Protein AF-0000000071607690 (afdb_homodimer)

Radius of gyration: 32.67 Å; Cα contacts (8 Å, |Δi|>4): 1654; chains: 2; bounding box: 65×98×70 Å

Structure (mmCIF, N/CA/C/O backbone):
data_AF-0000000071607690-model_v1
#
loop_
_entity.id
_entity.type
_entity.pdbx_description
1 polymer 'Carboxylic ester hydrolase'
#
loop_
_atom_site.group_PDB
_atom_site.id
_atom_site.type_symbol
_atom_site.label_atom_id
_atom_site.label_alt_id
_atom_site.label_comp_id
_atom_site.label_asym_id
_atom_site.label_entity_id
_atom_site.label_seq_id
_atom_site.pdbx_PDB_ins_code
_atom_site.Cartn_x
_atom_site.Cartn_y
_atom_site.Cartn_z
_atom_site.occupancy
_atom_site.B_iso_or_equiv
_atom_site.auth_seq_id
_atom_site.auth_comp_id
_atom_site.auth_asym_id
_atom_site.auth_atom_id
_atom_site.pdbx_PDB_model_num
ATOM 1 N N . MET A 1 1 ? -10.297 -33.656 -19.469 1 98.19 1 MET A N 1
ATOM 2 C CA . MET A 1 1 ? -9.531 -32.875 -18.484 1 98.19 1 MET A CA 1
ATOM 3 C C . MET A 1 1 ? -8.234 -33.594 -18.125 1 98.19 1 MET A C 1
ATOM 5 O O . MET A 1 1 ? -8.25 -34.75 -17.719 1 98.19 1 MET A O 1
ATOM 9 N N . ILE A 1 2 ? -7.141 -32.906 -18.391 1 98.44 2 ILE A N 1
ATOM 10 C CA . ILE A 1 2 ? -5.824 -33.469 -18.094 1 98.44 2 ILE A CA 1
ATOM 11 C C . ILE A 1 2 ? -5.258 -32.812 -16.844 1 98.44 2 ILE A C 1
ATOM 13 O O . ILE A 1 2 ? -5.051 -31.578 -16.828 1 98.44 2 ILE A O 1
ATOM 17 N N . TRP A 1 3 ? -4.945 -33.594 -15.836 1 97.94 3 TRP A N 1
ATOM 18 C CA . TRP A 1 3 ? -4.48 -33.094 -14.555 1 97.94 3 TRP A CA 1
ATOM 19 C C . TRP A 1 3 ? -2.957 -33.156 -14.469 1 97.94 3 TRP A C 1
ATOM 21 O O . TRP A 1 3 ? -2.348 -34.188 -14.758 1 97.94 3 TRP A O 1
ATOM 31 N N . ILE A 1 4 ? -2.377 -32 -14.117 1 98.12 4 ILE A N 1
ATOM 32 C CA . ILE A 1 4 ? -0.964 -31.922 -13.773 1 98.12 4 ILE A CA 1
ATOM 33 C C . ILE A 1 4 ? -0.817 -31.578 -12.289 1 98.12 4 ILE A C 1
ATOM 35 O O . ILE A 1 4 ? -1.188 -30.484 -11.859 1 98.12 4 ILE A O 1
ATOM 39 N N . TYR A 1 5 ? -0.266 -32.5 -11.5 1 96.56 5 TYR A N 1
ATOM 40 C CA . TYR A 1 5 ? -0.225 -32.344 -10.055 1 96.56 5 TYR A CA 1
ATOM 41 C C . TYR A 1 5 ? 0.841 -31.344 -9.633 1 96.56 5 TYR A C 1
ATOM 43 O O . TYR A 1 5 ? 1.717 -31 -10.422 1 96.56 5 TYR A O 1
ATOM 51 N N . GLY A 1 6 ? 0.69 -30.906 -8.406 1 95.5 6 GLY A N 1
ATOM 52 C CA . GLY A 1 6 ? 1.682 -30.031 -7.797 1 95.5 6 GLY A CA 1
ATOM 53 C C . GLY A 1 6 ? 2.82 -30.797 -7.141 1 95.5 6 GLY A C 1
ATOM 54 O O . GLY A 1 6 ? 3.025 -31.984 -7.418 1 95.5 6 GLY A O 1
ATOM 55 N N . GLY A 1 7 ? 3.619 -30.016 -6.367 1 93.81 7 GLY A N 1
ATOM 56 C CA . GLY A 1 7 ? 4.734 -30.625 -5.672 1 93.81 7 GLY A CA 1
ATOM 57 C C . GLY A 1 7 ? 6.051 -29.906 -5.887 1 93.81 7 GLY A C 1
ATOM 58 O O . GLY A 1 7 ? 7.121 -30.516 -5.809 1 93.81 7 GLY A O 1
ATOM 59 N N . ALA A 1 8 ? 5.992 -28.641 -6.25 1 93.19 8 ALA A N 1
ATOM 60 C CA . ALA A 1 8 ? 7.137 -27.75 -6.355 1 93.19 8 ALA A CA 1
ATOM 61 C C . ALA A 1 8 ? 8.164 -28.281 -7.348 1 93.19 8 ALA A C 1
ATOM 63 O O . ALA A 1 8 ? 9.367 -28.047 -7.195 1 93.19 8 ALA A O 1
ATOM 64 N N . PHE A 1 9 ? 7.75 -29.156 -8.227 1 95.38 9 PHE A N 1
ATOM 65 C CA . PHE A 1 9 ? 8.594 -29.812 -9.227 1 95.38 9 PHE A CA 1
ATOM 66 C C . PHE A 1 9 ? 9.57 -30.766 -8.57 1 95.38 9 PHE A C 1
ATOM 68 O O . PHE A 1 9 ? 10.57 -31.156 -9.18 1 95.38 9 PHE A O 1
ATOM 75 N N . LEU A 1 10 ? 9.312 -31.141 -7.32 1 92.19 10 LEU A N 1
ATOM 76 C CA . LEU A 1 10 ? 10.227 -31.984 -6.566 1 92.19 10 LEU A CA 1
ATOM 77 C C . LEU A 1 10 ? 9.594 -33.344 -6.281 1 92.19 10 LEU A C 1
ATOM 79 O O . LEU A 1 10 ? 10.297 -34.344 -6.141 1 92.19 10 LEU A O 1
ATOM 83 N N . ARG A 1 11 ? 8.328 -33.281 -6.094 1 88.25 11 ARG A N 1
ATOM 84 C CA . ARG A 1 11 ? 7.629 -34.5 -5.723 1 88.25 11 ARG A CA 1
ATOM 85 C C . ARG A 1 11 ? 6.203 -34.5 -6.266 1 88.25 11 ARG A C 1
ATOM 87 O O . ARG A 1 11 ? 5.695 -33.469 -6.707 1 88.25 11 ARG A O 1
ATOM 94 N N . GLY A 1 12 ? 5.605 -35.75 -6.242 1 88.44 12 GLY A N 1
ATOM 95 C CA . GLY A 1 12 ? 4.211 -35.906 -6.621 1 88.44 12 GLY A CA 1
ATOM 96 C C . GLY A 1 12 ? 3.961 -37.125 -7.473 1 88.44 12 GLY A C 1
ATOM 97 O O . GLY A 1 12 ? 4.898 -37.844 -7.848 1 88.44 12 GLY A O 1
ATOM 98 N N . SER A 1 13 ? 2.74 -37.375 -7.523 1 88.5 13 SER A N 1
ATOM 99 C CA . SER A 1 13 ? 2.271 -38.5 -8.359 1 88.5 13 SER A CA 1
ATOM 100 C C . SER A 1 13 ? 0.794 -38.344 -8.703 1 88.5 13 SER A C 1
ATOM 102 O O . SER A 1 13 ? 0.059 -37.625 -7.996 1 88.5 13 SER A O 1
ATOM 104 N N . SER A 1 14 ? 0.482 -38.906 -9.836 1 85.06 14 SER A N 1
ATOM 105 C CA . SER A 1 14 ? -0.921 -38.906 -10.234 1 85.06 14 SER A CA 1
ATOM 106 C C . SER A 1 14 ? -1.609 -40.219 -9.781 1 85.06 14 SER A C 1
ATOM 108 O O . SER A 1 14 ? -2.154 -40.938 -10.609 1 85.06 14 SER A O 1
ATOM 110 N N . SER A 1 15 ? -1.695 -40.406 -8.539 1 83.94 15 SER A N 1
ATOM 111 C CA . SER A 1 15 ? -2.324 -41.656 -8.055 1 83.94 15 SER A CA 1
ATOM 112 C C . SER A 1 15 ? -3.773 -41.406 -7.648 1 83.94 15 SER A C 1
ATOM 114 O O . SER A 1 15 ? -4.172 -40.25 -7.422 1 83.94 15 SER A O 1
ATOM 116 N N . ARG A 1 16 ? -4.504 -42.5 -7.594 1 80.94 16 ARG A N 1
ATOM 117 C CA . ARG A 1 16 ? -5.891 -42.406 -7.141 1 80.94 16 ARG A CA 1
ATOM 118 C C . ARG A 1 16 ? -5.973 -41.875 -5.715 1 80.94 16 ARG A C 1
ATOM 120 O O . ARG A 1 16 ? -6.949 -41.219 -5.348 1 80.94 16 ARG A O 1
ATOM 127 N N . ALA A 1 17 ? -5 -42.094 -5.035 1 82.31 17 ALA A N 1
ATOM 128 C CA . ALA A 1 17 ? -4.977 -41.656 -3.643 1 82.31 17 ALA A CA 1
ATOM 129 C C . ALA A 1 17 ? -4.922 -40.125 -3.553 1 82.31 17 ALA A C 1
ATOM 131 O O . ALA A 1 17 ? -5.5 -39.531 -2.641 1 82.31 17 ALA A O 1
ATOM 132 N N . SER A 1 18 ? -4.324 -39.5 -4.465 1 86.19 18 SER A N 1
ATOM 133 C CA . SER A 1 18 ? -4.141 -38.062 -4.406 1 86.19 18 SER A CA 1
ATOM 134 C C . SER A 1 18 ? -5.145 -37.344 -5.301 1 86.19 18 SER A C 1
ATOM 136 O O . SER A 1 18 ? -5.531 -36.219 -5.016 1 86.19 18 SER A O 1
ATOM 138 N N . ALA A 1 19 ? -5.496 -38.031 -6.336 1 86.75 19 ALA A N 1
ATOM 139 C CA . ALA A 1 19 ? -6.395 -37.406 -7.309 1 86.75 19 ALA A CA 1
ATOM 140 C C . ALA A 1 19 ? -7.504 -38.375 -7.719 1 86.75 19 ALA A C 1
ATOM 142 O O . ALA A 1 19 ? -7.691 -38.625 -8.906 1 86.75 19 ALA A O 1
ATOM 143 N N . GLY A 1 20 ? -8.289 -38.75 -6.68 1 89.81 20 GLY A N 1
ATOM 144 C CA . GLY A 1 20 ? -9.406 -39.625 -6.977 1 89.81 20 GLY A CA 1
ATOM 145 C C . GLY A 1 20 ? -10.445 -39 -7.879 1 89.81 20 GLY A C 1
ATOM 146 O O . GLY A 1 20 ? -10.859 -37.844 -7.648 1 89.81 20 GLY A O 1
ATOM 147 N N . PRO A 1 21 ? -10.867 -39.688 -8.891 1 91.94 21 PRO A N 1
ATOM 148 C CA . PRO A 1 21 ? -11.703 -39.094 -9.945 1 91.94 21 PRO A CA 1
ATOM 149 C C . PRO A 1 21 ? -13.172 -38.969 -9.539 1 91.94 21 PRO A C 1
ATOM 151 O O . PRO A 1 21 ? -13.961 -38.375 -10.25 1 91.94 21 PRO A O 1
ATOM 154 N N . ASP A 1 22 ? -13.602 -39.469 -8.445 1 91.81 22 ASP A N 1
ATOM 155 C CA . ASP A 1 22 ? -14.984 -39.781 -8.094 1 91.81 22 ASP A CA 1
ATOM 156 C C . ASP A 1 22 ? -15.875 -38.562 -8.242 1 91.81 22 ASP A C 1
ATOM 158 O O . ASP A 1 22 ? -17.016 -38.656 -8.688 1 91.81 22 ASP A O 1
ATOM 162 N N . TYR A 1 23 ? -15.391 -37.469 -7.902 1 94.44 23 TYR A N 1
ATOM 163 C CA . TYR A 1 23 ? -16.234 -36.281 -7.852 1 94.44 23 TYR A CA 1
ATOM 164 C C . TYR A 1 23 ? -16.328 -35.625 -9.227 1 94.44 23 TYR A C 1
ATOM 166 O O . TYR A 1 23 ? -17.359 -35 -9.555 1 94.44 23 TYR A O 1
ATOM 174 N N . LEU A 1 24 ? -15.312 -35.719 -10.062 1 96.69 24 LEU A N 1
ATOM 175 C CA . LEU A 1 24 ? -15.266 -35.031 -11.359 1 96.69 24 LEU A CA 1
ATOM 176 C C . LEU A 1 24 ? -15.984 -35.875 -12.422 1 96.69 24 LEU A C 1
ATOM 178 O O . LEU A 1 24 ? -16.734 -35.312 -13.234 1 96.69 24 LEU A O 1
ATOM 182 N N . VAL A 1 25 ? -15.867 -37.156 -12.414 1 94.81 25 VAL A N 1
ATOM 183 C CA . VAL A 1 25 ? -16.328 -38 -13.523 1 94.81 25 VAL A CA 1
ATOM 184 C C . VAL A 1 25 ? -17.844 -38.125 -13.484 1 94.81 25 VAL A C 1
ATOM 186 O O . VAL A 1 25 ? -18.469 -38.469 -14.484 1 94.81 25 VAL A O 1
ATOM 189 N N . ARG A 1 26 ? -18.438 -37.781 -12.367 1 95 26 ARG A N 1
ATOM 190 C CA . ARG A 1 26 ? -19.891 -37.781 -12.289 1 95 26 ARG A CA 1
ATOM 191 C C . ARG A 1 26 ? -20.5 -36.719 -13.18 1 95 26 ARG A C 1
ATOM 193 O O . ARG A 1 26 ? -21.688 -36.75 -13.469 1 95 26 ARG A O 1
ATOM 200 N N . HIS A 1 27 ? -19.703 -35.844 -13.703 1 96.81 27 HIS A N 1
ATOM 201 C CA . HIS A 1 27 ? -20.188 -34.688 -14.492 1 96.81 27 HIS A CA 1
ATOM 202 C C . HIS A 1 27 ? -19.984 -34.938 -15.984 1 96.81 27 HIS A C 1
ATOM 204 O O . HIS A 1 27 ? -19.922 -34 -16.766 1 96.81 27 HIS A O 1
ATOM 210 N N . ASP A 1 28 ? -19.781 -36.156 -16.422 1 95.75 28 ASP A N 1
ATOM 211 C CA . ASP A 1 28 ? -19.672 -36.562 -17.828 1 95.75 28 ASP A CA 1
ATOM 212 C C . ASP A 1 28 ? -18.438 -35.969 -18.469 1 95.75 28 ASP A C 1
ATOM 214 O O . ASP A 1 28 ? -18.516 -35.312 -19.516 1 95.75 28 ASP A O 1
ATOM 218 N N . VAL A 1 29 ? -17.281 -36.031 -17.75 1 97.62 29 VAL A N 1
ATOM 219 C CA . VAL A 1 29 ? -15.977 -35.688 -18.281 1 97.62 29 VAL A CA 1
ATOM 220 C C . VAL A 1 29 ? -15.039 -36.906 -18.188 1 97.62 29 VAL A C 1
ATOM 222 O O . VAL A 1 29 ? -15.289 -37.812 -17.422 1 97.62 29 VAL A O 1
ATOM 225 N N . ILE A 1 30 ? -14.047 -36.906 -19.078 1 97.69 30 ILE A N 1
ATOM 226 C CA . ILE A 1 30 ? -12.953 -37.844 -18.984 1 97.69 30 ILE A CA 1
ATOM 227 C C . ILE A 1 30 ? -11.766 -37.219 -18.266 1 97.69 30 ILE A C 1
ATOM 229 O O . ILE A 1 30 ? -11.32 -36.125 -18.641 1 97.69 30 ILE A O 1
ATOM 233 N N . LEU A 1 31 ? -11.383 -37.844 -17.172 1 97.25 31 LEU A N 1
ATOM 234 C CA . LEU A 1 31 ? -10.219 -37.344 -16.438 1 97.25 31 LEU A CA 1
ATOM 235 C C . LEU A 1 31 ? -8.969 -38.156 -16.797 1 97.25 31 LEU A C 1
ATOM 237 O O . LEU A 1 31 ? -8.992 -39.375 -16.766 1 97.25 31 LEU A O 1
ATOM 241 N N . VAL A 1 32 ? -7.941 -37.5 -17.234 1 97.19 32 VAL A N 1
ATOM 242 C CA . VAL A 1 32 ? -6.629 -38.094 -17.469 1 97.19 32 VAL A CA 1
ATOM 243 C C . VAL A 1 32 ? -5.613 -37.5 -16.484 1 97.19 32 VAL A C 1
ATOM 245 O O . VAL A 1 32 ? -5.449 -36.281 -16.406 1 97.19 32 VAL A O 1
ATOM 248 N N . THR A 1 33 ? -5.008 -38.312 -15.727 1 96.31 33 THR A N 1
ATOM 249 C CA . THR A 1 33 ? -3.918 -37.875 -14.852 1 96.31 33 THR A CA 1
ATOM 250 C C . THR A 1 33 ? -2.574 -38.375 -15.383 1 96.31 33 THR A C 1
ATOM 252 O O . THR A 1 33 ? -2.482 -39.469 -15.93 1 96.31 33 THR A O 1
ATOM 255 N N . ILE A 1 34 ? -1.556 -37.531 -15.312 1 96.56 34 ILE A N 1
ATOM 256 C CA . ILE A 1 34 ? -0.284 -37.906 -15.922 1 96.56 34 ILE A CA 1
ATOM 257 C C . ILE A 1 34 ? 0.84 -37.781 -14.898 1 96.56 34 ILE A C 1
ATOM 259 O O . ILE A 1 34 ? 0.729 -37.031 -13.93 1 96.56 34 ILE A O 1
ATOM 263 N N . ASN A 1 35 ? 1.812 -38.594 -15.062 1 96.38 35 ASN A N 1
ATOM 264 C CA . ASN A 1 35 ? 3.07 -38.438 -14.336 1 96.38 35 ASN A CA 1
ATOM 265 C C . ASN A 1 35 ? 4.152 -37.812 -15.203 1 96.38 35 ASN A C 1
ATOM 267 O O . ASN A 1 35 ? 4.027 -37.781 -16.422 1 96.38 35 ASN A O 1
ATOM 271 N N . TYR A 1 36 ? 5.066 -37.25 -14.609 1 97.19 36 TYR A N 1
ATOM 272 C CA . TYR A 1 36 ? 6.254 -36.688 -15.234 1 97.19 36 TYR A CA 1
ATOM 273 C C . TYR A 1 36 ? 7.449 -36.75 -14.289 1 97.19 36 TYR A C 1
ATOM 275 O O . TYR A 1 36 ? 7.285 -36.969 -13.086 1 97.19 36 TYR A O 1
ATOM 283 N N . ARG A 1 37 ? 8.703 -36.719 -14.828 1 96.12 37 ARG A N 1
ATOM 284 C CA . ARG A 1 37 ? 9.906 -36.75 -14 1 96.12 37 ARG A CA 1
ATOM 285 C C . ARG A 1 37 ? 10.031 -35.469 -13.188 1 96.12 37 ARG A C 1
ATOM 287 O O . ARG A 1 37 ? 9.758 -34.375 -13.695 1 96.12 37 ARG A O 1
ATOM 294 N N . VAL A 1 38 ? 10.383 -35.562 -11.922 1 95.25 38 VAL A N 1
ATOM 295 C CA . VAL A 1 38 ? 10.5 -34.438 -11.008 1 95.25 38 VAL A CA 1
ATOM 296 C C . VAL A 1 38 ? 11.922 -34.344 -10.461 1 95.25 38 VAL A C 1
ATOM 298 O O . VAL A 1 38 ? 12.773 -35.188 -10.82 1 95.25 38 VAL A O 1
ATOM 301 N N . GLY A 1 39 ? 12.219 -33.312 -9.695 1 94.56 39 GLY A N 1
ATOM 302 C CA . GLY A 1 39 ? 13.523 -33.156 -9.062 1 94.56 39 GLY A CA 1
ATOM 303 C C . GLY A 1 39 ? 14.664 -33.094 -10.062 1 94.56 39 GLY A C 1
ATOM 304 O O . GLY A 1 39 ? 14.531 -32.469 -11.117 1 94.56 39 GLY A O 1
ATOM 305 N N . PRO A 1 40 ? 15.734 -33.719 -9.688 1 95.06 40 PRO A N 1
ATOM 306 C CA . PRO A 1 40 ? 16.906 -33.656 -10.57 1 95.06 40 PRO A CA 1
ATOM 307 C C . PRO A 1 40 ? 16.672 -34.344 -11.906 1 95.06 40 PRO A C 1
ATOM 309 O O . PRO A 1 40 ? 17.297 -34 -12.906 1 95.06 40 PRO A O 1
ATOM 312 N N . TYR A 1 41 ? 15.719 -35.25 -11.977 1 95.31 41 TYR A N 1
ATOM 313 C CA . TYR A 1 41 ? 15.477 -36 -13.203 1 95.31 41 TYR A CA 1
ATOM 314 C C . TYR A 1 41 ? 14.609 -35.188 -14.164 1 95.31 41 TYR A C 1
ATOM 316 O O . TYR A 1 41 ? 14.641 -35.438 -15.375 1 95.31 41 TYR A O 1
ATOM 324 N N . GLY A 1 42 ? 13.914 -34.312 -13.625 1 95.75 42 GLY A N 1
ATOM 325 C CA . GLY A 1 42 ? 12.984 -33.562 -14.461 1 95.75 42 GLY A CA 1
ATOM 326 C C . GLY A 1 42 ? 13.438 -32.125 -14.75 1 95.75 42 GLY A C 1
ATOM 327 O O . GLY A 1 42 ? 13.055 -31.547 -15.766 1 95.75 42 GLY A O 1
ATOM 328 N N . PHE A 1 43 ? 14.336 -31.594 -13.836 1 96.19 43 PHE A N 1
ATOM 329 C CA . PHE A 1 43 ? 14.469 -30.156 -13.945 1 96.19 43 PHE A CA 1
ATOM 330 C C . PHE A 1 43 ? 15.906 -29.719 -13.695 1 96.19 43 PHE A C 1
ATOM 332 O O . PHE A 1 43 ? 16.172 -28.547 -13.422 1 96.19 43 PHE A O 1
ATOM 339 N N . MET A 1 44 ? 16.875 -30.641 -13.742 1 95.06 44 MET A N 1
ATOM 340 C CA . MET A 1 44 ? 18.281 -30.234 -13.812 1 95.06 44 MET A CA 1
ATOM 341 C C . MET A 1 44 ? 18.578 -29.547 -15.148 1 95.06 44 MET A C 1
ATOM 343 O O . MET A 1 44 ? 18.172 -30.031 -16.203 1 95.06 44 MET A O 1
ATOM 347 N N . CYS A 1 45 ? 19.234 -28.406 -15.078 1 93.5 45 CYS A N 1
ATOM 348 C CA . CYS A 1 45 ? 19.516 -27.594 -16.266 1 93.5 45 CYS A CA 1
ATOM 349 C C . CYS A 1 45 ? 21 -27.312 -16.391 1 93.5 45 CYS A C 1
ATOM 351 O O . CYS A 1 45 ? 21.547 -26.484 -15.648 1 93.5 45 CYS A O 1
ATOM 353 N N . LEU A 1 46 ? 21.812 -27.859 -17.312 1 92.12 46 LEU A N 1
ATOM 354 C CA . LEU A 1 46 ? 23.266 -27.719 -17.422 1 92.12 46 LEU A CA 1
ATOM 355 C C . LEU A 1 46 ? 23.656 -27.125 -18.766 1 92.12 46 LEU A C 1
ATOM 357 O O . LEU A 1 46 ? 24.828 -26.859 -19.031 1 92.12 46 LEU A O 1
ATOM 361 N N . ASP A 1 47 ? 22.844 -26.766 -19.688 1 87.06 47 ASP A N 1
ATOM 362 C CA . ASP A 1 47 ? 23.141 -26.172 -20.984 1 87.06 47 ASP A CA 1
ATOM 363 C C . ASP A 1 47 ? 24.016 -27.094 -21.828 1 87.06 47 ASP A C 1
ATOM 365 O O . ASP A 1 47 ? 24.922 -26.625 -22.531 1 87.06 47 ASP A O 1
ATOM 369 N N . ILE A 1 48 ? 24 -28.328 -21.656 1 92.25 48 ILE A N 1
ATOM 370 C CA . ILE A 1 48 ? 24.688 -29.312 -22.484 1 92.25 48 ILE A CA 1
ATOM 371 C C . ILE A 1 48 ? 23.656 -30.25 -23.125 1 92.25 48 ILE A C 1
ATOM 373 O O . ILE A 1 48 ? 22.547 -30.406 -22.609 1 92.25 48 ILE A O 1
ATOM 377 N N . PRO A 1 49 ? 24.031 -30.828 -24.203 1 92.69 49 PRO A N 1
ATOM 378 C CA . PRO A 1 49 ? 23.078 -31.641 -24.953 1 92.69 49 PRO A CA 1
ATOM 379 C C . PRO A 1 49 ? 22.516 -32.812 -24.141 1 92.69 49 PRO A C 1
ATOM 381 O O . PRO A 1 49 ? 21.359 -33.188 -24.328 1 92.69 49 PRO A O 1
ATOM 384 N N . GLU A 1 50 ? 23.312 -33.344 -23.234 1 90.5 50 GLU A N 1
ATOM 385 C CA . GLU A 1 50 ? 22.906 -34.5 -22.453 1 90.5 50 GLU A CA 1
ATOM 386 C C . GLU A 1 50 ? 21.844 -34.094 -21.422 1 90.5 50 GLU A C 1
ATOM 388 O O . GLU A 1 50 ? 21 -34.938 -21.047 1 90.5 50 GLU A O 1
ATOM 393 N N . VAL A 1 51 ? 21.938 -32.906 -20.922 1 94.06 51 VAL A N 1
ATOM 394 C CA . VAL A 1 51 ? 21 -32.406 -19.906 1 94.06 51 VAL A CA 1
ATOM 395 C C . VAL A 1 51 ? 20.609 -30.969 -20.234 1 94.06 51 VAL A C 1
ATOM 397 O O . VAL A 1 51 ? 20.953 -30.047 -19.5 1 94.06 51 VAL A O 1
ATOM 400 N N . PRO A 1 52 ? 19.812 -30.797 -21.266 1 91.88 52 PRO A N 1
ATOM 401 C CA . PRO A 1 52 ? 19.469 -29.453 -21.719 1 91.88 52 PRO A CA 1
ATOM 402 C C . PRO A 1 52 ? 18.516 -28.719 -20.766 1 91.88 52 PRO A C 1
ATOM 404 O O . PRO A 1 52 ? 18.469 -27.5 -20.75 1 91.88 52 PRO A O 1
ATOM 407 N N . GLY A 1 53 ? 17.703 -29.547 -20.062 1 93.5 53 GLY A N 1
ATOM 408 C CA . GLY A 1 53 ? 16.766 -28.938 -19.125 1 93.5 53 GLY A CA 1
ATOM 409 C C . GLY A 1 53 ? 15.32 -29.281 -19.422 1 93.5 53 GLY A C 1
ATOM 410 O O . GLY A 1 53 ? 15.008 -29.781 -20.516 1 93.5 53 GLY A O 1
ATOM 411 N N . ASN A 1 54 ? 14.484 -29.172 -18.422 1 96.38 54 ASN A N 1
ATOM 412 C CA . ASN A 1 54 ? 13.031 -29.188 -18.484 1 96.38 54 ASN A CA 1
ATOM 413 C C . ASN A 1 54 ? 12.508 -30.531 -18.984 1 96.38 54 ASN A C 1
ATOM 415 O O . ASN A 1 54 ? 11.555 -30.594 -19.766 1 96.38 54 ASN A O 1
ATOM 419 N N . GLN A 1 55 ? 13.148 -31.625 -18.578 1 96.38 55 GLN A N 1
ATOM 420 C CA . GLN A 1 55 ? 12.688 -32.938 -18.969 1 96.38 55 GLN A CA 1
ATOM 421 C C . GLN A 1 55 ? 11.273 -33.219 -18.453 1 96.38 55 GLN A C 1
ATOM 423 O O . GLN A 1 55 ? 10.477 -33.875 -19.125 1 96.38 55 GLN A O 1
ATOM 428 N N . GLY A 1 56 ? 10.992 -32.719 -17.266 1 97.44 56 GLY A N 1
ATOM 429 C CA . GLY A 1 56 ? 9.648 -32.844 -16.719 1 97.44 56 GLY A CA 1
ATOM 430 C C . GLY A 1 56 ? 8.586 -32.219 -17.578 1 97.44 56 GLY A C 1
ATOM 431 O O . GLY A 1 56 ? 7.52 -32.781 -17.812 1 97.44 56 GLY A O 1
ATOM 432 N N . LEU A 1 57 ? 8.836 -31.016 -18.094 1 98 57 LEU A N 1
ATOM 433 C CA . LEU A 1 57 ? 7.891 -30.328 -18.953 1 98 57 LEU A CA 1
ATOM 434 C C . LEU A 1 57 ? 7.77 -31.016 -20.297 1 98 57 LEU A C 1
ATOM 436 O O . LEU A 1 57 ? 6.691 -31.047 -20.891 1 98 57 LEU A O 1
ATOM 440 N N . LYS A 1 58 ? 8.883 -31.562 -20.781 1 97.5 58 LYS A N 1
ATOM 441 C CA . LYS A 1 58 ? 8.859 -32.344 -22.016 1 97.5 58 LYS A CA 1
ATOM 442 C C . LYS A 1 58 ? 8.023 -33.594 -21.875 1 97.5 58 LYS A C 1
ATOM 444 O O . LYS A 1 58 ? 7.312 -34 -22.797 1 97.5 58 LYS A O 1
ATOM 449 N N . ASP A 1 59 ? 8.156 -34.25 -20.688 1 98.12 59 ASP A N 1
ATOM 450 C CA . ASP A 1 59 ? 7.297 -35.406 -20.391 1 98.12 59 ASP A CA 1
ATOM 451 C C . ASP A 1 59 ? 5.824 -35 -20.453 1 98.12 59 ASP A C 1
ATOM 453 O O . ASP A 1 59 ? 5.008 -35.719 -21.031 1 98.12 59 ASP A O 1
ATOM 457 N N . GLN A 1 60 ? 5.473 -33.906 -19.828 1 98.44 60 GLN A N 1
ATOM 458 C CA . GLN A 1 60 ? 4.102 -33.406 -19.844 1 98.44 60 GLN A CA 1
ATOM 459 C C . GLN A 1 60 ? 3.613 -33.188 -21.266 1 98.44 60 GLN A C 1
ATOM 461 O O . GLN A 1 60 ? 2.506 -33.594 -21.625 1 98.44 60 GLN A O 1
ATOM 466 N N . TYR A 1 61 ? 4.469 -32.531 -22.062 1 98.44 61 TYR A N 1
ATOM 467 C CA . TYR A 1 61 ? 4.113 -32.25 -23.453 1 98.44 61 TYR A CA 1
ATOM 468 C C . TYR A 1 61 ? 3.805 -33.531 -24.203 1 98.44 61 TYR A C 1
ATOM 470 O O . TYR A 1 61 ? 2.818 -33.594 -24.938 1 98.44 61 TYR A O 1
ATOM 478 N N . LEU A 1 62 ? 4.652 -34.5 -24.031 1 98.19 62 LEU A N 1
ATOM 479 C CA . LEU A 1 62 ? 4.453 -35.781 -24.703 1 98.19 62 LEU A CA 1
ATOM 480 C C . LEU A 1 62 ? 3.146 -36.438 -24.266 1 98.19 62 LEU A C 1
ATOM 482 O O . LEU A 1 62 ? 2.434 -37.031 -25.078 1 98.19 62 LEU A O 1
ATOM 486 N N . ALA A 1 63 ? 2.877 -36.375 -22.984 1 98.44 63 ALA A N 1
ATOM 487 C CA . ALA A 1 63 ? 1.634 -36.906 -22.469 1 98.44 63 ALA A CA 1
ATOM 488 C C . ALA A 1 63 ? 0.419 -36.188 -23.047 1 98.44 63 ALA A C 1
ATOM 490 O O . ALA A 1 63 ? -0.56 -36.844 -23.438 1 98.44 63 ALA A O 1
ATOM 491 N N . ILE A 1 64 ? 0.413 -34.906 -23.094 1 98.56 64 ILE A N 1
ATOM 492 C CA . ILE A 1 64 ? -0.684 -34.094 -23.625 1 98.56 64 ILE A CA 1
ATOM 493 C C . ILE A 1 64 ? -0.873 -34.406 -25.109 1 98.56 64 ILE A C 1
ATOM 495 O O . ILE A 1 64 ? -2.004 -34.562 -25.578 1 98.56 64 ILE A O 1
ATOM 499 N N . LYS A 1 65 ? 0.262 -34.562 -25.797 1 98.44 65 LYS A N 1
ATOM 500 C CA . LYS A 1 65 ? 0.207 -34.906 -27.219 1 98.44 65 LYS A CA 1
ATOM 501 C C . LYS A 1 65 ? -0.445 -36.281 -27.422 1 98.44 65 LYS A C 1
ATOM 503 O O . LYS A 1 65 ? -1.27 -36.438 -28.312 1 98.44 65 LYS A O 1
ATOM 508 N N . TRP A 1 66 ? -0.042 -37.188 -26.578 1 98.56 66 TRP A N 1
ATOM 509 C CA . TRP A 1 66 ? -0.65 -38.531 -26.656 1 98.56 66 TRP A CA 1
ATOM 510 C C . TRP A 1 66 ? -2.16 -38.438 -26.453 1 98.56 66 TRP A C 1
ATOM 512 O O . TRP A 1 66 ? -2.922 -39.094 -27.172 1 98.56 66 TRP A O 1
ATOM 522 N N . VAL A 1 67 ? -2.611 -37.719 -25.484 1 98.44 67 VAL A N 1
ATOM 523 C CA . VAL A 1 67 ? -4.039 -37.562 -25.219 1 98.44 67 VAL A CA 1
ATOM 524 C C . VAL A 1 67 ? -4.727 -36.938 -26.438 1 98.44 67 VAL A C 1
ATOM 526 O O . VAL A 1 67 ? -5.781 -37.406 -26.875 1 98.44 67 VAL A O 1
ATOM 529 N N . LYS A 1 68 ? -4.188 -35.906 -27.016 1 98.12 68 LYS A N 1
ATOM 530 C CA . LYS A 1 68 ? -4.738 -35.25 -28.203 1 98.12 68 LYS A CA 1
ATOM 531 C C . LYS A 1 68 ? -4.914 -36.25 -29.344 1 98.12 68 LYS A C 1
ATOM 533 O O . LYS A 1 68 ? -5.93 -36.25 -30.047 1 98.12 68 LYS A O 1
ATOM 538 N N . GLU A 1 69 ? -4.008 -37.156 -29.484 1 98.06 69 GLU A N 1
ATOM 539 C CA . GLU A 1 69 ? -3.979 -38.094 -30.609 1 98.06 69 GLU A CA 1
ATOM 540 C C . GLU A 1 69 ? -4.895 -39.281 -30.359 1 98.06 69 GLU A C 1
ATOM 542 O O . GLU A 1 69 ? -5.332 -39.938 -31.297 1 98.06 69 GLU A O 1
ATOM 547 N N . ASN A 1 70 ? -5.207 -39.531 -29.078 1 98.38 70 ASN A N 1
ATOM 548 C CA . ASN A 1 70 ? -5.797 -40.844 -28.812 1 98.38 70 ASN A CA 1
ATOM 549 C C . ASN A 1 70 ? -7.133 -40.719 -28.094 1 98.38 70 ASN A C 1
ATOM 551 O O . ASN A 1 70 ? -7.902 -41.656 -28.016 1 98.38 70 ASN A O 1
ATOM 555 N N . ILE A 1 71 ? -7.473 -39.625 -27.594 1 98 71 ILE A N 1
ATOM 556 C CA . ILE A 1 71 ? -8.555 -39.531 -26.625 1 98 71 ILE A CA 1
ATOM 557 C C . ILE A 1 71 ? -9.883 -39.844 -27.297 1 98 71 ILE A C 1
ATOM 559 O O . ILE A 1 71 ? -10.844 -40.25 -26.641 1 98 71 ILE A O 1
ATOM 563 N N . ALA A 1 72 ? -9.969 -39.625 -28.547 1 97.88 72 ALA A N 1
ATOM 564 C CA . ALA A 1 72 ? -11.188 -39.938 -29.297 1 97.88 72 ALA A CA 1
ATOM 565 C C . ALA A 1 72 ? -11.547 -41.406 -29.156 1 97.88 72 ALA A C 1
ATOM 567 O O . ALA A 1 72 ? -12.727 -41.781 -29.094 1 97.88 72 ALA A O 1
ATOM 568 N N . ALA A 1 73 ? -10.602 -42.219 -29.109 1 97.88 73 ALA A N 1
ATOM 569 C CA . ALA A 1 73 ? -10.812 -43.656 -28.969 1 97.88 73 ALA A CA 1
ATOM 570 C C . ALA A 1 73 ? -11.406 -44 -27.609 1 97.88 73 ALA A C 1
ATOM 572 O O . ALA A 1 73 ? -11.953 -45.094 -27.422 1 97.88 73 ALA A O 1
ATOM 573 N N . PHE A 1 74 ? -11.32 -43.125 -26.734 1 96.56 74 PHE A N 1
ATOM 574 C CA . PHE A 1 74 ? -11.844 -43.312 -25.391 1 96.56 74 PHE A CA 1
ATOM 575 C C . PHE A 1 74 ? -13.141 -42.562 -25.188 1 96.56 74 PHE A C 1
ATOM 577 O O . PHE A 1 74 ? -13.625 -42.438 -24.062 1 96.56 74 PHE A O 1
ATOM 584 N N . GLY A 1 75 ? -13.602 -41.969 -26.312 1 97 75 GLY A N 1
ATOM 585 C CA . GLY A 1 75 ? -14.867 -41.25 -26.266 1 97 75 GLY A CA 1
ATOM 586 C C . GLY A 1 75 ? -14.703 -39.781 -25.938 1 97 75 GLY A C 1
ATOM 587 O O . GLY A 1 75 ? -15.695 -39.062 -25.719 1 97 75 GLY A O 1
ATOM 588 N N . GLY A 1 76 ? -13.484 -39.375 -25.922 1 96.88 76 GLY A N 1
ATOM 589 C CA . GLY A 1 76 ? -13.227 -38 -25.625 1 96.88 76 GLY A CA 1
ATOM 590 C C . GLY A 1 76 ? -13.312 -37.094 -26.844 1 96.88 76 GLY A C 1
ATOM 591 O O . GLY A 1 76 ? -13.258 -37.562 -27.984 1 96.88 76 GLY A O 1
ATOM 592 N N . ASP A 1 77 ? -13.539 -35.812 -26.625 1 97 77 ASP A N 1
ATOM 593 C CA . ASP A 1 77 ? -13.578 -34.812 -27.672 1 97 77 ASP A CA 1
ATOM 594 C C . ASP A 1 77 ? -12.227 -34.125 -27.812 1 97 77 ASP A C 1
ATOM 596 O O . ASP A 1 77 ? -11.797 -33.375 -26.922 1 97 77 ASP A O 1
ATOM 600 N N . VAL A 1 78 ? -11.586 -34.219 -28.922 1 96.5 78 VAL A N 1
ATOM 601 C CA . VAL A 1 78 ? -10.234 -33.719 -29.156 1 96.5 78 VAL A CA 1
ATOM 602 C C . VAL A 1 78 ? -10.242 -32.188 -29.203 1 96.5 78 VAL A C 1
ATOM 604 O O . VAL A 1 78 ? -9.203 -31.547 -29.031 1 96.5 78 VAL A O 1
ATOM 607 N N . ASN A 1 79 ? -11.43 -31.578 -29.328 1 96.12 79 ASN A N 1
ATOM 608 C CA . ASN A 1 79 ? -11.539 -30.125 -29.422 1 96.12 79 ASN A CA 1
ATOM 609 C C . ASN A 1 79 ? -11.969 -29.516 -28.094 1 96.12 79 ASN A C 1
ATOM 611 O O . ASN A 1 79 ? -12.273 -28.312 -28.031 1 96.12 79 ASN A O 1
ATOM 615 N N . LYS A 1 80 ? -11.984 -30.281 -27.047 1 97.38 80 LYS A N 1
ATOM 616 C CA . LYS A 1 80 ? -12.367 -29.797 -25.719 1 97.38 80 LYS A CA 1
ATOM 617 C C . LYS A 1 80 ? -11.406 -30.312 -24.656 1 97.38 80 LYS A C 1
ATOM 619 O O . LYS A 1 80 ? -11.844 -30.828 -23.609 1 97.38 80 LYS A O 1
ATOM 624 N N . ILE A 1 81 ? -10.18 -30.219 -24.922 1 98.56 81 ILE A N 1
ATOM 625 C CA . ILE A 1 81 ? -9.156 -30.641 -23.969 1 98.56 81 ILE A CA 1
ATOM 626 C C . ILE A 1 81 ? -8.844 -29.469 -23.031 1 98.56 81 ILE A C 1
ATOM 628 O O . ILE A 1 81 ? -8.484 -28.375 -23.469 1 98.56 81 ILE A O 1
ATOM 632 N N . THR A 1 82 ? -9.094 -29.656 -21.781 1 98.81 82 THR A N 1
ATOM 633 C CA . THR A 1 82 ? -8.766 -28.688 -20.734 1 98.81 82 THR A CA 1
ATOM 634 C C . THR A 1 82 ? -7.586 -29.172 -19.906 1 98.81 82 THR A C 1
ATOM 636 O O . THR A 1 82 ? -7.641 -30.234 -19.297 1 98.81 82 THR A O 1
ATOM 639 N N . LEU A 1 83 ? -6.531 -28.406 -19.922 1 98.75 83 LEU A N 1
ATOM 640 C CA . LEU A 1 83 ? -5.426 -28.641 -19 1 98.75 83 LEU A CA 1
ATOM 641 C C . LEU A 1 83 ? -5.676 -27.953 -17.672 1 98.75 83 LEU A C 1
ATOM 643 O O . LEU A 1 83 ? -6.031 -26.766 -17.641 1 98.75 83 LEU A O 1
ATOM 647 N N . PHE A 1 84 ? -5.637 -28.672 -16.547 1 98.5 84 PHE A N 1
ATOM 648 C CA . PHE A 1 84 ? -5.77 -28.031 -15.25 1 98.5 84 PHE A CA 1
ATOM 649 C C . PHE A 1 84 ? -4.746 -28.578 -14.266 1 98.5 84 PHE A C 1
ATOM 651 O O . PHE A 1 84 ? -4.32 -29.734 -14.391 1 98.5 84 PHE A O 1
ATOM 658 N N . GLY A 1 85 ? -4.215 -27.734 -13.391 1 98.19 85 GLY A N 1
ATOM 659 C CA . GLY A 1 85 ? -3.162 -28.109 -12.461 1 98.19 85 GLY A CA 1
ATOM 660 C C . GLY A 1 85 ? -3.031 -27.156 -11.289 1 98.19 85 GLY A C 1
ATOM 661 O O . GLY A 1 85 ? -3.562 -26.047 -11.328 1 98.19 85 GLY A O 1
ATOM 662 N N . GLU A 1 86 ? -2.416 -27.625 -10.234 1 97.25 86 GLU A N 1
ATOM 663 C CA . GLU A 1 86 ? -2.217 -26.875 -8.992 1 97.25 86 GLU A CA 1
ATOM 664 C C . GLU A 1 86 ? -0.732 -26.703 -8.695 1 97.25 86 GLU A C 1
ATOM 666 O O . GLU A 1 86 ? 0.067 -27.609 -8.906 1 97.25 86 GLU A O 1
ATOM 671 N N . SER A 1 87 ? -0.342 -25.453 -8.219 1 97.06 87 SER A N 1
ATOM 672 C CA . SER A 1 87 ? 1.042 -25.172 -7.855 1 97.06 87 SER A CA 1
ATOM 673 C C . SER A 1 87 ? 1.989 -25.453 -9.016 1 97.06 87 SER A C 1
ATOM 675 O O . SER A 1 87 ? 1.789 -24.938 -10.125 1 97.06 87 SER A O 1
ATOM 677 N N . ALA A 1 88 ? 2.912 -26.469 -8.883 1 97.12 88 ALA A N 1
ATOM 678 C CA . ALA A 1 88 ? 3.82 -26.797 -9.977 1 97.12 88 ALA A CA 1
ATOM 679 C C . ALA A 1 88 ? 3.047 -27.172 -11.242 1 97.12 88 ALA A C 1
ATOM 681 O O . ALA A 1 88 ? 3.494 -26.891 -12.352 1 97.12 88 ALA A O 1
ATOM 682 N N . GLY A 1 89 ? 1.895 -27.812 -11.039 1 97.75 89 GLY A N 1
ATOM 683 C CA . GLY A 1 89 ? 1.05 -28.109 -12.188 1 97.75 89 GLY A CA 1
ATOM 684 C C . GLY A 1 89 ? 0.496 -26.859 -12.852 1 97.75 89 GLY A C 1
ATOM 685 O O . GLY A 1 89 ? 0.47 -26.766 -14.086 1 97.75 89 GLY A O 1
ATOM 686 N N . GLY A 1 90 ? -0.03 -25.906 -12.023 1 98.19 90 GLY A N 1
ATOM 687 C CA . GLY A 1 90 ? -0.476 -24.641 -12.562 1 98.19 90 GLY A CA 1
ATOM 688 C C . GLY A 1 90 ? 0.64 -23.844 -13.211 1 98.19 90 GLY A C 1
ATOM 689 O O . GLY A 1 90 ? 0.443 -23.234 -14.266 1 98.19 90 GLY A O 1
ATOM 690 N N . HIS A 1 91 ? 1.816 -23.828 -12.594 1 97.88 91 HIS A N 1
ATOM 691 C CA . HIS A 1 91 ? 2.984 -23.203 -13.188 1 97.88 91 HIS A CA 1
ATOM 692 C C . HIS A 1 91 ? 3.307 -23.812 -14.555 1 97.88 91 HIS A C 1
ATOM 694 O O . HIS A 1 91 ? 3.637 -23.094 -15.5 1 97.88 91 HIS A O 1
ATOM 700 N N . SER A 1 92 ? 3.205 -25.109 -14.609 1 97.94 92 SER A N 1
ATOM 701 C CA . SER A 1 92 ? 3.506 -25.859 -15.836 1 97.94 92 SER A CA 1
ATOM 702 C C . SER A 1 92 ? 2.582 -25.438 -16.969 1 97.94 92 SER A C 1
ATOM 704 O O . SER A 1 92 ? 3.025 -25.266 -18.109 1 97.94 92 SER A O 1
ATOM 706 N N . ILE A 1 93 ? 1.374 -25.281 -16.656 1 98.56 93 ILE A N 1
ATOM 707 C CA . ILE A 1 93 ? 0.408 -24.906 -17.688 1 98.56 93 ILE A CA 1
ATOM 708 C C . ILE A 1 93 ? 0.787 -23.547 -18.266 1 98.56 93 ILE A C 1
ATOM 710 O O . ILE A 1 93 ? 0.776 -23.375 -19.484 1 98.56 93 ILE A O 1
ATOM 714 N N . ASP A 1 94 ? 1.13 -22.609 -17.406 1 98.06 94 ASP A N 1
ATOM 715 C CA . ASP A 1 94 ? 1.584 -21.312 -17.891 1 98.06 94 ASP A CA 1
ATOM 716 C C . ASP A 1 94 ? 2.844 -21.438 -18.75 1 98.06 94 ASP A C 1
ATOM 718 O O . ASP A 1 94 ? 2.975 -20.797 -19.781 1 98.06 94 ASP A O 1
ATOM 722 N N . LEU A 1 95 ? 3.711 -22.328 -18.375 1 97.06 95 LEU A N 1
ATOM 723 C CA . LEU A 1 95 ? 4.938 -22.547 -19.125 1 97.06 95 LEU A CA 1
ATOM 724 C C . LEU A 1 95 ? 4.641 -23.172 -20.484 1 97.06 95 LEU A C 1
ATOM 726 O O . LEU A 1 95 ? 5.262 -22.828 -21.484 1 97.06 95 LEU A O 1
ATOM 730 N N . HIS A 1 96 ? 3.723 -24.109 -20.5 1 97.94 96 HIS A N 1
ATOM 731 C CA . HIS A 1 96 ? 3.305 -24.688 -21.766 1 97.94 96 HIS A CA 1
ATOM 732 C C . HIS A 1 96 ? 2.75 -23.609 -22.703 1 97.94 96 HIS A C 1
ATOM 734 O O . HIS A 1 96 ? 2.992 -23.656 -23.922 1 97.94 96 HIS A O 1
ATOM 740 N N . LEU A 1 97 ? 2.031 -22.656 -22.172 1 97.69 97 LEU A N 1
ATOM 741 C CA . LEU A 1 97 ? 1.456 -21.578 -22.969 1 97.69 97 LEU A CA 1
ATOM 742 C C . LEU A 1 97 ? 2.545 -20.641 -23.469 1 97.69 97 LEU A C 1
ATOM 744 O O . LEU A 1 97 ? 2.363 -19.953 -24.484 1 97.69 97 LEU A O 1
ATOM 748 N N . ARG A 1 98 ? 3.633 -20.641 -22.812 1 95.5 98 ARG A N 1
ATOM 749 C CA . ARG A 1 98 ? 4.723 -19.734 -23.156 1 95.5 98 ARG A CA 1
ATOM 750 C C . ARG A 1 98 ? 5.746 -20.422 -24.062 1 95.5 98 ARG A C 1
ATOM 752 O O . ARG A 1 98 ? 6.578 -19.766 -24.672 1 95.5 98 ARG A O 1
ATOM 759 N N . SER A 1 99 ? 5.695 -21.734 -24.125 1 94.44 99 SER A N 1
ATOM 760 C CA . SER A 1 99 ? 6.66 -22.5 -24.922 1 94.44 99 SER A CA 1
ATOM 761 C C . SER A 1 99 ? 6.422 -22.312 -26.406 1 94.44 99 SER A C 1
ATOM 763 O O . SER A 1 99 ? 5.375 -21.812 -26.828 1 94.44 99 SER A O 1
ATOM 765 N N . SER A 1 100 ? 7.41 -22.703 -27.188 1 89.38 100 SER A N 1
ATOM 766 C CA . SER A 1 100 ? 7.281 -22.609 -28.641 1 89.38 100 SER A CA 1
ATOM 767 C C . SER A 1 100 ? 6.668 -23.891 -29.234 1 89.38 100 SER A C 1
ATOM 769 O O . SER A 1 100 ? 6.504 -24 -30.438 1 89.38 100 SER A O 1
ATOM 771 N N . ASN A 1 101 ? 6.297 -24.781 -28.359 1 93.44 101 ASN A N 1
ATOM 772 C CA . ASN A 1 101 ? 5.695 -26.031 -28.812 1 93.44 101 ASN A CA 1
ATOM 773 C C . ASN A 1 101 ? 4.281 -25.812 -29.344 1 93.44 101 ASN A C 1
ATOM 775 O O . ASN A 1 101 ? 3.709 -24.734 -29.172 1 93.44 101 ASN A O 1
ATOM 779 N N . GLU A 1 102 ? 3.779 -26.797 -30 1 94.62 102 GLU A N 1
ATOM 780 C CA . GLU A 1 102 ? 2.43 -26.734 -30.547 1 94.62 102 GLU A CA 1
ATOM 781 C C . GLU A 1 102 ? 1.389 -26.594 -29.438 1 94.62 102 GLU A C 1
ATOM 783 O O . GLU A 1 102 ? 1.533 -27.172 -28.359 1 94.62 102 GLU A O 1
ATOM 788 N N . LYS A 1 103 ? 0.321 -25.781 -29.703 1 95.62 103 LYS A N 1
ATOM 789 C CA . LYS A 1 103 ? -0.823 -25.672 -28.812 1 95.62 103 LYS A CA 1
ATOM 790 C C . LYS A 1 103 ? -1.708 -26.922 -28.891 1 95.62 103 LYS A C 1
ATOM 792 O O . LYS A 1 103 ? -2.256 -27.219 -29.953 1 95.62 103 LYS A O 1
ATOM 797 N N . LEU A 1 104 ? -1.87 -27.625 -27.734 1 97.5 104 LEU A N 1
ATOM 798 C CA . LEU A 1 104 ? -2.469 -28.953 -27.781 1 97.5 104 LEU A CA 1
ATOM 799 C C . LEU A 1 104 ? -3.764 -29 -26.984 1 97.5 104 LEU A C 1
ATOM 801 O O . LEU A 1 104 ? -4.426 -30.031 -26.906 1 97.5 104 LEU A O 1
ATOM 805 N N . PHE A 1 105 ? -4.18 -27.922 -26.406 1 98.25 105 PHE A N 1
ATOM 806 C CA . PHE A 1 105 ? -5.367 -27.891 -25.562 1 98.25 105 PHE A CA 1
ATOM 807 C C . PHE A 1 105 ? -6.168 -26.609 -25.828 1 98.25 105 PHE A C 1
ATOM 809 O O . PHE A 1 105 ? -5.68 -25.688 -26.469 1 98.25 105 PHE A O 1
ATOM 816 N N . ASN A 1 106 ? -7.398 -26.594 -25.344 1 98.06 106 ASN A N 1
ATOM 817 C CA . ASN A 1 106 ? -8.367 -25.578 -25.734 1 98.06 106 ASN A CA 1
ATOM 818 C C . ASN A 1 106 ? -8.688 -24.641 -24.562 1 98.06 106 ASN A C 1
ATOM 820 O O . ASN A 1 106 ? -9.07 -23.484 -24.766 1 98.06 106 ASN A O 1
ATOM 824 N N . ASN A 1 107 ? -8.641 -25.188 -23.344 1 98.56 107 ASN A N 1
ATOM 825 C CA . ASN A 1 107 ? -8.875 -24.453 -22.094 1 98.56 107 ASN A CA 1
ATOM 826 C C . ASN A 1 107 ? -7.773 -24.719 -21.078 1 98.56 107 ASN A C 1
ATOM 828 O O . ASN A 1 107 ? -7.066 -25.719 -21.156 1 98.56 107 ASN A O 1
ATOM 832 N N . ALA A 1 108 ? -7.633 -23.766 -20.156 1 98.88 108 ALA A N 1
ATOM 833 C CA . ALA A 1 108 ? -6.625 -23.953 -19.109 1 98.88 108 ALA A CA 1
ATOM 834 C C . ALA A 1 108 ? -7.152 -23.5 -17.75 1 98.88 108 ALA A C 1
ATOM 836 O O . ALA A 1 108 ? -7.855 -22.5 -17.656 1 98.88 108 ALA A O 1
ATOM 837 N N . ILE A 1 109 ? -6.91 -24.281 -16.734 1 98.94 109 ILE A N 1
ATOM 838 C CA . ILE A 1 109 ? -7.184 -23.922 -15.344 1 98.94 109 ILE A CA 1
ATOM 839 C C . ILE A 1 109 ? -5.879 -23.906 -14.547 1 98.94 109 ILE A C 1
ATOM 841 O O . ILE A 1 109 ? -5.23 -24.953 -14.391 1 98.94 109 ILE A O 1
ATOM 845 N N . LEU A 1 110 ? -5.465 -22.734 -14.094 1 98.88 110 LEU A N 1
ATOM 846 C CA . LEU A 1 110 ? -4.266 -22.594 -13.281 1 98.88 110 LEU A CA 1
ATOM 847 C C . LEU A 1 110 ? -4.629 -22.344 -11.812 1 98.88 110 LEU A C 1
ATOM 849 O O . LEU A 1 110 ? -5.07 -21.25 -11.453 1 98.88 110 LEU A O 1
ATOM 853 N N . GLN A 1 111 ? -4.402 -23.359 -10.984 1 98.75 111 GLN A N 1
ATOM 854 C CA . GLN A 1 111 ? -4.656 -23.234 -9.555 1 98.75 111 GLN A CA 1
ATOM 855 C C . GLN A 1 111 ? -3.369 -22.922 -8.789 1 98.75 111 GLN A C 1
ATOM 857 O O . GLN A 1 111 ? -2.496 -23.781 -8.664 1 98.75 111 GLN A O 1
ATOM 862 N N . SER A 1 112 ? -3.277 -21.672 -8.273 1 98.12 112 SER A N 1
ATOM 863 C CA . SER A 1 112 ? -2.068 -21.188 -7.613 1 98.12 112 SER A CA 1
ATOM 864 C C . SER A 1 112 ? -0.85 -21.328 -8.516 1 98.12 112 SER A C 1
ATOM 866 O O . SER A 1 112 ? 0.205 -21.781 -8.078 1 98.12 112 SER A O 1
ATOM 868 N N . GLY A 1 113 ? -1.043 -20.953 -9.852 1 97.56 113 GLY A N 1
ATOM 869 C CA . GLY A 1 113 ? 0.007 -21.172 -10.836 1 97.56 113 GLY A CA 1
ATOM 870 C C . GLY A 1 113 ? 0.373 -19.938 -11.617 1 97.56 113 GLY A C 1
ATOM 871 O O . GLY A 1 113 ? -0.497 -19.125 -11.953 1 97.56 113 GLY A O 1
ATOM 872 N N . SER A 1 114 ? 1.596 -19.734 -11.828 1 97 114 SER A N 1
ATOM 873 C CA . SER A 1 114 ? 2.174 -18.672 -12.641 1 97 114 SER A CA 1
ATOM 874 C C . SER A 1 114 ? 3.625 -18.969 -13 1 97 114 SER A C 1
ATOM 876 O O . SER A 1 114 ? 4.43 -19.312 -12.133 1 97 114 SER A O 1
ATOM 878 N N . ALA A 1 115 ? 3.965 -18.797 -14.266 1 95.44 115 ALA A N 1
ATOM 879 C CA . ALA A 1 115 ? 5.34 -19.031 -14.695 1 95.44 115 ALA A CA 1
ATOM 880 C C . ALA A 1 115 ? 6.289 -18 -14.117 1 95.44 115 ALA A C 1
ATOM 882 O O . ALA A 1 115 ? 7.504 -18.219 -14.078 1 95.44 115 ALA A O 1
ATOM 883 N N . VAL A 1 116 ? 5.742 -16.891 -13.633 1 92.94 116 VAL A N 1
ATOM 884 C CA . VAL A 1 116 ? 6.609 -15.812 -13.188 1 92.94 116 VAL A CA 1
ATOM 885 C C . VAL A 1 116 ? 6.664 -15.789 -11.656 1 92.94 116 VAL A C 1
ATOM 887 O O . VAL A 1 116 ? 7.203 -14.852 -11.062 1 92.94 116 VAL A O 1
ATOM 890 N N . ALA A 1 117 ? 6.09 -16.797 -11.047 1 92.38 117 ALA A N 1
ATOM 891 C CA . ALA A 1 117 ? 6.203 -16.922 -9.594 1 92.38 117 ALA A CA 1
ATOM 892 C C . ALA A 1 117 ? 7.664 -17.062 -9.172 1 92.38 117 ALA A C 1
ATOM 894 O O . ALA A 1 117 ? 8.453 -17.734 -9.844 1 92.38 117 ALA A O 1
ATOM 895 N N . ALA A 1 118 ? 8.016 -16.422 -8.047 1 81.88 118 ALA A N 1
ATOM 896 C CA . ALA A 1 118 ? 9.391 -16.422 -7.551 1 81.88 118 ALA A CA 1
ATOM 897 C C . ALA A 1 118 ? 9.867 -17.844 -7.242 1 81.88 118 ALA A C 1
ATOM 899 O O . ALA A 1 118 ? 11.062 -18.125 -7.336 1 81.88 118 ALA A O 1
ATOM 900 N N . THR A 1 119 ? 8.984 -18.703 -6.973 1 81.38 119 THR A N 1
ATOM 901 C CA . THR A 1 119 ? 9.312 -20.078 -6.629 1 81.38 119 THR A CA 1
ATOM 902 C C . THR A 1 119 ? 9.617 -20.891 -7.883 1 81.38 119 THR A C 1
ATOM 904 O O . THR A 1 119 ? 10.102 -22.031 -7.793 1 81.38 119 THR A O 1
ATOM 907 N N . VAL A 1 120 ? 9.344 -20.359 -8.992 1 86.38 120 VAL A N 1
ATOM 908 C CA . VAL A 1 120 ? 9.508 -21.094 -10.258 1 86.38 120 VAL A CA 1
ATOM 909 C C . VAL A 1 120 ? 10.742 -20.562 -10.992 1 86.38 120 VAL A C 1
ATOM 911 O O . VAL A 1 120 ? 11.617 -21.344 -11.375 1 86.38 120 VAL A O 1
ATOM 914 N N . PHE A 1 121 ? 10.766 -19.359 -11.047 1 79.62 121 PHE A N 1
ATOM 915 C CA . PHE A 1 121 ? 11.797 -18.719 -11.844 1 79.62 121 PHE A CA 1
ATOM 916 C C . PHE A 1 121 ? 13.039 -18.453 -11.008 1 79.62 121 PHE A C 1
ATOM 918 O O . PHE A 1 121 ? 13.117 -17.438 -10.305 1 79.62 121 PHE A O 1
ATOM 925 N N . GLN A 1 122 ? 14.016 -19.406 -11.141 1 82.75 122 GLN A N 1
ATOM 926 C CA . GLN A 1 122 ? 15.258 -19.297 -10.383 1 82.75 122 GLN A CA 1
ATOM 927 C C . GLN A 1 122 ? 16.469 -19.641 -11.25 1 82.75 122 GLN A C 1
ATOM 929 O O . GLN A 1 122 ? 16.328 -20.359 -12.25 1 82.75 122 GLN A O 1
ATOM 934 N N . GLU A 1 123 ? 17.594 -19.172 -10.812 1 84.44 123 GLU A N 1
ATOM 935 C CA . GLU A 1 123 ? 18.828 -19.516 -11.5 1 84.44 123 GLU A CA 1
ATOM 936 C C . GLU A 1 123 ? 19.203 -20.984 -11.281 1 84.44 123 GLU A C 1
ATOM 938 O O . GLU A 1 123 ? 19.25 -21.453 -10.141 1 84.44 123 GLU A O 1
ATOM 943 N N . PRO A 1 124 ? 19.438 -21.641 -12.391 1 90.5 124 PRO A N 1
ATOM 944 C CA . PRO A 1 124 ? 19.812 -23.047 -12.211 1 90.5 124 PRO A CA 1
ATOM 945 C C . PRO A 1 124 ? 21.203 -23.203 -11.586 1 90.5 124 PRO A C 1
ATOM 947 O O . PRO A 1 124 ? 22.109 -22.422 -11.875 1 90.5 124 PRO A O 1
ATOM 950 N N . ASP A 1 125 ? 21.328 -24.188 -10.797 1 92.31 125 ASP A N 1
ATOM 951 C CA . ASP A 1 125 ? 22.625 -24.562 -10.242 1 92.31 125 ASP A CA 1
ATOM 952 C C . ASP A 1 125 ? 23.406 -25.438 -11.219 1 92.31 125 ASP A C 1
ATOM 954 O O . ASP A 1 125 ? 23.234 -26.656 -11.234 1 92.31 125 ASP A O 1
ATOM 958 N N . LYS A 1 126 ? 24.391 -24.875 -11.828 1 92.25 126 LYS A N 1
ATOM 959 C CA . LYS A 1 126 ? 25.141 -25.578 -12.867 1 92.25 126 LYS A CA 1
ATOM 960 C C . LYS A 1 126 ? 26.109 -26.594 -12.25 1 92.25 126 LYS A C 1
ATOM 962 O O . LYS A 1 126 ? 26.609 -27.484 -12.938 1 92.25 126 LYS A O 1
ATOM 967 N N . GLU A 1 127 ? 26.312 -26.484 -10.984 1 95.44 127 GLU A N 1
ATOM 968 C CA . GLU A 1 127 ? 27.234 -27.391 -10.305 1 95.44 127 GLU A CA 1
ATOM 969 C C . GLU A 1 127 ? 26.469 -28.516 -9.586 1 95.44 127 GLU A C 1
ATOM 971 O O . GLU A 1 127 ? 27.078 -29.312 -8.859 1 95.44 127 GLU A O 1
ATOM 976 N N . ALA A 1 128 ? 25.219 -28.594 -9.844 1 96.5 128 ALA A N 1
ATOM 977 C CA . ALA A 1 128 ? 24.359 -29.531 -9.133 1 96.5 128 ALA A CA 1
ATOM 978 C C . ALA A 1 128 ? 24.891 -30.953 -9.25 1 96.5 128 ALA A C 1
ATOM 980 O O . ALA A 1 128 ? 24.984 -31.688 -8.258 1 96.5 128 ALA A O 1
ATOM 981 N N . PRO A 1 129 ? 25.359 -31.438 -10.453 1 97.12 129 PRO A N 1
ATOM 982 C CA . PRO A 1 129 ? 25.875 -32.812 -10.547 1 97.12 129 PRO A CA 1
ATOM 983 C C . PRO A 1 129 ? 27.109 -33.062 -9.688 1 97.12 129 PRO A C 1
ATOM 985 O O . PRO A 1 129 ? 27.25 -34.125 -9.086 1 97.12 129 PRO A O 1
ATOM 988 N N . ILE A 1 130 ? 27.922 -32.031 -9.648 1 97.81 130 ILE A N 1
ATOM 989 C CA . ILE A 1 130 ? 29.156 -32.125 -8.891 1 97.81 130 ILE A CA 1
ATOM 990 C C . ILE A 1 130 ? 28.844 -32.219 -7.395 1 97.81 130 ILE A C 1
ATOM 992 O O . ILE A 1 130 ? 29.406 -33.062 -6.68 1 97.81 130 ILE A O 1
ATOM 996 N N . LYS A 1 131 ? 27.938 -31.406 -6.977 1 98 131 LYS A N 1
ATOM 997 C CA . LYS A 1 131 ? 27.531 -31.406 -5.574 1 98 131 LYS A CA 1
ATOM 998 C C . LYS A 1 131 ? 26.891 -32.719 -5.172 1 98 131 LYS A C 1
ATOM 1000 O O . LYS A 1 131 ? 27.172 -33.25 -4.102 1 98 131 LYS A O 1
ATOM 1005 N N . LEU A 1 132 ? 26.031 -33.219 -6.016 1 97.94 132 LEU A N 1
ATOM 1006 C CA . LEU A 1 132 ? 25.359 -34.5 -5.742 1 97.94 132 LEU A CA 1
ATOM 1007 C C . LEU A 1 132 ? 26.375 -35.656 -5.723 1 97.94 132 LEU A C 1
ATOM 1009 O O . LEU A 1 132 ? 26.328 -36.5 -4.832 1 97.94 132 LEU A O 1
ATOM 1013 N N . ALA A 1 133 ? 27.25 -35.688 -6.668 1 98.06 133 ALA A N 1
ATOM 1014 C CA . ALA A 1 133 ? 28.281 -36.719 -6.742 1 98.06 133 ALA A CA 1
ATOM 1015 C C . ALA A 1 133 ? 29.156 -36.719 -5.496 1 98.06 133 ALA A C 1
ATOM 1017 O O . ALA A 1 133 ? 29.453 -37.781 -4.93 1 98.06 133 ALA A O 1
ATOM 1018 N N . GLU A 1 134 ? 29.531 -35.531 -5.168 1 98.25 134 GLU A N 1
ATOM 1019 C CA . GLU A 1 134 ? 30.375 -35.375 -3.988 1 98.25 134 GLU A CA 1
ATOM 1020 C C . GLU A 1 134 ? 29.672 -35.906 -2.742 1 98.25 134 GLU A C 1
ATOM 1022 O O . GLU A 1 134 ? 30.266 -36.656 -1.955 1 98.25 134 GLU A O 1
ATOM 1027 N N . HIS A 1 135 ? 28.453 -35.562 -2.59 1 98.19 135 HIS A N 1
ATOM 1028 C CA . HIS A 1 135 ? 27.672 -36.031 -1.45 1 98.19 135 HIS A CA 1
ATOM 1029 C C . HIS A 1 135 ? 27.562 -37.531 -1.437 1 98.19 135 HIS A C 1
ATOM 1031 O O . HIS A 1 135 ? 27.516 -38.156 -0.367 1 98.19 135 HIS A O 1
ATOM 1037 N N . LEU A 1 136 ? 27.609 -38.188 -2.625 1 97.81 136 LEU A N 1
ATOM 1038 C CA . LEU A 1 136 ? 27.406 -39.625 -2.748 1 97.81 136 LEU A CA 1
ATOM 1039 C C . LEU A 1 136 ? 28.75 -40.344 -2.83 1 97.81 136 LEU A C 1
ATOM 1041 O O . LEU A 1 136 ? 28.781 -41.562 -3.002 1 97.81 136 LEU A O 1
ATOM 1045 N N . GLY A 1 137 ? 29.875 -39.594 -2.793 1 97.12 137 GLY A N 1
ATOM 1046 C CA . GLY A 1 137 ? 31.156 -40.25 -2.564 1 97.12 137 GLY A CA 1
ATOM 1047 C C . GLY A 1 137 ? 32.125 -40.094 -3.727 1 97.12 137 GLY A C 1
ATOM 1048 O O . GLY A 1 137 ? 33.219 -40.656 -3.703 1 97.12 137 GLY A O 1
ATOM 1049 N N . LEU A 1 138 ? 31.734 -39.344 -4.719 1 97.88 138 LEU A N 1
ATOM 1050 C CA . LEU A 1 138 ? 32.656 -39.094 -5.816 1 97.88 138 LEU A CA 1
ATOM 1051 C C . LEU A 1 138 ? 33.125 -37.656 -5.824 1 97.88 138 LEU A C 1
ATOM 1053 O O . LEU A 1 138 ? 32.312 -36.75 -6.02 1 97.88 138 LEU A O 1
ATOM 1057 N N . ASN A 1 139 ? 34.406 -37.469 -5.617 1 97.44 139 ASN A N 1
ATOM 1058 C CA . ASN A 1 139 ? 35 -36.125 -5.754 1 97.44 139 ASN A CA 1
ATOM 1059 C C . ASN A 1 139 ? 35.5 -35.875 -7.172 1 97.44 139 ASN A C 1
ATOM 1061 O O . ASN A 1 139 ? 36.406 -36.594 -7.637 1 97.44 139 ASN A O 1
ATOM 1065 N N . THR A 1 140 ? 34.875 -34.969 -7.863 1 97.81 140 THR A N 1
ATOM 1066 C CA . THR A 1 140 ? 35.281 -34.625 -9.219 1 97.81 140 THR A CA 1
ATOM 1067 C C . THR A 1 140 ? 34.906 -33.156 -9.523 1 97.81 140 THR A C 1
ATOM 1069 O O . THR A 1 140 ? 34.062 -32.594 -8.859 1 97.81 140 THR A O 1
ATOM 1072 N N . THR A 1 141 ? 35.656 -32.562 -10.414 1 96.75 141 THR A N 1
ATOM 1073 C CA . THR A 1 141 ? 35.344 -31.234 -10.898 1 96.75 141 THR A CA 1
ATOM 1074 C C . THR A 1 141 ? 34.812 -31.297 -12.328 1 96.75 141 THR A C 1
ATOM 1076 O O . THR A 1 141 ? 34.469 -30.266 -12.914 1 96.75 141 THR A O 1
ATOM 1079 N N . CYS A 1 142 ? 34.781 -32.5 -12.812 1 96.56 142 CYS A N 1
ATOM 1080 C CA . CYS A 1 142 ? 34.312 -32.688 -14.172 1 96.56 142 CYS A CA 1
ATOM 1081 C C . CYS A 1 142 ? 32.812 -33.031 -14.195 1 96.56 142 CYS A C 1
ATOM 1083 O O . CYS A 1 142 ? 32.406 -34.062 -13.672 1 96.56 142 CYS A O 1
ATOM 1085 N N . ILE A 1 143 ? 32.062 -32.25 -14.852 1 96.38 143 ILE A N 1
ATOM 1086 C CA . ILE A 1 143 ? 30.609 -32.406 -14.891 1 96.38 143 ILE A CA 1
ATOM 1087 C C . ILE A 1 143 ? 30.234 -33.719 -15.539 1 96.38 143 ILE A C 1
ATOM 1089 O O . ILE A 1 143 ? 29.297 -34.406 -15.117 1 96.38 143 ILE A O 1
ATOM 1093 N N . HIS A 1 144 ? 30.953 -34.156 -16.578 1 96.12 144 HIS A N 1
ATOM 1094 C CA . HIS A 1 144 ? 30.641 -35.375 -17.312 1 96.12 144 HIS A CA 1
ATOM 1095 C C . HIS A 1 144 ? 30.891 -36.625 -16.438 1 96.12 144 HIS A C 1
ATOM 1097 O O . HIS A 1 144 ? 30.125 -37.594 -16.484 1 96.12 144 HIS A O 1
ATOM 1103 N N . GLU A 1 145 ? 31.922 -36.469 -15.688 1 97.31 145 GLU A N 1
ATOM 1104 C CA . GLU A 1 145 ? 32.219 -37.562 -14.758 1 97.31 145 GLU A CA 1
ATOM 1105 C C . GLU A 1 145 ? 31.125 -37.656 -13.68 1 97.31 145 GLU A C 1
ATOM 1107 O O . GLU A 1 145 ? 30.719 -38.75 -13.32 1 97.31 145 GLU A O 1
ATOM 1112 N N . ALA A 1 146 ? 30.766 -36.531 -13.219 1 97.94 146 ALA A N 1
ATOM 1113 C CA . ALA A 1 146 ? 29.719 -36.5 -12.211 1 97.94 146 ALA A CA 1
ATOM 1114 C C . ALA A 1 146 ? 28.422 -37.094 -12.75 1 97.94 146 ALA A C 1
ATOM 1116 O O . ALA A 1 146 ? 27.781 -37.906 -12.078 1 97.94 146 ALA A O 1
ATOM 1117 N N . LEU A 1 147 ? 28.094 -36.75 -13.93 1 97.25 147 LEU A N 1
ATOM 1118 C CA . LEU A 1 147 ? 26.859 -37.219 -14.539 1 97.25 147 LEU A CA 1
ATOM 1119 C C . LEU A 1 147 ? 26.906 -38.719 -14.773 1 97.25 147 LEU A C 1
ATOM 1121 O O . LEU A 1 147 ? 25.906 -39.406 -14.562 1 97.25 147 LEU A O 1
ATOM 1125 N N . GLU A 1 148 ? 27.984 -39.219 -15.227 1 97 148 GLU A N 1
ATOM 1126 C CA . GLU A 1 148 ? 28.141 -40.656 -15.438 1 97 148 GLU A CA 1
ATOM 1127 C C . GLU A 1 148 ? 27.984 -41.406 -14.125 1 97 148 GLU A C 1
ATOM 1129 O O . GLU A 1 148 ? 27.344 -42.469 -14.086 1 97 148 GLU A O 1
ATOM 1134 N N . PHE A 1 149 ? 28.609 -40.875 -13.188 1 97.81 149 PHE A N 1
ATOM 1135 C CA . PHE A 1 149 ? 28.516 -41.5 -11.859 1 97.81 149 PHE A CA 1
ATOM 1136 C C . PHE A 1 149 ? 27.062 -41.5 -11.383 1 97.81 149 PHE A C 1
ATOM 1138 O O . PHE A 1 149 ? 26.578 -42.531 -10.922 1 97.81 149 PHE A O 1
ATOM 1145 N N . LEU A 1 150 ? 26.406 -40.406 -11.484 1 97.38 150 LEU A N 1
ATOM 1146 C CA . LEU A 1 150 ? 25.031 -40.312 -11.031 1 97.38 150 LEU A CA 1
ATOM 1147 C C . LEU A 1 150 ? 24.109 -41.219 -11.844 1 97.38 150 LEU A C 1
ATOM 1149 O O . LEU A 1 150 ? 23.156 -41.781 -11.305 1 97.38 150 LEU A O 1
ATOM 1153 N N . ALA A 1 151 ? 24.406 -41.375 -13.125 1 95.75 151 ALA A N 1
ATOM 1154 C CA . ALA A 1 151 ? 23.609 -42.219 -13.984 1 95.75 151 ALA A CA 1
ATOM 1155 C C . ALA A 1 151 ? 23.656 -43.688 -13.516 1 95.75 151 ALA A C 1
ATOM 1157 O O . ALA A 1 151 ? 22.719 -44.438 -13.734 1 95.75 151 ALA A O 1
ATOM 1158 N N . GLY A 1 152 ? 24.719 -43.969 -12.898 1 96.31 152 GLY A N 1
ATOM 1159 C CA . GLY A 1 152 ? 24.875 -45.312 -12.406 1 96.31 152 GLY A CA 1
ATOM 1160 C C . GLY A 1 152 ? 24.422 -45.5 -10.977 1 96.31 152 GLY A C 1
ATOM 1161 O O . GLY A 1 152 ? 24.438 -46.594 -10.445 1 96.31 152 GLY A O 1
ATOM 1162 N N . THR A 1 153 ? 24.016 -44.438 -10.391 1 97 153 THR A N 1
ATOM 1163 C CA . THR A 1 153 ? 23.594 -44.469 -8.992 1 97 153 THR A CA 1
ATOM 1164 C C . THR A 1 153 ? 22.094 -44.719 -8.883 1 97 153 THR A C 1
ATOM 1166 O O . THR A 1 153 ? 21.312 -44.281 -9.734 1 97 153 THR A O 1
ATOM 1169 N N . GLU A 1 154 ? 21.688 -45.438 -7.848 1 96.44 154 GLU A N 1
ATOM 1170 C CA . GLU A 1 154 ? 20.266 -45.688 -7.633 1 96.44 154 GLU A CA 1
ATOM 1171 C C . GLU A 1 154 ? 19.484 -44.406 -7.484 1 96.44 154 GLU A C 1
ATOM 1173 O O . GLU A 1 154 ? 19.891 -43.5 -6.734 1 96.44 154 GLU A O 1
ATOM 1178 N N . PRO A 1 155 ? 18.391 -44.312 -8.102 1 94 155 PRO A N 1
ATOM 1179 C CA . PRO A 1 155 ? 17.594 -43.094 -8.086 1 94 155 PRO A CA 1
ATOM 1180 C C . PRO A 1 155 ? 17.219 -42.656 -6.676 1 94 155 PRO A C 1
ATOM 1182 O O . PRO A 1 155 ? 17.234 -41.438 -6.375 1 94 155 PRO A O 1
ATOM 1185 N N . GLU A 1 156 ? 16.859 -43.531 -5.812 1 94.44 156 GLU A N 1
ATOM 1186 C CA . GLU A 1 156 ? 16.453 -43.188 -4.449 1 94.44 156 GLU A CA 1
ATOM 1187 C C . GLU A 1 156 ? 17.578 -42.469 -3.707 1 94.44 156 GLU A C 1
ATOM 1189 O O . GLU A 1 156 ? 17.312 -41.562 -2.904 1 94.44 156 GLU A O 1
ATOM 1194 N N . GLN A 1 157 ? 18.734 -42.844 -4.02 1 95.69 157 GLN A N 1
ATOM 1195 C CA . GLN A 1 157 ? 19.891 -42.188 -3.391 1 95.69 157 GLN A CA 1
ATOM 1196 C C . GLN A 1 157 ? 20.062 -40.75 -3.875 1 95.69 157 GLN A C 1
ATOM 1198 O O . GLN A 1 157 ? 20.422 -39.875 -3.094 1 95.69 157 GLN A O 1
ATOM 1203 N N . ILE A 1 158 ? 19.812 -40.594 -5.094 1 95.62 158 ILE A N 1
ATOM 1204 C CA . ILE A 1 158 ? 19.938 -39.281 -5.668 1 95.62 158 ILE A CA 1
ATOM 1205 C C . ILE A 1 158 ? 18.859 -38.344 -5.082 1 95.62 158 ILE A C 1
ATOM 1207 O O . ILE A 1 158 ? 19.141 -37.219 -4.715 1 95.62 158 ILE A O 1
ATOM 1211 N N . ILE A 1 159 ? 17.688 -38.844 -4.965 1 93.12 159 ILE A N 1
ATOM 1212 C CA . ILE A 1 159 ? 16.578 -38.094 -4.418 1 93.12 159 ILE A CA 1
ATOM 1213 C C . ILE A 1 159 ? 16.859 -37.719 -2.963 1 93.12 159 ILE A C 1
ATOM 1215 O O . ILE A 1 159 ? 16.672 -36.562 -2.553 1 93.12 159 ILE A O 1
ATOM 1219 N N . GLU A 1 160 ? 17.328 -38.656 -2.25 1 94 160 GLU A N 1
ATOM 1220 C CA . GLU A 1 160 ? 17.672 -38.406 -0.854 1 94 160 GLU A CA 1
ATOM 1221 C C . GLU A 1 160 ? 18.766 -37.375 -0.735 1 94 160 GLU A C 1
ATOM 1223 O O . GLU A 1 160 ? 18.734 -36.531 0.167 1 94 160 GLU A O 1
ATOM 1228 N N . ALA A 1 161 ? 19.734 -37.469 -1.594 1 95.94 161 ALA A N 1
ATOM 1229 C CA . ALA A 1 161 ? 20.828 -36.5 -1.595 1 95.94 161 ALA A CA 1
ATOM 1230 C C . ALA A 1 161 ? 20.312 -35.094 -1.885 1 95.94 161 ALA A C 1
ATOM 1232 O O . ALA A 1 161 ? 20.781 -34.125 -1.293 1 95.94 161 ALA A O 1
ATOM 1233 N N . THR A 1 162 ? 19.438 -35 -2.834 1 95.62 162 THR A N 1
ATOM 1234 C CA . THR A 1 162 ? 18.859 -33.719 -3.188 1 95.62 162 THR A CA 1
ATOM 1235 C C . THR A 1 162 ? 18.172 -33.062 -1.979 1 95.62 162 THR A C 1
ATOM 1237 O O . THR A 1 162 ? 18.281 -31.875 -1.748 1 95.62 162 THR A O 1
ATOM 1240 N N . VAL A 1 163 ? 17.438 -33.844 -1.211 1 92.06 163 VAL A N 1
ATOM 1241 C CA . VAL A 1 163 ? 16.734 -33.375 -0.018 1 92.06 163 VAL A CA 1
ATOM 1242 C C . VAL A 1 163 ? 17.75 -32.969 1.053 1 92.06 163 VAL A C 1
ATOM 1244 O O . VAL A 1 163 ? 17.625 -31.906 1.663 1 92.06 163 VAL A O 1
ATOM 1247 N N . ALA A 1 164 ? 18.734 -33.812 1.229 1 94.44 164 ALA A N 1
ATOM 1248 C CA . ALA A 1 164 ? 19.75 -33.594 2.252 1 94.44 164 ALA A CA 1
ATOM 1249 C C . ALA A 1 164 ? 20.516 -32.281 1.975 1 94.44 164 ALA A C 1
ATOM 1251 O O . ALA A 1 164 ? 20.922 -31.594 2.906 1 94.44 164 ALA A O 1
ATOM 1252 N N . LEU A 1 165 ? 20.719 -32.031 0.743 1 95.75 165 LEU A N 1
ATOM 1253 C CA . LEU A 1 165 ? 21.5 -30.859 0.352 1 95.75 165 LEU A CA 1
ATOM 1254 C C . LEU A 1 165 ? 20.609 -29.641 0.156 1 95.75 165 LEU A C 1
ATOM 1256 O O . LEU A 1 165 ? 21.078 -28.578 -0.245 1 95.75 165 LEU A O 1
ATOM 1260 N N . ASP A 1 166 ? 19.281 -29.797 0.34 1 91.62 166 ASP A N 1
ATOM 1261 C CA . ASP A 1 166 ? 18.297 -28.719 0.183 1 91.62 166 ASP A CA 1
ATOM 1262 C C . ASP A 1 166 ? 18.375 -28.109 -1.212 1 91.62 166 ASP A C 1
ATOM 1264 O O . ASP A 1 166 ? 18.406 -26.891 -1.354 1 91.62 166 ASP A O 1
ATOM 1268 N N . MET A 1 167 ? 18.531 -28.984 -2.207 1 93.31 167 MET A N 1
ATOM 1269 C CA . MET A 1 167 ? 18.625 -28.516 -3.588 1 93.31 167 MET A CA 1
ATOM 1270 C C . MET A 1 167 ? 17.25 -28.406 -4.215 1 93.31 167 MET A C 1
ATOM 1272 O O . MET A 1 167 ? 16.359 -29.219 -3.943 1 93.31 167 MET A O 1
ATOM 1276 N N . SER A 1 168 ? 17.156 -27.375 -4.957 1 91.75 168 SER A N 1
ATOM 1277 C CA . SER A 1 168 ? 15.914 -27.172 -5.695 1 91.75 168 SER A CA 1
ATOM 1278 C C . SER A 1 168 ? 16.172 -27.172 -7.203 1 91.75 168 SER A C 1
ATOM 1280 O O . SER A 1 168 ? 17.172 -26.641 -7.668 1 91.75 168 SER A O 1
ATOM 1282 N N . PHE A 1 169 ? 15.336 -27.828 -7.902 1 94.44 169 PHE A N 1
ATOM 1283 C CA . PHE A 1 169 ? 15.359 -27.875 -9.359 1 94.44 169 PHE A CA 1
ATOM 1284 C C . PHE A 1 169 ? 14.07 -27.328 -9.945 1 94.44 169 PHE A C 1
ATOM 1286 O O . PHE A 1 169 ? 12.977 -27.781 -9.602 1 94.44 169 PHE A O 1
ATOM 1293 N N . LYS A 1 170 ? 14.203 -26.328 -10.75 1 94.88 170 LYS A N 1
ATOM 1294 C CA . LYS A 1 170 ? 13.062 -25.609 -11.32 1 94.88 170 LYS A CA 1
ATOM 1295 C C . LYS A 1 170 ? 13.195 -25.484 -12.836 1 94.88 170 LYS A C 1
ATOM 1297 O O . LYS A 1 170 ? 14.266 -25.734 -13.398 1 94.88 170 LYS A O 1
ATOM 1302 N N . PRO A 1 171 ? 12.07 -25.141 -13.516 1 94.75 171 PRO A N 1
ATOM 1303 C CA . PRO A 1 171 ? 12.172 -24.859 -14.945 1 94.75 171 PRO A CA 1
ATOM 1304 C C . PRO A 1 171 ? 13.219 -23.797 -15.273 1 94.75 171 PRO A C 1
ATOM 1306 O O . PRO A 1 171 ? 13.469 -22.906 -14.461 1 94.75 171 PRO A O 1
ATOM 1309 N N . CYS A 1 172 ? 13.836 -23.938 -16.453 1 92.94 172 CYS A N 1
ATOM 1310 C CA . CYS A 1 172 ? 14.922 -23.031 -16.812 1 92.94 172 CYS A CA 1
ATOM 1311 C C . CYS A 1 172 ? 14.828 -22.625 -18.281 1 92.94 172 CYS A C 1
ATOM 1313 O O . CYS A 1 172 ? 14.07 -23.219 -19.047 1 92.94 172 CYS A O 1
ATOM 1315 N N . VAL A 1 173 ? 15.523 -21.562 -18.609 1 91.88 173 VAL A N 1
ATOM 1316 C CA . VAL A 1 173 ? 15.75 -21.203 -20 1 91.88 173 VAL A CA 1
ATOM 1317 C C . VAL A 1 173 ? 16.844 -22.078 -20.594 1 91.88 173 VAL A C 1
ATOM 1319 O O . VAL A 1 173 ? 17.969 -22.109 -20.094 1 91.88 173 VAL A O 1
ATOM 1322 N N . GLU A 1 174 ? 16.453 -22.797 -21.641 1 91.81 174 GLU A N 1
ATOM 1323 C CA . GLU A 1 174 ? 17.406 -23.719 -22.266 1 91.81 174 GLU A CA 1
ATOM 1324 C C . GLU A 1 174 ? 18.25 -23.031 -23.312 1 91.81 174 GLU A C 1
ATOM 1326 O O . GLU A 1 174 ? 17.766 -22.141 -24.031 1 91.81 174 GLU A O 1
ATOM 1331 N N . LYS A 1 175 ? 19.484 -23.484 -23.359 1 91.12 175 LYS A N 1
ATOM 1332 C CA . LYS A 1 175 ? 20.297 -23.078 -24.5 1 91.12 175 LYS A CA 1
ATOM 1333 C C . LYS A 1 175 ? 19.859 -23.812 -25.766 1 91.12 175 LYS A C 1
ATOM 1335 O O . LYS A 1 175 ? 19.562 -25 -25.734 1 91.12 175 LYS A O 1
ATOM 1340 N N . ASP A 1 176 ? 19.844 -23.047 -26.797 1 91.06 176 ASP A N 1
ATOM 1341 C CA . ASP A 1 176 ? 19.531 -23.656 -28.078 1 91.06 176 ASP A CA 1
ATOM 1342 C C . ASP A 1 176 ? 20.719 -24.422 -28.641 1 91.06 176 ASP A C 1
ATOM 1344 O O . ASP A 1 176 ? 21.672 -23.828 -29.141 1 91.06 176 ASP A O 1
ATOM 1348 N N . ILE A 1 177 ? 20.641 -25.672 -28.516 1 92 177 ILE A N 1
ATOM 1349 C CA . ILE A 1 177 ? 21.703 -26.547 -28.984 1 92 177 ILE A CA 1
ATOM 1350 C C . ILE A 1 177 ? 21.234 -27.328 -30.203 1 92 177 ILE A C 1
ATOM 1352 O O . ILE A 1 177 ? 20.172 -27.938 -30.188 1 92 177 ILE A O 1
ATOM 1356 N N . ASP A 1 178 ? 22.062 -27.406 -31.219 1 91.69 178 ASP A N 1
ATOM 1357 C CA . ASP A 1 178 ? 21.719 -28.078 -32.469 1 91.69 178 ASP A CA 1
ATOM 1358 C C . ASP A 1 178 ? 21.422 -29.562 -32.219 1 91.69 178 ASP A C 1
ATOM 1360 O O . ASP A 1 178 ? 22.188 -30.25 -31.562 1 91.69 178 ASP A O 1
ATOM 1364 N N . GLY A 1 179 ? 20.328 -29.984 -32.75 1 92 179 GLY A N 1
ATOM 1365 C CA . GLY A 1 179 ? 19.969 -31.391 -32.688 1 92 179 GLY A CA 1
ATOM 1366 C C . GLY A 1 179 ? 19.312 -31.781 -31.359 1 92 179 GLY A C 1
ATOM 1367 O O . GLY A 1 179 ? 19.016 -32.969 -31.141 1 92 179 GLY A O 1
ATOM 1368 N N . VAL A 1 180 ? 19.125 -30.828 -30.5 1 91.62 180 VAL A N 1
ATOM 1369 C CA . VAL A 1 180 ? 18.531 -31.109 -29.203 1 91.62 180 VAL A CA 1
ATOM 1370 C C . VAL A 1 180 ? 17.188 -30.406 -29.094 1 91.62 180 VAL A C 1
ATOM 1372 O O . VAL A 1 180 ? 17.062 -29.219 -29.344 1 91.62 180 VAL A O 1
ATOM 1375 N N . ASP A 1 181 ? 16.156 -31.203 -28.703 1 89.62 181 ASP A N 1
ATOM 1376 C CA . ASP A 1 181 ? 14.836 -30.625 -28.5 1 89.62 181 ASP A CA 1
ATOM 1377 C C . ASP A 1 181 ? 14.812 -29.688 -27.297 1 89.62 181 ASP A C 1
ATOM 1379 O O . ASP A 1 181 ? 15.422 -29.984 -26.266 1 89.62 181 ASP A O 1
ATOM 1383 N N . ASN A 1 182 ? 14.18 -28.516 -27.484 1 92.06 182 ASN A N 1
ATOM 1384 C CA . ASN A 1 182 ? 14.039 -27.547 -26.391 1 92.06 182 ASN A CA 1
ATOM 1385 C C . ASN A 1 182 ? 12.578 -27.297 -26.047 1 92.06 182 ASN A C 1
ATOM 1387 O O . ASN A 1 182 ? 11.688 -27.578 -26.859 1 92.06 182 ASN A O 1
ATOM 1391 N N . PHE A 1 183 ? 12.383 -26.938 -24.859 1 94.25 183 PHE A N 1
ATOM 1392 C CA . PHE A 1 183 ? 11.039 -26.562 -24.406 1 94.25 183 PHE A CA 1
ATOM 1393 C C . PHE A 1 183 ? 10.859 -25.062 -24.453 1 94.25 183 PHE A C 1
ATOM 1395 O O . PHE A 1 183 ? 9.883 -24.562 -25.016 1 94.25 183 PHE A O 1
ATOM 1402 N N . ILE A 1 184 ? 11.742 -24.297 -23.828 1 92 184 ILE A N 1
ATOM 1403 C CA . ILE A 1 184 ? 11.734 -22.844 -23.812 1 92 184 ILE A CA 1
ATOM 1404 C C . ILE A 1 184 ? 13.172 -22.312 -23.875 1 92 184 ILE A C 1
ATOM 1406 O O . ILE A 1 184 ? 14.016 -22.703 -23.062 1 92 184 ILE A O 1
ATOM 1410 N N . THR A 1 185 ? 13.469 -21.375 -24.797 1 90.19 185 THR A N 1
ATOM 1411 C CA . THR A 1 185 ? 14.844 -20.938 -25.016 1 90.19 185 THR A CA 1
ATOM 1412 C C . THR A 1 185 ? 14.984 -19.438 -24.75 1 90.19 185 THR A C 1
ATOM 1414 O O . THR A 1 185 ? 16.078 -18.891 -24.891 1 90.19 185 THR A O 1
ATOM 1417 N N . THR A 1 186 ? 13.93 -18.812 -24.438 1 89.12 186 THR A N 1
ATOM 1418 C CA . THR A 1 186 ? 13.953 -17.406 -24.109 1 89.12 186 THR A CA 1
ATOM 1419 C C . THR A 1 186 ? 13.32 -17.141 -22.75 1 89.12 186 THR A C 1
ATOM 1421 O O . THR A 1 186 ? 12.422 -17.875 -22.328 1 89.12 186 THR A O 1
ATOM 1424 N N . THR A 1 187 ? 13.844 -16.094 -22.125 1 89.25 187 THR A N 1
ATOM 1425 C CA . THR A 1 187 ? 13.242 -15.734 -20.844 1 89.25 187 THR A CA 1
ATOM 1426 C C . THR A 1 187 ? 11.758 -15.43 -21 1 89.25 187 THR A C 1
ATOM 1428 O O . THR A 1 187 ? 11.344 -14.852 -22.016 1 89.25 187 THR A O 1
ATOM 1431 N N . TRP A 1 188 ? 11.062 -15.828 -20.047 1 87.62 188 TRP A N 1
ATOM 1432 C CA . TRP A 1 188 ? 9.625 -15.641 -20.156 1 87.62 188 TRP A CA 1
ATOM 1433 C C . TRP A 1 188 ? 9.133 -14.547 -19.203 1 87.62 188 TRP A C 1
ATOM 1435 O O . TRP A 1 188 ? 7.93 -14.336 -19.062 1 87.62 188 TRP A O 1
ATOM 1445 N N . VAL A 1 189 ? 10.078 -13.859 -18.578 1 82.06 189 VAL A N 1
ATOM 1446 C CA . VAL A 1 189 ? 9.695 -12.797 -17.656 1 82.06 189 VAL A CA 1
ATOM 1447 C C . VAL A 1 189 ? 9.172 -11.594 -18.422 1 82.06 189 VAL A C 1
ATOM 1449 O O . VAL A 1 189 ? 9.875 -11.031 -19.266 1 82.06 189 VAL A O 1
ATOM 1452 N N . ASP A 1 190 ? 7.914 -11.281 -18.25 1 79.25 190 ASP A N 1
ATOM 1453 C CA . ASP A 1 190 ? 7.258 -10.094 -18.797 1 79.25 190 ASP A CA 1
ATOM 1454 C C . ASP A 1 190 ? 7.141 -10.188 -20.312 1 79.25 190 ASP A C 1
ATOM 1456 O O . ASP A 1 190 ? 7.352 -9.195 -21.016 1 79.25 190 ASP A O 1
ATOM 1460 N N . THR A 1 191 ? 6.945 -11.383 -20.844 1 87.25 191 THR A N 1
ATOM 1461 C CA . THR A 1 191 ? 6.809 -11.57 -22.297 1 87.25 191 THR A CA 1
ATOM 1462 C C . THR A 1 191 ? 5.367 -11.898 -22.656 1 87.25 191 THR A C 1
ATOM 1464 O O . THR A 1 191 ? 4.582 -12.328 -21.812 1 87.25 191 THR A O 1
ATOM 1467 N N . ALA A 1 192 ? 5.137 -11.672 -23.969 1 91.5 192 ALA A N 1
ATOM 1468 C CA . ALA A 1 192 ? 3.82 -12.031 -24.484 1 91.5 192 ALA A CA 1
ATOM 1469 C C . ALA A 1 192 ? 3.619 -13.547 -24.469 1 91.5 192 ALA A C 1
ATOM 1471 O O . ALA A 1 192 ? 4.59 -14.305 -24.422 1 91.5 192 ALA A O 1
ATOM 1472 N N . VAL A 1 193 ? 2.334 -13.906 -24.422 1 95.88 193 VAL A N 1
ATOM 1473 C CA . VAL A 1 193 ? 1.959 -15.312 -24.406 1 95.88 193 VAL A CA 1
ATOM 1474 C C . VAL A 1 193 ? 1.02 -15.609 -25.562 1 95.88 193 VAL A C 1
ATOM 1476 O O . VAL A 1 193 ? -0.177 -15.828 -25.375 1 95.88 193 VAL A O 1
ATOM 1479 N N . PRO A 1 194 ? 1.555 -15.727 -26.703 1 93.31 194 PRO A N 1
ATOM 1480 C CA . PRO A 1 194 ? 0.716 -15.781 -27.906 1 93.31 194 PRO A CA 1
ATOM 1481 C C . PRO A 1 194 ? -0.229 -16.984 -27.906 1 93.31 194 PRO A C 1
ATOM 1483 O O . PRO A 1 194 ? -1.333 -16.906 -28.453 1 93.31 194 PRO A O 1
ATOM 1486 N N . LYS A 1 195 ? 0.066 -18.047 -27.266 1 96.56 195 LYS A N 1
ATOM 1487 C CA . LYS A 1 195 ? -0.74 -19.25 -27.328 1 96.56 195 LYS A CA 1
ATOM 1488 C C . LYS A 1 195 ? -2.031 -19.094 -26.531 1 96.56 195 LYS A C 1
ATOM 1490 O O . LYS A 1 195 ? -2.949 -19.906 -26.656 1 96.56 195 LYS A O 1
ATOM 1495 N N . VAL A 1 196 ? -2.094 -18.078 -25.766 1 97.81 196 VAL A N 1
ATOM 1496 C CA . VAL A 1 196 ? -3.289 -17.922 -24.938 1 97.81 196 VAL A CA 1
ATOM 1497 C C . VAL A 1 196 ? -4.367 -17.188 -25.734 1 97.81 196 VAL A C 1
ATOM 1499 O O . VAL A 1 196 ? -5.512 -17.078 -25.281 1 97.81 196 VAL A O 1
ATOM 1502 N N . ALA A 1 197 ? -4.027 -16.719 -26.953 1 97.69 197 ALA A N 1
ATOM 1503 C CA . ALA A 1 197 ? -4.965 -15.961 -27.781 1 97.69 197 ALA A CA 1
ATOM 1504 C C . ALA A 1 197 ? -6.27 -16.734 -27.969 1 97.69 197 ALA A C 1
ATOM 1506 O O . ALA A 1 197 ? -6.258 -17.891 -28.391 1 97.69 197 ALA A O 1
ATOM 1507 N N . ASN A 1 198 ? -7.363 -16.094 -27.625 1 97.62 198 ASN A N 1
ATOM 1508 C CA . ASN A 1 198 ? -8.727 -16.578 -27.781 1 97.62 198 ASN A CA 1
ATOM 1509 C C . ASN A 1 198 ? -8.984 -17.812 -26.922 1 97.62 198 ASN A C 1
ATOM 1511 O O . ASN A 1 198 ? -9.977 -18.516 -27.109 1 97.62 198 ASN A O 1
ATOM 1515 N N . MET A 1 199 ? -8.109 -18.188 -26.047 1 98.38 199 MET A N 1
ATOM 1516 C CA . MET A 1 199 ? -8.297 -19.328 -25.156 1 98.38 199 MET A CA 1
ATOM 1517 C C . MET A 1 199 ? -8.953 -18.906 -23.844 1 98.38 199 MET A C 1
ATOM 1519 O O . MET A 1 199 ? -8.477 -18 -23.172 1 98.38 199 MET A O 1
ATOM 1523 N N . PRO A 1 200 ? -10.102 -19.562 -23.453 1 98.75 200 PRO A N 1
ATOM 1524 C CA . PRO A 1 200 ? -10.617 -19.344 -22.094 1 98.75 200 PRO A CA 1
ATOM 1525 C C . PRO A 1 200 ? -9.68 -19.875 -21.016 1 98.75 200 PRO A C 1
ATOM 1527 O O . PRO A 1 200 ? -9.086 -20.953 -21.172 1 98.75 200 PRO A O 1
ATOM 1530 N N . VAL A 1 201 ? -9.484 -19.094 -19.969 1 98.88 201 VAL A N 1
ATOM 1531 C CA . VAL A 1 201 ? -8.609 -19.484 -18.875 1 98.88 201 VAL A CA 1
ATOM 1532 C C . VAL A 1 201 ? -9.32 -19.25 -17.547 1 98.88 201 VAL A C 1
ATOM 1534 O O . VAL A 1 201 ? -10.023 -18.266 -17.375 1 98.88 201 VAL A O 1
ATOM 1537 N N . LEU A 1 202 ? -9.234 -20.203 -16.688 1 98.88 202 LEU A N 1
ATOM 1538 C CA . LEU A 1 202 ? -9.641 -20.094 -15.297 1 98.88 202 LEU A CA 1
ATOM 1539 C C . LEU A 1 202 ? -8.43 -20.156 -14.375 1 98.88 202 LEU A C 1
ATOM 1541 O O . LEU A 1 202 ? -7.617 -21.078 -14.461 1 98.88 202 LEU A O 1
ATOM 1545 N N . LEU A 1 203 ? -8.188 -19.078 -13.609 1 98.69 203 LEU A N 1
ATOM 1546 C CA . LEU A 1 203 ? -7.031 -19.109 -12.727 1 98.69 203 LEU A CA 1
ATOM 1547 C C . LEU A 1 203 ? -7.359 -18.453 -11.383 1 98.69 203 LEU A C 1
ATOM 1549 O O . LEU A 1 203 ? -8.281 -17.656 -11.289 1 98.69 203 LEU A O 1
ATOM 1553 N N . GLY A 1 204 ? -6.648 -18.844 -10.359 1 98.69 204 GLY A N 1
ATOM 1554 C CA . GLY A 1 204 ? -6.93 -18.297 -9.047 1 98.69 204 GLY A CA 1
ATOM 1555 C C . GLY A 1 204 ? -5.941 -18.75 -7.988 1 98.69 204 GLY A C 1
ATOM 1556 O O . GLY A 1 204 ? -4.875 -19.281 -8.312 1 98.69 204 GLY A O 1
ATOM 1557 N N . PHE A 1 205 ? -6.25 -18.406 -6.742 1 98.62 205 PHE A N 1
ATOM 1558 C CA . PHE A 1 205 ? -5.395 -18.641 -5.59 1 98.62 205 PHE A CA 1
ATOM 1559 C C . PHE A 1 205 ? -6.227 -18.844 -4.324 1 98.62 205 PHE A C 1
ATOM 1561 O O . PHE A 1 205 ? -7.449 -18.703 -4.355 1 98.62 205 PHE A O 1
ATOM 1568 N N . ASN A 1 206 ? -5.574 -19.297 -3.295 1 98.75 206 ASN A N 1
ATOM 1569 C CA . ASN A 1 206 ? -6.168 -19.359 -1.964 1 98.75 206 ASN A CA 1
ATOM 1570 C C . ASN A 1 206 ? -5.805 -18.141 -1.127 1 98.75 206 ASN A C 1
ATOM 1572 O O . ASN A 1 206 ? -4.691 -17.625 -1.228 1 98.75 206 ASN A O 1
ATOM 1576 N N . ASN A 1 207 ? -6.703 -17.688 -0.271 1 98.06 207 ASN A N 1
ATOM 1577 C CA . ASN A 1 207 ? -6.559 -16.375 0.357 1 98.06 207 ASN A CA 1
ATOM 1578 C C . ASN A 1 207 ? -5.383 -16.359 1.331 1 98.06 207 ASN A C 1
ATOM 1580 O O . ASN A 1 207 ? -4.812 -15.289 1.586 1 98.06 207 ASN A O 1
ATOM 1584 N N . HIS A 1 208 ? -5.004 -17.516 1.914 1 97.81 208 HIS A N 1
ATOM 1585 C CA . HIS A 1 208 ? -3.832 -17.609 2.775 1 97.81 208 HIS A CA 1
ATOM 1586 C C . HIS A 1 208 ? -2.873 -18.688 2.283 1 97.81 208 HIS A C 1
ATOM 1588 O O . HIS A 1 208 ? -2.547 -19.625 3.021 1 97.81 208 HIS A O 1
ATOM 1594 N N . GLU A 1 209 ? -2.355 -18.453 1.071 1 97.81 209 GLU A N 1
ATOM 1595 C CA . GLU A 1 209 ? -1.498 -19.406 0.38 1 97.81 209 GLU A CA 1
ATOM 1596 C C . GLU A 1 209 ? -0.339 -19.859 1.269 1 97.81 209 GLU A C 1
ATOM 1598 O O . GLU A 1 209 ? 0.009 -21.031 1.298 1 97.81 209 GLU A O 1
ATOM 1603 N N . PHE A 1 210 ? 0.185 -19 2.086 1 96.62 210 PHE A N 1
ATOM 1604 C CA . PHE A 1 210 ? 1.462 -19.203 2.762 1 96.62 210 PHE A CA 1
ATOM 1605 C C . PHE A 1 210 ? 1.25 -19.703 4.184 1 96.62 210 PHE A C 1
ATOM 1607 O O . PHE A 1 210 ? 2.211 -19.859 4.941 1 96.62 210 PHE A O 1
ATOM 1614 N N . LEU A 1 211 ? 0.03 -19.984 4.594 1 96.56 211 LEU A N 1
ATOM 1615 C CA . LEU A 1 211 ? -0.326 -20.281 5.977 1 96.56 211 LEU A CA 1
ATOM 1616 C C . LEU A 1 211 ? 0.381 -21.547 6.465 1 96.56 211 LEU A C 1
ATOM 1618 O O . LEU A 1 211 ? 0.968 -21.547 7.551 1 96.56 211 LEU A O 1
ATOM 1622 N N . THR A 1 212 ? 0.375 -22.609 5.66 1 95.5 212 THR A N 1
ATOM 1623 C CA . THR A 1 212 ? 0.984 -23.859 6.094 1 95.5 212 THR A CA 1
ATOM 1624 C C . THR A 1 212 ? 2.504 -23.734 6.141 1 95.5 212 THR A C 1
ATOM 1626 O O . THR A 1 212 ? 3.152 -24.297 7.02 1 95.5 212 THR A O 1
ATOM 1629 N N . ILE A 1 213 ? 3.037 -23 5.223 1 91.81 213 ILE A N 1
ATOM 1630 C CA . ILE A 1 213 ? 4.48 -22.797 5.207 1 91.81 213 ILE A CA 1
ATOM 1631 C C . ILE A 1 213 ? 4.902 -22.016 6.453 1 91.81 213 ILE A C 1
ATOM 1633 O O . ILE A 1 213 ? 5.875 -22.375 7.117 1 91.81 213 ILE A O 1
ATOM 1637 N N . TYR A 1 214 ? 4.176 -20.953 6.77 1 91 214 TYR A N 1
ATOM 1638 C CA . TYR A 1 214 ? 4.441 -20.172 7.977 1 91 214 TYR A CA 1
ATOM 1639 C C . TYR A 1 214 ? 4.367 -21.062 9.219 1 91 214 TYR A C 1
ATOM 1641 O O . TYR A 1 214 ? 5.258 -21.016 10.07 1 91 214 TYR A O 1
ATOM 1649 N N . ALA A 1 215 ? 3.33 -21.859 9.281 1 89.88 215 ALA A N 1
ATOM 1650 C CA . ALA A 1 215 ? 3.109 -22.703 10.453 1 89.88 215 ALA A CA 1
ATOM 1651 C C . ALA A 1 215 ? 4.215 -23.75 10.586 1 89.88 215 ALA A C 1
ATOM 1653 O O . ALA A 1 215 ? 4.68 -24.031 11.695 1 89.88 215 ALA A O 1
ATOM 1654 N N . ASN A 1 216 ? 4.617 -24.312 9.508 1 88.44 216 ASN A N 1
ATOM 1655 C CA . ASN A 1 216 ? 5.637 -25.359 9.523 1 88.44 216 ASN A CA 1
ATOM 1656 C C . ASN A 1 216 ? 7 -24.812 9.93 1 88.44 216 ASN A C 1
ATOM 1658 O O . ASN A 1 216 ? 7.773 -25.484 10.602 1 88.44 216 ASN A O 1
ATOM 1662 N N . ASN A 1 217 ? 7.289 -23.609 9.492 1 88.19 217 ASN A N 1
ATOM 1663 C CA . ASN A 1 217 ? 8.586 -23 9.805 1 88.19 217 ASN A CA 1
ATOM 1664 C C . ASN A 1 217 ? 8.609 -22.438 11.227 1 88.19 217 ASN A C 1
ATOM 1666 O O . ASN A 1 217 ? 9.641 -22.5 11.898 1 88.19 217 ASN A O 1
ATOM 1670 N N . GLY A 1 218 ? 7.508 -21.922 11.641 1 87.06 218 GLY A N 1
ATOM 1671 C CA . GLY A 1 218 ? 7.41 -21.359 12.977 1 87.06 218 GLY A CA 1
ATOM 1672 C C . GLY A 1 218 ? 7.867 -19.922 13.055 1 87.06 218 GLY A C 1
ATOM 1673 O O . GLY A 1 218 ? 8.641 -19.469 12.211 1 87.06 218 GLY A O 1
ATOM 1674 N N . VAL A 1 219 ? 7.484 -19.312 14.102 1 85.06 219 VAL A N 1
ATOM 1675 C CA . VAL A 1 219 ? 7.691 -17.875 14.273 1 85.06 219 VAL A CA 1
ATOM 1676 C C . VAL A 1 219 ? 9.18 -17.594 14.422 1 85.06 219 VAL A C 1
ATOM 1678 O O . VAL A 1 219 ? 9.672 -16.562 13.961 1 85.06 219 VAL A O 1
ATOM 1681 N N . ASP A 1 220 ? 9.938 -18.422 15.016 1 88.19 220 ASP A N 1
ATOM 1682 C CA . ASP A 1 220 ? 11.359 -18.203 15.273 1 88.19 220 ASP A CA 1
ATOM 1683 C C . ASP A 1 220 ? 12.148 -18.141 13.977 1 88.19 220 ASP A C 1
ATOM 1685 O O . ASP A 1 220 ? 13.125 -17.406 13.867 1 88.19 220 ASP A O 1
ATOM 1689 N N . HIS A 1 221 ? 11.656 -18.922 13.055 1 89.25 221 HIS A N 1
ATOM 1690 C CA . HIS A 1 221 ? 12.297 -18.891 11.742 1 89.25 221 HIS A CA 1
ATOM 1691 C C . HIS A 1 221 ? 12.234 -17.5 11.133 1 89.25 221 HIS A C 1
ATOM 1693 O O . HIS A 1 221 ? 13.227 -17 10.586 1 89.25 221 HIS A O 1
ATOM 1699 N N . TYR A 1 222 ? 11.172 -16.859 11.328 1 88.62 222 TYR A N 1
ATOM 1700 C CA . TYR A 1 222 ? 10.953 -15.578 10.656 1 88.62 222 TYR A CA 1
ATOM 1701 C C . TYR A 1 222 ? 11.516 -14.43 11.484 1 88.62 222 TYR A C 1
ATOM 1703 O O . TYR A 1 222 ? 11.805 -13.352 10.945 1 88.62 222 TYR A O 1
ATOM 1711 N N . LYS A 1 223 ? 11.656 -14.672 12.75 1 84.25 223 LYS A N 1
ATOM 1712 C CA . LYS A 1 223 ? 12.367 -13.703 13.578 1 84.25 223 LYS A CA 1
ATOM 1713 C C . LYS A 1 223 ? 13.836 -13.586 13.156 1 84.25 223 LYS A C 1
ATOM 1715 O O . LYS A 1 223 ? 14.414 -12.5 13.195 1 84.25 223 LYS A O 1
ATOM 1720 N N . GLU A 1 224 ? 14.312 -14.727 12.758 1 81.94 224 GLU A N 1
ATOM 1721 C CA . GLU A 1 224 ? 15.734 -14.805 12.445 1 81.94 224 GLU A CA 1
ATOM 1722 C C . GLU A 1 224 ? 15.992 -14.5 10.969 1 81.94 224 GLU A C 1
ATOM 1724 O O . GLU A 1 224 ? 17.094 -14.094 10.594 1 81.94 224 GLU A O 1
ATOM 1729 N N . SER A 1 225 ? 14.898 -14.734 10.297 1 81.5 225 SER A N 1
ATOM 1730 C CA . SER A 1 225 ? 15.055 -14.57 8.859 1 81.5 225 SER A CA 1
ATOM 1731 C C . SER A 1 225 ? 14.57 -13.203 8.398 1 81.5 225 SER A C 1
ATOM 1733 O O . SER A 1 225 ? 13.625 -12.656 8.961 1 81.5 225 SER A O 1
ATOM 1735 N N . ASN A 1 226 ? 15.352 -12.445 7.645 1 87.88 226 ASN A N 1
ATOM 1736 C CA . ASN A 1 226 ? 14.852 -11.258 6.973 1 87.88 226 ASN A CA 1
ATOM 1737 C C . ASN A 1 226 ? 14.07 -11.609 5.711 1 87.88 226 ASN A C 1
ATOM 1739 O O . ASN A 1 226 ? 14.586 -11.484 4.598 1 87.88 226 ASN A O 1
ATOM 1743 N N . ILE A 1 227 ? 12.82 -12.07 5.941 1 92.75 227 ILE A N 1
ATOM 1744 C CA . ILE A 1 227 ? 12.023 -12.633 4.863 1 92.75 227 ILE A CA 1
ATOM 1745 C C . ILE A 1 227 ? 11.859 -11.609 3.746 1 92.75 227 ILE A C 1
ATOM 1747 O O . ILE A 1 227 ? 11.883 -11.953 2.562 1 92.75 227 ILE A O 1
ATOM 1751 N N . PHE A 1 228 ? 11.727 -10.344 4.125 1 95.5 228 PHE A N 1
ATOM 1752 C CA . PHE A 1 228 ? 11.523 -9.305 3.123 1 95.5 228 PHE A CA 1
ATOM 1753 C C . PHE A 1 228 ? 12.781 -9.125 2.275 1 95.5 228 PHE A C 1
ATOM 1755 O O . PHE A 1 228 ? 12.703 -9.109 1.044 1 95.5 228 PHE A O 1
ATOM 1762 N N . GLN A 1 229 ? 13.906 -9.047 2.893 1 95.81 229 GLN A N 1
ATOM 1763 C CA . GLN A 1 229 ? 15.172 -8.836 2.197 1 95.81 229 GLN A CA 1
ATOM 1764 C C . GLN A 1 229 ? 15.531 -10.039 1.332 1 95.81 229 GLN A C 1
ATOM 1766 O O . GLN A 1 229 ? 15.93 -9.883 0.176 1 95.81 229 GLN A O 1
ATOM 1771 N N . ASN A 1 230 ? 15.367 -11.219 1.891 1 93.94 230 ASN A N 1
ATOM 1772 C CA . ASN A 1 230 ? 15.711 -12.43 1.165 1 93.94 230 ASN A CA 1
ATOM 1773 C C . ASN A 1 230 ? 14.844 -12.609 -0.08 1 93.94 230 ASN A C 1
ATOM 1775 O O . ASN A 1 230 ? 15.344 -13 -1.138 1 93.94 230 ASN A O 1
ATOM 1779 N N . SER A 1 231 ? 13.594 -12.352 0.045 1 94.5 231 SER A N 1
ATOM 1780 C CA . SER A 1 231 ? 12.672 -12.484 -1.075 1 94.5 231 SER A CA 1
ATOM 1781 C C . SER A 1 231 ? 13.008 -11.508 -2.193 1 94.5 231 SER A C 1
ATOM 1783 O O . SER A 1 231 ? 13.07 -11.891 -3.363 1 94.5 231 SER A O 1
ATOM 1785 N N . LEU A 1 232 ? 13.25 -10.25 -1.817 1 96 232 LEU A N 1
ATOM 1786 C CA . LEU A 1 232 ? 13.539 -9.234 -2.824 1 96 232 LEU A CA 1
ATOM 1787 C C . LEU A 1 232 ? 14.891 -9.5 -3.488 1 96 232 LEU A C 1
ATOM 1789 O O . LEU A 1 232 ? 15.039 -9.32 -4.699 1 96 232 LEU A O 1
ATOM 1793 N N . GLN A 1 233 ? 15.812 -9.953 -2.701 1 93.75 233 GLN A N 1
ATOM 1794 C CA . GLN A 1 233 ? 17.141 -10.25 -3.225 1 93.75 233 GLN A CA 1
ATOM 1795 C C . GLN A 1 233 ? 17.094 -11.383 -4.242 1 93.75 233 GLN A C 1
ATOM 1797 O O . GLN A 1 233 ? 17.875 -11.398 -5.203 1 93.75 233 GLN A O 1
ATOM 1802 N N . SER A 1 234 ? 16.188 -12.25 -4.066 1 91.19 234 SER A N 1
ATOM 1803 C CA . SER A 1 234 ? 16.094 -13.406 -4.945 1 91.19 234 SER A CA 1
ATOM 1804 C C . SER A 1 234 ? 15.523 -13.016 -6.309 1 91.19 234 SER A C 1
ATOM 1806 O O . SER A 1 234 ? 15.773 -13.695 -7.305 1 91.19 234 SER A O 1
ATOM 1808 N N . GLN A 1 235 ? 14.844 -11.93 -6.414 1 91.75 235 GLN A N 1
ATOM 1809 C CA . GLN A 1 235 ? 14.109 -11.641 -7.637 1 91.75 235 GLN A CA 1
ATOM 1810 C C . GLN A 1 235 ? 14.648 -10.383 -8.312 1 91.75 235 GLN A C 1
ATOM 1812 O O . GLN A 1 235 ? 14.391 -10.148 -9.5 1 91.75 235 GLN A O 1
ATOM 1817 N N . PHE A 1 236 ? 15.383 -9.562 -7.523 1 94.25 236 PHE A N 1
ATOM 1818 C CA . PHE A 1 236 ? 15.797 -8.258 -8.047 1 94.25 236 PHE A CA 1
ATOM 1819 C C . PHE A 1 236 ? 17.297 -8.047 -7.859 1 94.25 236 PHE A C 1
ATOM 1821 O O . PHE A 1 236 ? 17.875 -8.508 -6.875 1 94.25 236 PHE A O 1
ATOM 1828 N N . LYS A 1 237 ? 17.906 -7.324 -8.805 1 94.81 237 LYS A N 1
ATOM 1829 C CA . LYS A 1 237 ? 19.312 -6.957 -8.75 1 94.81 237 LYS A CA 1
ATOM 1830 C C . LYS A 1 237 ? 19.5 -5.602 -8.078 1 94.81 237 LYS A C 1
ATOM 1832 O O . LYS A 1 237 ? 20.062 -4.68 -8.672 1 94.81 237 LYS A O 1
ATOM 1837 N N . PHE A 1 238 ? 19.172 -5.523 -6.836 1 97.19 238 PHE A N 1
ATOM 1838 C CA . PHE A 1 238 ? 19.344 -4.297 -6.066 1 97.19 238 PHE A CA 1
ATOM 1839 C C . PHE A 1 238 ? 20.781 -4.148 -5.574 1 97.19 238 PHE A C 1
ATOM 1841 O O . PHE A 1 238 ? 21.422 -5.141 -5.242 1 97.19 238 PHE A O 1
ATOM 1848 N N . SER A 1 239 ? 21.266 -2.85 -5.516 1 97.81 239 SER A N 1
ATOM 1849 C CA . SER A 1 239 ? 22.438 -2.586 -4.672 1 97.81 239 SER A CA 1
ATOM 1850 C C . SER A 1 239 ? 22.125 -2.861 -3.203 1 97.81 239 SER A C 1
ATOM 1852 O O . SER A 1 239 ? 20.953 -3.014 -2.83 1 97.81 239 SER A O 1
ATOM 1854 N N . GLU A 1 240 ? 23.109 -2.998 -2.402 1 96.94 240 GLU A N 1
ATOM 1855 C CA . GLU A 1 240 ? 22.906 -3.279 -0.983 1 96.94 240 GLU A CA 1
ATOM 1856 C C . GLU A 1 240 ? 22.031 -2.223 -0.333 1 96.94 240 GLU A C 1
ATOM 1858 O O . GLU A 1 240 ? 21.094 -2.555 0.396 1 96.94 240 GLU A O 1
ATOM 1863 N N . ASP A 1 241 ? 22.281 -0.977 -0.649 1 96.94 241 ASP A N 1
ATOM 1864 C CA . ASP A 1 241 ? 21.516 0.121 -0.06 1 96.94 241 ASP A CA 1
ATOM 1865 C C . ASP A 1 241 ? 20.062 0.1 -0.535 1 96.94 241 ASP A C 1
ATOM 1867 O O . ASP A 1 241 ? 19.141 0.326 0.254 1 96.94 241 ASP A O 1
ATOM 1871 N N . GLU A 1 242 ? 19.875 -0.16 -1.794 1 97.06 242 GLU A N 1
ATOM 1872 C CA . GLU A 1 242 ? 18.531 -0.24 -2.346 1 97.06 242 GLU A CA 1
ATOM 1873 C C . GLU A 1 242 ? 17.75 -1.406 -1.742 1 97.06 242 GLU A C 1
ATOM 1875 O O . GLU A 1 242 ? 16.547 -1.292 -1.48 1 97.06 242 GLU A O 1
ATOM 1880 N N . LEU A 1 243 ? 18.469 -2.527 -1.577 1 97.81 243 LEU A N 1
ATOM 1881 C CA . LEU A 1 243 ? 17.828 -3.717 -1.016 1 97.81 243 LEU A CA 1
ATOM 1882 C C . LEU A 1 243 ? 17.328 -3.453 0.401 1 97.81 243 LEU A C 1
ATOM 1884 O O . LEU A 1 243 ? 16.219 -3.852 0.757 1 97.81 243 LEU A O 1
ATOM 1888 N N . VAL A 1 244 ? 18.156 -2.803 1.199 1 96.5 244 VAL A N 1
ATOM 1889 C CA . VAL A 1 244 ? 17.781 -2.477 2.572 1 96.5 244 VAL A CA 1
ATOM 1890 C C . VAL A 1 244 ? 16.578 -1.535 2.57 1 96.5 244 VAL A C 1
ATOM 1892 O O . VAL A 1 244 ? 15.617 -1.741 3.316 1 96.5 244 VAL A O 1
ATOM 1895 N N . GLU A 1 245 ? 16.594 -0.543 1.721 1 96.5 245 GLU A N 1
ATOM 1896 C CA . GLU A 1 245 ? 15.516 0.44 1.646 1 96.5 245 GLU A CA 1
ATOM 1897 C C . GLU A 1 245 ? 14.203 -0.211 1.228 1 96.5 245 GLU A C 1
ATOM 1899 O O . GLU A 1 245 ? 13.164 0.019 1.851 1 96.5 245 GLU A O 1
ATOM 1904 N N . MET A 1 246 ? 14.273 -1.013 0.167 1 97.81 246 MET A N 1
ATOM 1905 C CA . MET A 1 246 ? 13.062 -1.65 -0.344 1 97.81 246 MET A CA 1
ATOM 1906 C C . MET A 1 246 ? 12.531 -2.68 0.647 1 97.81 246 MET A C 1
ATOM 1908 O O . MET A 1 246 ? 11.32 -2.818 0.813 1 97.81 246 MET A O 1
ATOM 1912 N N . SER A 1 247 ? 13.438 -3.393 1.298 1 97.31 247 SER A N 1
ATOM 1913 C CA . SER A 1 247 ? 13.023 -4.371 2.297 1 97.31 247 SER A CA 1
ATOM 1914 C C . SER A 1 247 ? 12.312 -3.695 3.465 1 97.31 247 SER A C 1
ATOM 1916 O O . SER A 1 247 ? 11.312 -4.215 3.977 1 97.31 247 SER A O 1
ATOM 1918 N N . ASN A 1 248 ? 12.797 -2.566 3.893 1 95.81 248 ASN A N 1
ATOM 1919 C CA . ASN A 1 248 ? 12.164 -1.814 4.969 1 95.81 248 ASN A CA 1
ATOM 1920 C C . ASN A 1 248 ? 10.781 -1.315 4.562 1 95.81 248 ASN A C 1
ATOM 1922 O O . ASN A 1 248 ? 9.852 -1.312 5.375 1 95.81 248 ASN A O 1
ATOM 1926 N N . LEU A 1 249 ? 10.664 -0.877 3.344 1 97.12 249 LEU A N 1
ATOM 1927 C CA . LEU A 1 249 ? 9.375 -0.401 2.854 1 97.12 249 LEU A CA 1
ATOM 1928 C C . LEU A 1 249 ? 8.336 -1.521 2.869 1 97.12 249 LEU A C 1
ATOM 1930 O O . LEU A 1 249 ? 7.18 -1.295 3.227 1 97.12 249 LEU A O 1
ATOM 1934 N N . PHE A 1 250 ? 8.727 -2.725 2.484 1 97.88 250 PHE A N 1
ATOM 1935 C CA . PHE A 1 250 ? 7.824 -3.873 2.541 1 97.88 250 PHE A CA 1
ATOM 1936 C C . PHE A 1 250 ? 7.465 -4.207 3.984 1 97.88 250 PHE A C 1
ATOM 1938 O O . PHE A 1 250 ? 6.309 -4.504 4.285 1 97.88 250 PHE A O 1
ATOM 1945 N N . ARG A 1 251 ? 8.469 -4.195 4.836 1 96.12 251 ARG A N 1
ATOM 1946 C CA . ARG A 1 251 ? 8.188 -4.434 6.25 1 96.12 251 ARG A CA 1
ATOM 1947 C C . ARG A 1 251 ? 7.188 -3.418 6.785 1 96.12 251 ARG A C 1
ATOM 1949 O O . ARG A 1 251 ? 6.223 -3.787 7.461 1 96.12 251 ARG A O 1
ATOM 1956 N N . HIS A 1 252 ? 7.418 -2.139 6.469 1 96.81 252 HIS A N 1
ATOM 1957 C CA . HIS A 1 252 ? 6.504 -1.089 6.91 1 96.81 252 HIS A CA 1
ATOM 1958 C C . HIS A 1 252 ? 5.102 -1.311 6.359 1 96.81 252 HIS A C 1
ATOM 1960 O O . HIS A 1 252 ? 4.113 -1.165 7.086 1 96.81 252 HIS A O 1
ATOM 1966 N N . PHE A 1 253 ? 5.016 -1.652 5.129 1 98.06 253 PHE A N 1
ATOM 1967 C CA . PHE A 1 253 ? 3.713 -1.847 4.5 1 98.06 253 PHE A CA 1
ATOM 1968 C C . PHE A 1 253 ? 2.939 -2.963 5.191 1 98.06 253 PHE A C 1
ATOM 1970 O O . PHE A 1 253 ? 1.759 -2.805 5.508 1 98.06 253 PHE A O 1
ATOM 1977 N N . TYR A 1 254 ? 3.619 -4.062 5.457 1 96.88 254 TYR A N 1
ATOM 1978 C CA . TYR A 1 254 ? 2.896 -5.246 5.914 1 96.88 254 TYR A CA 1
ATOM 1979 C C . TYR A 1 254 ? 2.764 -5.246 7.434 1 96.88 254 TYR A C 1
ATOM 1981 O O . TYR A 1 254 ? 1.811 -5.809 7.98 1 96.88 254 TYR A O 1
ATOM 1989 N N . MET A 1 255 ? 3.723 -4.598 8.18 1 93.5 255 MET A N 1
ATOM 1990 C CA . MET A 1 255 ? 3.645 -4.824 9.617 1 93.5 255 MET A CA 1
ATOM 1991 C C . MET A 1 255 ? 4.027 -3.562 10.391 1 93.5 255 MET A C 1
ATOM 1993 O O . MET A 1 255 ? 4.02 -3.557 11.625 1 93.5 255 MET A O 1
ATOM 1997 N N . GLY A 1 256 ? 4.348 -2.479 9.727 1 94.62 256 GLY A N 1
ATOM 1998 C CA . GLY A 1 256 ? 4.801 -1.295 10.438 1 94.62 256 GLY A CA 1
ATOM 1999 C C . GLY A 1 256 ? 6.102 -1.511 11.188 1 94.62 256 GLY A C 1
ATOM 2000 O O . GLY A 1 256 ? 7.07 -2.021 10.625 1 94.62 256 GLY A O 1
ATOM 2001 N N . ASP A 1 257 ? 6.125 -1.039 12.391 1 93.88 257 ASP A N 1
ATOM 2002 C CA . ASP A 1 257 ? 7.328 -1.191 13.203 1 93.88 257 ASP A CA 1
ATOM 2003 C C . ASP A 1 257 ? 7.152 -2.297 14.242 1 93.88 257 ASP A C 1
ATOM 2005 O O . ASP A 1 257 ? 7.945 -2.406 15.18 1 93.88 257 ASP A O 1
ATOM 2009 N N . ARG A 1 258 ? 6.113 -3.025 14.117 1 91.31 258 ARG A N 1
ATOM 2010 C CA . ARG A 1 258 ? 5.844 -4.09 15.086 1 91.31 258 ARG A CA 1
ATOM 2011 C C . ARG A 1 258 ? 6.895 -5.191 14.992 1 91.31 258 ARG A C 1
ATOM 2013 O O . ARG A 1 258 ? 7.328 -5.551 13.891 1 91.31 258 ARG A O 1
ATOM 2020 N N . PRO A 1 259 ? 7.281 -5.641 16.141 1 86.19 259 PRO A N 1
ATOM 2021 C CA . PRO A 1 259 ? 8.188 -6.785 16.094 1 86.19 259 PRO A CA 1
ATOM 2022 C C . PRO A 1 259 ? 7.496 -8.07 15.656 1 86.19 259 PRO A C 1
ATOM 2024 O O . PRO A 1 259 ? 6.281 -8.211 15.828 1 86.19 259 PRO A O 1
ATOM 2027 N N . ILE A 1 260 ? 8.242 -8.938 15.023 1 85.75 260 ILE A N 1
ATOM 2028 C CA . ILE A 1 260 ? 7.703 -10.25 14.672 1 85.75 260 ILE A CA 1
ATOM 2029 C C . ILE A 1 260 ? 7.488 -11.07 15.945 1 85.75 260 ILE A C 1
ATOM 2031 O O . ILE A 1 260 ? 8.438 -11.32 16.688 1 85.75 260 ILE A O 1
ATOM 2035 N N . THR A 1 261 ? 6.219 -11.273 16.234 1 83.88 261 THR A N 1
ATOM 2036 C CA . THR A 1 261 ? 5.812 -12.109 17.344 1 83.88 261 THR A CA 1
ATOM 2037 C C . THR A 1 261 ? 4.816 -13.172 16.891 1 83.88 261 THR A C 1
ATOM 2039 O O . THR A 1 261 ? 4.441 -13.219 15.727 1 83.88 261 THR A O 1
ATOM 2042 N N . GLU A 1 262 ? 4.457 -14.031 17.766 1 76.19 262 GLU A N 1
ATOM 2043 C CA . GLU A 1 262 ? 3.469 -15.062 17.469 1 76.19 262 GLU A CA 1
ATOM 2044 C C . GLU A 1 262 ? 2.148 -14.438 17.016 1 76.19 262 GLU A C 1
ATOM 2046 O O . GLU A 1 262 ? 1.428 -15.016 16.203 1 76.19 262 GLU A O 1
ATOM 2051 N N . GLU A 1 263 ? 2.018 -13.219 17.469 1 75.19 263 GLU A N 1
ATOM 2052 C CA . GLU A 1 263 ? 0.757 -12.539 17.172 1 75.19 263 GLU A CA 1
ATOM 2053 C C . GLU A 1 263 ? 0.773 -11.906 15.789 1 75.19 263 GLU A C 1
ATOM 2055 O O . GLU A 1 263 ? -0.281 -11.594 15.234 1 75.19 263 GLU A O 1
ATOM 2060 N N . LEU A 1 264 ? 1.971 -11.859 15.305 1 77.25 264 LEU A N 1
ATOM 2061 C CA . LEU A 1 264 ? 2.084 -11.203 14.008 1 77.25 264 LEU A CA 1
ATOM 2062 C C . LEU A 1 264 ? 2.186 -12.227 12.883 1 77.25 264 LEU A C 1
ATOM 2064 O O . LEU A 1 264 ? 3.018 -12.086 11.984 1 77.25 264 LEU A O 1
ATOM 2068 N N . GLU A 1 265 ? 1.343 -13.164 12.867 1 86.31 265 GLU A N 1
ATOM 2069 C CA . GLU A 1 265 ? 1.294 -14.273 11.914 1 86.31 265 GLU A CA 1
ATOM 2070 C C . GLU A 1 265 ? 0.783 -13.805 10.547 1 86.31 265 GLU A C 1
ATOM 2072 O O . GLU A 1 265 ? 1.404 -14.07 9.523 1 86.31 265 GLU A O 1
ATOM 2077 N N . TRP A 1 266 ? -0.203 -12.992 10.586 1 91.19 266 TRP A N 1
ATOM 2078 C CA . TRP A 1 266 ? -0.965 -12.734 9.367 1 91.19 266 TRP A CA 1
ATOM 2079 C C . TRP A 1 266 ? -0.189 -11.828 8.43 1 91.19 266 TRP A C 1
ATOM 2081 O O . TRP A 1 266 ? -0.159 -12.055 7.215 1 91.19 266 TRP A O 1
ATOM 2091 N N . PRO A 1 267 ? 0.553 -10.852 8.969 1 93.69 267 PRO A N 1
ATOM 2092 C CA . PRO A 1 267 ? 1.338 -10.039 8.039 1 93.69 267 PRO A CA 1
ATOM 2093 C C . PRO A 1 267 ? 2.383 -10.852 7.281 1 93.69 267 PRO A C 1
ATOM 2095 O O . PRO A 1 267 ? 2.613 -10.617 6.094 1 93.69 267 PRO A O 1
ATOM 2098 N N . ILE A 1 268 ? 2.973 -11.82 7.953 1 94.31 268 ILE A N 1
ATOM 2099 C CA . ILE A 1 268 ? 3.979 -12.664 7.316 1 94.31 268 ILE A CA 1
ATOM 2100 C C . ILE A 1 268 ? 3.309 -13.602 6.312 1 94.31 268 ILE A C 1
ATOM 2102 O O . ILE A 1 268 ? 3.805 -13.789 5.199 1 94.31 268 ILE A O 1
ATOM 2106 N N . VAL A 1 269 ? 2.152 -14.148 6.68 1 96.25 269 VAL A N 1
ATOM 2107 C CA . VAL A 1 269 ? 1.393 -15.031 5.797 1 96.25 269 VAL A CA 1
ATOM 2108 C C . VAL A 1 269 ? 0.932 -14.258 4.566 1 96.25 269 VAL A C 1
ATOM 2110 O O . VAL A 1 269 ? 1.03 -14.75 3.439 1 96.25 269 VAL A O 1
ATOM 2113 N N . ASP A 1 270 ? 0.487 -13.031 4.805 1 97.19 270 ASP A N 1
ATOM 2114 C CA . ASP A 1 270 ? 0.03 -12.195 3.699 1 97.19 270 ASP A CA 1
ATOM 2115 C C . ASP A 1 270 ? 1.175 -11.875 2.74 1 97.19 270 ASP A C 1
ATOM 2117 O O . ASP A 1 270 ? 1.026 -12.008 1.522 1 97.19 270 ASP A O 1
ATOM 2121 N N . PHE A 1 271 ? 2.295 -11.5 3.309 1 97 271 PHE A N 1
ATOM 2122 C CA . PHE A 1 271 ? 3.439 -11.195 2.457 1 97 271 PHE A CA 1
ATOM 2123 C C . PHE A 1 271 ? 3.867 -12.422 1.665 1 97 271 PHE A C 1
ATOM 2125 O O . PHE A 1 271 ? 4.07 -12.352 0.452 1 97 271 PHE A O 1
ATOM 2132 N N . GLY A 1 272 ? 4.047 -13.531 2.369 1 96.25 272 GLY A N 1
ATOM 2133 C CA . GLY A 1 272 ? 4.453 -14.758 1.701 1 96.25 272 GLY A CA 1
ATOM 2134 C C . GLY A 1 272 ? 3.498 -15.18 0.601 1 96.25 272 GLY A C 1
ATOM 2135 O O . GLY A 1 272 ? 3.93 -15.625 -0.465 1 96.25 272 GLY A O 1
ATOM 2136 N N . SER A 1 273 ? 2.191 -15.047 0.84 1 98 273 SER A N 1
ATOM 2137 C CA . SER A 1 273 ? 1.175 -15.398 -0.147 1 98 273 SER A CA 1
ATOM 2138 C C . SER A 1 273 ? 1.276 -14.508 -1.381 1 98 273 SER A C 1
ATOM 2140 O O . SER A 1 273 ? 1.207 -14.992 -2.512 1 98 273 SER A O 1
ATOM 2142 N N . ASP A 1 274 ? 1.447 -13.18 -1.105 1 98.31 274 ASP A N 1
ATOM 2143 C CA . ASP A 1 274 ? 1.519 -12.211 -2.195 1 98.31 274 ASP A CA 1
ATOM 2144 C C . ASP A 1 274 ? 2.773 -12.422 -3.039 1 98.31 274 ASP A C 1
ATOM 2146 O O . ASP A 1 274 ? 2.703 -12.445 -4.27 1 98.31 274 ASP A O 1
ATOM 2150 N N . TYR A 1 275 ? 3.869 -12.625 -2.367 1 96.88 275 TYR A N 1
ATOM 2151 C CA . TYR A 1 275 ? 5.164 -12.773 -3.02 1 96.88 275 TYR A CA 1
ATOM 2152 C C . TYR A 1 275 ? 5.203 -14.039 -3.869 1 96.88 275 TYR A C 1
ATOM 2154 O O . TYR A 1 275 ? 5.676 -14.016 -5.008 1 96.88 275 TYR A O 1
ATOM 2162 N N . THR A 1 276 ? 4.68 -15.07 -3.377 1 96 276 THR A N 1
ATOM 2163 C CA . THR A 1 276 ? 4.902 -16.375 -3.975 1 96 276 THR A CA 1
ATOM 2164 C C . THR A 1 276 ? 3.863 -16.672 -5.055 1 96 276 THR A C 1
ATOM 2166 O O . THR A 1 276 ? 4.18 -17.266 -6.086 1 96 276 THR A O 1
ATOM 2169 N N . TYR A 1 277 ? 2.588 -16.234 -4.785 1 97.12 277 TYR A N 1
ATOM 2170 C CA . TYR A 1 277 ? 1.554 -16.719 -5.688 1 97.12 277 TYR A CA 1
ATOM 2171 C C . TYR A 1 277 ? 0.682 -15.586 -6.199 1 97.12 277 TYR A C 1
ATOM 2173 O O . TYR A 1 277 ? 0.507 -15.422 -7.41 1 97.12 277 TYR A O 1
ATOM 2181 N N . ILE A 1 278 ? 0.202 -14.742 -5.324 1 98.31 278 ILE A N 1
ATOM 2182 C CA . ILE A 1 278 ? -0.921 -13.875 -5.648 1 98.31 278 ILE A CA 1
ATOM 2183 C C . ILE A 1 278 ? -0.469 -12.797 -6.629 1 98.31 278 ILE A C 1
ATOM 2185 O O . ILE A 1 278 ? -1.105 -12.578 -7.664 1 98.31 278 ILE A O 1
ATOM 2189 N N . HIS A 1 279 ? 0.635 -12.117 -6.32 1 97.69 279 HIS A N 1
ATOM 2190 C CA . HIS A 1 279 ? 1.115 -11.07 -7.219 1 97.69 279 HIS A CA 1
ATOM 2191 C C . HIS A 1 279 ? 1.54 -11.648 -8.562 1 97.69 279 HIS A C 1
ATOM 2193 O O . HIS A 1 279 ? 1.217 -11.094 -9.617 1 97.69 279 HIS A O 1
ATOM 2199 N N . PRO A 1 280 ? 2.232 -12.805 -8.602 1 96.62 280 PRO A N 1
ATOM 2200 C CA . PRO A 1 280 ? 2.564 -13.422 -9.891 1 96.62 280 PRO A CA 1
ATOM 2201 C C . PRO A 1 280 ? 1.327 -13.781 -10.703 1 96.62 280 PRO A C 1
ATOM 2203 O O . PRO A 1 280 ? 1.324 -13.633 -11.93 1 96.62 280 PRO A O 1
ATOM 2206 N N . ILE A 1 281 ? 0.301 -14.234 -10.039 1 97.81 281 ILE A N 1
ATOM 2207 C CA . ILE A 1 281 ? -0.935 -14.578 -10.734 1 97.81 281 ILE A CA 1
ATOM 2208 C C . ILE A 1 281 ? -1.564 -13.32 -11.32 1 97.81 281 ILE A C 1
ATOM 2210 O O . ILE A 1 281 ? -2.053 -13.336 -12.453 1 97.81 281 ILE A O 1
ATOM 2214 N N . ARG A 1 282 ? -1.471 -12.25 -10.547 1 96.94 282 ARG A N 1
ATOM 2215 C CA . ARG A 1 282 ? -1.959 -10.977 -11.062 1 96.94 282 ARG A CA 1
ATOM 2216 C C . ARG A 1 282 ? -1.184 -10.555 -12.305 1 96.94 282 ARG A C 1
ATOM 2218 O O . ARG A 1 282 ? -1.775 -10.102 -13.281 1 96.94 282 ARG A O 1
ATOM 2225 N N . ARG A 1 283 ? 0.065 -10.695 -12.297 1 96 283 ARG A N 1
ATOM 2226 C CA . ARG A 1 283 ? 0.903 -10.398 -13.453 1 96 283 ARG A CA 1
ATOM 2227 C C . ARG A 1 283 ? 0.525 -11.273 -14.648 1 96 283 ARG A C 1
ATOM 2229 O O . ARG A 1 283 ? 0.492 -10.797 -15.781 1 96 283 ARG A O 1
ATOM 2236 N N . THR A 1 284 ? 0.25 -12.484 -14.352 1 97.25 284 THR A N 1
ATOM 2237 C CA . THR A 1 284 ? -0.121 -13.43 -15.398 1 97.25 284 THR A CA 1
ATOM 2238 C C . THR A 1 284 ? -1.457 -13.039 -16.031 1 97.25 284 THR A C 1
ATOM 2240 O O . THR A 1 284 ? -1.605 -13.07 -17.25 1 97.25 284 THR A O 1
ATOM 2243 N N . ILE A 1 285 ? -2.404 -12.656 -15.211 1 97.69 285 ILE A N 1
ATOM 2244 C CA . ILE A 1 285 ? -3.699 -12.211 -15.711 1 97.69 285 ILE A CA 1
ATOM 2245 C C . ILE A 1 285 ? -3.502 -11.039 -16.672 1 97.69 285 ILE A C 1
ATOM 2247 O O . ILE A 1 285 ? -4.047 -11.031 -17.781 1 97.69 285 ILE A O 1
ATOM 2251 N N . ASN A 1 286 ? -2.699 -10.078 -16.266 1 95.69 286 ASN A N 1
ATOM 2252 C CA . ASN A 1 286 ? -2.441 -8.906 -17.094 1 95.69 286 ASN A CA 1
ATOM 2253 C C . ASN A 1 286 ? -1.802 -9.297 -18.438 1 95.69 286 ASN A C 1
ATOM 2255 O O . ASN A 1 286 ? -2.201 -8.797 -19.484 1 95.69 286 ASN A O 1
ATOM 2259 N N . LYS A 1 287 ? -0.873 -10.18 -18.391 1 96.5 287 LYS A N 1
ATOM 2260 C CA . LYS A 1 287 ? -0.17 -10.594 -19.609 1 96.5 287 LYS A CA 1
ATOM 2261 C C . LYS A 1 287 ? -1.087 -11.391 -20.531 1 96.5 287 LYS A C 1
ATOM 2263 O O . LYS A 1 287 ? -0.995 -11.281 -21.75 1 96.5 287 LYS A O 1
ATOM 2268 N N . PHE A 1 288 ? -1.936 -12.227 -19.922 1 98.12 288 PHE A N 1
ATOM 2269 C CA . PHE A 1 288 ? -2.895 -12.977 -20.719 1 98.12 288 PHE A CA 1
ATOM 2270 C C . PHE A 1 288 ? -3.867 -12.039 -21.438 1 98.12 288 PHE A C 1
ATOM 2272 O O . PHE A 1 288 ? -4.145 -12.211 -22.625 1 98.12 288 PHE A O 1
ATOM 2279 N N . MET A 1 289 ? -4.324 -11.039 -20.703 1 97.12 289 MET A N 1
ATOM 2280 C CA . MET A 1 289 ? -5.223 -10.062 -21.297 1 97.12 289 MET A CA 1
ATOM 2281 C C . MET A 1 289 ? -4.535 -9.32 -22.453 1 97.12 289 MET A C 1
ATOM 2283 O O . MET A 1 289 ? -5.105 -9.18 -23.531 1 97.12 289 MET A O 1
ATOM 2287 N N . GLU A 1 290 ? -3.348 -8.93 -22.234 1 95.94 290 GLU A N 1
ATOM 2288 C CA . GLU A 1 290 ? -2.57 -8.211 -23.234 1 95.94 290 GLU A CA 1
ATOM 2289 C C . GLU A 1 290 ? -2.33 -9.086 -24.469 1 95.94 290 GLU A C 1
ATOM 2291 O O . GLU A 1 290 ? -2.182 -8.57 -25.578 1 95.94 290 GLU A O 1
ATOM 2296 N N . SER A 1 291 ? -2.305 -10.375 -24.219 1 97.56 291 SER A N 1
ATOM 2297 C CA . SER A 1 291 ? -1.957 -11.312 -25.281 1 97.56 291 SER A CA 1
ATOM 2298 C C . SER A 1 291 ? -3.203 -11.836 -26 1 97.56 291 SER A C 1
ATOM 2300 O O . SER A 1 291 ? -3.125 -12.773 -26.781 1 97.56 291 SER A O 1
ATOM 2302 N N . GLY A 1 292 ? -4.371 -11.305 -25.641 1 97.19 292 GLY A N 1
ATOM 2303 C CA . GLY A 1 292 ? -5.59 -11.602 -26.375 1 97.19 292 GLY A CA 1
ATOM 2304 C C . GLY A 1 292 ? -6.281 -12.867 -25.906 1 97.19 292 GLY A C 1
ATOM 2305 O O . GLY A 1 292 ? -6.961 -13.539 -26.672 1 97.19 292 GLY A O 1
ATOM 2306 N N . ALA A 1 293 ? -6.098 -13.195 -24.656 1 97.81 293 ALA A N 1
ATOM 2307 C CA . ALA A 1 293 ? -6.781 -14.359 -24.094 1 97.81 293 ALA A CA 1
ATOM 2308 C C . ALA A 1 293 ? -8.289 -14.266 -24.297 1 97.81 293 ALA A C 1
ATOM 2310 O O . ALA A 1 293 ? -8.828 -13.172 -24.5 1 97.81 293 ALA A O 1
ATOM 2311 N N . GLY A 1 294 ? -8.969 -15.453 -24.359 1 97.25 294 GLY A N 1
ATOM 2312 C CA . GLY A 1 294 ? -10.422 -15.453 -24.25 1 97.25 294 GLY A CA 1
ATOM 2313 C C . GLY A 1 294 ? -10.922 -15.008 -22.891 1 97.25 294 GLY A C 1
ATOM 2314 O O . GLY A 1 294 ? -10.25 -14.234 -22.203 1 97.25 294 GLY A O 1
ATOM 2315 N N . ASP A 1 295 ? -12.062 -15.484 -22.516 1 98.38 295 ASP A N 1
ATOM 2316 C CA . ASP A 1 295 ? -12.602 -15.125 -21.203 1 98.38 295 ASP A CA 1
ATOM 2317 C C . ASP A 1 295 ? -11.695 -15.633 -20.094 1 98.38 295 ASP A C 1
ATOM 2319 O O . ASP A 1 295 ? -11.336 -16.812 -20.062 1 98.38 295 ASP A O 1
ATOM 2323 N N . LEU A 1 296 ? -11.289 -14.711 -19.266 1 98.69 296 LEU A N 1
ATOM 2324 C CA . LEU A 1 296 ? -10.492 -15.047 -18.094 1 98.69 296 LEU A CA 1
ATOM 2325 C C . LEU A 1 296 ? -11.359 -15.047 -16.828 1 98.69 296 LEU A C 1
ATOM 2327 O O . LEU A 1 296 ? -11.938 -14.016 -16.469 1 98.69 296 LEU A O 1
ATOM 2331 N N . TYR A 1 297 ? -11.492 -16.188 -16.266 1 98.88 297 TYR A N 1
ATOM 2332 C CA . TYR A 1 297 ? -12.203 -16.328 -15 1 98.88 297 TYR A CA 1
ATOM 2333 C C . TYR A 1 297 ? -11.227 -16.406 -13.828 1 98.88 297 TYR A C 1
ATOM 2335 O O . TYR A 1 297 ? -10.367 -17.281 -13.789 1 98.88 297 TYR A O 1
ATOM 2343 N N . TYR A 1 298 ? -11.367 -15.445 -12.914 1 98.81 298 TYR A N 1
ATOM 2344 C CA . TYR A 1 298 ? -10.469 -15.266 -11.773 1 98.81 298 TYR A CA 1
ATOM 2345 C C . TYR A 1 298 ? -11.156 -15.633 -10.469 1 98.81 298 TYR A C 1
ATOM 2347 O O . TYR A 1 298 ? -12.32 -15.273 -10.25 1 98.81 298 TYR A O 1
ATOM 2355 N N . TYR A 1 299 ? -10.438 -16.438 -9.555 1 98.88 299 TYR A N 1
ATOM 2356 C CA . TYR A 1 299 ? -11.117 -16.812 -8.328 1 98.88 299 TYR A CA 1
ATOM 2357 C C . TYR A 1 299 ? -10.188 -16.688 -7.125 1 98.88 299 TYR A C 1
ATOM 2359 O O . TYR A 1 299 ? -8.961 -16.656 -7.281 1 98.88 299 TYR A O 1
ATOM 2367 N N . MET A 1 300 ? -10.734 -16.531 -6.016 1 98.88 300 MET A N 1
ATOM 2368 C CA . MET A 1 300 ? -10.117 -16.656 -4.699 1 98.88 300 MET A CA 1
ATOM 2369 C C . MET A 1 300 ? -10.859 -17.688 -3.848 1 98.88 300 MET A C 1
ATOM 2371 O O . MET A 1 300 ? -12.047 -17.516 -3.576 1 98.88 300 MET A O 1
ATOM 2375 N N . PHE A 1 301 ? -10.18 -18.781 -3.545 1 98.88 301 PHE A N 1
ATOM 2376 C CA . PHE A 1 301 ? -10.742 -19.766 -2.631 1 98.88 301 PHE A CA 1
ATOM 2377 C C . PHE A 1 301 ? -10.445 -19.391 -1.184 1 98.88 301 PHE A C 1
ATOM 2379 O O . PHE A 1 301 ? -9.289 -19.188 -0.815 1 98.88 301 PHE A O 1
ATOM 2386 N N . SER A 1 302 ? -11.5 -19.266 -0.347 1 98.62 302 SER A N 1
ATOM 2387 C CA . SER A 1 302 ? -11.297 -18.828 1.028 1 98.62 302 SER A CA 1
ATOM 2388 C C . SER A 1 302 ? -12.102 -19.672 2.008 1 98.62 302 SER A C 1
ATOM 2390 O O . SER A 1 302 ? -12.195 -19.344 3.191 1 98.62 302 SER A O 1
ATOM 2392 N N . TYR A 1 303 ? -12.688 -20.812 1.529 1 98.5 303 TYR A N 1
ATOM 2393 C CA . TYR A 1 303 ? -13.484 -21.672 2.389 1 98.5 303 TYR A CA 1
ATOM 2394 C C . TYR A 1 303 ? -12.594 -22.484 3.33 1 98.5 303 TYR A C 1
ATOM 2396 O O . TYR A 1 303 ? -11.57 -23.031 2.908 1 98.5 303 TYR A O 1
ATOM 2404 N N . SER A 1 304 ? -12.906 -22.406 4.535 1 97.62 304 SER A N 1
ATOM 2405 C CA . SER A 1 304 ? -12.25 -23.203 5.57 1 97.62 304 SER A CA 1
ATOM 2406 C C . SER A 1 304 ? -13.195 -24.25 6.148 1 97.62 304 SER A C 1
ATOM 2408 O O . SER A 1 304 ? -13.992 -23.953 7.039 1 97.62 304 SER A O 1
ATOM 2410 N N . GLY A 1 305 ? -13.078 -25.484 5.609 1 96.25 305 GLY A N 1
ATOM 2411 C CA . GLY A 1 305 ? -13.93 -26.562 6.051 1 96.25 305 GLY A CA 1
ATOM 2412 C C . GLY A 1 305 ? -13.156 -27.828 6.379 1 96.25 305 GLY A C 1
ATOM 2413 O O . GLY A 1 305 ? -11.984 -27.766 6.746 1 96.25 305 GLY A O 1
ATOM 2414 N N . GLY A 1 306 ? -13.852 -28.906 6.363 1 95 306 GLY A N 1
ATOM 2415 C CA . GLY A 1 306 ? -13.297 -30.172 6.816 1 95 306 GLY A CA 1
ATOM 2416 C C . GLY A 1 306 ? -12.5 -30.891 5.75 1 95 306 GLY A C 1
ATOM 2417 O O . GLY A 1 306 ? -12.031 -32 5.961 1 95 306 GLY A O 1
ATOM 2418 N N . ARG A 1 307 ? -12.258 -30.234 4.59 1 96 307 ARG A N 1
ATOM 2419 C CA . ARG A 1 307 ? -11.539 -30.906 3.518 1 96 307 ARG A CA 1
ATOM 2420 C C . ARG A 1 307 ? -10.391 -30.047 3.002 1 96 307 ARG A C 1
ATOM 2422 O O . ARG A 1 307 ? -9.93 -30.219 1.871 1 96 307 ARG A O 1
ATOM 2429 N N . ASN A 1 308 ? -10.055 -29.047 3.812 1 96.94 308 ASN A N 1
ATOM 2430 C CA . ASN A 1 308 ? -8.844 -28.297 3.516 1 96.94 308 ASN A CA 1
ATOM 2431 C C . ASN A 1 308 ? -7.594 -29.141 3.705 1 96.94 308 ASN A C 1
ATOM 2433 O O . ASN A 1 308 ? -6.992 -29.141 4.781 1 96.94 308 ASN A O 1
ATOM 2437 N N . TYR A 1 309 ? -7.191 -29.734 2.643 1 92.5 309 TYR A N 1
ATOM 2438 C CA . TYR A 1 309 ? -6.215 -30.812 2.621 1 92.5 309 TYR A CA 1
ATOM 2439 C C . TYR A 1 309 ? -4.918 -30.391 3.295 1 92.5 309 TYR A C 1
ATOM 2441 O O . TYR A 1 309 ? -4.426 -31.078 4.199 1 92.5 309 TYR A O 1
ATOM 2449 N N . ALA A 1 310 ? -4.336 -29.266 2.871 1 94.25 310 ALA A N 1
ATOM 2450 C CA . ALA A 1 310 ? -3.029 -28.828 3.355 1 94.25 310 ALA A CA 1
ATOM 2451 C C . ALA A 1 310 ? -3.098 -28.422 4.824 1 94.25 310 ALA A C 1
ATOM 2453 O O . ALA A 1 310 ? -2.203 -28.75 5.609 1 94.25 310 ALA A O 1
ATOM 2454 N N . LYS A 1 311 ? -4.156 -27.75 5.262 1 95.12 311 LYS A N 1
ATOM 2455 C CA . LYS A 1 311 ? -4.312 -27.328 6.652 1 95.12 311 LYS A CA 1
ATOM 2456 C C . LYS A 1 311 ? -4.484 -28.547 7.566 1 95.12 311 LYS A C 1
ATOM 2458 O O . LYS A 1 311 ? -3.912 -28.594 8.656 1 95.12 311 LYS A O 1
ATOM 2463 N N . ILE A 1 312 ? -5.238 -29.516 7.074 1 93.5 312 ILE A N 1
ATOM 2464 C CA . ILE A 1 312 ? -5.461 -30.734 7.855 1 93.5 312 ILE A CA 1
ATOM 2465 C C . ILE A 1 312 ? -4.141 -31.484 8.031 1 93.5 312 ILE A C 1
ATOM 2467 O O . ILE A 1 312 ? -3.803 -31.906 9.141 1 93.5 312 ILE A O 1
ATOM 2471 N N . ALA A 1 313 ? -3.42 -31.641 6.941 1 90.88 313 ALA A N 1
ATOM 2472 C CA . ALA A 1 313 ? -2.133 -32.312 6.992 1 90.88 313 ALA A CA 1
ATOM 2473 C C . ALA A 1 313 ? -1.174 -31.625 7.953 1 90.88 313 ALA A C 1
ATOM 2475 O O . ALA A 1 313 ? -0.346 -32.281 8.594 1 90.88 313 ALA A O 1
ATOM 2476 N N . ALA A 1 314 ? -1.304 -30.328 8.094 1 92.19 314 ALA A N 1
ATOM 2477 C CA . ALA A 1 314 ? -0.397 -29.531 8.922 1 92.19 314 ALA A CA 1
ATOM 2478 C C . ALA A 1 314 ? -1.005 -29.266 10.297 1 92.19 314 ALA A C 1
ATOM 2480 O O . ALA A 1 314 ? -0.408 -28.562 11.117 1 92.19 314 ALA A O 1
ATOM 2481 N N . ASN A 1 315 ? -2.143 -29.734 10.594 1 93.12 315 ASN A N 1
ATOM 2482 C CA . ASN A 1 315 ? -2.855 -29.547 11.852 1 93.12 315 ASN A CA 1
ATOM 2483 C C . ASN A 1 315 ? -3.107 -28.078 12.148 1 93.12 315 ASN A C 1
ATOM 2485 O O . ASN A 1 315 ? -2.814 -27.594 13.25 1 93.12 315 ASN A O 1
ATOM 2489 N N . ILE A 1 316 ? -3.572 -27.359 11.125 1 93.5 316 ILE A N 1
ATOM 2490 C CA . ILE A 1 316 ? -3.883 -25.938 11.227 1 93.5 316 ILE A CA 1
ATOM 2491 C C . ILE A 1 316 ? -5.398 -25.734 11.25 1 93.5 316 ILE A C 1
ATOM 2493 O O . ILE A 1 316 ? -6.113 -26.266 10.391 1 93.5 316 ILE A O 1
ATOM 2497 N N . THR A 1 317 ? -5.855 -24.891 12.18 1 92.44 317 THR A N 1
ATOM 2498 C CA . THR A 1 317 ? -7.293 -24.703 12.328 1 92.44 317 THR A CA 1
ATOM 2499 C C . THR A 1 317 ? -7.684 -23.266 12 1 92.44 317 THR A C 1
ATOM 2501 O O . THR A 1 317 ? -8.875 -22.938 11.945 1 92.44 317 THR A O 1
ATOM 2504 N N . GLU A 1 318 ? -6.734 -22.422 11.805 1 90.12 318 GLU A N 1
ATOM 2505 C CA . GLU A 1 318 ? -7.012 -21.031 11.492 1 90.12 318 GLU A CA 1
ATOM 2506 C C . GLU A 1 318 ? -7.949 -20.906 10.297 1 90.12 318 GLU A C 1
ATOM 2508 O O . GLU A 1 318 ? -7.945 -21.766 9.406 1 90.12 318 GLU A O 1
ATOM 2513 N N . GLY A 1 319 ? -8.719 -19.875 10.25 1 92.25 319 GLY A N 1
ATOM 2514 C CA . GLY A 1 319 ? -9.648 -19.641 9.148 1 92.25 319 GLY A CA 1
ATOM 2515 C C . GLY A 1 319 ? -8.945 -19.359 7.832 1 92.25 319 GLY A C 1
ATOM 2516 O O . GLY A 1 319 ? -7.738 -19.109 7.805 1 92.25 319 GLY A O 1
ATOM 2517 N N . GLY A 1 320 ? -9.758 -19.438 6.742 1 95.5 320 GLY A N 1
ATOM 2518 C CA . GLY A 1 320 ? -9.203 -19.234 5.414 1 95.5 320 GLY A CA 1
ATOM 2519 C C . GLY A 1 320 ? -8.648 -20.5 4.801 1 95.5 320 GLY A C 1
ATOM 2520 O O . GLY A 1 320 ? -8.875 -21.594 5.316 1 95.5 320 GLY A O 1
ATOM 2521 N N . ALA A 1 321 ? -8.055 -20.359 3.674 1 98.5 321 ALA A N 1
ATOM 2522 C CA . ALA A 1 321 ? -7.559 -21.516 2.932 1 98.5 321 ALA A CA 1
ATOM 2523 C C . ALA A 1 321 ? -6.066 -21.375 2.635 1 98.5 321 ALA A C 1
ATOM 2525 O O . ALA A 1 321 ? -5.609 -20.312 2.205 1 98.5 321 ALA A O 1
ATOM 2526 N N . ALA A 1 322 ? -5.355 -22.422 2.928 1 98.19 322 ALA A N 1
ATOM 2527 C CA . ALA A 1 322 ? -3.924 -22.484 2.637 1 98.19 322 ALA A CA 1
ATOM 2528 C C . ALA A 1 322 ? -3.672 -23.047 1.239 1 98.19 322 ALA A C 1
ATOM 2530 O O . ALA A 1 322 ? -4.613 -23.422 0.534 1 98.19 322 ALA A O 1
ATOM 2531 N N . HIS A 1 323 ? -2.404 -23 0.865 1 97.38 323 HIS A N 1
ATOM 2532 C CA . HIS A 1 323 ? -1.971 -23.547 -0.419 1 97.38 323 HIS A CA 1
ATOM 2533 C C . HIS A 1 323 ? -2.461 -24.969 -0.609 1 97.38 323 HIS A C 1
ATOM 2535 O O . HIS A 1 323 ? -2.295 -25.812 0.278 1 97.38 323 HIS A O 1
ATOM 2541 N N . ALA A 1 324 ? -3.227 -25.219 -1.723 1 96.94 324 ALA A N 1
ATOM 2542 C CA . ALA A 1 324 ? -3.66 -26.547 -2.164 1 96.94 324 ALA A CA 1
ATOM 2543 C C . ALA A 1 324 ? -4.898 -27 -1.4 1 96.94 324 ALA A C 1
ATOM 2545 O O . ALA A 1 324 ? -5.414 -28.094 -1.637 1 96.94 324 ALA A O 1
ATOM 2546 N N . ASP A 1 325 ? -5.418 -26.172 -0.563 1 97.69 325 ASP A N 1
ATOM 2547 C CA . ASP A 1 325 ? -6.566 -26.578 0.238 1 97.69 325 ASP A CA 1
ATOM 2548 C C . ASP A 1 325 ? -7.762 -26.922 -0.649 1 97.69 325 ASP A C 1
ATOM 2550 O O . ASP A 1 325 ? -8.547 -27.812 -0.333 1 97.69 325 ASP A O 1
ATOM 2554 N N . GLU A 1 326 ? -7.973 -26.219 -1.718 1 97.38 326 GLU A N 1
ATOM 2555 C CA . GLU A 1 326 ? -9.156 -26.391 -2.551 1 97.38 326 GLU A CA 1
ATOM 2556 C C . GLU A 1 326 ? -9.148 -27.75 -3.25 1 97.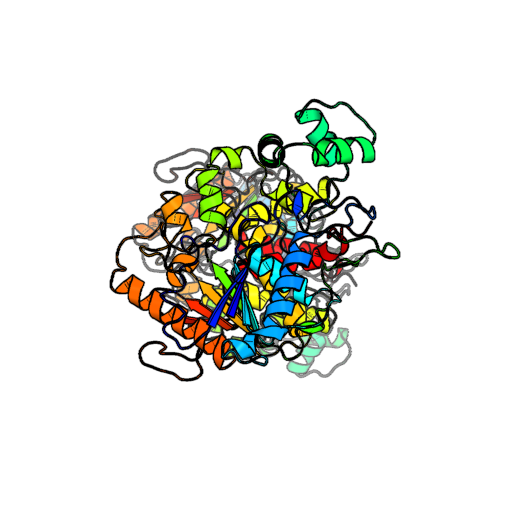38 326 GLU A C 1
ATOM 2558 O O . GLU A 1 326 ? -10.18 -28.203 -3.758 1 97.38 326 GLU A O 1
ATOM 2563 N N . MET A 1 327 ? -8 -28.453 -3.244 1 96.12 327 MET A N 1
ATOM 2564 C CA . MET A 1 327 ? -7.914 -29.766 -3.889 1 96.12 327 MET A CA 1
ATOM 2565 C C . MET A 1 327 ? -8.836 -30.766 -3.211 1 96.12 327 MET A C 1
ATOM 2567 O O . MET A 1 327 ? -9.367 -31.672 -3.865 1 96.12 327 MET A O 1
ATOM 2571 N N . GLY A 1 328 ? -9.055 -30.578 -1.927 1 96.31 328 GLY A N 1
ATOM 2572 C CA . GLY A 1 328 ? -9.945 -31.469 -1.196 1 96.31 328 GLY A CA 1
ATOM 2573 C C . GLY A 1 328 ? -11.391 -31.344 -1.625 1 96.31 328 GLY A C 1
ATOM 2574 O O . GLY A 1 328 ? -12.227 -32.188 -1.267 1 96.31 328 GLY A O 1
ATOM 2575 N N . TYR A 1 329 ? -11.664 -30.422 -2.475 1 97.31 329 TYR A N 1
ATOM 2576 C CA . TYR A 1 329 ? -13.031 -30.188 -2.943 1 97.31 329 TYR A CA 1
ATOM 2577 C C . TYR A 1 329 ? -13.148 -30.5 -4.43 1 97.31 329 TYR A C 1
ATOM 2579 O O . TYR A 1 329 ? -14.203 -30.266 -5.035 1 97.31 329 TYR A O 1
ATOM 2587 N N . LEU A 1 330 ? -12.125 -31 -5.004 1 96.88 330 LEU A N 1
ATOM 2588 C CA . LEU A 1 330 ? -12.133 -31.406 -6.402 1 96.88 330 LEU A CA 1
ATOM 2589 C C . LEU A 1 330 ? -11.898 -32.906 -6.535 1 96.88 330 LEU A C 1
ATOM 2591 O O . LEU A 1 330 ? -12.406 -33.531 -7.461 1 96.88 330 LEU A O 1
ATOM 2595 N N . PHE A 1 331 ? -11.117 -33.469 -5.586 1 95.94 331 PHE A N 1
ATOM 2596 C CA . PHE A 1 331 ? -10.688 -34.844 -5.711 1 95.94 331 PHE A CA 1
ATOM 2597 C C . PHE A 1 331 ? -11.062 -35.625 -4.461 1 95.94 331 PHE A C 1
ATOM 2599 O O . PHE A 1 331 ? -11.055 -35.094 -3.354 1 95.94 331 PHE A O 1
ATOM 2606 N N . SER A 1 332 ? -11.406 -36.906 -4.68 1 93 332 SER A N 1
ATOM 2607 C CA . SER A 1 332 ? -11.453 -37.875 -3.586 1 93 332 SER A CA 1
ATOM 2608 C C . SER A 1 332 ? -10.047 -38.312 -3.17 1 93 332 SER A C 1
ATOM 2610 O O . SER A 1 332 ? -9.32 -38.906 -3.959 1 93 332 SER A O 1
ATOM 2612 N N . MET A 1 333 ? -9.703 -37.938 -1.991 1 91.06 333 MET A N 1
ATOM 2613 C CA . MET A 1 333 ? -8.336 -38.156 -1.532 1 91.06 333 MET A CA 1
ATOM 2614 C C . MET A 1 333 ? -8.312 -39.188 -0.404 1 91.06 333 MET A C 1
ATOM 2616 O O . MET A 1 333 ? -9.172 -39.156 0.478 1 91.06 333 MET A O 1
ATOM 2620 N N . ALA A 1 334 ? -7.305 -40 -0.465 1 86.56 334 ALA A N 1
ATOM 2621 C CA . ALA A 1 334 ? -7.145 -41 0.571 1 86.56 334 ALA A CA 1
ATOM 2622 C C . ALA A 1 334 ? -6.926 -40.375 1.938 1 86.56 334 ALA A C 1
ATOM 2624 O O . ALA A 1 334 ? -7.336 -40.938 2.963 1 86.56 334 ALA A O 1
ATOM 2625 N N . ALA A 1 335 ? -6.355 -39.25 1.969 1 84.94 335 ALA A N 1
ATOM 2626 C CA . ALA A 1 335 ? -6.035 -38.531 3.205 1 84.94 335 ALA A CA 1
ATOM 2627 C C . ALA A 1 335 ? -7.289 -37.938 3.844 1 84.94 335 ALA A C 1
ATOM 2629 O O . ALA A 1 335 ? -7.277 -37.562 5.016 1 84.94 335 ALA A O 1
ATOM 2630 N N . LEU A 1 336 ? -8.344 -37.812 3.068 1 87.38 336 LEU A N 1
ATOM 2631 C CA . LEU A 1 336 ? -9.617 -37.25 3.527 1 87.38 336 LEU A CA 1
ATOM 2632 C C . LEU A 1 336 ? -10.719 -38.312 3.473 1 87.38 336 LEU A C 1
ATOM 2634 O O . LEU A 1 336 ? -11.602 -38.25 2.609 1 87.38 336 LEU A O 1
ATOM 2638 N N . GLN A 1 337 ? -10.758 -39.188 4.371 1 79.31 337 GLN A N 1
ATOM 2639 C CA . GLN A 1 337 ? -11.586 -40.375 4.273 1 79.31 337 GLN A CA 1
ATOM 2640 C C . GLN A 1 337 ? -12.984 -40.125 4.816 1 79.31 337 GLN A C 1
ATOM 2642 O O . GLN A 1 337 ? -13.938 -40.812 4.422 1 79.31 337 GLN A O 1
ATOM 2647 N N . ASP A 1 338 ? -13.141 -39.156 5.578 1 84.06 338 ASP A N 1
ATOM 2648 C CA . ASP A 1 338 ? -14.453 -38.906 6.164 1 84.06 338 ASP A CA 1
ATOM 2649 C C . ASP A 1 338 ? -15.414 -38.344 5.125 1 84.06 338 ASP A C 1
ATOM 2651 O O . ASP A 1 338 ? -15 -37.562 4.246 1 84.06 338 ASP A O 1
ATOM 2655 N N . ALA A 1 339 ? -16.656 -38.781 5.258 1 89.81 339 ALA A N 1
ATOM 2656 C CA . ALA A 1 339 ? -17.688 -38.188 4.418 1 89.81 339 ALA A CA 1
ATOM 2657 C C . ALA A 1 339 ? -17.812 -36.688 4.668 1 89.81 339 ALA A C 1
ATOM 2659 O O . ALA A 1 339 ? -17.734 -36.219 5.812 1 89.81 339 ALA A O 1
ATOM 2660 N N . PRO A 1 340 ? -17.984 -36.031 3.543 1 93.56 340 PRO A N 1
ATOM 2661 C CA . PRO A 1 340 ? -18.141 -34.562 3.742 1 93.56 340 PRO A CA 1
ATOM 2662 C C . PRO A 1 340 ? -19.406 -34.219 4.492 1 93.56 340 PRO A C 1
ATOM 2664 O O . PRO A 1 340 ? -20.453 -34.844 4.289 1 93.56 340 PRO A O 1
ATOM 2667 N N . ASN A 1 341 ? -19.312 -33.281 5.445 1 95.31 341 ASN A N 1
ATOM 2668 C CA . ASN A 1 341 ? -20.531 -32.719 6.012 1 95.31 341 ASN A CA 1
ATOM 2669 C C . ASN A 1 341 ? -21.281 -31.891 4.984 1 95.31 341 ASN A C 1
ATOM 2671 O O . ASN A 1 341 ? -20.828 -31.719 3.854 1 95.31 341 ASN A O 1
ATOM 2675 N N . ALA A 1 342 ? -22.422 -31.344 5.355 1 97 342 ALA A N 1
ATOM 2676 C CA . ALA A 1 342 ? -23.312 -30.672 4.414 1 97 342 ALA A CA 1
ATOM 2677 C C . ALA A 1 342 ? -22.656 -29.453 3.799 1 97 342 ALA A C 1
ATOM 2679 O O . ALA A 1 342 ? -22.766 -29.203 2.596 1 97 342 ALA A O 1
ATOM 2680 N N . ALA A 1 343 ? -22 -28.656 4.617 1 97.62 343 ALA A N 1
ATOM 2681 C CA . ALA A 1 343 ? -21.344 -27.453 4.133 1 97.62 343 ALA A CA 1
ATOM 2682 C C . ALA A 1 343 ? -20.203 -27.797 3.176 1 97.62 343 ALA A C 1
ATOM 2684 O O . ALA A 1 343 ? -20.047 -27.156 2.131 1 97.62 343 ALA A O 1
ATOM 2685 N N . ASP A 1 344 ? -19.453 -28.812 3.516 1 97.69 344 ASP A N 1
ATOM 2686 C CA . ASP A 1 344 ? -18.344 -29.25 2.664 1 97.69 344 ASP A CA 1
ATOM 2687 C C . ASP A 1 344 ? -18.875 -29.812 1.346 1 97.69 344 ASP A C 1
ATOM 2689 O O . ASP A 1 344 ? -18.281 -29.594 0.288 1 97.69 344 ASP A O 1
ATOM 2693 N N . GLN A 1 345 ? -19.953 -30.547 1.449 1 97.5 345 GLN A N 1
ATOM 2694 C CA . GLN A 1 345 ? -20.547 -31.141 0.253 1 97.5 345 GLN A CA 1
ATOM 2695 C C . GLN A 1 345 ? -21.016 -30.047 -0.71 1 97.5 345 GLN A C 1
ATOM 2697 O O . GLN A 1 345 ? -20.891 -30.188 -1.928 1 97.5 345 GLN A O 1
ATOM 2702 N N . LEU A 1 346 ? -21.578 -29.047 -0.148 1 98.31 346 LEU A N 1
ATOM 2703 C CA . LEU A 1 346 ? -22.047 -27.938 -0.979 1 98.31 346 LEU A CA 1
ATOM 2704 C C . LEU A 1 346 ? -20.891 -27.312 -1.748 1 98.31 346 LEU A C 1
ATOM 2706 O O . LEU A 1 346 ? -21 -27.078 -2.953 1 98.31 346 LEU A O 1
ATOM 2710 N N . VAL A 1 347 ? -19.812 -27.016 -1.07 1 98.44 347 VAL A N 1
ATOM 2711 C CA . VAL A 1 347 ? -18.641 -26.422 -1.706 1 98.44 347 VAL A CA 1
ATOM 2712 C C . VAL A 1 347 ? -18.062 -27.391 -2.729 1 98.44 347 VAL A C 1
ATOM 2714 O O . VAL A 1 347 ? -17.672 -26.984 -3.83 1 98.44 347 VAL A O 1
ATOM 2717 N N . LEU A 1 348 ? -18 -28.656 -2.369 1 97.88 348 LEU A N 1
ATOM 2718 C CA . LEU A 1 348 ? -17.531 -29.703 -3.264 1 97.88 348 LEU A CA 1
ATOM 2719 C C . LEU A 1 348 ? -18.359 -29.75 -4.539 1 97.88 348 LEU A C 1
ATOM 2721 O O . LEU A 1 348 ? -17.812 -29.766 -5.645 1 97.88 348 LEU A O 1
ATOM 2725 N N . ASP A 1 349 ? -19.656 -29.719 -4.391 1 98.38 349 ASP A N 1
ATOM 2726 C CA . ASP A 1 349 ? -20.562 -29.766 -5.535 1 98.38 349 ASP A CA 1
ATOM 2727 C C . ASP A 1 349 ? -20.406 -28.531 -6.41 1 98.38 349 ASP A C 1
ATOM 2729 O O . ASP A 1 349 ? -20.406 -28.625 -7.641 1 98.38 349 ASP A O 1
ATOM 2733 N N . ARG A 1 350 ? -20.297 -27.422 -5.797 1 98.69 350 ARG A N 1
ATOM 2734 C CA . ARG A 1 350 ? -20.156 -26.172 -6.535 1 98.69 350 ARG A CA 1
ATOM 2735 C C . ARG A 1 350 ? -18.844 -26.156 -7.324 1 98.69 350 ARG A C 1
ATOM 2737 O O . ARG A 1 350 ? -18.828 -25.828 -8.508 1 98.69 350 ARG A O 1
ATOM 2744 N N . MET A 1 351 ? -17.766 -26.516 -6.672 1 98.56 351 MET A N 1
ATOM 2745 C CA . MET A 1 351 ? -16.453 -26.469 -7.32 1 98.56 351 MET A CA 1
ATOM 2746 C C . MET A 1 351 ? -16.391 -27.453 -8.484 1 98.56 351 MET A C 1
ATOM 2748 O O . MET A 1 351 ? -15.969 -27.094 -9.586 1 98.56 351 MET A O 1
ATOM 2752 N N . THR A 1 352 ? -16.812 -28.703 -8.258 1 98.5 352 THR A N 1
ATOM 2753 C CA . THR A 1 352 ? -16.734 -29.688 -9.32 1 98.5 352 THR A CA 1
ATOM 2754 C C . THR A 1 352 ? -17.656 -29.328 -10.477 1 98.5 352 THR A C 1
ATOM 2756 O O . THR A 1 352 ? -17.312 -29.531 -11.641 1 98.5 352 THR A O 1
ATOM 2759 N N . THR A 1 353 ? -18.781 -28.734 -10.148 1 98.75 353 THR A N 1
ATOM 2760 C CA . THR A 1 353 ? -19.688 -28.297 -11.203 1 98.75 353 THR A CA 1
ATOM 2761 C C . THR A 1 353 ? -19.078 -27.141 -12 1 98.75 353 THR A C 1
ATOM 2763 O O . THR A 1 353 ? -19.078 -27.172 -13.234 1 98.75 353 THR A O 1
ATOM 2766 N N . MET A 1 354 ? -18.5 -26.156 -11.352 1 98.88 354 MET A N 1
ATOM 2767 C CA . MET A 1 354 ? -17.922 -25.016 -12.047 1 98.88 354 MET A CA 1
ATOM 2768 C C . MET A 1 354 ? -16.719 -25.453 -12.891 1 98.88 354 MET A C 1
ATOM 2770 O O . MET A 1 354 ? -16.562 -25.016 -14.031 1 98.88 354 MET A O 1
ATOM 2774 N N . TRP A 1 355 ? -15.859 -26.266 -12.359 1 98.81 355 TRP A N 1
ATOM 2775 C CA . TRP A 1 355 ? -14.672 -26.734 -13.07 1 98.81 355 TRP A CA 1
ATOM 2776 C C . TRP A 1 355 ? -15.062 -27.562 -14.297 1 98.81 355 TRP A C 1
ATOM 2778 O O . TRP A 1 355 ? -14.492 -27.391 -15.375 1 98.81 355 TRP A O 1
ATOM 2788 N N . THR A 1 356 ? -16.062 -28.453 -14.133 1 98.69 356 THR A N 1
ATOM 2789 C CA . THR A 1 356 ? -16.453 -29.297 -15.258 1 98.69 356 THR A CA 1
ATOM 2790 C C . THR A 1 356 ? -17.281 -28.5 -16.266 1 98.69 356 THR A C 1
ATOM 2792 O O . THR A 1 356 ? -17.203 -28.75 -17.469 1 98.69 356 THR A O 1
ATOM 2795 N N . ASN A 1 357 ? -18.109 -27.547 -15.805 1 98.75 357 ASN A N 1
ATOM 2796 C CA . ASN A 1 357 ? -18.766 -26.625 -16.719 1 98.75 357 ASN A CA 1
ATOM 2797 C C . ASN A 1 357 ? -17.75 -25.891 -17.594 1 98.75 357 ASN A C 1
ATOM 2799 O O . ASN A 1 357 ? -17.922 -25.766 -18.797 1 98.75 357 ASN A O 1
ATOM 2803 N N . PHE A 1 358 ? -16.719 -25.438 -16.938 1 98.81 358 PHE A N 1
ATOM 2804 C CA . PHE A 1 358 ? -15.68 -24.719 -17.688 1 98.81 358 PHE A CA 1
ATOM 2805 C C . PHE A 1 358 ? -15.07 -25.625 -18.75 1 98.81 358 PHE A C 1
ATOM 2807 O O . PHE A 1 358 ? -14.836 -25.188 -19.891 1 98.81 358 PHE A O 1
ATOM 2814 N N . ALA A 1 359 ? -14.773 -26.844 -18.406 1 98.5 359 ALA A N 1
ATOM 2815 C CA . ALA A 1 359 ? -14.211 -27.797 -19.359 1 98.5 359 ALA A CA 1
ATOM 2816 C C . ALA A 1 359 ? -15.164 -28.031 -20.531 1 98.5 359 ALA A C 1
ATOM 2818 O O . ALA A 1 359 ? -14.727 -28.125 -21.672 1 98.5 359 ALA A O 1
ATOM 2819 N N . LYS A 1 360 ? -16.453 -28.109 -20.25 1 98 360 LYS A N 1
ATOM 2820 C CA . LYS A 1 360 ? -17.438 -28.469 -21.25 1 98 360 LYS A CA 1
ATOM 2821 C C . LYS A 1 360 ? -17.859 -27.266 -22.078 1 98 360 LYS A C 1
ATOM 2823 O O . LYS A 1 360 ? -18.078 -27.375 -23.297 1 98 360 LYS A O 1
ATOM 2828 N N . TYR A 1 361 ? -17.969 -26.094 -21.406 1 98.06 361 TYR A N 1
ATOM 2829 C CA . TYR A 1 361 ? -18.656 -24.969 -22.047 1 98.06 361 TYR A CA 1
ATOM 2830 C C . TYR A 1 361 ? -17.75 -23.75 -22.109 1 98.06 361 TYR A C 1
ATOM 2832 O O . TYR A 1 361 ? -18.156 -22.703 -22.641 1 98.06 361 TYR A O 1
ATOM 2840 N N . SER A 1 362 ? -16.516 -23.844 -21.609 1 98.44 362 SER A N 1
ATOM 2841 C CA . SER A 1 362 ? -15.602 -22.703 -21.5 1 98.44 362 SER A CA 1
ATOM 2842 C C . SER A 1 362 ? -16.203 -21.578 -20.656 1 98.44 362 SER A C 1
ATOM 2844 O O . SER A 1 362 ? -15.883 -20.406 -20.875 1 98.44 362 SER A O 1
ATOM 2846 N N . ASP A 1 363 ? -17.156 -21.969 -19.812 1 98.62 363 ASP A N 1
ATOM 2847 C CA . ASP A 1 363 ? -17.891 -21.094 -18.875 1 98.62 363 ASP A CA 1
ATOM 2848 C C . ASP A 1 363 ? -18.234 -21.844 -17.594 1 98.62 363 ASP A C 1
ATOM 2850 O O . ASP A 1 363 ? -19.016 -22.797 -17.609 1 98.62 363 ASP A O 1
ATOM 2854 N N . PRO A 1 364 ? -17.703 -21.406 -16.453 1 98.81 364 PRO A N 1
ATOM 2855 C CA . PRO A 1 364 ? -17.984 -22.141 -15.211 1 98.81 364 PRO A CA 1
ATOM 2856 C C . PRO A 1 364 ? -19.438 -22.047 -14.789 1 98.81 364 PRO A C 1
ATOM 2858 O O . PRO A 1 364 ? -19.922 -22.891 -14.016 1 98.81 364 PRO A O 1
ATOM 2861 N N . THR A 1 365 ? -20.109 -21.016 -15.266 1 98.69 365 THR A N 1
ATOM 2862 C CA . THR A 1 365 ? -21.516 -20.828 -14.914 1 98.69 365 THR A CA 1
ATOM 2863 C C . THR A 1 365 ? -22.344 -20.516 -16.156 1 98.69 365 THR A C 1
ATOM 2865 O O . THR A 1 365 ? -22.953 -19.453 -16.25 1 98.69 365 THR A O 1
ATOM 2868 N N . PRO A 1 366 ? -22.453 -21.484 -17.031 1 98.06 366 PRO A N 1
ATOM 2869 C CA . PRO A 1 366 ? -23.219 -21.25 -18.25 1 98.06 366 PRO A CA 1
ATOM 2870 C C . PRO A 1 366 ? -24.688 -20.891 -17.969 1 98.06 366 PRO A C 1
ATOM 2872 O O . PRO A 1 366 ? -25.328 -20.219 -18.781 1 98.06 366 PRO A O 1
ATOM 2875 N N . GLU A 1 367 ? -25.203 -21.375 -16.844 1 96.94 367 GLU A N 1
ATOM 2876 C CA . GLU A 1 367 ? -26.547 -21.031 -16.375 1 96.94 367 GLU A CA 1
ATOM 2877 C C . GLU A 1 367 ? -26.562 -20.812 -14.859 1 96.94 367 GLU A C 1
ATOM 2879 O O . GLU A 1 367 ? -25.75 -21.391 -14.133 1 96.94 367 GLU A O 1
ATOM 2884 N N . VAL A 1 368 ? -27.438 -19.938 -14.477 1 97.06 368 VAL A N 1
ATOM 2885 C CA . VAL A 1 368 ? -27.656 -19.75 -13.047 1 97.06 368 VAL A CA 1
ATOM 2886 C C . VAL A 1 368 ? -28.594 -20.844 -12.523 1 97.06 368 VAL A C 1
ATOM 2888 O O . VAL A 1 368 ? -29.641 -21.094 -13.117 1 97.06 368 VAL A O 1
ATOM 2891 N N . THR A 1 369 ? -28.25 -21.516 -11.477 1 97.88 369 THR A N 1
ATOM 2892 C CA . THR A 1 369 ? -29.031 -22.562 -10.844 1 97.88 369 THR A CA 1
ATOM 2893 C C . THR A 1 369 ? -29.078 -22.359 -9.328 1 97.88 369 THR A C 1
ATOM 2895 O O . THR A 1 369 ? -28.469 -21.438 -8.805 1 97.88 369 THR A O 1
ATOM 2898 N N . ASP A 1 370 ? -29.766 -23.219 -8.641 1 97.62 370 ASP A N 1
ATOM 2899 C CA . ASP A 1 370 ? -29.797 -23.172 -7.188 1 97.62 370 ASP A CA 1
ATOM 2900 C C . ASP A 1 370 ? -28.422 -23.453 -6.594 1 97.62 370 ASP A C 1
ATOM 2902 O O . ASP A 1 370 ? -28.031 -22.844 -5.586 1 97.62 370 ASP A O 1
ATOM 2906 N N . LEU A 1 371 ? -27.672 -24.312 -7.23 1 97.94 371 LEU A N 1
ATOM 2907 C CA . LEU A 1 371 ? -26.328 -24.672 -6.773 1 97.94 371 LEU A CA 1
ATOM 2908 C C . LEU A 1 371 ? -25.344 -23.547 -7.051 1 97.94 371 LEU A C 1
ATOM 2910 O O . LEU A 1 371 ? -24.453 -23.266 -6.238 1 97.94 371 LEU A O 1
ATOM 2914 N N . LEU A 1 372 ? -25.438 -22.969 -8.234 1 98.5 372 LEU A N 1
ATOM 2915 C CA . LEU A 1 372 ? -24.641 -21.828 -8.664 1 98.5 372 LEU A CA 1
ATOM 2916 C C . LEU A 1 372 ? -25.516 -20.594 -8.875 1 98.5 372 LEU A C 1
ATOM 2918 O O . LEU A 1 372 ? -25.859 -20.25 -10.008 1 98.5 372 LEU A O 1
ATOM 2922 N N . PRO A 1 373 ? -25.766 -19.844 -7.801 1 97.44 373 PRO A N 1
ATOM 2923 C CA . PRO A 1 373 ? -26.812 -18.828 -7.828 1 97.44 373 PRO A CA 1
ATOM 2924 C C . PRO A 1 373 ? -26.359 -17.516 -8.445 1 97.44 373 PRO A C 1
ATOM 2926 O O . PRO A 1 373 ? -27.109 -16.531 -8.453 1 97.44 373 PRO A O 1
ATOM 2929 N N . LEU A 1 374 ? -25.156 -17.375 -8.961 1 96.56 374 LEU A N 1
ATOM 2930 C CA . LEU A 1 374 ? -24.719 -16.156 -9.617 1 96.56 374 LEU A CA 1
ATOM 2931 C C . LEU A 1 374 ? -23.875 -16.469 -10.844 1 96.56 374 LEU A C 1
ATOM 2933 O O . LEU A 1 374 ? -23.25 -17.531 -10.914 1 96.56 374 LEU A O 1
ATOM 2937 N N . LYS A 1 375 ? -23.828 -15.547 -11.758 1 98.06 375 LYS A N 1
ATOM 2938 C CA . LYS A 1 375 ? -23 -15.648 -12.953 1 98.06 375 LYS A CA 1
ATOM 2939 C C . LYS A 1 375 ? -21.562 -15.25 -12.664 1 98.06 375 LYS A C 1
ATOM 2941 O O . LYS A 1 375 ? -21.312 -14.219 -12.047 1 98.06 375 LYS A O 1
ATOM 2946 N N . TRP A 1 376 ? -20.625 -16.109 -13.016 1 98.56 376 TRP A N 1
ATOM 2947 C CA . TRP A 1 376 ? -19.203 -15.797 -12.953 1 98.56 376 TRP A CA 1
ATOM 2948 C C . TRP A 1 376 ? -18.797 -14.93 -14.133 1 98.56 376 TRP A C 1
ATOM 2950 O O . TRP A 1 376 ? -18.469 -15.445 -15.211 1 98.56 376 TRP A O 1
ATOM 2960 N N . THR A 1 377 ? -18.703 -13.586 -13.914 1 98 377 THR A N 1
ATOM 2961 C CA . THR A 1 377 ? -18.328 -12.633 -14.945 1 98 377 THR A CA 1
ATOM 2962 C C . THR A 1 377 ? -16.812 -12.656 -15.172 1 98 377 THR A C 1
ATOM 2964 O O . THR A 1 377 ? -16.047 -12.578 -14.219 1 98 377 THR A O 1
ATOM 2967 N N . PRO A 1 378 ? -16.344 -12.828 -16.422 1 98.5 378 PRO A N 1
ATOM 2968 C CA . PRO A 1 378 ? -14.898 -12.789 -16.688 1 98.5 378 PRO A CA 1
ATOM 2969 C C . PRO A 1 378 ? -14.281 -11.43 -16.406 1 98.5 378 PRO A C 1
ATOM 2971 O O . PRO A 1 378 ? -14.992 -10.414 -16.375 1 98.5 378 PRO A O 1
ATOM 2974 N N . VAL A 1 379 ? -13 -11.422 -16.219 1 97.94 379 VAL A N 1
ATOM 2975 C CA . VAL A 1 379 ? -12.227 -10.203 -16.016 1 97.94 379 VAL A CA 1
ATOM 2976 C C . VAL A 1 379 ? -12.375 -9.289 -17.234 1 97.94 379 VAL A C 1
ATOM 2978 O O . VAL A 1 379 ? -12.469 -9.758 -18.375 1 97.94 379 VAL A O 1
ATOM 2981 N N . THR A 1 380 ? -12.438 -7.934 -17 1 95.88 380 THR A N 1
ATOM 2982 C CA . THR A 1 380 ? -12.414 -6.934 -18.062 1 95.88 380 THR A CA 1
ATOM 2983 C C . THR A 1 380 ? -11.266 -5.957 -17.859 1 95.88 380 THR A C 1
ATOM 2985 O O . THR A 1 380 ? -10.57 -6.008 -16.844 1 95.88 380 THR A O 1
ATOM 2988 N N . VAL A 1 381 ? -11.055 -5.133 -18.828 1 90.38 381 VAL A N 1
ATOM 2989 C CA . VAL A 1 381 ? -9.984 -4.141 -18.75 1 90.38 381 VAL A CA 1
ATOM 2990 C C . VAL A 1 381 ? -10.266 -3.168 -17.594 1 90.38 381 VAL A C 1
ATOM 2992 O O . VAL A 1 381 ? -9.344 -2.699 -16.938 1 90.38 381 VAL A O 1
ATOM 2995 N N . ASP A 1 382 ? -11.531 -2.973 -17.266 1 90.56 382 ASP A N 1
ATOM 2996 C CA . ASP A 1 382 ? -11.922 -1.974 -16.281 1 90.56 382 ASP A CA 1
ATOM 2997 C C . ASP A 1 382 ? -12.102 -2.607 -14.898 1 90.56 382 ASP A C 1
ATOM 2999 O O . ASP A 1 382 ? -11.938 -1.939 -13.875 1 90.56 382 ASP A O 1
ATOM 3003 N N . THR A 1 383 ? -12.508 -3.9 -14.93 1 95.94 383 THR A N 1
ATOM 3004 C CA . THR A 1 383 ? -12.852 -4.543 -13.664 1 95.94 383 THR A CA 1
ATOM 3005 C C . THR A 1 383 ? -12.203 -5.918 -13.562 1 95.94 383 THR A C 1
ATOM 3007 O O . THR A 1 383 ? -12.391 -6.77 -14.438 1 95.94 383 THR A O 1
ATOM 3010 N N . LEU A 1 384 ? -11.438 -6.094 -12.531 1 97.75 384 LEU A N 1
ATOM 3011 C CA . LEU A 1 384 ? -10.859 -7.398 -12.234 1 97.75 384 LEU A CA 1
ATOM 3012 C C . LEU A 1 384 ? -11.828 -8.25 -11.422 1 97.75 384 LEU A C 1
ATOM 3014 O O . LEU A 1 384 ? -11.609 -8.492 -10.234 1 97.75 384 LEU A O 1
ATOM 3018 N N . TYR A 1 385 ? -12.875 -8.75 -12.078 1 98.19 385 TYR A N 1
ATOM 3019 C CA . TYR A 1 385 ? -13.867 -9.602 -11.43 1 98.19 385 TYR A CA 1
ATOM 3020 C C . TYR A 1 385 ? -13.211 -10.852 -10.852 1 98.19 385 TYR A C 1
ATOM 3022 O O . TYR A 1 385 ? -12.344 -11.453 -11.484 1 98.19 385 TYR A O 1
ATOM 3030 N N . CYS A 1 386 ? -13.578 -11.18 -9.664 1 98.5 386 CYS A N 1
ATOM 3031 C CA . CYS A 1 386 ? -13.047 -12.344 -8.969 1 98.5 386 CYS A CA 1
ATOM 3032 C C . CYS A 1 386 ? -14.141 -13.078 -8.211 1 98.5 386 CYS A C 1
ATOM 3034 O O . CYS A 1 386 ? -14.859 -12.477 -7.406 1 98.5 386 CYS A O 1
ATOM 3036 N N . MET A 1 387 ? -14.336 -14.32 -8.5 1 98.75 387 MET A N 1
ATOM 3037 C CA . MET A 1 387 ? -15.258 -15.156 -7.738 1 98.75 387 MET A CA 1
ATOM 3038 C C . MET A 1 387 ? -14.625 -15.625 -6.434 1 98.75 387 MET A C 1
ATOM 3040 O O . MET A 1 387 ? -13.648 -16.375 -6.449 1 98.75 387 MET A O 1
ATOM 3044 N N . GLU A 1 388 ? -15.125 -15.164 -5.344 1 98.62 388 GLU A N 1
ATOM 3045 C CA . GLU A 1 388 ? -14.719 -15.734 -4.062 1 98.62 388 GLU A CA 1
ATOM 3046 C C . GLU A 1 388 ? -15.539 -16.984 -3.732 1 98.62 388 GLU A C 1
ATOM 3048 O O . GLU A 1 388 ? -16.766 -16.922 -3.635 1 98.62 388 GLU A O 1
ATOM 3053 N N . ILE A 1 389 ? -14.852 -18.047 -3.623 1 98.75 389 ILE A N 1
ATOM 3054 C CA . ILE A 1 389 ? -15.484 -19.328 -3.303 1 98.75 389 ILE A CA 1
ATOM 3055 C C . ILE A 1 389 ? -15.344 -19.609 -1.81 1 98.75 389 ILE A C 1
ATOM 3057 O O . ILE A 1 389 ? -14.266 -19.984 -1.341 1 98.75 389 ILE A O 1
ATOM 3061 N N . ASN A 1 390 ? -16.328 -19.391 -1.083 1 98.31 390 ASN A N 1
ATOM 3062 C CA . ASN A 1 390 ? -16.516 -19.641 0.344 1 98.31 390 ASN A CA 1
ATOM 3063 C C . ASN A 1 390 ? -17.844 -20.328 0.631 1 98.31 390 ASN A C 1
ATOM 3065 O O . ASN A 1 390 ? -18.422 -20.969 -0.252 1 98.31 390 ASN A O 1
ATOM 3069 N N . SER A 1 391 ? -18.266 -20.312 1.874 1 97.12 391 SER A N 1
ATOM 3070 C CA . SER A 1 391 ? -19.578 -20.875 2.176 1 97.12 391 SER A CA 1
ATOM 3071 C C . SER A 1 391 ? -20.656 -20.281 1.268 1 97.12 391 SER A C 1
ATOM 3073 O O . SER A 1 391 ? -21.641 -20.953 0.953 1 97.12 391 SER A O 1
ATOM 3075 N N . THR A 1 392 ? -20.453 -19.094 0.881 1 97.38 392 THR A N 1
ATOM 3076 C CA . THR A 1 392 ? -21.25 -18.438 -0.151 1 97.38 392 THR A CA 1
ATOM 3077 C C . THR A 1 392 ? -20.359 -18.016 -1.325 1 97.38 392 THR A C 1
ATOM 3079 O O . THR A 1 392 ? -19.156 -17.828 -1.163 1 97.38 392 THR A O 1
ATOM 3082 N N . LEU A 1 393 ? -20.984 -18 -2.539 1 98.25 393 LEU A N 1
ATOM 3083 C CA . LEU A 1 393 ? -20.281 -17.469 -3.709 1 98.25 393 LEU A CA 1
ATOM 3084 C C . LEU A 1 393 ? -20.484 -15.961 -3.82 1 98.25 393 LEU A C 1
ATOM 3086 O O . LEU A 1 393 ? -21.625 -15.469 -3.725 1 98.25 393 LEU A O 1
ATOM 3090 N N . THR A 1 394 ? -19.406 -15.219 -3.896 1 97.75 394 THR A N 1
ATOM 3091 C CA . THR A 1 394 ? -19.484 -13.766 -4.059 1 97.75 394 THR A CA 1
ATOM 3092 C C . THR A 1 394 ? -18.594 -13.305 -5.211 1 97.75 394 THR A C 1
ATOM 3094 O O . THR A 1 394 ? -17.469 -13.781 -5.371 1 97.75 394 THR A O 1
ATOM 3097 N N . LEU A 1 395 ? -19.156 -12.484 -6.102 1 97.25 395 LEU A N 1
ATOM 3098 C CA . LEU A 1 395 ? -18.359 -11.859 -7.16 1 97.25 395 LEU A CA 1
ATOM 3099 C C . LEU A 1 395 ? -17.891 -10.477 -6.734 1 97.25 395 LEU A C 1
ATOM 3101 O O . LEU A 1 395 ? -18.703 -9.586 -6.461 1 97.25 395 LEU A O 1
ATOM 3105 N N . THR A 1 396 ? -16.578 -10.289 -6.602 1 94.06 396 THR A N 1
ATOM 3106 C CA . THR A 1 396 ? -16.016 -9.008 -6.18 1 94.06 396 THR A CA 1
ATOM 3107 C C . THR A 1 396 ? -15.141 -8.414 -7.281 1 94.06 396 THR A C 1
ATOM 3109 O O . THR A 1 396 ? -14.82 -9.094 -8.258 1 94.06 396 THR A O 1
ATOM 3112 N N . GLY A 1 397 ? -14.852 -7.109 -7.133 1 95.25 397 GLY A N 1
ATOM 3113 C CA . GLY A 1 397 ? -13.93 -6.445 -8.039 1 95.25 397 GLY A CA 1
ATOM 3114 C C . GLY A 1 397 ? -12.586 -6.133 -7.41 1 95.25 397 GLY A C 1
ATOM 3115 O O . GLY A 1 397 ? -12.5 -5.301 -6.504 1 95.25 397 GLY A O 1
ATOM 3116 N N . ARG A 1 398 ? -11.562 -6.773 -7.938 1 96.06 398 ARG A N 1
ATOM 3117 C CA . ARG A 1 398 ? -10.172 -6.508 -7.57 1 96.06 398 ARG A CA 1
ATOM 3118 C C . ARG A 1 398 ? -9.938 -6.77 -6.09 1 96.06 398 ARG A C 1
ATOM 3120 O O . ARG A 1 398 ? -9.57 -5.859 -5.344 1 96.06 398 ARG A O 1
ATOM 3127 N N . PRO A 1 399 ? -10.055 -8.008 -5.676 1 95.94 399 PRO A N 1
ATOM 3128 C CA . PRO A 1 399 ? -9.766 -8.328 -4.277 1 95.94 399 PRO A CA 1
ATOM 3129 C C . PRO A 1 399 ? -8.32 -8.016 -3.887 1 95.94 399 PRO A C 1
ATOM 3131 O O . PRO A 1 399 ? -7.438 -7.988 -4.75 1 95.94 399 PRO A O 1
ATOM 3134 N N . LEU A 1 400 ? -8.117 -7.781 -2.566 1 97.62 400 LEU A N 1
ATOM 3135 C CA . LEU A 1 400 ? -6.797 -7.488 -2.027 1 97.62 400 LEU A CA 1
ATOM 3136 C C . LEU A 1 400 ? -6.176 -6.289 -2.734 1 97.62 400 LEU A C 1
ATOM 3138 O O . LEU A 1 400 ? -4.969 -6.266 -2.984 1 97.62 400 LEU A O 1
ATOM 3142 N N . HIS A 1 401 ? -7.016 -5.301 -3.074 1 97.38 401 HIS A N 1
ATOM 3143 C CA . HIS A 1 401 ? -6.645 -4.195 -3.953 1 97.38 401 HIS A CA 1
ATOM 3144 C C . HIS A 1 401 ? -5.516 -3.365 -3.35 1 97.38 401 HIS A C 1
ATOM 3146 O O . HIS A 1 401 ? -4.629 -2.9 -4.066 1 97.38 401 HIS A O 1
ATOM 3152 N N . GLU A 1 402 ? -5.406 -3.182 -2.01 1 97.75 402 GLU A N 1
ATOM 3153 C CA . GLU A 1 402 ? -4.344 -2.4 -1.383 1 97.75 402 GLU A CA 1
ATOM 3154 C C . GLU A 1 402 ? -2.98 -3.051 -1.594 1 97.75 402 GLU A C 1
ATOM 3156 O O . GLU A 1 402 ? -2.051 -2.41 -2.088 1 97.75 402 GLU A O 1
ATOM 3161 N N . ARG A 1 403 ? -2.914 -4.375 -1.235 1 98.5 403 ARG A N 1
ATOM 3162 C CA . ARG A 1 403 ? -1.646 -5.09 -1.318 1 98.5 403 ARG A CA 1
ATOM 3163 C C . ARG A 1 403 ? -1.184 -5.219 -2.766 1 98.5 403 ARG A C 1
ATOM 3165 O O . ARG A 1 403 ? -0.008 -5.008 -3.068 1 98.5 403 ARG A O 1
ATOM 3172 N N . MET A 1 404 ? -2.104 -5.461 -3.678 1 98.38 404 MET A N 1
ATOM 3173 C CA . MET A 1 404 ? -1.728 -5.656 -5.074 1 98.38 404 MET A CA 1
ATOM 3174 C C . MET A 1 404 ? -1.339 -4.336 -5.727 1 98.38 404 MET A C 1
ATOM 3176 O O . MET A 1 404 ? -0.449 -4.297 -6.578 1 98.38 404 MET A O 1
ATOM 3180 N N . ALA A 1 405 ? -2.004 -3.209 -5.305 1 98.5 405 ALA A N 1
ATOM 3181 C CA . ALA A 1 405 ? -1.61 -1.902 -5.828 1 98.5 405 ALA A CA 1
ATOM 3182 C C . ALA A 1 405 ? -0.202 -1.53 -5.371 1 98.5 405 ALA A C 1
ATOM 3184 O O . ALA A 1 405 ? 0.567 -0.94 -6.133 1 98.5 405 ALA A O 1
ATOM 3185 N N . PHE A 1 406 ? 0.127 -1.836 -4.133 1 98.75 406 PHE A N 1
ATOM 3186 C CA . PHE A 1 406 ? 1.47 -1.598 -3.619 1 98.75 406 PHE A CA 1
ATOM 3187 C C . PHE A 1 406 ? 2.504 -2.387 -4.414 1 98.75 406 PHE A C 1
ATOM 3189 O O . PHE A 1 406 ? 3.527 -1.838 -4.828 1 98.75 406 PHE A O 1
ATOM 3196 N N . TRP A 1 407 ? 2.199 -3.693 -4.68 1 98.38 407 TRP A N 1
ATOM 3197 C CA . TRP A 1 407 ? 3.1 -4.547 -5.445 1 98.38 407 TRP A CA 1
ATOM 3198 C C . TRP A 1 407 ? 3.24 -4.047 -6.879 1 98.38 407 TRP A C 1
ATOM 3200 O O . TRP A 1 407 ? 4.328 -4.09 -7.457 1 98.38 407 TRP A O 1
ATOM 3210 N N . GLU A 1 408 ? 2.16 -3.615 -7.477 1 97.5 408 GLU A N 1
ATOM 3211 C CA . GLU A 1 408 ? 2.189 -3.104 -8.844 1 97.5 408 GLU A CA 1
ATOM 3212 C C . GLU A 1 408 ? 3.07 -1.861 -8.953 1 97.5 408 GLU A C 1
ATOM 3214 O O . GLU A 1 408 ? 3.861 -1.732 -9.891 1 97.5 408 GLU A O 1
ATOM 3219 N N . LEU A 1 409 ? 2.904 -0.958 -7.98 1 98.31 409 LEU A N 1
ATOM 3220 C CA . LEU A 1 409 ? 3.723 0.249 -7.953 1 98.31 409 LEU A CA 1
ATOM 3221 C C . LEU A 1 409 ? 5.195 -0.097 -7.77 1 98.31 409 LEU A C 1
ATOM 3223 O O . LEU A 1 409 ? 6.062 0.47 -8.438 1 98.31 409 LEU A O 1
ATOM 3227 N N . PHE A 1 410 ? 5.465 -1.031 -6.902 1 98.38 410 PHE A N 1
ATOM 3228 C CA . PHE A 1 410 ? 6.828 -1.469 -6.633 1 98.38 410 PHE A CA 1
ATOM 3229 C C . PHE A 1 410 ? 7.465 -2.055 -7.887 1 98.38 410 PHE A C 1
ATOM 3231 O O . PHE A 1 410 ? 8.602 -1.722 -8.227 1 98.38 410 PHE A O 1
ATOM 3238 N N . LEU A 1 411 ? 6.723 -2.926 -8.5 1 96.38 411 LEU A N 1
ATOM 3239 C CA . LEU A 1 411 ? 7.246 -3.561 -9.703 1 96.38 411 LEU A CA 1
ATOM 3240 C C . LEU A 1 411 ? 7.492 -2.527 -10.797 1 96.38 411 LEU A C 1
ATOM 3242 O O . LEU A 1 411 ? 8.516 -2.582 -11.492 1 96.38 411 LEU A O 1
ATOM 3246 N N . LYS A 1 412 ? 6.562 -1.607 -10.969 1 95.75 412 LYS A N 1
ATOM 3247 C CA . LYS A 1 412 ? 6.738 -0.569 -11.977 1 95.75 412 LYS A CA 1
ATOM 3248 C C . LYS A 1 412 ? 8.023 0.225 -11.734 1 95.75 412 LYS A C 1
ATOM 3250 O O . LYS A 1 412 ? 8.773 0.504 -12.664 1 95.75 412 LYS A O 1
ATOM 3255 N N . MET A 1 413 ? 8.25 0.551 -10.469 1 96.94 413 MET A N 1
ATOM 3256 C CA . MET A 1 413 ? 9.422 1.339 -10.109 1 96.94 413 MET A CA 1
ATOM 3257 C C . MET A 1 413 ? 10.703 0.56 -10.375 1 96.94 413 MET A C 1
ATOM 3259 O O . MET A 1 413 ? 11.719 1.142 -10.766 1 96.94 413 MET A O 1
ATOM 3263 N N . ASN A 1 414 ? 10.672 -0.777 -10.203 1 96.56 414 ASN A N 1
ATOM 3264 C CA . ASN A 1 414 ? 11.914 -1.544 -10.164 1 96.56 414 ASN A CA 1
ATOM 3265 C C . ASN A 1 414 ? 11.977 -2.568 -11.289 1 96.56 414 ASN A C 1
ATOM 3267 O O . ASN A 1 414 ? 12.781 -3.502 -11.242 1 96.56 414 ASN A O 1
ATOM 3271 N N . LYS A 1 415 ? 11.195 -2.461 -12.305 1 93.19 415 LYS A N 1
ATOM 3272 C CA . LYS A 1 415 ? 11.062 -3.436 -13.391 1 93.19 415 LYS A CA 1
ATOM 3273 C C . LYS A 1 415 ? 12.414 -3.723 -14.039 1 93.19 415 LYS A C 1
ATOM 3275 O O . LYS A 1 415 ? 12.711 -4.867 -14.391 1 93.19 415 LYS A O 1
ATOM 3280 N N . ALA A 1 416 ? 13.227 -2.699 -14.18 1 93.12 416 ALA A N 1
ATOM 3281 C CA . ALA A 1 416 ? 14.516 -2.828 -14.859 1 93.12 416 ALA A CA 1
ATOM 3282 C C . ALA A 1 416 ? 15.477 -3.697 -14.055 1 93.12 416 ALA A C 1
ATOM 3284 O O . ALA A 1 416 ? 16.438 -4.238 -14.594 1 93.12 416 ALA A O 1
ATOM 3285 N N . LEU A 1 417 ? 15.203 -3.877 -12.789 1 94.31 417 LEU A N 1
ATOM 3286 C CA . LEU A 1 417 ? 16.109 -4.605 -11.906 1 94.31 417 LEU A CA 1
ATOM 3287 C C . LEU A 1 417 ? 15.672 -6.059 -11.766 1 94.31 417 LEU A C 1
ATOM 3289 O O . LEU A 1 417 ? 16.359 -6.859 -11.133 1 94.31 417 LEU A O 1
ATOM 3293 N N . LEU A 1 418 ? 14.539 -6.488 -12.375 1 91 418 LEU A N 1
ATOM 3294 C CA . LEU A 1 418 ? 14.078 -7.875 -12.32 1 91 418 LEU A CA 1
ATOM 3295 C C . LEU A 1 418 ? 15.102 -8.812 -12.945 1 91 418 LEU A C 1
ATOM 3297 O O . LEU A 1 418 ? 15.594 -8.555 -14.047 1 91 418 LEU A O 1
ATOM 3301 N N . LYS A 1 419 ? 15.352 -9.828 -12.25 1 88.25 419 LYS A N 1
ATOM 3302 C CA . LYS A 1 419 ? 16.266 -10.836 -12.789 1 88.25 419 LYS A CA 1
ATOM 3303 C C . LYS A 1 419 ? 15.617 -11.594 -13.953 1 88.25 419 LYS A C 1
ATOM 3305 O O . LYS A 1 419 ? 14.438 -11.945 -13.898 1 88.25 419 LYS A O 1
ATOM 3310 N N . LYS A 1 420 ? 16.375 -11.758 -15.078 1 79.88 420 LYS A N 1
ATOM 3311 C CA . LYS A 1 420 ? 15.867 -12.445 -16.266 1 79.88 420 LYS A CA 1
ATOM 3312 C C . LYS A 1 420 ? 16.5 -13.828 -16.422 1 79.88 420 LYS A C 1
ATOM 3314 O O . LYS A 1 420 ? 16.016 -14.664 -17.188 1 79.88 420 LYS A O 1
ATOM 3319 N N . PHE A 1 421 ? 17.422 -14.18 -15.75 1 66.19 421 PHE A N 1
ATOM 3320 C CA . PHE A 1 421 ? 18.172 -15.43 -15.734 1 66.19 421 PHE A CA 1
ATOM 3321 C C . PHE A 1 421 ? 18.453 -15.906 -17.156 1 66.19 421 PHE A C 1
ATOM 3323 O O . PHE A 1 421 ? 18.297 -17.094 -17.453 1 66.19 421 PHE A O 1
ATOM 3330 N N . ASP A 1 422 ? 18.594 -14.977 -18.219 1 64.75 422 ASP A N 1
ATOM 3331 C CA . ASP A 1 422 ? 18.875 -15.375 -19.594 1 64.75 422 ASP A CA 1
ATOM 3332 C C . ASP A 1 422 ? 20.375 -15.398 -19.859 1 64.75 422 ASP A C 1
ATOM 3334 O O . ASP A 1 422 ? 20.828 -15.812 -20.922 1 64.75 422 ASP A O 1
ATOM 3338 N N . ASP A 1 423 ? 21.297 -14.891 -18.953 1 55.75 423 ASP A N 1
ATOM 3339 C CA . ASP A 1 423 ? 22.734 -14.984 -19.203 1 55.75 423 ASP A CA 1
ATOM 3340 C C . ASP A 1 423 ? 23.328 -16.25 -18.609 1 55.75 423 ASP A C 1
ATOM 3342 O O . ASP A 1 423 ? 22.875 -16.719 -17.562 1 55.75 423 ASP A O 1
ATOM 3346 N N . MET B 1 1 ? 3.105 30.359 25.469 1 98.19 1 MET B N 1
ATOM 3347 C CA . MET B 1 1 ? 2.535 29.672 24.312 1 98.19 1 MET B CA 1
ATOM 3348 C C . MET B 1 1 ? 1.867 30.656 23.375 1 98.19 1 MET B C 1
ATOM 3350 O O . MET B 1 1 ? 0.992 31.422 23.781 1 98.19 1 MET B O 1
ATOM 3354 N N . ILE B 1 2 ? 2.371 30.688 22.156 1 98.44 2 ILE B N 1
ATOM 3355 C CA . ILE B 1 2 ? 1.823 31.594 21.141 1 98.44 2 ILE B CA 1
ATOM 3356 C C . ILE B 1 2 ? 0.97 30.781 20.156 1 98.44 2 ILE B C 1
ATOM 3358 O O . ILE B 1 2 ? 1.471 29.891 19.484 1 98.44 2 ILE B O 1
ATOM 3362 N N . TRP B 1 3 ? -0.293 31.172 20.047 1 97.94 3 TRP B N 1
ATOM 3363 C CA . TRP B 1 3 ? -1.252 30.453 19.219 1 97.94 3 TRP B CA 1
ATOM 3364 C C . TRP B 1 3 ? -1.392 31.109 17.844 1 97.94 3 TRP B C 1
ATOM 3366 O O . TRP B 1 3 ? -1.595 32.312 17.75 1 97.94 3 TRP B O 1
ATOM 3376 N N . ILE B 1 4 ? -1.224 30.297 16.812 1 98.12 4 ILE B N 1
ATOM 3377 C CA . ILE B 1 4 ? -1.542 30.703 15.438 1 98.12 4 ILE B CA 1
ATOM 3378 C C . ILE B 1 4 ? -2.734 29.891 14.93 1 98.12 4 ILE B C 1
ATOM 3380 O O . ILE B 1 4 ? -2.641 28.672 14.75 1 98.12 4 ILE B O 1
ATOM 3384 N N . TYR B 1 5 ? -3.855 30.562 14.672 1 96.56 5 TYR B N 1
ATOM 3385 C CA . TYR B 1 5 ? -5.105 29.875 14.344 1 96.56 5 TYR B CA 1
ATOM 3386 C C . TYR B 1 5 ? -5.078 29.359 12.906 1 96.56 5 TYR B C 1
ATOM 3388 O O . TYR B 1 5 ? -4.238 29.766 12.109 1 96.56 5 TYR B O 1
ATOM 3396 N N . GLY B 1 6 ? -5.996 28.438 12.672 1 95.56 6 GLY B N 1
ATOM 3397 C CA . GLY B 1 6 ? -6.199 27.922 11.328 1 95.56 6 GLY B CA 1
ATOM 3398 C C . GLY B 1 6 ? -7.156 28.766 10.5 1 95.56 6 GLY B C 1
ATOM 3399 O O . GLY B 1 6 ? -7.441 29.906 10.852 1 95.56 6 GLY B O 1
ATOM 3400 N N . GLY B 1 7 ? -7.523 28.172 9.344 1 93.88 7 GLY B N 1
ATOM 3401 C CA . GLY B 1 7 ? -8.461 28.859 8.477 1 93.88 7 GLY B CA 1
ATOM 3402 C C . GLY B 1 7 ? -7.996 28.938 7.031 1 93.88 7 GLY B C 1
ATOM 3403 O O . GLY B 1 7 ? -8.367 29.844 6.297 1 93.88 7 GLY B O 1
ATOM 3404 N N . ALA B 1 8 ? -7.121 28.031 6.637 1 93.25 8 ALA B N 1
ATOM 3405 C CA . ALA B 1 8 ? -6.676 27.844 5.258 1 93.25 8 ALA B CA 1
ATOM 3406 C C . ALA B 1 8 ? -6.039 29.109 4.703 1 93.25 8 ALA B C 1
ATOM 3408 O O . ALA B 1 8 ? -6.113 29.375 3.502 1 93.25 8 ALA B O 1
ATOM 3409 N N . PHE B 1 9 ? -5.621 30 5.574 1 95.38 9 PHE B N 1
ATOM 3410 C CA . PHE B 1 9 ? -5.016 31.281 5.23 1 95.38 9 PHE B CA 1
ATOM 3411 C C . PHE B 1 9 ? -6.051 32.219 4.625 1 95.38 9 PHE B C 1
ATOM 3413 O O . PHE B 1 9 ? -5.695 33.219 3.988 1 95.38 9 PHE B O 1
ATOM 3420 N N . LEU B 1 10 ? -7.328 31.906 4.805 1 92.25 10 LEU B N 1
ATOM 3421 C CA . LEU B 1 10 ? -8.406 32.688 4.203 1 92.25 10 LEU B CA 1
ATOM 3422 C C . LEU B 1 10 ? -9.227 33.406 5.27 1 92.25 10 LEU B C 1
ATOM 3424 O O . LEU B 1 10 ? -9.797 34.469 5.012 1 92.25 10 LEU B O 1
ATOM 3428 N N . ARG B 1 11 ? -9.32 32.75 6.355 1 88.31 11 ARG B N 1
ATOM 3429 C CA . ARG B 1 11 ? -10.164 33.281 7.414 1 88.31 11 ARG B CA 1
ATOM 3430 C C . ARG B 1 11 ? -9.633 32.875 8.789 1 88.31 11 ARG B C 1
ATOM 3432 O O . ARG B 1 11 ? -8.773 32 8.906 1 88.31 11 ARG B O 1
ATOM 3439 N N . GLY B 1 12 ? -10.172 33.594 9.82 1 88.44 12 GLY B N 1
ATOM 3440 C CA . GLY B 1 12 ? -9.859 33.281 11.203 1 88.44 12 GLY B CA 1
ATOM 3441 C C . GLY B 1 12 ? -9.617 34.5 12.062 1 88.44 12 GLY B C 1
ATOM 3442 O O . GLY B 1 12 ? -9.594 35.625 11.555 1 88.44 12 GLY B O 1
ATOM 3443 N N . SER B 1 13 ? -9.641 34.219 13.281 1 88.5 13 SER B N 1
ATOM 3444 C CA . SER B 1 13 ? -9.352 35.25 14.281 1 88.5 13 SER B CA 1
ATOM 3445 C C . SER B 1 13 ? -8.938 34.625 15.609 1 88.5 13 SER B C 1
ATOM 3447 O O . SER B 1 13 ? -9.25 33.438 15.883 1 88.5 13 SER B O 1
ATOM 3449 N N . SER B 1 14 ? -8.164 35.375 16.328 1 84.62 14 SER B N 1
ATOM 3450 C CA . SER B 1 14 ? -7.758 34.938 17.656 1 84.62 14 SER B CA 1
ATOM 3451 C C . SER B 1 14 ? -8.695 35.469 18.734 1 84.62 14 SER B C 1
ATOM 3453 O O . SER B 1 14 ? -8.273 35.75 19.859 1 84.62 14 SER B O 1
ATOM 3455 N N . SER B 1 15 ? -9.906 35.219 18.625 1 83.94 15 SER B N 1
ATOM 3456 C CA . SER B 1 15 ? -10.852 35.75 19.609 1 83.94 15 SER B CA 1
ATOM 3457 C C . SER B 1 15 ? -11.07 34.75 20.75 1 83.94 15 SER B C 1
ATOM 3459 O O . SER B 1 15 ? -10.773 33.562 20.609 1 83.94 15 SER B O 1
ATOM 3461 N N . ARG B 1 16 ? -11.578 35.281 21.844 1 80.94 16 ARG B N 1
ATOM 3462 C CA . ARG B 1 16 ? -11.914 34.438 22.984 1 80.94 16 ARG B CA 1
ATOM 3463 C C . ARG B 1 16 ? -12.961 33.406 22.609 1 80.94 16 ARG B C 1
ATOM 3465 O O . ARG B 1 16 ? -12.977 32.281 23.172 1 80.94 16 ARG B O 1
ATOM 3472 N N . ALA B 1 17 ? -13.711 33.719 21.734 1 82.12 17 ALA B N 1
ATOM 3473 C CA . ALA B 1 17 ? -14.773 32.812 21.312 1 82.12 17 ALA B CA 1
ATOM 3474 C C . ALA B 1 17 ? -14.203 31.578 20.641 1 82.12 17 ALA B C 1
ATOM 3476 O O . ALA B 1 17 ? -14.75 30.484 20.766 1 82.12 17 ALA B O 1
ATOM 3477 N N . SER B 1 18 ? -13.125 31.688 19.984 1 85.94 18 SER B N 1
ATOM 3478 C CA . SER B 1 18 ? -12.562 30.578 19.234 1 85.94 18 SER B CA 1
ATOM 3479 C C . SER B 1 18 ? -11.414 29.922 20 1 85.94 18 SER B C 1
ATOM 3481 O O . SER B 1 18 ? -11.18 28.719 19.859 1 85.94 18 SER B O 1
ATOM 3483 N N . ALA B 1 19 ? -10.766 30.719 20.75 1 86.69 19 ALA B N 1
ATOM 3484 C CA . ALA B 1 19 ? -9.594 30.234 21.484 1 86.69 19 ALA B CA 1
ATOM 3485 C C . ALA B 1 19 ? -9.609 30.703 22.938 1 86.69 19 ALA B C 1
ATOM 3487 O O . ALA B 1 19 ? -8.648 31.312 23.406 1 86.69 19 ALA B O 1
ATOM 3488 N N . GLY B 1 20 ? -10.68 30.266 23.625 1 89.62 20 GLY B N 1
ATOM 3489 C CA . GLY B 1 20 ? -10.766 30.609 25.031 1 89.62 20 GLY B CA 1
ATOM 3490 C C . GLY B 1 20 ? -9.641 30.016 25.859 1 89.62 20 GLY B C 1
ATOM 3491 O O . GLY B 1 20 ? -9.352 28.828 25.75 1 89.62 20 GLY B O 1
ATOM 3492 N N . PRO B 1 21 ? -9.016 30.797 26.672 1 92 21 PRO B N 1
ATOM 3493 C CA . PRO B 1 21 ? -7.797 30.391 27.375 1 92 21 PRO B CA 1
ATOM 3494 C C . PRO B 1 21 ? -8.078 29.5 28.594 1 92 21 PRO B C 1
ATOM 3496 O O . PRO B 1 21 ? -7.148 28.938 29.172 1 92 21 PRO B O 1
ATOM 3499 N N . ASP B 1 22 ? -9.266 29.281 29 1 91.75 22 ASP B N 1
ATOM 3500 C CA . ASP B 1 22 ? -9.68 28.797 30.312 1 91.75 22 ASP B CA 1
ATOM 3501 C C . ASP B 1 22 ? -8.984 27.469 30.641 1 91.75 22 ASP B C 1
ATOM 3503 O O . ASP B 1 22 ? -8.609 27.234 31.797 1 91.75 22 ASP B O 1
ATOM 3507 N N . TYR B 1 23 ? -8.828 26.656 29.719 1 94.44 23 TYR B N 1
ATOM 3508 C CA . TYR B 1 23 ? -8.336 25.312 30 1 94.44 23 TYR B CA 1
ATOM 3509 C C . TYR B 1 23 ? -6.816 25.281 30.062 1 94.44 23 TYR B C 1
ATOM 3511 O O . TYR B 1 23 ? -6.23 24.484 30.781 1 94.44 23 TYR B O 1
ATOM 3519 N N . LEU B 1 24 ? -6.129 26.141 29.312 1 96.69 24 LEU B N 1
ATOM 3520 C CA . LEU B 1 24 ? -4.672 26.125 29.203 1 96.69 24 LEU B CA 1
ATOM 3521 C C . LEU B 1 24 ? -4.039 26.906 30.344 1 96.69 24 LEU B C 1
ATOM 3523 O O . LEU B 1 24 ? -3.051 26.469 30.938 1 96.69 24 LEU B O 1
ATOM 3527 N N . VAL B 1 25 ? -4.609 28.016 30.766 1 94.88 25 VAL B N 1
ATOM 3528 C CA . VAL B 1 25 ? -3.953 28.938 31.688 1 94.88 25 VAL B CA 1
ATOM 3529 C C . VAL B 1 25 ? -3.994 28.359 33.094 1 94.88 25 VAL B C 1
ATOM 3531 O O . VAL B 1 25 ? -3.223 28.781 33.969 1 94.88 25 VAL B O 1
ATOM 3534 N N . ARG B 1 26 ? -4.824 27.375 33.312 1 95 26 ARG B N 1
ATOM 3535 C CA . ARG B 1 26 ? -4.867 26.719 34.625 1 95 26 ARG B CA 1
ATOM 3536 C C . ARG B 1 26 ? -3.582 25.953 34.875 1 95 26 ARG B C 1
ATOM 3538 O O . ARG B 1 26 ? -3.301 25.578 36.031 1 95 26 ARG B O 1
ATOM 3545 N N . HIS B 1 27 ? -2.764 25.781 33.906 1 96.88 27 HIS B N 1
ATOM 3546 C CA . HIS B 1 27 ? -1.556 24.984 34.031 1 96.88 27 HIS B CA 1
ATOM 3547 C C . HIS B 1 27 ? -0.317 25.859 34.156 1 96.88 27 HIS B C 1
ATOM 3549 O O . HIS B 1 27 ? 0.795 25.422 33.844 1 96.88 27 HIS B O 1
ATOM 3555 N N . ASP B 1 28 ? -0.449 27.094 34.562 1 95.75 28 ASP B N 1
ATOM 3556 C CA . ASP B 1 28 ? 0.646 28.016 34.844 1 95.75 28 ASP B CA 1
ATOM 3557 C C . ASP B 1 28 ? 1.449 28.328 33.562 1 95.75 28 ASP B C 1
ATOM 3559 O O . ASP B 1 28 ? 2.674 28.188 33.562 1 95.75 28 ASP B O 1
ATOM 3563 N N . VAL B 1 29 ? 0.73 28.609 32.469 1 97.62 29 VAL B N 1
ATOM 3564 C CA . VAL B 1 29 ? 1.321 29.094 31.219 1 97.62 29 VAL B CA 1
ATOM 3565 C C . VAL B 1 29 ? 0.704 30.438 30.844 1 97.62 29 VAL B C 1
ATOM 3567 O O . VAL B 1 29 ? -0.38 30.797 31.312 1 97.62 29 VAL B O 1
ATOM 3570 N N . ILE B 1 30 ? 1.469 31.234 30.109 1 97.62 30 ILE B N 1
ATOM 3571 C CA . ILE B 1 30 ? 0.94 32.438 29.484 1 97.62 30 ILE B CA 1
ATOM 3572 C C . ILE B 1 30 ? 0.538 32.156 28.047 1 97.62 30 ILE B C 1
ATOM 3574 O O . ILE B 1 30 ? 1.335 31.609 27.266 1 97.62 30 ILE B O 1
ATOM 3578 N N . LEU B 1 31 ? -0.725 32.375 27.766 1 97.25 31 LEU B N 1
ATOM 3579 C CA . LEU B 1 31 ? -1.214 32.188 26.391 1 97.25 31 LEU B CA 1
ATOM 3580 C C . LEU B 1 31 ? -1.27 33.531 25.656 1 97.25 31 LEU B C 1
ATOM 3582 O O . LEU B 1 31 ? -1.83 34.5 26.156 1 97.25 31 LEU B O 1
ATOM 3586 N N . VAL B 1 32 ? -0.631 33.594 24.531 1 97.19 32 VAL B N 1
ATOM 3587 C CA . VAL B 1 32 ? -0.705 34.719 23.609 1 97.19 32 VAL B CA 1
ATOM 3588 C C . VAL B 1 32 ? -1.37 34.312 22.312 1 97.19 32 VAL B C 1
ATOM 3590 O O . VAL B 1 32 ? -0.928 33.344 21.656 1 97.19 32 VAL B O 1
ATOM 3593 N N . THR B 1 33 ? -2.41 34.906 21.953 1 96.31 33 THR B N 1
ATOM 3594 C CA . THR B 1 33 ? -3.051 34.688 20.656 1 96.31 33 THR B CA 1
ATOM 3595 C C . THR B 1 33 ? -2.824 35.875 19.734 1 96.31 33 THR B C 1
ATOM 3597 O O . THR B 1 33 ? -2.809 37.031 20.172 1 96.31 33 THR B O 1
ATOM 3600 N N . ILE B 1 34 ? -2.572 35.625 18.469 1 96.62 34 ILE B N 1
ATOM 3601 C CA . ILE B 1 34 ? -2.209 36.719 17.562 1 96.62 34 ILE B CA 1
ATOM 3602 C C . ILE B 1 34 ? -3.117 36.688 16.344 1 96.62 34 ILE B C 1
ATOM 3604 O O . ILE B 1 34 ? -3.658 35.625 15.977 1 96.62 34 ILE B O 1
ATOM 3608 N N . ASN B 1 35 ? -3.334 37.812 15.797 1 96.44 35 ASN B N 1
ATOM 3609 C CA . ASN B 1 35 ? -3.963 37.938 14.492 1 96.44 35 ASN B CA 1
ATOM 3610 C C . ASN B 1 35 ? -2.936 38.25 13.398 1 96.44 35 ASN B C 1
ATOM 3612 O O . ASN B 1 35 ? -1.806 38.625 13.695 1 96.44 35 ASN B O 1
ATOM 3616 N N . TYR B 1 36 ? -3.264 37.938 12.258 1 97.19 36 TYR B N 1
ATOM 3617 C CA . TYR B 1 36 ? -2.488 38.25 11.062 1 97.19 36 TYR B CA 1
ATOM 3618 C C . TYR B 1 36 ? -3.398 38.438 9.859 1 97.19 36 TYR B C 1
ATOM 3620 O O . TYR B 1 36 ? -4.574 38.062 9.891 1 97.19 36 TYR B O 1
ATOM 3628 N N . ARG B 1 37 ? -2.939 39.156 8.805 1 96 37 ARG B N 1
ATOM 3629 C CA . ARG B 1 37 ? -3.727 39.344 7.594 1 96 37 ARG B CA 1
ATOM 3630 C C . ARG B 1 37 ? -3.908 38.031 6.836 1 96 37 ARG B C 1
ATOM 3632 O O . ARG B 1 37 ? -2.971 37.25 6.73 1 96 37 ARG B O 1
ATOM 3639 N N . VAL B 1 38 ? -5.109 37.781 6.352 1 95.31 38 VAL B N 1
ATOM 3640 C CA . VAL B 1 38 ? -5.449 36.562 5.645 1 95.31 38 VAL B CA 1
ATOM 3641 C C . VAL B 1 38 ? -5.953 36.875 4.242 1 95.31 38 VAL B C 1
ATOM 3643 O O . VAL B 1 38 ? -5.992 38.062 3.852 1 95.31 38 VAL B O 1
ATOM 3646 N N . GLY B 1 39 ? -6.211 35.875 3.441 1 94.62 39 GLY B N 1
ATOM 3647 C CA . GLY B 1 39 ? -6.75 36.062 2.105 1 94.62 39 GLY B CA 1
ATOM 3648 C C . GLY B 1 39 ? -5.848 36.875 1.209 1 94.62 39 GLY B C 1
ATOM 3649 O O . GLY B 1 39 ? -4.625 36.75 1.25 1 94.62 39 GLY B O 1
ATOM 3650 N N . PRO B 1 40 ? -6.477 37.719 0.425 1 95.06 40 PRO B N 1
ATOM 3651 C CA . PRO B 1 40 ? -5.68 38.5 -0.514 1 95.06 40 PRO B CA 1
ATOM 3652 C C . PRO B 1 40 ? -4.766 39.5 0.187 1 95.06 40 PRO B C 1
ATOM 3654 O O . PRO B 1 40 ? -3.729 39.875 -0.358 1 95.06 40 PRO B O 1
ATOM 3657 N N . TYR B 1 41 ? -5.07 39.875 1.421 1 95.31 41 TYR B N 1
ATOM 3658 C CA . TYR B 1 41 ? -4.27 40.844 2.141 1 95.31 41 TYR B CA 1
ATOM 3659 C C . TYR B 1 41 ? -3.033 40.219 2.756 1 95.31 41 TYR B C 1
ATOM 3661 O O . TYR B 1 41 ? -2.037 40.875 3.014 1 95.31 41 TYR B O 1
ATOM 3669 N N . GLY B 1 42 ? -3.111 38.969 2.939 1 95.81 42 GLY B N 1
ATOM 3670 C CA . GLY B 1 42 ? -2.018 38.281 3.619 1 95.81 42 GLY B CA 1
ATOM 3671 C C . GLY B 1 42 ? -1.158 37.469 2.689 1 95.81 42 GLY B C 1
ATOM 3672 O O . GLY B 1 42 ? 0.017 37.219 2.971 1 95.81 42 GLY B O 1
ATOM 3673 N N . PHE B 1 43 ? -1.774 37.031 1.503 1 96.19 43 PHE B N 1
ATOM 3674 C CA . PHE B 1 43 ? -1.062 35.969 0.825 1 96.19 43 PHE B CA 1
ATOM 3675 C C . PHE B 1 43 ? -1.138 36.125 -0.688 1 96.19 43 PHE B C 1
ATOM 3677 O O . PHE B 1 43 ? -0.877 35.188 -1.438 1 96.19 43 PHE B O 1
ATOM 3684 N N . MET B 1 44 ? -1.53 37.312 -1.182 1 95.12 44 MET B N 1
ATOM 3685 C CA . MET B 1 44 ? -1.329 37.625 -2.596 1 95.12 44 MET B CA 1
ATOM 3686 C C . MET B 1 44 ? 0.156 37.719 -2.924 1 95.12 44 MET B C 1
ATOM 3688 O O . MET B 1 44 ? 0.911 38.375 -2.193 1 95.12 44 MET B O 1
ATOM 3692 N N . CYS B 1 45 ? 0.565 37.062 -3.984 1 93.5 45 CYS B N 1
ATOM 3693 C CA . CYS B 1 45 ? 1.971 37 -4.367 1 93.5 45 CYS B CA 1
ATOM 3694 C C . CYS B 1 45 ? 2.164 37.438 -5.809 1 93.5 45 CYS B C 1
ATOM 3696 O O . CYS B 1 45 ? 1.838 36.719 -6.746 1 93.5 45 CYS B O 1
ATOM 3698 N N . LEU B 1 46 ? 2.738 38.625 -6.176 1 92.12 46 LEU B N 1
ATOM 3699 C CA . LEU B 1 46 ? 2.863 39.156 -7.52 1 92.12 46 LEU B CA 1
ATOM 3700 C C . LEU B 1 46 ? 4.328 39.406 -7.883 1 92.12 46 LEU B C 1
ATOM 3702 O O . LEU B 1 46 ? 4.641 39.781 -9.008 1 92.12 46 LEU B O 1
ATOM 3706 N N . ASP B 1 47 ? 5.328 39.125 -7.164 1 86.88 47 ASP B N 1
ATOM 3707 C CA . ASP B 1 47 ? 6.75 39.281 -7.453 1 86.88 47 ASP B CA 1
ATOM 3708 C C . ASP B 1 47 ? 7.09 40.75 -7.742 1 86.88 47 ASP B C 1
ATOM 3710 O O . ASP B 1 47 ? 7.898 41.031 -8.633 1 86.88 47 ASP B O 1
ATOM 3714 N N . ILE B 1 48 ? 6.402 41.656 -7.254 1 92.19 48 ILE B N 1
ATOM 3715 C CA . ILE B 1 48 ? 6.707 43.094 -7.348 1 92.19 48 ILE B CA 1
ATOM 3716 C C . ILE B 1 48 ? 6.914 43.656 -5.949 1 92.19 48 ILE B C 1
ATOM 3718 O O . ILE B 1 48 ? 6.414 43.125 -4.965 1 92.19 48 ILE B O 1
ATOM 3722 N N . PRO B 1 49 ? 7.629 44.719 -5.875 1 92.69 49 PRO B N 1
ATOM 3723 C CA . PRO B 1 49 ? 7.984 45.25 -4.562 1 92.69 49 PRO B CA 1
ATOM 3724 C C . PRO B 1 49 ? 6.762 45.625 -3.727 1 92.69 49 PRO B C 1
ATOM 3726 O O . PRO B 1 49 ? 6.793 45.531 -2.498 1 92.69 49 PRO B O 1
ATOM 3729 N N . GLU B 1 50 ? 5.691 46.062 -4.391 1 90.31 50 GLU B N 1
ATOM 3730 C CA . GLU B 1 50 ? 4.5 46.5 -3.676 1 90.31 50 GLU B CA 1
ATOM 3731 C C . GLU B 1 50 ? 3.758 45.312 -3.045 1 90.31 50 GLU B C 1
ATOM 3733 O O . GLU B 1 50 ? 3.102 45.469 -2.014 1 90.31 50 GLU B O 1
ATOM 3738 N N . VAL B 1 51 ? 3.832 44.188 -3.678 1 94 51 VAL B N 1
ATOM 3739 C CA . VAL B 1 51 ? 3.16 43 -3.199 1 94 51 VAL B CA 1
ATOM 3740 C C . VAL B 1 51 ? 4.078 41.781 -3.369 1 94 51 VAL B C 1
ATOM 3742 O O . VAL B 1 51 ? 3.797 40.875 -4.168 1 94 51 VAL B O 1
ATOM 3745 N N . PRO B 1 52 ? 5.105 41.719 -2.551 1 91.88 52 PRO B N 1
ATOM 3746 C CA . PRO B 1 52 ? 6.102 40.656 -2.715 1 91.88 52 PRO B CA 1
ATOM 3747 C C . PRO B 1 52 ? 5.578 39.281 -2.299 1 91.88 52 PRO B C 1
ATOM 3749 O O . PRO B 1 52 ? 6.09 38.25 -2.756 1 91.88 52 PRO B O 1
ATOM 3752 N N . GLY B 1 53 ? 4.621 39.312 -1.345 1 93.5 53 GLY B N 1
ATOM 3753 C CA . GLY B 1 53 ? 4.062 38.031 -0.887 1 93.5 53 GLY B CA 1
ATOM 3754 C C . GLY B 1 53 ? 4.23 37.812 0.605 1 93.5 53 GLY B C 1
ATOM 3755 O O . GLY B 1 53 ? 5 38.531 1.26 1 93.5 53 GLY B O 1
ATOM 3756 N N . ASN B 1 54 ? 3.402 36.969 1.147 1 96.38 54 ASN B N 1
ATOM 3757 C CA . ASN B 1 54 ? 3.49 36.375 2.484 1 96.38 54 ASN B CA 1
ATOM 3758 C C . ASN B 1 54 ? 3.367 37.469 3.566 1 96.38 54 ASN B C 1
ATOM 3760 O O . ASN B 1 54 ? 4.074 37.406 4.574 1 96.38 54 ASN B O 1
ATOM 3764 N N . GLN B 1 55 ? 2.506 38.438 3.363 1 96.38 55 GLN B N 1
ATOM 3765 C CA . GLN B 1 55 ? 2.299 39.469 4.375 1 96.38 55 GLN B CA 1
ATOM 3766 C C . GLN B 1 55 ? 1.763 38.875 5.672 1 96.38 55 GLN B C 1
ATOM 3768 O O . GLN B 1 55 ? 2.107 39.344 6.762 1 96.38 55 GLN B O 1
ATOM 3773 N N . GLY B 1 56 ? 0.917 37.875 5.523 1 97.5 56 GLY B N 1
ATOM 3774 C CA . GLY B 1 56 ? 0.403 37.219 6.703 1 97.5 56 GLY B CA 1
ATOM 3775 C C . GLY B 1 56 ? 1.489 36.562 7.543 1 97.5 56 GLY B C 1
ATOM 3776 O O . GLY B 1 56 ? 1.472 36.656 8.773 1 97.5 56 GLY B O 1
ATOM 3777 N N . LEU B 1 57 ? 2.459 35.906 6.934 1 98 57 LEU B N 1
ATOM 3778 C CA . LEU B 1 57 ? 3.562 35.281 7.648 1 98 57 LEU B CA 1
ATOM 3779 C C . LEU B 1 57 ? 4.484 36.344 8.258 1 98 57 LEU B C 1
ATOM 3781 O O . LEU B 1 57 ? 5.047 36.125 9.336 1 98 57 LEU B O 1
ATOM 3785 N N . LYS B 1 58 ? 4.648 37.438 7.547 1 97.5 58 LYS B N 1
ATOM 3786 C CA . LYS B 1 58 ? 5.445 38.562 8.078 1 97.5 58 LYS B CA 1
ATOM 3787 C C . LYS B 1 58 ? 4.785 39.156 9.312 1 97.5 58 LYS B C 1
ATOM 3789 O O . LYS B 1 58 ? 5.469 39.562 10.258 1 97.5 58 LYS B O 1
ATOM 3794 N N . ASP B 1 59 ? 3.439 39.281 9.258 1 98.12 59 ASP B N 1
ATOM 3795 C CA . ASP B 1 59 ? 2.705 39.719 10.445 1 98.12 59 ASP B CA 1
ATOM 3796 C C . ASP B 1 59 ? 2.971 38.781 11.625 1 98.12 59 ASP B C 1
ATOM 3798 O O . ASP B 1 59 ? 3.209 39.25 12.742 1 98.12 59 ASP B O 1
ATOM 3802 N N . GLN B 1 60 ? 2.877 37.5 11.398 1 98.44 60 GLN B N 1
ATOM 3803 C CA . GLN B 1 60 ? 3.141 36.5 12.445 1 98.44 60 GLN B CA 1
ATOM 3804 C C . GLN B 1 60 ? 4.543 36.688 13.023 1 98.44 60 GLN B C 1
ATOM 3806 O O . GLN B 1 60 ? 4.723 36.656 14.242 1 98.44 60 GLN B O 1
ATOM 3811 N N . TYR B 1 61 ? 5.512 36.844 12.125 1 98.44 61 TYR B N 1
ATOM 3812 C CA . TYR B 1 61 ? 6.895 37.031 12.555 1 98.44 61 TYR B CA 1
ATOM 3813 C C . TYR B 1 61 ? 7.039 38.219 13.477 1 98.44 61 TYR B C 1
ATOM 3815 O O . TYR B 1 61 ? 7.703 38.156 14.508 1 98.44 61 TYR B O 1
ATOM 3823 N N . LEU B 1 62 ? 6.426 39.312 13.062 1 98.19 62 LEU B N 1
ATOM 3824 C CA . LEU B 1 62 ? 6.496 40.531 13.859 1 98.19 62 LEU B CA 1
ATOM 3825 C C . LEU B 1 62 ? 5.855 40.312 15.234 1 98.19 62 LEU B C 1
ATOM 3827 O O . LEU B 1 62 ? 6.363 40.812 16.234 1 98.19 62 LEU B O 1
ATOM 3831 N N . ALA B 1 63 ? 4.754 39.625 15.25 1 98.44 63 ALA B N 1
ATOM 3832 C CA . ALA B 1 63 ? 4.078 39.344 16.516 1 98.44 63 ALA B CA 1
ATOM 3833 C C . ALA B 1 63 ? 4.945 38.469 17.406 1 98.44 63 ALA B C 1
ATOM 3835 O O . ALA B 1 63 ? 5.055 38.719 18.609 1 98.44 63 ALA B O 1
ATOM 3836 N N . ILE B 1 64 ? 5.539 37.438 16.891 1 98.56 64 ILE B N 1
ATOM 3837 C CA . ILE B 1 64 ? 6.402 36.531 17.656 1 98.56 64 ILE B CA 1
ATOM 3838 C C . ILE B 1 64 ? 7.609 37.281 18.188 1 98.56 64 ILE B C 1
ATOM 3840 O O . ILE B 1 64 ? 8.016 37.094 19.344 1 98.56 64 ILE B O 1
ATOM 3844 N N . LYS B 1 65 ? 8.148 38.156 17.344 1 98.44 65 LYS B N 1
ATOM 3845 C CA . LYS B 1 65 ? 9.273 38.969 17.75 1 98.44 65 LYS B CA 1
ATOM 3846 C C . LYS B 1 65 ? 8.891 39.875 18.922 1 98.44 65 LYS B C 1
ATOM 3848 O O . LYS B 1 65 ? 9.656 40.031 19.875 1 98.44 65 LYS B O 1
ATOM 3853 N N . TRP B 1 66 ? 7.734 40.469 18.797 1 98.56 66 TRP B N 1
ATOM 3854 C CA . TRP B 1 66 ? 7.25 41.312 19.891 1 98.56 66 TRP B CA 1
ATOM 3855 C C . TRP B 1 66 ? 7.152 40.531 21.188 1 98.56 66 TRP B C 1
ATOM 3857 O O . TRP B 1 66 ? 7.523 41.031 22.266 1 98.56 66 TRP B O 1
ATOM 3867 N N . VAL B 1 67 ? 6.602 39.344 21.141 1 98.44 67 VAL B N 1
ATOM 3868 C CA . VAL B 1 67 ? 6.469 38.5 22.328 1 98.44 67 VAL B CA 1
ATOM 3869 C C . VAL B 1 67 ? 7.852 38.219 22.906 1 98.44 67 VAL B C 1
ATOM 3871 O O . VAL B 1 67 ? 8.062 38.312 24.109 1 98.44 67 VAL B O 1
ATOM 3874 N N . LYS B 1 68 ? 8.797 37.844 22.094 1 98.12 68 LYS B N 1
ATOM 3875 C CA . LYS B 1 68 ? 10.164 37.531 22.531 1 98.12 68 LYS B CA 1
ATOM 3876 C C . LYS B 1 68 ? 10.773 38.719 23.266 1 98.12 68 LYS B C 1
ATOM 3878 O O . LYS B 1 68 ? 11.445 38.562 24.281 1 98.12 68 LYS B O 1
ATOM 3883 N N . GLU B 1 69 ? 10.484 39.906 22.828 1 98.06 69 GLU B N 1
ATOM 3884 C CA . GLU B 1 69 ? 11.102 41.125 23.359 1 98.06 69 GLU B CA 1
ATOM 3885 C C . GLU B 1 69 ? 10.391 41.594 24.625 1 98.06 69 GLU B C 1
ATOM 3887 O O . GLU B 1 69 ? 10.969 42.312 25.422 1 98.06 69 GLU B O 1
ATOM 3892 N N . ASN B 1 70 ? 9.148 41.156 24.797 1 98.38 70 ASN B N 1
ATOM 3893 C CA . ASN B 1 70 ? 8.359 41.844 25.812 1 98.38 70 ASN B CA 1
ATOM 3894 C C . ASN B 1 70 ? 7.793 40.875 26.844 1 98.38 70 ASN B C 1
ATOM 3896 O O . ASN B 1 70 ? 7.34 41.312 27.906 1 98.38 70 ASN B O 1
ATOM 3900 N N . ILE B 1 71 ? 7.828 39.656 26.641 1 98 71 ILE B N 1
ATOM 3901 C CA . ILE B 1 71 ? 7.02 38.719 27.422 1 98 71 ILE B CA 1
ATOM 3902 C C . ILE B 1 71 ? 7.527 38.688 28.859 1 98 71 ILE B C 1
ATOM 3904 O O . ILE B 1 71 ? 6.777 38.344 29.781 1 98 71 ILE B O 1
ATOM 3908 N N . ALA B 1 72 ? 8.766 38.969 29.047 1 97.88 72 ALA B N 1
ATOM 3909 C CA . ALA B 1 72 ? 9.336 39 30.391 1 97.88 72 ALA B CA 1
ATOM 3910 C C . ALA B 1 72 ? 8.586 39.969 31.281 1 97.88 72 ALA B C 1
ATOM 3912 O O . ALA B 1 72 ? 8.414 39.719 32.469 1 97.88 72 ALA B O 1
ATOM 3913 N N . ALA B 1 73 ? 8.172 41 30.734 1 97.88 73 ALA B N 1
ATOM 3914 C CA . ALA B 1 73 ? 7.445 42.031 31.484 1 97.88 73 ALA B CA 1
ATOM 3915 C C . ALA B 1 73 ? 6.082 41.531 31.938 1 97.88 73 ALA B C 1
ATOM 3917 O O . ALA B 1 73 ? 5.465 42.094 32.844 1 97.88 73 ALA B O 1
ATOM 3918 N N . PHE B 1 74 ? 5.66 40.469 31.375 1 96.5 74 PHE B N 1
ATOM 3919 C CA . PHE B 1 74 ? 4.371 39.906 31.703 1 96.5 74 PHE B CA 1
ATOM 3920 C C . PHE B 1 74 ? 4.551 38.625 32.531 1 96.5 74 PHE B C 1
ATOM 3922 O O . PHE B 1 74 ? 3.596 37.875 32.75 1 96.5 74 PHE B O 1
ATOM 3929 N N . GLY B 1 75 ? 5.836 38.406 32.906 1 97 75 GLY B N 1
ATOM 3930 C CA . GLY B 1 75 ? 6.121 37.281 33.75 1 97 75 GLY B CA 1
ATOM 3931 C C . GLY B 1 75 ? 6.457 36.031 32.938 1 97 75 GLY B C 1
ATOM 3932 O O . GLY B 1 75 ? 6.594 34.938 33.531 1 97 75 GLY B O 1
ATOM 3933 N N . GLY B 1 76 ? 6.574 36.219 31.688 1 96.94 76 GLY B N 1
ATOM 3934 C CA . GLY B 1 76 ? 6.898 35.062 30.844 1 96.94 76 GLY B CA 1
ATOM 3935 C C . GLY B 1 76 ? 8.391 34.781 30.766 1 96.94 76 GLY B C 1
ATOM 3936 O O . GLY B 1 76 ? 9.203 35.656 31.078 1 96.94 76 GLY B O 1
ATOM 3937 N N . ASP B 1 77 ? 8.734 33.562 30.422 1 96.94 77 ASP B N 1
ATOM 3938 C CA . ASP B 1 77 ? 10.117 33.156 30.219 1 96.94 77 ASP B CA 1
ATOM 3939 C C . ASP B 1 77 ? 10.508 33.219 28.75 1 96.94 77 ASP B C 1
ATOM 3941 O O . ASP B 1 77 ? 10 32.469 27.922 1 96.94 77 ASP B O 1
ATOM 3945 N N . VAL B 1 78 ? 11.453 34 28.391 1 96.38 78 VAL B N 1
ATOM 3946 C CA . VAL B 1 78 ? 11.844 34.281 27.016 1 96.38 78 VAL B CA 1
ATOM 3947 C C . VAL B 1 78 ? 12.539 33.062 26.422 1 96.38 78 VAL B C 1
ATOM 3949 O O . VAL B 1 78 ? 12.625 32.906 25.203 1 96.38 78 VAL B O 1
ATOM 3952 N N . ASN B 1 79 ? 12.953 32.094 27.266 1 96.06 79 ASN B N 1
ATOM 3953 C CA . ASN B 1 79 ? 13.664 30.922 26.812 1 96.06 79 ASN B CA 1
ATOM 3954 C C . ASN B 1 79 ? 12.734 29.703 26.734 1 96.06 79 ASN B C 1
ATOM 3956 O O . ASN B 1 79 ? 13.195 28.578 26.531 1 96.06 79 ASN B O 1
ATOM 3960 N N . LYS B 1 80 ? 11.461 29.906 26.875 1 97.38 80 LYS B N 1
ATOM 3961 C CA . LYS B 1 80 ? 10.477 28.828 26.812 1 97.38 80 LYS B CA 1
ATOM 3962 C C . LYS B 1 80 ? 9.266 29.234 25.984 1 97.38 80 LYS B C 1
ATOM 3964 O O . LYS B 1 80 ? 8.125 29.031 26.406 1 97.38 80 LYS B O 1
ATOM 3969 N N . ILE B 1 81 ? 9.523 29.812 24.891 1 98.56 81 ILE B N 1
ATOM 3970 C CA . ILE B 1 81 ? 8.453 30.203 23.969 1 98.56 81 ILE B CA 1
ATOM 3971 C C . ILE B 1 81 ? 8.086 29.016 23.078 1 98.56 81 ILE B C 1
ATOM 3973 O O . ILE B 1 81 ? 8.953 28.469 22.391 1 98.56 81 ILE B O 1
ATOM 3977 N N . THR B 1 82 ? 6.891 28.562 23.172 1 98.81 82 THR B N 1
ATOM 3978 C CA . THR B 1 82 ? 6.359 27.5 22.328 1 98.81 82 THR B CA 1
ATOM 3979 C C . THR B 1 82 ? 5.359 28.078 21.312 1 98.81 82 THR B C 1
ATOM 3981 O O . THR B 1 82 ? 4.359 28.672 21.703 1 98.81 82 THR B O 1
ATOM 3984 N N . LEU B 1 83 ? 5.668 27.906 20.062 1 98.75 83 LEU B N 1
ATOM 3985 C CA . LEU B 1 83 ? 4.699 28.203 19.016 1 98.75 83 LEU B CA 1
ATOM 3986 C C . LEU B 1 83 ? 3.799 27 18.75 1 98.75 83 LEU B C 1
ATOM 3988 O O . LEU B 1 83 ? 4.285 25.875 18.609 1 98.75 83 LEU B O 1
ATOM 3992 N N . PHE B 1 84 ? 2.486 27.156 18.812 1 98.5 84 PHE B N 1
ATOM 3993 C CA . PHE B 1 84 ? 1.589 26.062 18.469 1 98.5 84 PHE B CA 1
ATOM 3994 C C . PHE B 1 84 ? 0.435 26.562 17.594 1 98.5 84 PHE B C 1
ATOM 3996 O O . PHE B 1 84 ? 0.042 27.719 17.688 1 98.5 84 PHE B O 1
ATOM 4003 N N . GLY B 1 85 ? -0.007 25.75 16.641 1 98.19 85 GLY B N 1
ATOM 4004 C CA . GLY B 1 85 ? -1.034 26.141 15.695 1 98.19 85 GLY B CA 1
ATOM 4005 C C . GLY B 1 85 ? -1.685 24.953 15.008 1 98.19 85 GLY B C 1
ATOM 4006 O O . GLY B 1 85 ? -1.159 23.844 15.055 1 98.19 85 GLY B O 1
ATOM 4007 N N . GLU B 1 86 ? -2.85 25.188 14.461 1 97.25 86 GLU B N 1
ATOM 4008 C CA . GLU B 1 86 ? -3.654 24.172 13.781 1 97.25 86 GLU B CA 1
ATOM 4009 C C . GLU B 1 86 ? -3.887 24.531 12.32 1 97.25 86 GLU B C 1
ATOM 4011 O O . GLU B 1 86 ? -4.113 25.703 12 1 97.25 86 GLU B O 1
ATOM 4016 N N . SER B 1 87 ? -3.795 23.516 11.398 1 97.06 87 SER B N 1
ATOM 4017 C CA . SER B 1 87 ? -4.043 23.734 9.977 1 97.06 87 SER B CA 1
ATOM 4018 C C . SER B 1 87 ? -3.139 24.828 9.422 1 97.06 87 SER B C 1
ATOM 4020 O O . SER B 1 87 ? -1.918 24.781 9.578 1 97.06 87 SER B O 1
ATOM 4022 N N . ALA B 1 88 ? -3.717 26 8.977 1 97.12 88 ALA B N 1
ATOM 4023 C CA . ALA B 1 88 ? -2.906 27.094 8.469 1 97.12 88 ALA B CA 1
ATOM 4024 C C . ALA B 1 88 ? -1.904 27.578 9.523 1 97.12 88 ALA B C 1
ATOM 4026 O O . ALA B 1 88 ? -0.792 27.984 9.188 1 97.12 88 ALA B O 1
ATOM 4027 N N . GLY B 1 89 ? -2.324 27.5 10.789 1 97.75 89 GLY B N 1
ATOM 4028 C CA . GLY B 1 89 ? -1.393 27.844 11.852 1 97.75 89 GLY B CA 1
ATOM 4029 C C . GLY B 1 89 ? -0.237 26.859 11.961 1 97.75 89 GLY B C 1
ATOM 4030 O O . GLY B 1 89 ? 0.912 27.266 12.148 1 97.75 89 GLY B O 1
ATOM 4031 N N . GLY B 1 90 ? -0.563 25.531 11.914 1 98.25 90 GLY B N 1
ATOM 4032 C CA . GLY B 1 90 ? 0.488 24.531 11.898 1 98.25 90 GLY B CA 1
ATOM 4033 C C . GLY B 1 90 ? 1.382 24.625 10.672 1 98.25 90 GLY B C 1
ATOM 4034 O O . GLY B 1 90 ? 2.6 24.453 10.781 1 98.25 90 GLY B O 1
ATOM 4035 N N . HIS B 1 91 ? 0.794 24.875 9.508 1 97.88 91 HIS B N 1
ATOM 4036 C CA . HIS B 1 91 ? 1.573 25.094 8.297 1 97.88 91 HIS B CA 1
ATOM 4037 C C . HIS B 1 91 ? 2.527 26.281 8.477 1 97.88 91 HIS B C 1
ATOM 4039 O O . HIS B 1 91 ? 3.682 26.219 8.039 1 97.88 91 HIS B O 1
ATOM 4045 N N . SER B 1 92 ? 2.021 27.312 9.094 1 98 92 SER B N 1
ATOM 4046 C CA . SER B 1 92 ? 2.797 28.531 9.312 1 98 92 SER B CA 1
ATOM 4047 C C . SER B 1 92 ? 4.031 28.25 10.164 1 98 92 SER B C 1
ATOM 4049 O O . SER B 1 92 ? 5.117 28.766 9.883 1 98 92 SER B O 1
ATOM 4051 N N . ILE B 1 93 ? 3.854 27.484 11.141 1 98.56 93 ILE B N 1
ATOM 4052 C CA . ILE B 1 93 ? 4.973 27.172 12.023 1 98.56 93 ILE B CA 1
ATOM 4053 C C . ILE B 1 93 ? 6.074 26.469 11.242 1 98.56 93 ILE B C 1
ATOM 4055 O O . ILE B 1 93 ? 7.254 26.797 11.375 1 98.56 93 ILE B O 1
ATOM 4059 N N . ASP B 1 94 ? 5.691 25.5 10.414 1 98.06 94 ASP B N 1
ATOM 4060 C CA . ASP B 1 94 ? 6.672 24.844 9.562 1 98.06 94 ASP B CA 1
ATOM 4061 C C . ASP B 1 94 ? 7.344 25.844 8.625 1 98.06 94 ASP B C 1
ATOM 4063 O O . ASP B 1 94 ? 8.555 25.781 8.406 1 98.06 94 ASP B O 1
ATOM 4067 N N . LEU B 1 95 ? 6.605 26.781 8.125 1 97.12 95 LEU B N 1
ATOM 4068 C CA . LEU B 1 95 ? 7.156 27.781 7.23 1 97.12 95 LEU B CA 1
ATOM 4069 C C . LEU B 1 95 ? 8.109 28.703 7.977 1 97.12 95 LEU B C 1
ATOM 4071 O O . LEU B 1 95 ? 9.148 29.109 7.438 1 97.12 95 LEU B O 1
ATOM 4075 N N . HIS B 1 96 ? 7.758 29.078 9.18 1 98 96 HIS B N 1
ATOM 4076 C CA . HIS B 1 96 ? 8.672 29.875 9.992 1 98 96 HIS B CA 1
ATOM 4077 C C . HIS B 1 96 ? 9.992 29.141 10.219 1 98 96 HIS B C 1
ATOM 4079 O O . HIS B 1 96 ? 11.055 29.75 10.211 1 98 96 HIS B O 1
ATOM 4085 N N . LEU B 1 97 ? 9.938 27.828 10.391 1 97.75 97 LEU B N 1
ATOM 4086 C CA . LEU B 1 97 ? 11.133 27.031 10.602 1 97.75 97 LEU B CA 1
ATOM 4087 C C . LEU B 1 97 ? 11.969 26.938 9.328 1 97.75 97 LEU B C 1
ATOM 4089 O O . LEU B 1 97 ? 13.18 26.719 9.383 1 97.75 97 LEU B O 1
ATOM 4093 N N . ARG B 1 98 ? 11.328 27.156 8.242 1 95.56 98 ARG B N 1
ATOM 4094 C CA . ARG B 1 98 ? 12 27.016 6.957 1 95.56 98 ARG B CA 1
ATOM 4095 C C . ARG B 1 98 ? 12.484 28.375 6.453 1 95.56 98 ARG B C 1
ATOM 4097 O O . ARG B 1 98 ? 13.305 28.453 5.535 1 95.56 98 ARG B O 1
ATOM 4104 N N . SER B 1 99 ? 11.992 29.453 7.035 1 94.5 99 SER B N 1
ATOM 4105 C CA . SER B 1 99 ? 12.344 30.797 6.598 1 94.5 99 SER B CA 1
ATOM 4106 C C . SER B 1 99 ? 13.781 31.141 6.977 1 94.5 99 SER B C 1
ATOM 4108 O O . SER B 1 99 ? 14.398 30.453 7.781 1 94.5 99 SER B O 1
ATOM 4110 N N . SER B 1 100 ? 14.281 32.188 6.367 1 89.38 100 SER B N 1
ATOM 4111 C CA . SER B 1 100 ? 15.633 32.656 6.676 1 89.38 100 SER B CA 1
ATOM 4112 C C . SER B 1 100 ? 15.633 33.656 7.832 1 89.38 100 SER B C 1
ATOM 4114 O O . SER B 1 100 ? 16.688 34.156 8.227 1 89.38 100 SER B O 1
ATOM 4116 N N . ASN B 1 101 ? 14.477 33.875 8.391 1 93.56 101 ASN B N 1
ATOM 4117 C CA . ASN B 1 101 ? 14.375 34.812 9.5 1 93.56 101 ASN B CA 1
ATOM 4118 C C . ASN B 1 101 ? 14.992 34.219 10.773 1 93.56 101 ASN B C 1
ATOM 4120 O O . ASN B 1 101 ? 15.32 33.031 10.828 1 93.56 101 ASN B O 1
ATOM 4124 N N . GLU B 1 102 ? 15.172 35.062 11.727 1 94.69 102 GLU B N 1
ATOM 4125 C CA . GLU B 1 102 ? 15.734 34.656 13.008 1 94.69 102 GLU B CA 1
ATOM 4126 C C . GLU B 1 102 ? 14.82 33.656 13.711 1 94.69 102 GLU B C 1
ATOM 4128 O O . GLU B 1 102 ? 13.594 33.75 13.641 1 94.69 102 GLU B O 1
ATOM 4133 N N . LYS B 1 103 ? 15.453 32.625 14.398 1 95.62 103 LYS B N 1
ATOM 4134 C CA . LYS B 1 103 ? 14.711 31.703 15.242 1 95.62 103 LYS B CA 1
ATOM 4135 C C . LYS B 1 103 ? 14.289 32.375 16.547 1 95.62 103 LYS B C 1
ATOM 4137 O O . LYS B 1 103 ? 15.133 32.812 17.328 1 95.62 103 LYS B O 1
ATOM 4142 N N . LEU B 1 104 ? 12.938 32.406 16.797 1 97.56 104 LEU B N 1
ATOM 4143 C CA . LEU B 1 104 ? 12.422 33.25 17.875 1 97.56 104 LEU B CA 1
ATOM 4144 C C . LEU B 1 104 ? 11.719 32.406 18.938 1 97.56 104 LEU B C 1
ATOM 4146 O O . LEU B 1 104 ? 11.227 32.938 19.938 1 97.56 104 LEU B O 1
ATOM 4150 N N . PHE B 1 105 ? 11.688 31.125 18.797 1 98.25 105 PHE B N 1
ATOM 4151 C CA . PHE B 1 105 ? 10.977 30.25 19.719 1 98.25 105 PHE B CA 1
ATOM 4152 C C . PHE B 1 105 ? 11.766 28.969 19.969 1 98.25 105 PHE B C 1
ATOM 4154 O O . PHE B 1 105 ? 12.742 28.688 19.266 1 98.25 105 PHE B O 1
ATOM 4161 N N . ASN B 1 106 ? 11.375 28.234 21 1 98.06 106 ASN B N 1
ATOM 4162 C CA . ASN B 1 106 ? 12.188 27.141 21.531 1 98.06 106 ASN B CA 1
ATOM 4163 C C . ASN B 1 106 ? 11.539 25.781 21.25 1 98.06 106 ASN B C 1
ATOM 4165 O O . ASN B 1 106 ? 12.234 24.766 21.172 1 98.06 106 ASN B O 1
ATOM 4169 N N . ASN B 1 107 ? 10.203 25.75 21.234 1 98.56 107 ASN B N 1
ATOM 4170 C CA . ASN B 1 107 ? 9.398 24.562 20.953 1 98.56 107 ASN B CA 1
ATOM 4171 C C . ASN B 1 107 ? 8.336 24.844 19.891 1 98.56 107 ASN B C 1
ATOM 4173 O O . ASN B 1 107 ? 7.961 26 19.672 1 98.56 107 ASN B O 1
ATOM 4177 N N . ALA B 1 108 ? 7.91 23.766 19.25 1 98.88 108 ALA B N 1
ATO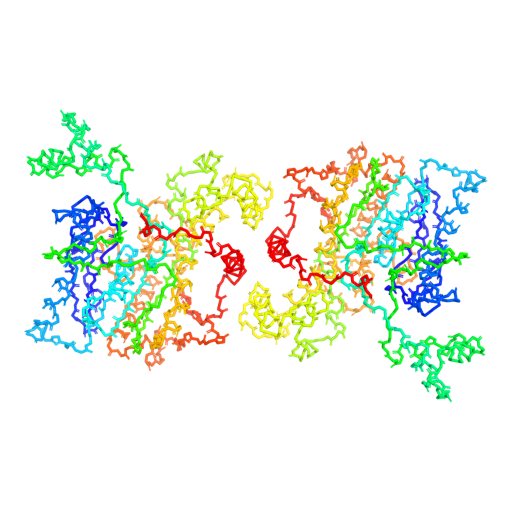M 4178 C CA . ALA B 1 108 ? 6.863 23.938 18.234 1 98.88 108 ALA B CA 1
ATOM 4179 C C . ALA B 1 108 ? 5.84 22.812 18.328 1 98.88 108 ALA B C 1
ATOM 4181 O O . ALA B 1 108 ? 6.203 21.656 18.531 1 98.88 108 ALA B O 1
ATOM 4182 N N . ILE B 1 109 ? 4.574 23.125 18.234 1 98.94 109 ILE B N 1
ATOM 4183 C CA . ILE B 1 109 ? 3.484 22.156 18.109 1 98.94 109 ILE B CA 1
ATOM 4184 C C . ILE B 1 109 ? 2.736 22.406 16.812 1 98.94 109 ILE B C 1
ATOM 4186 O O . ILE B 1 109 ? 2.131 23.453 16.609 1 98.94 109 ILE B O 1
ATOM 4190 N N . LEU B 1 110 ? 2.822 21.453 15.891 1 98.88 110 LEU B N 1
ATOM 4191 C CA . LEU B 1 110 ? 2.119 21.516 14.617 1 98.88 110 LEU B CA 1
ATOM 4192 C C . LEU B 1 110 ? 0.915 20.578 14.609 1 98.88 110 LEU B C 1
ATOM 4194 O O . LEU B 1 110 ? 1.071 19.359 14.508 1 98.88 110 LEU B O 1
ATOM 4198 N N . GLN B 1 111 ? -0.284 21.172 14.68 1 98.75 111 GLN B N 1
ATOM 4199 C CA . GLN B 1 111 ? -1.513 20.375 14.625 1 98.75 111 GLN B CA 1
ATOM 4200 C C . GLN B 1 111 ? -2.102 20.375 13.219 1 98.75 111 GLN B C 1
ATOM 4202 O O . GLN B 1 111 ? -2.609 21.406 12.75 1 98.75 111 GLN B O 1
ATOM 4207 N N . SER B 1 112 ? -2.037 19.203 12.547 1 98.19 112 SER B N 1
ATOM 4208 C CA . SER B 1 112 ? -2.455 19.062 11.156 1 98.19 112 SER B CA 1
ATOM 4209 C C . SER B 1 112 ? -1.733 20.078 10.266 1 98.19 112 SER B C 1
ATOM 4211 O O . SER B 1 112 ? -2.357 20.734 9.43 1 98.19 112 SER B O 1
ATOM 4213 N N . GLY B 1 113 ? -0.356 20.219 10.5 1 97.62 113 GLY B N 1
ATOM 4214 C CA . GLY B 1 113 ? 0.404 21.234 9.805 1 97.62 113 GLY B CA 1
ATOM 4215 C C . GLY B 1 113 ? 1.635 20.703 9.102 1 97.62 113 GLY B C 1
ATOM 4216 O O . GLY B 1 113 ? 2.309 19.812 9.617 1 97.62 113 GLY B O 1
ATOM 4217 N N . SER B 1 114 ? 1.878 21.141 7.949 1 97.06 114 SER B N 1
ATOM 4218 C CA . SER B 1 114 ? 3.051 20.859 7.133 1 97.06 114 SER B CA 1
ATOM 4219 C C . SER B 1 114 ? 3.205 21.859 6.004 1 97.06 114 SER B C 1
ATOM 4221 O O . SER B 1 114 ? 2.254 22.125 5.266 1 97.06 114 SER B O 1
ATOM 4223 N N . ALA B 1 115 ? 4.41 22.375 5.828 1 95.56 115 ALA B N 1
ATOM 4224 C CA . ALA B 1 115 ? 4.652 23.344 4.758 1 95.56 115 ALA B CA 1
ATOM 4225 C C . ALA B 1 115 ? 4.555 22.672 3.389 1 95.56 115 ALA B C 1
ATOM 4227 O O . ALA B 1 115 ? 4.395 23.359 2.371 1 95.56 115 ALA B O 1
ATOM 4228 N N . VAL B 1 116 ? 4.602 21.344 3.365 1 93.06 116 VAL B N 1
ATOM 4229 C CA . VAL B 1 116 ? 4.641 20.672 2.076 1 93.06 116 VAL B CA 1
ATOM 4230 C C . VAL B 1 116 ? 3.271 20.062 1.773 1 93.06 116 VAL B C 1
ATOM 4232 O O . VAL B 1 116 ? 3.123 19.297 0.818 1 93.06 116 VAL B O 1
ATOM 4235 N N . ALA B 1 117 ? 2.297 20.391 2.604 1 92.44 117 ALA B N 1
ATOM 4236 C CA . ALA B 1 117 ? 0.93 19.969 2.312 1 92.44 117 ALA B CA 1
ATOM 4237 C C . ALA B 1 117 ? 0.446 20.531 0.983 1 92.44 117 ALA B C 1
ATOM 4239 O O . ALA B 1 117 ? 0.745 21.688 0.648 1 92.44 117 ALA B O 1
ATOM 4240 N N . ALA B 1 118 ? -0.299 19.734 0.223 1 82 118 ALA B N 1
ATOM 4241 C CA . ALA B 1 118 ? -0.787 20.125 -1.099 1 82 118 ALA B CA 1
ATOM 4242 C C . ALA B 1 118 ? -1.685 21.344 -1.013 1 82 118 ALA B C 1
ATOM 4244 O O . ALA B 1 118 ? -1.763 22.141 -1.96 1 82 118 ALA B O 1
ATOM 4245 N N . THR B 1 119 ? -2.271 21.562 0.087 1 81.38 119 THR B N 1
ATOM 4246 C CA . THR B 1 119 ? -3.182 22.688 0.284 1 81.38 119 THR B CA 1
ATOM 4247 C C . THR B 1 119 ? -2.406 23.969 0.541 1 81.38 119 THR B C 1
ATOM 4249 O O . THR B 1 119 ? -2.982 25.062 0.545 1 81.38 119 THR B O 1
ATOM 4252 N N . VAL B 1 120 ? -1.161 23.859 0.758 1 86.44 120 VAL B N 1
ATOM 4253 C CA . VAL B 1 120 ? -0.339 25.016 1.101 1 86.44 120 VAL B CA 1
ATOM 4254 C C . VAL B 1 120 ? 0.511 25.422 -0.102 1 86.44 120 VAL B C 1
ATOM 4256 O O . VAL B 1 120 ? 0.506 26.594 -0.509 1 86.44 120 VAL B O 1
ATOM 4259 N N . PHE B 1 121 ? 1.071 24.484 -0.608 1 79.88 121 PHE B N 1
ATOM 4260 C CA . PHE B 1 121 ? 2.039 24.719 -1.67 1 79.88 121 PHE B CA 1
ATOM 4261 C C . PHE B 1 121 ? 1.363 24.703 -3.035 1 79.88 121 PHE B C 1
ATOM 4263 O O . PHE B 1 121 ? 1.174 23.641 -3.625 1 79.88 121 PHE B O 1
ATOM 4270 N N . GLN B 1 122 ? 1.048 25.953 -3.51 1 83 122 GLN B N 1
ATOM 4271 C CA . GLN B 1 122 ? 0.366 26.094 -4.793 1 83 122 GLN B CA 1
ATOM 4272 C C . GLN B 1 122 ? 0.968 27.234 -5.605 1 83 122 GLN B C 1
ATOM 4274 O O . GLN B 1 122 ? 1.573 28.156 -5.047 1 83 122 GLN B O 1
ATOM 4279 N N . GLU B 1 123 ? 0.739 27.172 -6.879 1 84.75 123 GLU B N 1
ATOM 4280 C CA . GLU B 1 123 ? 1.175 28.25 -7.754 1 84.75 123 GLU B CA 1
ATOM 4281 C C . GLU B 1 123 ? 0.334 29.516 -7.535 1 84.75 123 GLU B C 1
ATOM 4283 O O . GLU B 1 123 ? -0.897 29.453 -7.57 1 84.75 123 GLU B O 1
ATOM 4288 N N . PRO B 1 124 ? 1.034 30.594 -7.297 1 90.69 124 PRO B N 1
ATOM 4289 C CA . PRO B 1 124 ? 0.259 31.828 -7.109 1 90.69 124 PRO B CA 1
ATOM 4290 C C . PRO B 1 124 ? -0.412 32.312 -8.398 1 90.69 124 PRO B C 1
ATOM 4292 O O . PRO B 1 124 ? 0.16 32.188 -9.477 1 90.69 124 PRO B O 1
ATOM 4295 N N . ASP B 1 125 ? -1.538 32.844 -8.25 1 92.38 125 ASP B N 1
ATOM 4296 C CA . ASP B 1 125 ? -2.23 33.469 -9.367 1 92.38 125 ASP B CA 1
ATOM 4297 C C . ASP B 1 125 ? -1.751 34.906 -9.562 1 92.38 125 ASP B C 1
ATOM 4299 O O . ASP B 1 125 ? -2.258 35.844 -8.914 1 92.38 125 ASP B O 1
ATOM 4303 N N . LYS B 1 126 ? -0.997 35.125 -10.562 1 92.31 126 LYS B N 1
ATOM 4304 C CA . LYS B 1 126 ? -0.39 36.438 -10.797 1 92.31 126 LYS B CA 1
ATOM 4305 C C . LYS B 1 126 ? -1.408 37.406 -11.359 1 92.31 126 LYS B C 1
ATOM 4307 O O . LYS B 1 126 ? -1.178 38.625 -11.352 1 92.31 126 LYS B O 1
ATOM 4312 N N . GLU B 1 127 ? -2.504 36.906 -11.797 1 95.38 127 GLU B N 1
ATOM 4313 C CA . GLU B 1 127 ? -3.535 37.781 -12.375 1 95.38 127 GLU B CA 1
ATOM 4314 C C . GLU B 1 127 ? -4.641 38.062 -11.367 1 95.38 127 GLU B C 1
ATOM 4316 O O . GLU B 1 127 ? -5.652 38.688 -11.703 1 95.38 127 GLU B O 1
ATOM 4321 N N . ALA B 1 128 ? -4.398 37.688 -10.148 1 96.5 128 ALA B N 1
ATOM 4322 C CA . ALA B 1 128 ? -5.43 37.812 -9.125 1 96.5 128 ALA B CA 1
ATOM 4323 C C . ALA B 1 128 ? -5.945 39.25 -9.016 1 96.5 128 ALA B C 1
ATOM 4325 O O . ALA B 1 128 ? -7.156 39.469 -8.961 1 96.5 128 ALA B O 1
ATOM 4326 N N . PRO B 1 129 ? -5.078 40.312 -9.055 1 97.12 129 PRO B N 1
ATOM 4327 C CA . PRO B 1 129 ? -5.594 41.688 -8.945 1 97.12 129 PRO B CA 1
ATOM 4328 C C . PRO B 1 129 ? -6.508 42.062 -10.109 1 97.12 129 PRO B C 1
ATOM 4330 O O . PRO B 1 129 ? -7.516 42.75 -9.906 1 97.12 129 PRO B O 1
ATOM 4333 N N . ILE B 1 130 ? -6.137 41.562 -11.258 1 97.81 130 ILE B N 1
ATOM 4334 C CA . ILE B 1 130 ? -6.906 41.875 -12.453 1 97.81 130 ILE B CA 1
ATOM 4335 C C . ILE B 1 130 ? -8.273 41.219 -12.383 1 97.81 130 ILE B C 1
ATOM 4337 O O . ILE B 1 130 ? -9.297 41.844 -12.656 1 97.81 130 ILE B O 1
ATOM 4341 N N . LYS B 1 131 ? -8.273 40 -11.945 1 98 131 LYS B N 1
ATOM 4342 C CA . LYS B 1 131 ? -9.523 39.25 -11.82 1 98 131 LYS B CA 1
ATOM 4343 C C . LYS B 1 131 ? -10.438 39.906 -10.773 1 98 131 LYS B C 1
ATOM 4345 O O . LYS B 1 131 ? -11.648 40.031 -10.992 1 98 131 LYS B O 1
ATOM 4350 N N . LEU B 1 132 ? -9.875 40.281 -9.664 1 97.94 132 LEU B N 1
ATOM 4351 C CA . LEU B 1 132 ? -10.648 40.906 -8.602 1 97.94 132 LEU B CA 1
ATOM 4352 C C . LEU B 1 132 ? -11.188 42.25 -9.047 1 97.94 132 LEU B C 1
ATOM 4354 O O . LEU B 1 132 ? -12.352 42.562 -8.812 1 97.94 132 LEU B O 1
ATOM 4358 N N . ALA B 1 133 ? -10.375 43.031 -9.68 1 98.06 133 ALA B N 1
ATOM 4359 C CA . ALA B 1 133 ? -10.789 44.344 -10.172 1 98.06 133 ALA B CA 1
ATOM 4360 C C . ALA B 1 133 ? -11.938 44.25 -11.172 1 98.06 133 ALA B C 1
ATOM 4362 O O . ALA B 1 133 ? -12.906 45 -11.109 1 98.06 133 ALA B O 1
ATOM 4363 N N . GLU B 1 134 ? -11.719 43.281 -12.039 1 98.25 134 GLU B N 1
ATOM 4364 C CA . GLU B 1 134 ? -12.75 43.062 -13.047 1 98.25 134 GLU B CA 1
ATOM 4365 C C . GLU B 1 134 ? -14.086 42.688 -12.406 1 98.25 134 GLU B C 1
ATOM 4367 O O . GLU B 1 134 ? -15.133 43.25 -12.773 1 98.25 134 GLU B O 1
ATOM 4372 N N . HIS B 1 135 ? -14.031 41.812 -11.461 1 98.19 135 HIS B N 1
ATOM 4373 C CA . HIS B 1 135 ? -15.242 41.406 -10.758 1 98.19 135 HIS B CA 1
ATOM 4374 C C . HIS B 1 135 ? -15.898 42.594 -10.055 1 98.19 135 HIS B C 1
ATOM 4376 O O . HIS B 1 135 ? -17.125 42.656 -9.938 1 98.19 135 HIS B O 1
ATOM 4382 N N . LEU B 1 136 ? -15.102 43.594 -9.648 1 97.75 136 LEU B N 1
ATOM 4383 C CA . LEU B 1 136 ? -15.609 44.719 -8.875 1 97.75 136 LEU B CA 1
ATOM 4384 C C . LEU B 1 136 ? -15.883 45.938 -9.781 1 97.75 136 LEU B C 1
ATOM 4386 O O . LEU B 1 136 ? -16.25 47 -9.297 1 97.75 136 LEU B O 1
ATOM 4390 N N . GLY B 1 137 ? -15.625 45.781 -11.125 1 97.12 137 GLY B N 1
ATOM 4391 C CA . GLY B 1 137 ? -16.156 46.781 -12.047 1 97.12 137 GLY B CA 1
ATOM 4392 C C . GLY B 1 137 ? -15.07 47.531 -12.789 1 97.12 137 GLY B C 1
ATOM 4393 O O . GLY B 1 137 ? -15.367 48.469 -13.562 1 97.12 137 GLY B O 1
ATOM 4394 N N . LEU B 1 138 ? -13.844 47.156 -12.586 1 97.88 138 LEU B N 1
ATOM 4395 C CA . LEU B 1 138 ? -12.773 47.812 -13.344 1 97.88 138 LEU B CA 1
ATOM 4396 C C . LEU B 1 138 ? -12.156 46.812 -14.336 1 97.88 138 LEU B C 1
ATOM 4398 O O . LEU B 1 138 ? -11.562 45.812 -13.945 1 97.88 138 LEU B O 1
ATOM 4402 N N . ASN B 1 139 ? -12.289 47.125 -15.609 1 97.5 139 ASN B N 1
ATOM 4403 C CA . ASN B 1 139 ? -11.609 46.344 -16.641 1 97.5 139 ASN B CA 1
ATOM 4404 C C . ASN B 1 139 ? -10.242 46.938 -16.984 1 97.5 139 ASN B C 1
ATOM 4406 O O . ASN B 1 139 ? -10.148 48.094 -17.453 1 97.5 139 ASN B O 1
ATOM 4410 N N . THR B 1 140 ? -9.211 46.219 -16.656 1 97.81 140 THR B N 1
ATOM 4411 C CA . THR B 1 140 ? -7.848 46.625 -16.953 1 97.81 140 THR B CA 1
ATOM 4412 C C . THR B 1 140 ? -6.938 45.438 -17.156 1 97.81 140 THR B C 1
ATOM 4414 O O . THR B 1 140 ? -7.254 44.312 -16.703 1 97.81 140 THR B O 1
ATOM 4417 N N . THR B 1 141 ? -5.906 45.625 -17.922 1 96.81 141 THR B N 1
ATOM 4418 C CA . THR B 1 141 ? -4.883 44.594 -18.078 1 96.81 141 THR B CA 1
ATOM 4419 C C . THR B 1 141 ? -3.6 45 -17.359 1 96.81 141 THR B C 1
ATOM 4421 O O . THR B 1 141 ? -2.619 44.25 -17.359 1 96.81 141 THR B O 1
ATOM 4424 N N . CYS B 1 142 ? -3.688 46.156 -16.766 1 96.56 142 CYS B N 1
ATOM 4425 C CA . CYS B 1 142 ? -2.529 46.656 -16.047 1 96.56 142 CYS B CA 1
ATOM 4426 C C . CYS B 1 142 ? -2.613 46.312 -14.562 1 96.56 142 CYS B C 1
ATOM 4428 O O . CYS B 1 142 ? -3.518 46.75 -13.859 1 96.56 142 CYS B O 1
ATOM 4430 N N . ILE B 1 143 ? -1.661 45.594 -14.078 1 96.31 143 ILE B N 1
ATOM 4431 C CA . ILE B 1 143 ? -1.645 45.094 -12.703 1 96.31 143 ILE B CA 1
ATOM 4432 C C . ILE B 1 143 ? -1.613 46.281 -11.734 1 96.31 143 ILE B C 1
ATOM 4434 O O . ILE B 1 143 ? -2.254 46.25 -10.68 1 96.31 143 ILE B O 1
ATOM 4438 N N . HIS B 1 144 ? -0.885 47.344 -12.039 1 96.06 144 HIS B N 1
ATOM 4439 C CA . HIS B 1 144 ? -0.748 48.5 -11.148 1 96.06 144 HIS B CA 1
ATOM 4440 C C . HIS B 1 144 ? -2.064 49.25 -11.023 1 96.06 144 HIS B C 1
ATOM 4442 O O . HIS B 1 144 ? -2.416 49.719 -9.938 1 96.06 144 HIS B O 1
ATOM 4448 N N . GLU B 1 145 ? -2.725 49.281 -12.125 1 97.25 145 GLU B N 1
ATOM 4449 C CA . GLU B 1 145 ? -4.039 49.906 -12.094 1 97.25 145 GLU B CA 1
ATOM 4450 C C . GLU B 1 145 ? -5.027 49.094 -11.258 1 97.25 145 GLU B C 1
ATOM 4452 O O . GLU B 1 145 ? -5.816 49.688 -10.5 1 97.25 145 GLU B O 1
ATOM 4457 N N . ALA B 1 146 ? -4.93 47.875 -11.453 1 97.94 146 ALA B N 1
ATOM 4458 C CA . ALA B 1 146 ? -5.797 46.969 -10.68 1 97.94 146 ALA B CA 1
ATOM 4459 C C . ALA B 1 146 ? -5.531 47.125 -9.18 1 97.94 146 ALA B C 1
ATOM 4461 O O . ALA B 1 146 ? -6.469 47.219 -8.391 1 97.94 146 ALA B O 1
ATOM 4462 N N . LEU B 1 147 ? -4.301 47.156 -8.844 1 97.19 147 LEU B N 1
ATOM 4463 C CA . LEU B 1 147 ? -3.914 47.25 -7.438 1 97.19 147 LEU B CA 1
ATOM 4464 C C . LEU B 1 147 ? -4.359 48.594 -6.844 1 97.19 147 LEU B C 1
ATOM 4466 O O . LEU B 1 147 ? -4.812 48.625 -5.699 1 97.19 147 LEU B O 1
ATOM 4470 N N . GLU B 1 148 ? -4.191 49.625 -7.539 1 96.94 148 GLU B N 1
ATOM 4471 C CA . GLU B 1 148 ? -4.625 50.938 -7.082 1 96.94 148 GLU B CA 1
ATOM 4472 C C . GLU B 1 148 ? -6.133 50.969 -6.844 1 96.94 148 GLU B C 1
ATOM 4474 O O . GLU B 1 148 ? -6.598 51.531 -5.844 1 96.94 148 GLU B O 1
ATOM 4479 N N . PHE B 1 149 ? -6.777 50.438 -7.77 1 97.75 149 PHE B N 1
ATOM 4480 C CA . PHE B 1 149 ? -8.227 50.344 -7.656 1 97.75 149 PHE B CA 1
ATOM 4481 C C . PHE B 1 149 ? -8.625 49.531 -6.418 1 97.75 149 PHE B C 1
ATOM 4483 O O . PHE B 1 149 ? -9.477 50 -5.637 1 97.75 149 PHE B O 1
ATOM 4490 N N . LEU B 1 150 ? -8.047 48.438 -6.246 1 97.31 150 LEU B N 1
ATOM 4491 C CA . LEU B 1 150 ? -8.359 47.562 -5.117 1 97.31 150 LEU B CA 1
ATOM 4492 C C . LEU B 1 150 ? -7.996 48.25 -3.799 1 97.31 150 LEU B C 1
ATOM 4494 O O . LEU B 1 150 ? -8.688 48.062 -2.795 1 97.31 150 LEU B O 1
ATOM 4498 N N . ALA B 1 151 ? -6.906 49 -3.791 1 95.69 151 ALA B N 1
ATOM 4499 C CA . ALA B 1 151 ? -6.477 49.688 -2.584 1 95.69 151 ALA B CA 1
ATOM 4500 C C . ALA B 1 151 ? -7.523 50.719 -2.135 1 95.69 151 ALA B C 1
ATOM 4502 O O . ALA B 1 151 ? -7.625 51 -0.944 1 95.69 151 ALA B O 1
ATOM 4503 N N . GLY B 1 152 ? -8.242 51.125 -3.068 1 96.31 152 GLY B N 1
ATOM 4504 C CA . GLY B 1 152 ? -9.266 52.125 -2.756 1 96.31 152 GLY B CA 1
ATOM 4505 C C . GLY B 1 152 ? -10.633 51.5 -2.506 1 96.31 152 GLY B C 1
ATOM 4506 O O . GLY B 1 152 ? -11.586 52.188 -2.168 1 96.31 152 GLY B O 1
ATOM 4507 N N . THR B 1 153 ? -10.695 50.25 -2.66 1 96.94 153 THR B N 1
ATOM 4508 C CA . THR B 1 153 ? -11.945 49.5 -2.498 1 96.94 153 THR B CA 1
ATOM 4509 C C . THR B 1 153 ? -12.109 49.031 -1.058 1 96.94 153 THR B C 1
ATOM 4511 O O . THR B 1 153 ? -11.133 48.656 -0.402 1 96.94 153 THR B O 1
ATOM 4514 N N . GLU B 1 154 ? -13.344 49 -0.568 1 96.44 154 GLU B N 1
ATOM 4515 C CA . GLU B 1 154 ? -13.602 48.531 0.785 1 96.44 154 GLU B CA 1
ATOM 4516 C C . GLU B 1 154 ? -13.156 47.062 0.953 1 96.44 154 GLU B C 1
ATOM 4518 O O . GLU B 1 154 ? -13.461 46.219 0.114 1 96.44 154 GLU B O 1
ATOM 4523 N N . PRO B 1 155 ? -12.531 46.781 2.008 1 94.06 155 PRO B N 1
ATOM 4524 C CA . PRO B 1 155 ? -11.992 45.438 2.225 1 94.06 155 PRO B CA 1
ATOM 4525 C C . PRO B 1 155 ? -13.07 44.375 2.16 1 94.06 155 PRO B C 1
ATOM 4527 O O . PRO B 1 155 ? -12.828 43.281 1.619 1 94.06 155 PRO B O 1
ATOM 4530 N N . GLU B 1 156 ? -14.211 44.562 2.689 1 94.44 156 GLU B N 1
ATOM 4531 C CA . GLU B 1 156 ? -15.289 43.594 2.699 1 94.44 156 GLU B CA 1
ATOM 4532 C C . GLU B 1 156 ? -15.68 43.188 1.28 1 94.44 156 GLU B C 1
ATOM 4534 O O . GLU B 1 156 ? -16 42.031 1.029 1 94.44 156 GLU B O 1
ATOM 4539 N N . GLN B 1 157 ? -15.594 44.125 0.439 1 95.69 157 GLN B N 1
ATOM 4540 C CA . GLN B 1 157 ? -15.922 43.844 -0.956 1 95.69 157 GLN B CA 1
ATOM 4541 C C . GLN B 1 157 ? -14.875 42.938 -1.608 1 95.69 157 GLN B C 1
ATOM 4543 O O . GLN B 1 157 ? -15.211 42.062 -2.412 1 95.69 157 GLN B O 1
ATOM 4548 N N . ILE B 1 158 ? -13.703 43.219 -1.251 1 95.56 158 ILE B N 1
ATOM 4549 C CA . ILE B 1 158 ? -12.609 42.406 -1.805 1 95.56 158 ILE B CA 1
ATOM 4550 C C . ILE B 1 158 ? -12.719 40.969 -1.295 1 95.56 158 ILE B C 1
ATOM 4552 O O . ILE B 1 158 ? -12.562 40.031 -2.064 1 95.56 158 ILE B O 1
ATOM 4556 N N . ILE B 1 159 ? -12.992 40.812 -0.06 1 93 159 ILE B N 1
ATOM 4557 C CA . ILE B 1 159 ? -13.125 39.5 0.554 1 93 159 ILE B CA 1
ATOM 4558 C C . ILE B 1 159 ? -14.289 38.75 -0.086 1 93 159 ILE B C 1
ATOM 4560 O O . ILE B 1 159 ? -14.156 37.562 -0.432 1 93 159 ILE B O 1
ATOM 4564 N N . GLU B 1 160 ? -15.336 39.406 -0.234 1 93.88 160 GLU B N 1
ATOM 4565 C CA . GLU B 1 160 ? -16.5 38.812 -0.871 1 93.88 160 GLU B CA 1
ATOM 4566 C C . GLU B 1 160 ? -16.188 38.375 -2.303 1 93.88 160 GLU B C 1
ATOM 4568 O O . GLU B 1 160 ? -16.641 37.312 -2.756 1 93.88 160 GLU B O 1
ATOM 4573 N N . ALA B 1 161 ? -15.5 39.219 -2.99 1 95.88 161 ALA B N 1
ATOM 4574 C CA . ALA B 1 161 ? -15.117 38.906 -4.363 1 95.88 161 ALA B CA 1
ATOM 4575 C C . ALA B 1 161 ? -14.234 37.656 -4.418 1 95.88 161 ALA B C 1
ATOM 4577 O O . ALA B 1 161 ? -14.367 36.844 -5.332 1 95.88 161 ALA B O 1
ATOM 4578 N N . THR B 1 162 ? -13.305 37.594 -3.529 1 95.56 162 THR B N 1
ATOM 4579 C CA . THR B 1 162 ? -12.414 36.438 -3.461 1 95.56 162 THR B CA 1
ATOM 4580 C C . THR B 1 162 ? -13.219 35.125 -3.287 1 95.56 162 THR B C 1
ATOM 4582 O O . THR B 1 162 ? -12.914 34.125 -3.916 1 95.56 162 THR B O 1
ATOM 4585 N N . VAL B 1 163 ? -14.211 35.125 -2.439 1 91.94 163 VAL B N 1
ATOM 4586 C CA . VAL B 1 163 ? -15.07 33.969 -2.189 1 91.94 163 VAL B CA 1
ATOM 4587 C C . VAL B 1 163 ? -15.891 33.656 -3.436 1 91.94 163 VAL B C 1
ATOM 4589 O O . VAL B 1 163 ? -15.977 32.5 -3.854 1 91.94 163 VAL B O 1
ATOM 4592 N N . ALA B 1 164 ? -16.453 34.688 -4.012 1 94.44 164 ALA B N 1
ATOM 4593 C CA . ALA B 1 164 ? -17.297 34.531 -5.191 1 94.44 164 ALA B CA 1
ATOM 4594 C C . ALA B 1 164 ? -16.516 33.938 -6.355 1 94.44 164 ALA B C 1
ATOM 4596 O O . ALA B 1 164 ? -17.062 33.188 -7.152 1 94.44 164 ALA B O 1
ATOM 4597 N N . LEU B 1 165 ? -15.289 34.312 -6.434 1 95.75 165 LEU B N 1
ATOM 4598 C CA . LEU B 1 165 ? -14.461 33.844 -7.547 1 95.75 165 LEU B CA 1
ATOM 4599 C C . LEU B 1 165 ? -13.734 32.562 -7.195 1 95.75 165 LEU B C 1
ATOM 4601 O O . LEU B 1 165 ? -12.93 32.062 -7.988 1 95.75 165 LEU B O 1
ATOM 4605 N N . ASP B 1 166 ? -13.93 32.031 -5.98 1 91.62 166 ASP B N 1
ATOM 4606 C CA . ASP B 1 166 ? -13.297 30.812 -5.492 1 91.62 166 ASP B CA 1
ATOM 4607 C C . ASP B 1 166 ? -11.781 30.906 -5.582 1 91.62 166 ASP B C 1
ATOM 4609 O O . ASP B 1 166 ? -11.117 29.984 -6.062 1 91.62 166 ASP B O 1
ATOM 4613 N N . MET B 1 167 ? -11.266 32.094 -5.211 1 93.38 167 MET B N 1
ATOM 4614 C CA . MET B 1 167 ? -9.828 32.312 -5.254 1 93.38 167 MET B CA 1
ATOM 4615 C C . MET B 1 167 ? -9.172 31.859 -3.951 1 93.38 167 MET B C 1
ATOM 4617 O O . MET B 1 167 ? -9.734 32.031 -2.873 1 93.38 167 MET B O 1
ATOM 4621 N N . SER B 1 168 ? -8.062 31.281 -4.156 1 91.81 168 SER B N 1
ATOM 4622 C CA . SER B 1 168 ? -7.266 30.875 -3.002 1 91.81 168 SER B CA 1
ATOM 4623 C C . SER B 1 168 ? -5.914 31.578 -2.984 1 91.81 168 SER B C 1
ATOM 4625 O O . SER B 1 168 ? -5.297 31.766 -4.031 1 91.81 168 SER B O 1
ATOM 4627 N N . PHE B 1 169 ? -5.547 32.062 -1.862 1 94.44 169 PHE B N 1
ATOM 4628 C CA . PHE B 1 169 ? -4.254 32.688 -1.629 1 94.44 169 PHE B CA 1
ATOM 4629 C C . PHE B 1 169 ? -3.451 31.906 -0.59 1 94.44 169 PHE B C 1
ATOM 4631 O O . PHE B 1 169 ? -3.928 31.672 0.521 1 94.44 169 PHE B O 1
ATOM 4638 N N . LYS B 1 170 ? -2.291 31.484 -0.97 1 95 170 LYS B N 1
ATOM 4639 C CA . LYS B 1 170 ? -1.437 30.641 -0.144 1 95 170 LYS B CA 1
ATOM 4640 C C . LYS B 1 170 ? -0.021 31.203 -0.06 1 95 170 LYS B C 1
ATOM 4642 O O . LYS B 1 170 ? 0.348 32.094 -0.835 1 95 170 LYS B O 1
ATOM 4647 N N . PRO B 1 171 ? 0.769 30.703 0.922 1 94.81 171 PRO B N 1
ATOM 4648 C CA . PRO B 1 171 ? 2.18 31.094 0.952 1 94.81 171 PRO B CA 1
ATOM 4649 C C . PRO B 1 171 ? 2.898 30.812 -0.366 1 94.81 171 PRO B C 1
ATOM 4651 O O . PRO B 1 171 ? 2.545 29.875 -1.077 1 94.81 171 PRO B O 1
ATOM 4654 N N . CYS B 1 172 ? 3.893 31.672 -0.677 1 93.06 172 CYS B N 1
ATOM 4655 C CA . CYS B 1 172 ? 4.57 31.547 -1.962 1 93.06 172 CYS B CA 1
ATOM 4656 C C . CYS B 1 172 ? 6.074 31.766 -1.808 1 93.06 172 CYS B C 1
ATOM 4658 O O . CYS B 1 172 ? 6.535 32.219 -0.763 1 93.06 172 CYS B O 1
ATOM 4660 N N . VAL B 1 173 ? 6.801 31.328 -2.799 1 92.06 173 VAL B N 1
ATOM 4661 C CA . VAL B 1 173 ? 8.211 31.688 -2.922 1 92.06 173 VAL B CA 1
ATOM 4662 C C . VAL B 1 173 ? 8.336 33.125 -3.461 1 92.06 173 VAL B C 1
ATOM 4664 O O . VAL B 1 173 ? 7.844 33.406 -4.555 1 92.06 173 VAL B O 1
ATOM 4667 N N . GLU B 1 174 ? 8.969 33.938 -2.66 1 91.94 174 GLU B N 1
ATOM 4668 C CA . GLU B 1 174 ? 9.102 35.344 -3.045 1 91.94 174 GLU B CA 1
ATOM 4669 C C . GLU B 1 174 ? 10.336 35.562 -3.916 1 91.94 174 GLU B C 1
ATOM 4671 O O . GLU B 1 174 ? 11.367 34.938 -3.717 1 91.94 174 GLU B O 1
ATOM 4676 N N . LYS B 1 175 ? 10.141 36.5 -4.832 1 91.12 175 LYS B N 1
ATOM 4677 C CA . LYS B 1 175 ? 11.32 36.969 -5.547 1 91.12 175 LYS B CA 1
ATOM 4678 C C . LYS B 1 175 ? 12.172 37.875 -4.656 1 91.12 175 LYS B C 1
ATOM 4680 O O . LYS B 1 175 ? 11.641 38.688 -3.902 1 91.12 175 LYS B O 1
ATOM 4685 N N . ASP B 1 176 ? 13.43 37.656 -4.781 1 91.12 176 ASP B N 1
ATOM 4686 C CA . ASP B 1 176 ? 14.336 38.531 -4.039 1 91.12 176 ASP B CA 1
ATOM 4687 C C . ASP B 1 176 ? 14.484 39.906 -4.719 1 91.12 176 ASP B C 1
ATOM 4689 O O . ASP B 1 176 ? 15.18 40.031 -5.727 1 91.12 176 ASP B O 1
ATOM 4693 N N . ILE B 1 177 ? 13.82 40.812 -4.168 1 92 177 ILE B N 1
ATOM 4694 C CA . ILE B 1 177 ? 13.844 42.156 -4.707 1 92 177 ILE B CA 1
ATOM 4695 C C . ILE B 1 177 ? 14.633 43.094 -3.768 1 92 177 ILE B C 1
ATOM 4697 O O . ILE B 1 177 ? 14.367 43.125 -2.562 1 92 177 ILE B O 1
ATOM 4701 N N . ASP B 1 178 ? 15.5 43.906 -4.316 1 91.81 178 ASP B N 1
ATOM 4702 C CA . ASP B 1 178 ? 16.344 44.812 -3.533 1 91.81 178 ASP B CA 1
ATOM 4703 C C . ASP B 1 178 ? 15.492 45.781 -2.719 1 91.81 178 ASP B C 1
ATOM 4705 O O . ASP B 1 178 ? 14.578 46.406 -3.254 1 91.81 178 ASP B O 1
ATOM 4709 N N . GLY B 1 179 ? 15.812 45.844 -1.469 1 92.06 179 GLY B N 1
ATOM 4710 C CA . GLY B 1 179 ? 15.156 46.812 -0.597 1 92.06 179 GLY B CA 1
ATOM 4711 C C . GLY B 1 179 ? 13.812 46.344 -0.076 1 92.06 179 GLY B C 1
ATOM 4712 O O . GLY B 1 179 ? 13.117 47.062 0.628 1 92.06 179 GLY B O 1
ATOM 4713 N N . VAL B 1 180 ? 13.438 45.125 -0.426 1 91.75 180 VAL B N 1
ATOM 4714 C CA . VAL B 1 180 ? 12.156 44.594 0.014 1 91.75 180 VAL B CA 1
ATOM 4715 C C . VAL B 1 180 ? 12.391 43.406 0.94 1 91.75 180 VAL B C 1
ATOM 4717 O O . VAL B 1 180 ? 13.141 42.469 0.605 1 91.75 180 VAL B O 1
ATOM 4720 N N . ASP B 1 181 ? 11.727 43.438 2.107 1 89.56 181 ASP B N 1
ATOM 4721 C CA . ASP B 1 181 ? 11.828 42.344 3.047 1 89.56 181 ASP B CA 1
ATOM 4722 C C . ASP B 1 181 ? 11.156 41.094 2.49 1 89.56 181 ASP B C 1
ATOM 4724 O O . ASP B 1 181 ? 10.086 41.156 1.874 1 89.56 181 ASP B O 1
ATOM 4728 N N . ASN B 1 182 ? 11.844 39.938 2.637 1 92.06 182 ASN B N 1
ATOM 4729 C CA . ASN B 1 182 ? 11.281 38.656 2.203 1 92.06 182 ASN B CA 1
ATOM 4730 C C . ASN B 1 182 ? 11.117 37.688 3.371 1 92.06 182 ASN B C 1
ATOM 4732 O O . ASN B 1 182 ? 11.758 37.844 4.41 1 92.06 182 ASN B O 1
ATOM 4736 N N . PHE B 1 183 ? 10.211 36.844 3.211 1 94.31 183 PHE B N 1
ATOM 4737 C CA . PHE B 1 183 ? 10.016 35.781 4.203 1 94.31 183 PHE B CA 1
ATOM 4738 C C . PHE B 1 183 ? 10.703 34.5 3.771 1 94.31 183 PHE B C 1
ATOM 4740 O O . PHE B 1 183 ? 11.453 33.906 4.543 1 94.31 183 PHE B O 1
ATOM 4747 N N . ILE B 1 184 ? 10.453 34.031 2.549 1 92.12 184 ILE B N 1
ATOM 4748 C CA . ILE B 1 184 ? 11.062 32.812 1.972 1 92.12 184 ILE B CA 1
ATOM 4749 C C . ILE B 1 184 ? 11.305 33.031 0.479 1 92.12 184 ILE B C 1
ATOM 4751 O O . ILE B 1 184 ? 10.383 33.375 -0.26 1 92.12 184 ILE B O 1
ATOM 4755 N N . THR B 1 185 ? 12.539 32.781 -0.009 1 90.25 185 THR B N 1
ATOM 4756 C CA . THR B 1 185 ? 12.883 33.094 -1.389 1 90.25 185 THR B CA 1
ATOM 4757 C C . THR B 1 185 ? 13.281 31.844 -2.158 1 90.25 185 THR B C 1
ATOM 4759 O O . THR B 1 185 ? 13.617 31.922 -3.342 1 90.25 185 THR B O 1
ATOM 4762 N N . THR B 1 186 ? 13.281 30.766 -1.507 1 89.38 186 THR B N 1
ATOM 4763 C CA . THR B 1 186 ? 13.602 29.5 -2.15 1 89.38 186 THR B CA 1
ATOM 4764 C C . THR B 1 186 ? 12.492 28.469 -1.899 1 89.38 186 THR B C 1
ATOM 4766 O O . THR B 1 186 ? 11.828 28.516 -0.865 1 89.38 186 THR B O 1
ATOM 4769 N N . THR B 1 187 ? 12.375 27.578 -2.9 1 89.44 187 THR B N 1
ATOM 4770 C CA . THR B 1 187 ? 11.391 26.516 -2.707 1 89.44 187 THR B CA 1
ATOM 4771 C C . THR B 1 187 ? 11.711 25.703 -1.458 1 89.44 187 THR B C 1
ATOM 4773 O O . THR B 1 187 ? 12.883 25.484 -1.144 1 89.44 187 THR B O 1
ATOM 4776 N N . TRP B 1 188 ? 10.688 25.328 -0.836 1 87.94 188 TRP B N 1
ATOM 4777 C CA . TRP B 1 188 ? 10.914 24.609 0.412 1 87.94 188 TRP B CA 1
ATOM 4778 C C . TRP B 1 188 ? 10.539 23.141 0.266 1 87.94 188 TRP B C 1
ATOM 4780 O O . TRP B 1 188 ? 10.531 22.391 1.248 1 87.94 188 TRP B O 1
ATOM 4790 N N . VAL B 1 189 ? 10.242 22.734 -0.98 1 82.25 189 VAL B N 1
ATOM 4791 C CA . VAL B 1 189 ? 9.867 21.344 -1.207 1 82.25 189 VAL B CA 1
ATOM 4792 C C . VAL B 1 189 ? 11.094 20.453 -1.078 1 82.25 189 VAL B C 1
ATOM 4794 O O . VAL B 1 189 ? 12.078 20.625 -1.808 1 82.25 189 VAL B O 1
ATOM 4797 N N . ASP B 1 190 ? 11.125 19.594 -0.088 1 79.56 190 ASP B N 1
ATOM 4798 C CA . ASP B 1 190 ? 12.141 18.578 0.121 1 79.56 190 ASP B CA 1
ATOM 4799 C C . ASP B 1 190 ? 13.477 19.203 0.515 1 79.56 190 ASP B C 1
ATOM 4801 O O . ASP B 1 190 ? 14.531 18.766 0.047 1 79.56 190 ASP B O 1
ATOM 4805 N N . THR B 1 191 ? 13.461 20.312 1.235 1 87.62 191 THR B N 1
ATOM 4806 C CA . THR B 1 191 ? 14.68 20.969 1.669 1 87.62 191 THR B CA 1
ATOM 4807 C C . THR B 1 191 ? 14.906 20.766 3.164 1 87.62 191 THR B C 1
ATOM 4809 O O . THR B 1 191 ? 13.977 20.438 3.9 1 87.62 191 THR B O 1
ATOM 4812 N N . ALA B 1 192 ? 16.188 21 3.502 1 91.69 192 ALA B N 1
ATOM 4813 C CA . ALA B 1 192 ? 16.547 20.922 4.918 1 91.69 192 ALA B CA 1
ATOM 4814 C C . ALA B 1 192 ? 15.875 22.062 5.703 1 91.69 192 ALA B C 1
ATOM 4816 O O . ALA B 1 192 ? 15.477 23.062 5.125 1 91.69 192 ALA B O 1
ATOM 4817 N N . VAL B 1 193 ? 15.719 21.781 6.992 1 96.06 193 VAL B N 1
ATOM 4818 C CA . VAL B 1 193 ? 15.109 22.75 7.891 1 96.06 193 VAL B CA 1
ATOM 4819 C C . VAL B 1 193 ? 16.062 23.047 9.047 1 96.06 193 VAL B C 1
ATOM 4821 O O . VAL B 1 193 ? 15.82 22.641 10.18 1 96.06 193 VAL B O 1
ATOM 4824 N N . PRO B 1 194 ? 17.016 23.828 8.805 1 93.5 194 PRO B N 1
ATOM 4825 C CA . PRO B 1 194 ? 18.094 24 9.773 1 93.5 194 PRO B CA 1
ATOM 4826 C C . PRO B 1 194 ? 17.609 24.547 11.109 1 93.5 194 PRO B C 1
ATOM 4828 O O . PRO B 1 194 ? 18.156 24.234 12.156 1 93.5 194 PRO B O 1
ATOM 4831 N N . LYS B 1 195 ? 16.562 25.281 11.164 1 96.62 195 LYS B N 1
ATOM 4832 C CA . LYS B 1 195 ? 16.125 25.953 12.383 1 96.62 195 LYS B CA 1
ATOM 4833 C C . LYS B 1 195 ? 15.508 24.953 13.359 1 96.62 195 LYS B C 1
ATOM 4835 O O . LYS B 1 195 ? 15.297 25.266 14.531 1 96.62 195 LYS B O 1
ATOM 4840 N N . VAL B 1 196 ? 15.258 23.781 12.891 1 97.81 196 VAL B N 1
ATOM 4841 C CA . VAL B 1 196 ? 14.617 22.812 13.766 1 97.81 196 VAL B CA 1
ATOM 4842 C C . VAL B 1 196 ? 15.68 22.062 14.578 1 97.81 196 VAL B C 1
ATOM 4844 O O . VAL B 1 196 ? 15.352 21.312 15.492 1 97.81 196 VAL B O 1
ATOM 4847 N N . ALA B 1 197 ? 16.969 22.328 14.281 1 97.69 197 ALA B N 1
ATOM 4848 C CA . ALA B 1 197 ? 18.062 21.641 14.953 1 97.69 197 ALA B CA 1
ATOM 4849 C C . ALA B 1 197 ? 17.953 21.781 16.469 1 97.69 197 ALA B C 1
ATOM 4851 O O . ALA B 1 197 ? 17.828 22.891 16.984 1 97.69 197 ALA B O 1
ATOM 4852 N N . ASN B 1 198 ? 17.938 20.641 17.141 1 97.62 198 ASN B N 1
ATOM 4853 C CA . ASN B 1 198 ? 17.906 20.516 18.594 1 97.62 198 ASN B CA 1
ATOM 4854 C C . ASN B 1 198 ? 16.609 21.062 19.172 1 97.62 198 ASN B C 1
ATOM 4856 O O . ASN B 1 198 ? 16.5 21.266 20.391 1 97.62 198 ASN B O 1
ATOM 4860 N N . MET B 1 199 ? 15.625 21.391 18.391 1 98.38 199 MET B N 1
ATOM 4861 C CA . MET B 1 199 ? 14.336 21.891 18.875 1 98.38 199 MET B CA 1
ATOM 4862 C C . MET B 1 199 ? 13.359 20.734 19.094 1 98.38 199 MET B C 1
ATOM 4864 O O . MET B 1 199 ? 13.133 19.938 18.188 1 98.38 199 MET B O 1
ATOM 4868 N N . PRO B 1 200 ? 12.75 20.609 20.312 1 98.75 200 PRO B N 1
ATOM 4869 C CA . PRO B 1 200 ? 11.633 19.672 20.484 1 98.75 200 PRO B CA 1
ATOM 4870 C C . PRO B 1 200 ? 10.406 20.078 19.672 1 98.75 200 PRO B C 1
ATOM 4872 O O . PRO B 1 200 ? 10.078 21.266 19.594 1 98.75 200 PRO B O 1
ATOM 4875 N N . VAL B 1 201 ? 9.805 19.109 19.016 1 98.88 201 VAL B N 1
ATOM 4876 C CA . VAL B 1 201 ? 8.617 19.375 18.203 1 98.88 201 VAL B CA 1
ATOM 4877 C C . VAL B 1 201 ? 7.535 18.344 18.547 1 98.88 201 VAL B C 1
ATOM 4879 O O . VAL B 1 201 ? 7.828 17.172 18.75 1 98.88 201 VAL B O 1
ATOM 4882 N N . LEU B 1 202 ? 6.359 18.812 18.703 1 98.88 202 LEU B N 1
ATOM 4883 C CA . LEU B 1 202 ? 5.152 18 18.812 1 98.88 202 LEU B CA 1
ATOM 4884 C C . LEU B 1 202 ? 4.258 18.203 17.594 1 98.88 202 LEU B C 1
ATOM 4886 O O . LEU B 1 202 ? 3.926 19.328 17.234 1 98.88 202 LEU B O 1
ATOM 4890 N N . LEU B 1 203 ? 4.031 17.125 16.828 1 98.69 203 LEU B N 1
ATOM 4891 C CA . LEU B 1 203 ? 3.189 17.297 15.641 1 98.69 203 LEU B CA 1
ATOM 4892 C C . LEU B 1 203 ? 2.268 16.094 15.461 1 98.69 203 LEU B C 1
ATOM 4894 O O . LEU B 1 203 ? 2.557 15 15.953 1 98.69 203 LEU B O 1
ATOM 4898 N N . GLY B 1 204 ? 1.151 16.297 14.797 1 98.69 204 GLY B N 1
ATOM 4899 C CA . GLY B 1 204 ? 0.203 15.211 14.625 1 98.69 204 GLY B CA 1
ATOM 4900 C C . GLY B 1 204 ? -0.974 15.578 13.742 1 98.69 204 GLY B C 1
ATOM 4901 O O . GLY B 1 204 ? -0.934 16.594 13.039 1 98.69 204 GLY B O 1
ATOM 4902 N N . PHE B 1 205 ? -1.937 14.664 13.68 1 98.69 205 PHE B N 1
ATOM 4903 C CA . PHE B 1 205 ? -3.105 14.773 12.812 1 98.69 205 PHE B CA 1
ATOM 4904 C C . PHE B 1 205 ? -4.305 14.07 13.438 1 98.69 205 PHE B C 1
ATOM 4906 O O . PHE B 1 205 ? -4.184 13.43 14.484 1 98.69 205 PHE B O 1
ATOM 4913 N N . ASN B 1 206 ? -5.449 14.312 12.867 1 98.81 206 ASN B N 1
ATOM 4914 C CA . ASN B 1 206 ? -6.664 13.578 13.211 1 98.81 206 ASN B CA 1
ATOM 4915 C C . ASN B 1 206 ? -6.902 12.406 12.258 1 98.81 206 ASN B C 1
ATOM 4917 O O . ASN B 1 206 ? -6.617 12.508 11.062 1 98.81 206 ASN B O 1
ATOM 4921 N N . ASN B 1 207 ? -7.453 11.32 12.75 1 98.06 207 ASN B N 1
ATOM 4922 C CA . ASN B 1 207 ? -7.457 10.07 11.992 1 98.06 207 ASN B CA 1
ATOM 4923 C C . ASN B 1 207 ? -8.359 10.156 10.766 1 98.06 207 ASN B C 1
ATOM 4925 O O . ASN B 1 207 ? -8.156 9.43 9.789 1 98.06 207 ASN B O 1
ATOM 4929 N N . HIS B 1 208 ? -9.398 11.039 10.789 1 97.88 208 HIS B N 1
ATOM 4930 C CA . HIS B 1 208 ? -10.258 11.273 9.633 1 97.88 208 HIS B CA 1
ATOM 4931 C C . HIS B 1 208 ? -10.305 12.758 9.273 1 97.88 208 HIS B C 1
ATOM 4933 O O . HIS B 1 208 ? -11.383 13.352 9.227 1 97.88 208 HIS B O 1
ATOM 4939 N N . GLU B 1 209 ? -9.117 13.266 8.906 1 97.81 209 GLU B N 1
ATOM 4940 C CA . GLU B 1 209 ? -8.93 14.688 8.633 1 97.81 209 GLU B CA 1
ATOM 4941 C C . GLU B 1 209 ? -9.953 15.195 7.617 1 97.81 209 GLU B C 1
ATOM 4943 O O . GLU B 1 209 ? -10.5 16.281 7.77 1 97.81 209 GLU B O 1
ATOM 4948 N N . PHE B 1 210 ? -10.344 14.398 6.676 1 96.62 210 PHE B N 1
ATOM 4949 C CA . PHE B 1 210 ? -11.07 14.836 5.492 1 96.62 210 PHE B CA 1
ATOM 4950 C C . PHE B 1 210 ? -12.562 14.586 5.652 1 96.62 210 PHE B C 1
ATOM 4952 O O . PHE B 1 210 ? -13.344 14.828 4.727 1 96.62 210 PHE B O 1
ATOM 4959 N N . LEU B 1 211 ? -13.023 14.133 6.801 1 96.56 211 LEU B N 1
ATOM 4960 C CA . LEU B 1 211 ? -14.391 13.664 7.012 1 96.56 211 LEU B CA 1
ATOM 4961 C C . LEU B 1 211 ? -15.391 14.789 6.797 1 96.56 211 LEU B C 1
ATOM 4963 O O . LEU B 1 211 ? -16.391 14.617 6.094 1 96.56 211 LEU B O 1
ATOM 4967 N N . THR B 1 212 ? -15.117 15.969 7.355 1 95.5 212 THR B N 1
ATOM 4968 C CA . THR B 1 212 ? -16.062 17.078 7.234 1 95.5 212 THR B CA 1
ATOM 4969 C C . THR B 1 212 ? -16.094 17.609 5.809 1 95.5 212 THR B C 1
ATOM 4971 O O . THR B 1 212 ? -17.156 18 5.305 1 95.5 212 THR B O 1
ATOM 4974 N N . ILE B 1 213 ? -14.961 17.609 5.176 1 91.88 213 ILE B N 1
ATOM 4975 C CA . ILE B 1 213 ? -14.898 18.062 3.791 1 91.88 213 ILE B CA 1
ATOM 4976 C C . ILE B 1 213 ? -15.695 17.125 2.896 1 91.88 213 ILE B C 1
ATOM 4978 O O . ILE B 1 213 ? -16.484 17.562 2.053 1 91.88 213 ILE B O 1
ATOM 4982 N N . TYR B 1 214 ? -15.508 15.82 3.086 1 91 214 TYR B N 1
ATOM 4983 C CA . TYR B 1 214 ? -16.281 14.828 2.344 1 91 214 TYR B CA 1
ATOM 4984 C C . TYR B 1 214 ? -17.766 15.016 2.559 1 91 214 TYR B C 1
ATOM 4986 O O . TYR B 1 214 ? -18.547 15.031 1.601 1 91 214 TYR B O 1
ATOM 4994 N N . ALA B 1 215 ? -18.141 15.195 3.799 1 89.81 215 ALA B N 1
ATOM 4995 C CA . ALA B 1 215 ? -19.562 15.32 4.145 1 89.81 215 ALA B CA 1
ATOM 4996 C C . ALA B 1 215 ? -20.156 16.578 3.541 1 89.81 215 ALA B C 1
ATOM 4998 O O . ALA B 1 215 ? -21.297 16.578 3.053 1 89.81 215 ALA B O 1
ATOM 4999 N N . ASN B 1 216 ? -19.438 17.656 3.584 1 88.38 216 ASN B N 1
ATOM 5000 C CA . ASN B 1 216 ? -19.922 18.938 3.082 1 88.38 216 ASN B CA 1
ATOM 5001 C C . ASN B 1 216 ? -20.094 18.922 1.565 1 88.38 216 ASN B C 1
ATOM 5003 O O . ASN B 1 216 ? -21.016 19.531 1.031 1 88.38 216 ASN B O 1
ATOM 5007 N N . ASN B 1 217 ? -19.188 18.234 0.892 1 88.12 217 ASN B N 1
ATOM 5008 C CA . ASN B 1 217 ? -19.25 18.188 -0.564 1 88.12 217 ASN B CA 1
ATOM 5009 C C . ASN B 1 217 ? -20.297 17.172 -1.046 1 88.12 217 ASN B C 1
ATOM 5011 O O . ASN B 1 217 ? -20.953 17.406 -2.059 1 88.12 217 ASN B O 1
ATOM 5015 N N . GLY B 1 218 ? -20.422 16.109 -0.323 1 86.94 218 GLY B N 1
ATOM 5016 C CA . GLY B 1 218 ? -21.375 15.086 -0.676 1 86.94 218 GLY B CA 1
ATOM 5017 C C . GLY B 1 218 ? -20.844 14.078 -1.679 1 86.94 218 GLY B C 1
ATOM 5018 O O . GLY B 1 218 ? -19.906 14.383 -2.428 1 86.94 218 GLY B O 1
ATOM 5019 N N . VAL B 1 219 ? -21.516 13 -1.75 1 84.94 219 VAL B N 1
ATOM 5020 C CA . VAL B 1 219 ? -21.062 11.859 -2.537 1 84.94 219 VAL B CA 1
ATOM 5021 C C . VAL B 1 219 ? -21.109 12.203 -4.023 1 84.94 219 VAL B C 1
ATOM 5023 O O . VAL B 1 219 ? -20.266 11.766 -4.801 1 84.94 219 VAL B O 1
ATOM 5026 N N . ASP B 1 220 ? -22.031 12.977 -4.473 1 88.19 220 ASP B N 1
ATOM 5027 C CA . ASP B 1 220 ? -22.203 13.312 -5.883 1 88.19 220 ASP B CA 1
ATOM 5028 C C . ASP B 1 220 ? -21.016 14.125 -6.41 1 88.19 220 ASP B C 1
ATOM 5030 O O . ASP B 1 220 ? -20.641 13.977 -7.57 1 88.19 220 ASP B O 1
ATOM 5034 N N . HIS B 1 221 ? -20.516 14.906 -5.508 1 89.25 221 HIS B N 1
ATOM 5035 C CA . HIS B 1 221 ? -19.328 15.672 -5.879 1 89.25 221 HIS B CA 1
ATOM 5036 C C . HIS B 1 221 ? -18.188 14.758 -6.277 1 89.25 221 HIS B C 1
ATOM 5038 O O . HIS B 1 221 ? -17.5 15.008 -7.281 1 89.25 221 HIS B O 1
ATOM 5044 N N . TYR B 1 222 ? -18.047 13.695 -5.605 1 88.69 222 TYR B N 1
ATOM 5045 C CA . TYR B 1 222 ? -16.891 12.836 -5.809 1 88.69 222 TYR B CA 1
ATOM 5046 C C . TYR B 1 222 ? -17.156 11.812 -6.906 1 88.69 222 TYR B C 1
ATOM 5048 O O . TYR B 1 222 ? -16.219 11.281 -7.508 1 88.69 222 TYR B O 1
ATOM 5056 N N . LYS B 1 223 ? -18.406 11.57 -7.156 1 84.38 223 LYS B N 1
ATOM 5057 C CA . LYS B 1 223 ? -18.766 10.766 -8.32 1 84.38 223 LYS B CA 1
ATOM 5058 C C . LYS B 1 223 ? -18.375 11.469 -9.617 1 84.38 223 LYS B C 1
ATOM 5060 O O . LYS B 1 223 ? -17.953 10.82 -10.578 1 84.38 223 LYS B O 1
ATOM 5065 N N . GLU B 1 224 ? -18.516 12.75 -9.523 1 82.12 224 GLU B N 1
ATOM 5066 C CA . GLU B 1 224 ? -18.297 13.547 -10.727 1 82.12 224 GLU B CA 1
ATOM 5067 C C . GLU B 1 224 ? -16.844 13.992 -10.844 1 82.12 224 GLU B C 1
ATOM 5069 O O . GLU B 1 224 ? -16.375 14.281 -11.945 1 82.12 224 GLU B O 1
ATOM 5074 N N . SER B 1 225 ? -16.312 14.008 -9.648 1 81.38 225 SER B N 1
ATOM 5075 C CA . SER B 1 225 ? -14.945 14.523 -9.633 1 81.38 225 SER B CA 1
ATOM 5076 C C . SER B 1 225 ? -13.93 13.383 -9.648 1 81.38 225 SER B C 1
ATOM 5078 O O . SER B 1 225 ? -14.18 12.312 -9.086 1 81.38 225 SER B O 1
ATOM 5080 N N . ASN B 1 226 ? -12.953 13.391 -10.539 1 87.75 226 ASN B N 1
ATOM 5081 C CA . ASN B 1 226 ? -11.82 12.477 -10.445 1 87.75 226 ASN B CA 1
ATOM 5082 C C . ASN B 1 226 ? -10.812 12.938 -9.398 1 87.75 226 ASN B C 1
ATOM 5084 O O . ASN B 1 226 ? -9.766 13.5 -9.734 1 87.75 226 ASN B O 1
ATOM 5088 N N . ILE B 1 227 ? -11.18 12.688 -8.117 1 92.75 227 ILE B N 1
ATOM 5089 C CA . ILE B 1 227 ? -10.422 13.234 -7 1 92.75 227 ILE B CA 1
ATOM 5090 C C . ILE B 1 227 ? -8.969 12.773 -7.082 1 92.75 227 ILE B C 1
ATOM 5092 O O . ILE B 1 227 ? -8.047 13.531 -6.773 1 92.75 227 ILE B O 1
ATOM 5096 N N . PHE B 1 228 ? -8.766 11.547 -7.527 1 95.5 228 PHE B N 1
ATOM 5097 C CA . PHE B 1 228 ? -7.41 11.016 -7.598 1 95.5 228 PHE B CA 1
ATOM 5098 C C . PHE B 1 228 ? -6.602 11.742 -8.664 1 95.5 228 PHE B C 1
ATOM 5100 O O . PHE B 1 228 ? -5.484 12.195 -8.406 1 95.5 228 PHE B O 1
ATOM 5107 N N . GLN B 1 229 ? -7.152 11.914 -9.82 1 95.75 229 GLN B N 1
ATOM 5108 C CA . GLN B 1 229 ? -6.473 12.57 -10.93 1 95.75 229 GLN B CA 1
ATOM 5109 C C . GLN B 1 229 ? -6.219 14.039 -10.633 1 95.75 229 GLN B C 1
ATOM 5111 O O . GLN B 1 229 ? -5.117 14.547 -10.867 1 95.75 229 GLN B O 1
ATOM 5116 N N . ASN B 1 230 ? -7.227 14.695 -10.109 1 94 230 ASN B N 1
ATOM 5117 C CA . ASN B 1 230 ? -7.105 16.125 -9.812 1 94 230 ASN B CA 1
ATOM 5118 C C . ASN B 1 230 ? -6.031 16.391 -8.766 1 94 230 ASN B C 1
ATOM 5120 O O . ASN B 1 230 ? -5.262 17.344 -8.883 1 94 230 ASN B O 1
ATOM 5124 N N . SER B 1 231 ? -5.996 15.594 -7.762 1 94.56 231 SER B N 1
ATOM 5125 C CA . SER B 1 231 ? -5.02 15.75 -6.688 1 94.56 231 SER B CA 1
ATOM 5126 C C . SER B 1 231 ? -3.598 15.547 -7.199 1 94.56 231 SER B C 1
ATOM 5128 O O . SER B 1 231 ? -2.707 16.344 -6.918 1 94.56 231 SER B O 1
ATOM 5130 N N . LEU B 1 232 ? -3.406 14.484 -7.98 1 96.06 232 LEU B N 1
ATOM 5131 C CA . LEU B 1 232 ? -2.07 14.188 -8.484 1 96.06 232 LEU B CA 1
ATOM 5132 C C . LEU B 1 232 ? -1.62 15.242 -9.484 1 96.06 232 LEU B C 1
ATOM 5134 O O . LEU B 1 232 ? -0.452 15.641 -9.5 1 96.06 232 LEU B O 1
ATOM 5138 N N . GLN B 1 233 ? -2.549 15.703 -10.266 1 93.75 233 GLN B N 1
ATOM 5139 C CA . GLN B 1 233 ? -2.24 16.719 -11.266 1 93.75 233 GLN B CA 1
ATOM 5140 C C . GLN B 1 233 ? -1.802 18.031 -10.602 1 93.75 233 GLN B C 1
ATOM 5142 O O . GLN B 1 233 ? -0.959 18.75 -11.141 1 93.75 233 GLN B O 1
ATOM 5147 N N . SER B 1 234 ? -2.318 18.266 -9.469 1 91.31 234 SER B N 1
ATOM 5148 C CA . SER B 1 234 ? -2.016 19.516 -8.773 1 91.31 234 SER B CA 1
ATOM 5149 C C . SER B 1 234 ? -0.604 19.484 -8.195 1 91.31 234 SER B C 1
ATOM 5151 O O . SER B 1 234 ? 0.001 20.547 -7.988 1 91.31 234 SER B O 1
ATOM 5153 N N . GLN B 1 235 ? -0.027 18.359 -7.996 1 91.88 235 GLN B N 1
ATOM 5154 C CA . GLN B 1 235 ? 1.225 18.297 -7.25 1 91.88 235 GLN B CA 1
ATOM 5155 C C . GLN B 1 235 ? 2.363 17.781 -8.133 1 91.88 235 GLN B C 1
ATOM 5157 O O . GLN B 1 235 ? 3.537 17.953 -7.801 1 91.88 235 GLN B O 1
ATOM 5162 N N . PHE B 1 236 ? 1.978 17.109 -9.258 1 94.31 236 PHE B N 1
ATOM 5163 C CA . PHE B 1 236 ? 2.998 16.453 -10.062 1 94.31 236 PHE B CA 1
ATOM 5164 C C . PHE B 1 236 ? 2.877 16.859 -11.531 1 94.31 236 PHE B C 1
ATOM 5166 O O . PHE B 1 236 ? 1.772 17.078 -12.031 1 94.31 236 PHE B O 1
ATOM 5173 N N . LYS B 1 237 ? 4.02 16.906 -12.211 1 94.88 237 LYS B N 1
ATOM 5174 C CA . LYS B 1 237 ? 4.086 17.203 -13.641 1 94.88 237 LYS B CA 1
ATOM 5175 C C . LYS B 1 237 ? 4.059 15.914 -14.461 1 94.88 237 LYS B C 1
ATOM 5177 O O . LYS B 1 237 ? 4.977 15.648 -15.234 1 94.88 237 LYS B O 1
ATOM 5182 N N . PHE B 1 238 ? 2.977 15.219 -14.406 1 97.25 238 PHE B N 1
ATOM 5183 C CA . PHE B 1 238 ? 2.809 13.984 -15.164 1 97.25 238 PHE B CA 1
ATOM 5184 C C . PHE B 1 238 ? 2.393 14.289 -16.594 1 97.25 238 PHE B C 1
ATOM 5186 O O . PHE B 1 238 ? 1.649 15.242 -16.844 1 97.25 238 PHE B O 1
ATOM 5193 N N . SER B 1 239 ? 2.889 13.422 -17.562 1 97.81 239 SER B N 1
ATOM 5194 C CA . SER B 1 239 ? 2.209 13.367 -18.859 1 97.81 239 SER B CA 1
ATOM 5195 C C . SER B 1 239 ? 0.774 12.867 -18.703 1 97.81 239 SER B C 1
ATOM 5197 O O . SER B 1 239 ? 0.402 12.344 -17.656 1 97.81 239 SER B O 1
ATOM 5199 N N . GLU B 1 240 ? -0.031 13.078 -19.688 1 97 240 GLU B N 1
ATOM 5200 C CA . GLU B 1 240 ? -1.427 12.656 -19.625 1 97 240 GLU B CA 1
ATOM 5201 C C . GLU B 1 240 ? -1.535 11.156 -19.344 1 97 240 GLU B C 1
ATOM 5203 O O . GLU B 1 240 ? -2.312 10.734 -18.484 1 97 240 GLU B O 1
ATOM 5208 N N . ASP B 1 241 ? -0.723 10.383 -20.016 1 97 241 ASP B N 1
ATOM 5209 C CA . ASP B 1 241 ? -0.763 8.93 -19.859 1 97 241 ASP B CA 1
ATOM 5210 C C . ASP B 1 241 ? -0.304 8.516 -18.469 1 97 241 ASP B C 1
ATOM 5212 O O . ASP B 1 241 ? -0.894 7.625 -17.859 1 97 241 ASP B O 1
ATOM 5216 N N . GLU B 1 242 ? 0.73 9.148 -17.984 1 97.12 242 GLU B N 1
ATOM 5217 C CA . GLU B 1 242 ? 1.231 8.859 -16.641 1 97.12 242 GLU B CA 1
ATOM 5218 C C . GLU B 1 242 ? 0.203 9.227 -15.578 1 97.12 242 GLU B C 1
ATOM 5220 O O . GLU B 1 242 ? 0.049 8.516 -14.578 1 97.12 242 GLU B O 1
ATOM 5225 N N . LEU B 1 243 ? -0.451 10.375 -15.805 1 97.88 243 LEU B N 1
ATOM 5226 C CA . LEU B 1 243 ? -1.454 10.844 -14.859 1 97.88 243 LEU B CA 1
ATOM 5227 C C . LEU B 1 243 ? -2.604 9.844 -14.742 1 97.88 243 LEU B C 1
ATOM 5229 O O . LEU B 1 243 ? -3.068 9.555 -13.641 1 97.88 243 LEU B O 1
ATOM 5233 N N . VAL B 1 244 ? -3.062 9.352 -15.859 1 96.5 244 VAL B N 1
ATOM 5234 C CA . VAL B 1 244 ? -4.148 8.375 -15.875 1 96.5 244 VAL B CA 1
ATOM 5235 C C . VAL B 1 244 ? -3.707 7.098 -15.164 1 96.5 244 VAL B C 1
ATOM 5237 O O . VAL B 1 244 ? -4.445 6.551 -14.344 1 96.5 244 VAL B O 1
ATOM 5240 N N . GLU B 1 245 ? -2.516 6.637 -15.445 1 96.5 245 GLU B N 1
ATOM 5241 C CA . GLU B 1 245 ? -1.995 5.41 -14.852 1 96.5 245 GLU B CA 1
ATOM 5242 C C . GLU B 1 245 ? -1.863 5.539 -13.336 1 96.5 245 GLU B C 1
ATOM 5244 O O . GLU B 1 245 ? -2.299 4.66 -12.586 1 96.5 245 GLU B O 1
ATOM 5249 N N . MET B 1 246 ? -1.254 6.648 -12.914 1 97.88 246 MET B N 1
ATOM 5250 C CA . MET B 1 246 ? -1.035 6.852 -11.484 1 97.88 246 MET B CA 1
ATOM 5251 C C . MET B 1 246 ? -2.357 7.059 -10.75 1 97.88 246 MET B C 1
ATOM 5253 O O . MET B 1 246 ? -2.53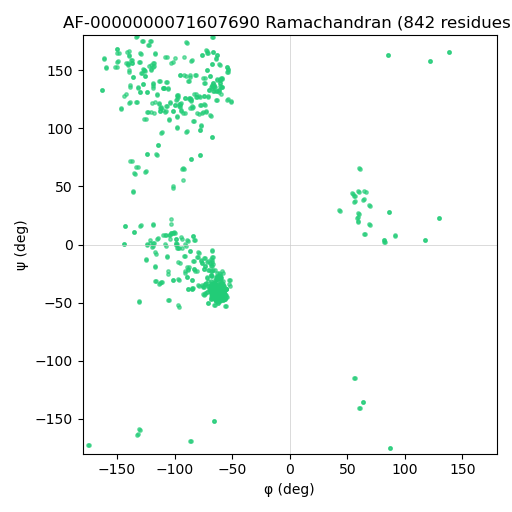5 6.586 -9.633 1 97.88 246 MET B O 1
ATOM 5257 N N . SER B 1 247 ? -3.277 7.766 -11.391 1 97.31 247 SER B N 1
ATOM 5258 C CA . SER B 1 247 ? -4.586 7.98 -10.781 1 97.31 247 SER B CA 1
ATOM 5259 C C . SER B 1 247 ? -5.332 6.664 -10.602 1 97.31 247 SER B C 1
ATOM 5261 O O . SER B 1 247 ? -5.992 6.453 -9.578 1 97.31 247 SER B O 1
ATOM 5263 N N . ASN B 1 248 ? -5.238 5.789 -11.562 1 95.81 248 ASN B N 1
ATOM 5264 C CA . ASN B 1 248 ? -5.871 4.477 -11.461 1 95.81 248 ASN B CA 1
ATOM 5265 C C . ASN B 1 248 ? -5.25 3.639 -10.344 1 95.81 248 ASN B C 1
ATOM 5267 O O . ASN B 1 248 ? -5.957 2.914 -9.641 1 95.81 248 ASN B O 1
ATOM 5271 N N . LEU B 1 249 ? -3.963 3.713 -10.219 1 97.12 249 LEU B N 1
ATOM 5272 C CA . LEU B 1 249 ? -3.283 2.967 -9.164 1 97.12 249 LEU B CA 1
ATOM 5273 C C . LEU B 1 249 ? -3.75 3.426 -7.785 1 97.12 249 LEU B C 1
ATOM 5275 O O . LEU B 1 249 ? -3.943 2.604 -6.887 1 97.12 249 LEU B O 1
ATOM 5279 N N . PHE B 1 250 ? -3.928 4.73 -7.594 1 97.88 250 PHE B N 1
ATOM 5280 C CA . PHE B 1 250 ? -4.445 5.25 -6.336 1 97.88 250 PHE B CA 1
ATOM 5281 C C . PHE B 1 250 ? -5.883 4.789 -6.109 1 97.88 250 PHE B C 1
ATOM 5283 O O . PHE B 1 250 ? -6.25 4.414 -4.996 1 97.88 250 PHE B O 1
ATOM 5290 N N . ARG B 1 251 ? -6.676 4.867 -7.156 1 96.12 251 ARG B N 1
ATOM 5291 C CA . ARG B 1 251 ? -8.047 4.375 -7.039 1 96.12 251 ARG B CA 1
ATOM 5292 C C . ARG B 1 251 ? -8.07 2.908 -6.625 1 96.12 251 ARG B C 1
ATOM 5294 O O . ARG B 1 251 ? -8.805 2.523 -5.715 1 96.12 251 ARG B O 1
ATOM 5301 N N . HIS B 1 252 ? -7.238 2.098 -7.297 1 96.81 252 HIS B N 1
ATOM 5302 C CA . HIS B 1 252 ? -7.16 0.678 -6.965 1 96.81 252 HIS B CA 1
ATOM 5303 C C . HIS B 1 252 ? -6.719 0.473 -5.52 1 96.81 252 HIS B C 1
ATOM 5305 O O . HIS B 1 252 ? -7.281 -0.359 -4.805 1 96.81 252 HIS B O 1
ATOM 5311 N N . PHE B 1 253 ? -5.746 1.207 -5.102 1 98.12 253 PHE B N 1
ATOM 5312 C CA . PHE B 1 253 ? -5.223 1.056 -3.75 1 98.12 253 PHE B CA 1
ATOM 5313 C C . PHE B 1 253 ? -6.305 1.351 -2.717 1 98.12 253 PHE B C 1
ATOM 5315 O O . PHE B 1 253 ? -6.488 0.587 -1.767 1 98.12 253 PHE B O 1
ATOM 5322 N N . TYR B 1 254 ? -7.039 2.422 -2.934 1 96.94 254 TYR B N 1
ATOM 5323 C CA . TYR B 1 254 ? -7.941 2.881 -1.885 1 96.94 254 TYR B CA 1
ATOM 5324 C C . TYR B 1 254 ? -9.305 2.217 -2.01 1 96.94 254 TYR B C 1
ATOM 5326 O O . TYR B 1 254 ? -10.008 2.039 -1.014 1 96.94 254 TYR B O 1
ATOM 5334 N N . MET B 1 255 ? -9.719 1.812 -3.26 1 93.56 255 MET B N 1
ATOM 5335 C CA . MET B 1 255 ? -11.117 1.386 -3.334 1 93.56 255 MET B CA 1
ATOM 5336 C C . MET B 1 255 ? -11.281 0.226 -4.309 1 93.56 255 MET B C 1
ATOM 5338 O O . MET B 1 255 ? -12.391 -0.277 -4.5 1 93.56 255 MET B O 1
ATOM 5342 N N . GLY B 1 256 ? -10.234 -0.244 -4.93 1 94.62 256 GLY B N 1
ATOM 5343 C CA . GLY B 1 256 ? -10.383 -1.292 -5.93 1 94.62 256 GLY B CA 1
ATOM 5344 C C . GLY B 1 256 ? -11.195 -0.856 -7.137 1 94.62 256 GLY B C 1
ATOM 5345 O O . GLY B 1 256 ? -10.938 0.2 -7.715 1 94.62 256 GLY B O 1
ATOM 5346 N N . ASP B 1 257 ? -12.078 -1.715 -7.543 1 93.88 257 ASP B N 1
ATOM 5347 C CA . ASP B 1 257 ? -12.906 -1.397 -8.703 1 93.88 257 ASP B CA 1
ATOM 5348 C C . ASP B 1 257 ? -14.312 -0.982 -8.273 1 93.88 257 ASP B C 1
ATOM 5350 O O . ASP B 1 257 ? -15.227 -0.917 -9.094 1 93.88 257 ASP B O 1
ATOM 5354 N N . ARG B 1 258 ? -14.484 -0.79 -7.016 1 91.31 258 ARG B N 1
ATOM 5355 C CA . ARG B 1 258 ? -15.805 -0.426 -6.504 1 91.31 258 ARG B CA 1
ATOM 5356 C C . ARG B 1 258 ? -16.219 0.955 -7 1 91.31 258 ARG B C 1
ATOM 5358 O O . ARG B 1 258 ? -15.398 1.87 -7.066 1 91.31 258 ARG B O 1
ATOM 5365 N N . PRO B 1 259 ? -17.453 1.026 -7.352 1 86.31 259 PRO B N 1
ATOM 5366 C CA . PRO B 1 259 ? -17.938 2.367 -7.703 1 86.31 259 PRO B CA 1
ATOM 5367 C C . PRO B 1 259 ? -18.078 3.279 -6.488 1 86.31 259 PRO B C 1
ATOM 5369 O O . PRO B 1 259 ? -18.266 2.797 -5.367 1 86.31 259 PRO B O 1
ATOM 5372 N N . ILE B 1 260 ? -17.906 4.555 -6.719 1 85.81 260 ILE B N 1
ATOM 5373 C CA . ILE B 1 260 ? -18.141 5.516 -5.648 1 85.81 260 ILE B CA 1
ATOM 5374 C C . ILE B 1 260 ? -19.641 5.578 -5.34 1 85.81 260 ILE B C 1
ATOM 5376 O O . ILE B 1 260 ? -20.453 5.887 -6.219 1 85.81 260 ILE B O 1
ATOM 5380 N N . THR B 1 261 ? -19.938 5.086 -4.164 1 84.06 261 THR B N 1
ATOM 5381 C CA . THR B 1 261 ? -21.312 5.145 -3.648 1 84.06 261 THR B CA 1
ATOM 5382 C C . THR B 1 261 ? -21.328 5.758 -2.252 1 84.06 261 THR B C 1
ATOM 5384 O O . THR B 1 261 ? -20.281 6.105 -1.701 1 84.06 261 THR B O 1
ATOM 5387 N N . GLU B 1 262 ? -22.469 5.957 -1.732 1 75.94 262 GLU B N 1
ATOM 5388 C CA . GLU B 1 262 ? -22.609 6.488 -0.379 1 75.94 262 GLU B CA 1
ATOM 5389 C C . GLU B 1 262 ? -21.922 5.59 0.639 1 75.94 262 GLU B C 1
ATOM 5391 O O . GLU B 1 262 ? -21.406 6.074 1.655 1 75.94 262 GLU B O 1
ATOM 5396 N N . GLU B 1 263 ? -21.797 4.375 0.192 1 75.06 263 GLU B N 1
ATOM 5397 C CA . GLU B 1 263 ? -21.219 3.393 1.104 1 75.06 263 GLU B CA 1
ATOM 5398 C C . GLU B 1 263 ? -19.688 3.438 1.067 1 75.06 263 GLU B C 1
ATOM 5400 O O . GLU B 1 263 ? -19.031 2.953 1.987 1 75.06 263 GLU B O 1
ATOM 5405 N N . LEU B 1 264 ? -19.266 4.117 0.043 1 77.31 264 LEU B N 1
ATOM 5406 C CA . LEU B 1 264 ? -17.812 4.145 -0.11 1 77.31 264 LEU B CA 1
ATOM 5407 C C . LEU B 1 264 ? -17.234 5.465 0.389 1 77.31 264 LEU B C 1
ATOM 5409 O O . LEU B 1 264 ? -16.406 6.078 -0.284 1 77.31 264 LEU B O 1
ATOM 5413 N N . GLU B 1 265 ? -17.578 5.863 1.545 1 86.19 265 GLU B N 1
ATOM 5414 C CA . GLU B 1 265 ? -17.188 7.117 2.18 1 86.19 265 GLU B CA 1
ATOM 5415 C C . GLU B 1 265 ? -15.75 7.066 2.67 1 86.19 265 GLU B C 1
ATOM 5417 O O . GLU B 1 265 ? -14.961 7.965 2.381 1 86.19 265 GLU B O 1
ATOM 5422 N N . TRP B 1 266 ? -15.422 5.973 3.238 1 91.25 266 TRP B N 1
ATOM 5423 C CA . TRP B 1 266 ? -14.188 5.926 4.02 1 91.25 266 TRP B CA 1
ATOM 5424 C C . TRP B 1 266 ? -12.969 5.898 3.111 1 91.25 266 TRP B C 1
ATOM 5426 O O . TRP B 1 266 ? -11.977 6.582 3.371 1 91.25 266 TRP B O 1
ATOM 5436 N N . PRO B 1 267 ? -13.055 5.215 1.967 1 93.69 267 PRO B N 1
ATOM 5437 C CA . PRO B 1 267 ? -11.891 5.266 1.086 1 93.69 267 PRO B CA 1
ATOM 5438 C C . PRO B 1 267 ? -11.586 6.68 0.589 1 93.69 267 PRO B C 1
ATOM 5440 O O . PRO B 1 267 ? -10.422 7.059 0.474 1 93.69 267 PRO B O 1
ATOM 5443 N N . ILE B 1 268 ? -12.625 7.449 0.338 1 94.38 268 ILE B N 1
ATOM 5444 C CA . ILE B 1 268 ? -12.445 8.82 -0.13 1 94.38 268 ILE B CA 1
ATOM 5445 C C . ILE B 1 268 ? -11.922 9.688 1.011 1 94.38 268 ILE B C 1
ATOM 5447 O O . ILE B 1 268 ? -11.008 10.5 0.816 1 94.38 268 ILE B O 1
ATOM 5451 N N . VAL B 1 269 ? -12.453 9.484 2.215 1 96.25 269 VAL B N 1
ATOM 5452 C CA . VAL B 1 269 ? -12.016 10.227 3.395 1 96.25 269 VAL B CA 1
ATOM 5453 C C . VAL B 1 269 ? -10.555 9.891 3.701 1 96.25 269 VAL B C 1
ATOM 5455 O O . VAL B 1 269 ? -9.758 10.781 3.992 1 96.25 269 VAL B O 1
ATOM 5458 N N . ASP B 1 270 ? -10.227 8.609 3.564 1 97.25 270 ASP B N 1
ATOM 5459 C CA . ASP B 1 270 ? -8.859 8.18 3.824 1 97.25 270 ASP B CA 1
ATOM 5460 C C . ASP B 1 270 ? -7.887 8.797 2.818 1 97.25 270 ASP B C 1
ATOM 5462 O O . ASP B 1 270 ? -6.84 9.32 3.201 1 97.25 270 ASP B O 1
ATOM 5466 N N . PHE B 1 271 ? -8.273 8.75 1.572 1 97 271 PHE B N 1
ATOM 5467 C CA . PHE B 1 271 ? -7.406 9.336 0.557 1 97 271 PHE B CA 1
ATOM 5468 C C . PHE B 1 271 ? -7.234 10.836 0.792 1 97 271 PHE B C 1
ATOM 5470 O O . PHE B 1 271 ? -6.113 11.344 0.774 1 97 271 PHE B O 1
ATOM 5477 N N . GLY B 1 272 ? -8.344 11.523 0.959 1 96.25 272 GLY B N 1
ATOM 5478 C CA . GLY B 1 272 ? -8.281 12.961 1.191 1 96.25 272 GLY B CA 1
ATOM 5479 C C . GLY B 1 272 ? -7.441 13.336 2.4 1 96.25 272 GLY B C 1
ATOM 5480 O O . GLY B 1 272 ? -6.684 14.305 2.363 1 96.25 272 GLY B O 1
ATOM 5481 N N . SER B 1 273 ? -7.566 12.562 3.488 1 98 273 SER B N 1
ATOM 5482 C CA . SER B 1 273 ? -6.797 12.797 4.707 1 98 273 SER B CA 1
ATOM 5483 C C . SER B 1 273 ? -5.305 12.617 4.461 1 98 273 SER B C 1
ATOM 5485 O O . SER B 1 273 ? -4.492 13.43 4.902 1 98 273 SER B O 1
ATOM 5487 N N . ASP B 1 274 ? -4.988 11.508 3.734 1 98.31 274 ASP B N 1
ATOM 5488 C CA . ASP B 1 274 ? -3.59 11.188 3.461 1 98.31 274 ASP B CA 1
ATOM 5489 C C . ASP B 1 274 ? -2.953 12.234 2.553 1 98.31 274 ASP B C 1
ATOM 5491 O O . ASP B 1 274 ? -1.851 12.719 2.826 1 98.31 274 ASP B O 1
ATOM 5495 N N . TYR B 1 275 ? -3.678 12.594 1.534 1 96.88 275 TYR B N 1
ATOM 5496 C CA . TYR B 1 275 ? -3.186 13.531 0.531 1 96.88 275 TYR B CA 1
ATOM 5497 C C . TYR B 1 275 ? -2.967 14.914 1.137 1 96.88 275 TYR B C 1
ATOM 5499 O O . TYR B 1 275 ? -1.942 15.555 0.887 1 96.88 275 TYR B O 1
ATOM 5507 N N . THR B 1 276 ? -3.838 15.328 1.939 1 96.06 276 THR B N 1
ATOM 5508 C CA . THR B 1 276 ? -3.871 16.719 2.361 1 96.06 276 THR B CA 1
ATOM 5509 C C . THR B 1 276 ? -2.986 16.938 3.586 1 96.06 276 THR B C 1
ATOM 5511 O O . THR B 1 276 ? -2.324 17.969 3.705 1 96.06 276 THR B O 1
ATOM 5514 N N . TYR B 1 277 ? -3.002 15.93 4.516 1 97.12 277 TYR B N 1
ATOM 5515 C CA . TYR B 1 277 ? -2.369 16.25 5.789 1 97.12 277 TYR B CA 1
ATOM 5516 C C . TYR B 1 277 ? -1.393 15.156 6.203 1 97.12 277 TYR B C 1
ATOM 5518 O O . TYR B 1 277 ? -0.228 15.43 6.5 1 97.12 277 TYR B O 1
ATOM 5526 N N . ILE B 1 278 ? -1.811 13.914 6.164 1 98.31 278 ILE B N 1
ATOM 5527 C CA . ILE B 1 278 ? -1.112 12.859 6.883 1 98.31 278 ILE B CA 1
ATOM 5528 C C . ILE B 1 278 ? 0.225 12.57 6.207 1 98.31 278 ILE B C 1
ATOM 5530 O O . ILE B 1 278 ? 1.267 12.531 6.863 1 98.31 278 ILE B O 1
ATOM 5534 N N . HIS B 1 279 ? 0.208 12.367 4.887 1 97.75 279 HIS B N 1
ATOM 5535 C CA . HIS B 1 279 ? 1.454 12.086 4.184 1 97.75 279 HIS B CA 1
ATOM 5536 C C . HIS B 1 279 ? 2.404 13.281 4.254 1 97.75 279 HIS B C 1
ATOM 5538 O O . HIS B 1 279 ? 3.604 13.109 4.492 1 97.75 279 HIS B O 1
ATOM 5544 N N . PRO B 1 280 ? 1.93 14.523 4.086 1 96.69 280 PRO B N 1
ATOM 5545 C CA . PRO B 1 280 ? 2.814 15.68 4.242 1 96.69 280 PRO B CA 1
ATOM 5546 C C . PRO B 1 280 ? 3.43 15.766 5.637 1 96.69 280 PRO B C 1
ATOM 5548 O O . PRO B 1 280 ? 4.602 16.141 5.777 1 96.69 280 PRO B O 1
ATOM 5551 N N . ILE B 1 281 ? 2.662 15.422 6.637 1 97.81 281 ILE B N 1
ATOM 5552 C CA . ILE B 1 281 ? 3.176 15.453 8 1 97.81 281 ILE B CA 1
ATOM 5553 C C . ILE B 1 281 ? 4.266 14.398 8.164 1 97.81 281 ILE B C 1
ATOM 5555 O O . ILE B 1 281 ? 5.293 14.648 8.797 1 97.81 281 ILE B O 1
ATOM 5559 N N . ARG B 1 282 ? 4.016 13.258 7.527 1 97 282 ARG B N 1
ATOM 5560 C CA . ARG B 1 282 ? 5.039 12.219 7.543 1 97 282 ARG B CA 1
ATOM 5561 C C . ARG B 1 282 ? 6.32 12.703 6.875 1 97 282 ARG B C 1
ATOM 5563 O O . ARG B 1 282 ? 7.418 12.484 7.387 1 97 282 ARG B O 1
ATOM 5570 N N . ARG B 1 283 ? 6.223 13.359 5.805 1 96.06 283 ARG B N 1
ATOM 5571 C CA . ARG B 1 283 ? 7.371 13.938 5.117 1 96.06 283 ARG B CA 1
ATOM 5572 C C . ARG B 1 283 ? 8.086 14.953 6 1 96.06 283 ARG B C 1
ATOM 5574 O O . ARG B 1 283 ? 9.312 15.016 6.023 1 96.06 283 ARG B O 1
ATOM 5581 N N . THR B 1 284 ? 7.301 15.695 6.684 1 97.25 284 THR B N 1
ATOM 5582 C CA . THR B 1 284 ? 7.852 16.719 7.566 1 97.25 284 THR B CA 1
ATOM 5583 C C . THR B 1 284 ? 8.625 16.078 8.719 1 97.25 284 THR B C 1
ATOM 5585 O O . THR B 1 284 ? 9.719 16.531 9.062 1 97.25 284 THR B O 1
ATOM 5588 N N . ILE B 1 285 ? 8.078 15.039 9.289 1 97.75 285 ILE B N 1
ATOM 5589 C CA . ILE B 1 285 ? 8.766 14.32 10.359 1 97.75 285 ILE B CA 1
ATOM 5590 C C . ILE B 1 285 ? 10.125 13.836 9.867 1 97.75 285 ILE B C 1
ATOM 5592 O O . ILE B 1 285 ? 11.141 14.039 10.531 1 97.75 285 ILE B O 1
ATOM 5596 N N . ASN B 1 286 ? 10.148 13.25 8.695 1 95.75 286 ASN B N 1
ATOM 5597 C CA . ASN B 1 286 ? 11.398 12.742 8.133 1 95.75 286 ASN B CA 1
ATOM 5598 C C . ASN B 1 286 ? 12.406 13.859 7.922 1 95.75 286 ASN B C 1
ATOM 5600 O O . ASN B 1 286 ? 13.586 13.711 8.25 1 95.75 286 ASN B O 1
ATOM 5604 N N . LYS B 1 287 ? 11.977 14.961 7.43 1 96.56 287 LYS B N 1
ATOM 5605 C CA . LYS B 1 287 ? 12.867 16.078 7.156 1 96.56 287 LYS B CA 1
ATOM 5606 C C . LYS B 1 287 ? 13.391 16.703 8.453 1 96.56 287 LYS B C 1
ATOM 5608 O O . LYS B 1 287 ? 14.539 17.141 8.523 1 96.56 287 LYS B O 1
ATOM 5613 N N . PHE B 1 288 ? 12.508 16.781 9.445 1 98.12 288 PHE B N 1
ATOM 5614 C CA . PHE B 1 288 ? 12.93 17.297 10.742 1 98.12 288 PHE B CA 1
ATOM 5615 C C . PHE B 1 288 ? 14 16.406 11.359 1 98.12 288 PHE B C 1
ATOM 5617 O O . PHE B 1 288 ? 15.008 16.891 11.867 1 98.12 288 PHE B O 1
ATOM 5624 N N . MET B 1 289 ? 13.781 15.094 11.266 1 97.19 289 MET B N 1
ATOM 5625 C CA . MET B 1 289 ? 14.773 14.156 11.781 1 97.19 289 MET B CA 1
ATOM 5626 C C . MET B 1 289 ? 16.109 14.32 11.055 1 97.19 289 MET B C 1
ATOM 5628 O O . MET B 1 289 ? 17.156 14.391 11.688 1 97.19 289 MET B O 1
ATOM 5632 N N . GLU B 1 290 ? 16.047 14.422 9.789 1 96.06 290 GLU B N 1
ATOM 5633 C CA . GLU B 1 290 ? 17.234 14.586 8.969 1 96.06 290 GLU B CA 1
ATOM 5634 C C . GLU B 1 290 ? 17.969 15.883 9.297 1 96.06 290 GLU B C 1
ATOM 5636 O O . GLU B 1 290 ? 19.188 15.977 9.133 1 96.06 290 GLU B O 1
ATOM 5641 N N . SER B 1 291 ? 17.188 16.844 9.75 1 97.62 291 SER B N 1
ATOM 5642 C CA . SER B 1 291 ? 17.734 18.172 9.977 1 97.62 291 SER B CA 1
ATOM 5643 C C . SER B 1 291 ? 18.172 18.344 11.422 1 97.62 291 SER B C 1
ATOM 5645 O O . SER B 1 291 ? 18.484 19.453 11.852 1 97.62 291 SER B O 1
ATOM 5647 N N . GLY B 1 292 ? 18.125 17.281 12.219 1 97.25 292 GLY B N 1
ATOM 5648 C CA . GLY B 1 292 ? 18.688 17.281 13.555 1 97.25 292 GLY B CA 1
ATOM 5649 C C . GLY B 1 292 ? 17.734 17.812 14.602 1 97.25 292 GLY B C 1
ATOM 5650 O O . GLY B 1 292 ? 18.156 18.375 15.617 1 97.25 292 GLY B O 1
ATOM 5651 N N . ALA B 1 293 ? 16.469 17.672 14.375 1 97.81 293 ALA B N 1
ATOM 5652 C CA . ALA B 1 293 ? 15.477 18.094 15.367 1 97.81 293 ALA B CA 1
ATOM 5653 C C . ALA B 1 293 ? 15.742 17.438 16.719 1 97.81 293 ALA B C 1
ATOM 5655 O O . ALA B 1 293 ? 16.406 16.406 16.797 1 97.81 293 ALA B O 1
ATOM 5656 N N . GLY B 1 294 ? 15.305 18.141 17.812 1 97.31 294 GLY B N 1
ATOM 5657 C CA . GLY B 1 294 ? 15.25 17.469 19.109 1 97.31 294 GLY B CA 1
ATOM 5658 C C . GLY B 1 294 ? 14.227 16.359 19.156 1 97.31 294 GLY B C 1
ATOM 5659 O O . GLY B 1 294 ? 13.922 15.734 18.141 1 97.31 294 GLY B O 1
ATOM 5660 N N . ASP B 1 295 ? 13.711 16.109 20.312 1 98.38 295 ASP B N 1
ATOM 5661 C CA . ASP B 1 295 ? 12.703 15.055 20.453 1 98.38 295 ASP B CA 1
ATOM 5662 C C . ASP B 1 295 ? 11.445 15.406 19.656 1 98.38 295 ASP B C 1
ATOM 5664 O O . ASP B 1 295 ? 10.898 16.5 19.797 1 98.38 295 ASP B O 1
ATOM 5668 N N . LEU B 1 296 ? 11.086 14.5 18.781 1 98.69 296 LEU B N 1
ATOM 5669 C CA . LEU B 1 296 ? 9.859 14.648 18.016 1 98.69 296 LEU B CA 1
ATOM 5670 C C . LEU B 1 296 ? 8.75 13.773 18.594 1 98.69 296 LEU B C 1
ATOM 5672 O O . LEU B 1 296 ? 8.883 12.547 18.656 1 98.69 296 LEU B O 1
ATOM 5676 N N . TYR B 1 297 ? 7.746 14.414 19.078 1 98.88 297 TYR B N 1
ATOM 5677 C CA . TYR B 1 297 ? 6.562 13.719 19.578 1 98.88 297 TYR B CA 1
ATOM 5678 C C . TYR B 1 297 ? 5.449 13.727 18.531 1 98.88 297 TYR B C 1
ATOM 5680 O O . TYR B 1 297 ? 5 14.789 18.094 1 98.88 297 TYR B O 1
ATOM 5688 N N . TYR B 1 298 ? 5.043 12.531 18.125 1 98.81 298 TYR B N 1
ATOM 5689 C CA . TYR B 1 298 ? 4.07 12.32 17.047 1 98.81 298 TYR B CA 1
ATOM 5690 C C . TYR B 1 298 ? 2.752 11.797 17.609 1 98.81 298 TYR B C 1
ATOM 5692 O O . TYR B 1 298 ? 2.74 10.922 18.469 1 98.81 298 TYR B O 1
ATOM 5700 N N . TYR B 1 299 ? 1.565 12.391 17.125 1 98.88 299 TYR B N 1
ATOM 5701 C CA . TYR B 1 299 ? 0.31 11.914 17.688 1 98.88 299 TYR B CA 1
ATOM 5702 C C . TYR B 1 299 ? -0.743 11.727 16.609 1 98.88 299 TYR B C 1
ATOM 5704 O O . TYR B 1 299 ? -0.627 12.297 15.516 1 98.88 299 TYR B O 1
ATOM 5712 N N . MET B 1 300 ? -1.662 10.93 16.859 1 98.88 300 MET B N 1
ATOM 5713 C CA . MET B 1 300 ? -2.924 10.773 16.141 1 98.88 300 MET B CA 1
ATOM 5714 C C . MET B 1 300 ? -4.109 10.945 17.078 1 98.88 300 MET B C 1
ATOM 5716 O O . MET B 1 300 ? -4.258 10.195 18.047 1 98.88 300 MET B O 1
ATOM 5720 N N . PHE B 1 301 ? -4.871 12 16.859 1 98.88 301 PHE B N 1
ATOM 5721 C CA . PHE B 1 301 ? -6.105 12.195 17.609 1 98.88 301 PHE B CA 1
ATOM 5722 C C . PHE B 1 301 ? -7.262 11.445 16.953 1 98.88 301 PHE B C 1
ATOM 5724 O O . PHE B 1 301 ? -7.539 11.633 15.773 1 98.88 301 PHE B O 1
ATOM 5731 N N . SER B 1 302 ? -7.93 10.562 17.719 1 98.62 302 SER B N 1
ATOM 5732 C CA . SER B 1 302 ? -8.984 9.742 17.125 1 98.62 302 SER B CA 1
ATOM 5733 C C . SER B 1 302 ? -10.211 9.695 18.031 1 98.62 302 SER B C 1
ATOM 5735 O O . SER B 1 302 ? -11.141 8.914 17.797 1 98.62 302 SER B O 1
ATOM 5737 N N . TYR B 1 303 ? -10.258 10.555 19.094 1 98.5 303 TYR B N 1
ATOM 5738 C CA . TYR B 1 303 ? -11.383 10.578 20.031 1 98.5 303 TYR B CA 1
ATOM 5739 C C . TYR B 1 303 ? -12.602 11.234 19.391 1 98.5 303 TYR B C 1
ATOM 5741 O O . TYR B 1 303 ? -12.484 12.289 18.75 1 98.5 303 TYR B O 1
ATOM 5749 N N . SER B 1 304 ? -13.648 10.562 19.453 1 97.62 304 SER B N 1
ATOM 5750 C CA . SER B 1 304 ? -14.945 11.078 19 1 97.62 304 SER B CA 1
ATOM 5751 C C . SER B 1 304 ? -15.891 11.289 20.188 1 97.62 304 SER B C 1
ATOM 5753 O O . SER B 1 304 ? -16.547 10.352 20.625 1 97.62 304 SER B O 1
ATOM 5755 N N . GLY B 1 305 ? -15.922 12.539 20.672 1 96.25 305 GLY B N 1
ATOM 5756 C CA . GLY B 1 305 ? -16.766 12.883 21.797 1 96.25 305 GLY B CA 1
ATOM 5757 C C . GLY B 1 305 ? -17.625 14.109 21.547 1 96.25 305 GLY B C 1
ATOM 5758 O O . GLY B 1 305 ? -17.953 14.422 20.406 1 96.25 305 GLY B O 1
ATOM 5759 N N . GLY B 1 306 ? -18.062 14.695 22.609 1 95.06 306 GLY B N 1
ATOM 5760 C CA . GLY B 1 306 ? -19.031 15.773 22.531 1 95.06 306 GLY B CA 1
ATOM 5761 C C . GLY B 1 306 ? -18.391 17.125 22.266 1 95.06 306 GLY B C 1
ATOM 5762 O O . GLY B 1 306 ? -19.078 18.156 22.266 1 95.06 306 GLY B O 1
ATOM 5763 N N . ARG B 1 307 ? -17.078 17.156 21.984 1 96.06 307 ARG B N 1
ATOM 5764 C CA . ARG B 1 307 ? -16.422 18.438 21.766 1 96.06 307 ARG B CA 1
ATOM 5765 C C . ARG B 1 307 ? -15.617 18.438 20.469 1 96.06 307 ARG B C 1
ATOM 5767 O O . ARG B 1 307 ? -14.688 19.234 20.312 1 96.06 307 ARG B O 1
ATOM 5774 N N . ASN B 1 308 ? -15.938 17.453 19.656 1 97 308 ASN B N 1
ATOM 5775 C CA . ASN B 1 308 ? -15.375 17.484 18.297 1 97 308 ASN B CA 1
ATOM 5776 C C . ASN B 1 308 ? -15.945 18.625 17.484 1 97 308 ASN B C 1
ATOM 5778 O O . ASN B 1 308 ? -16.938 18.453 16.75 1 97 308 ASN B O 1
ATOM 5782 N N . TYR B 1 309 ? -15.258 19.703 17.531 1 92.62 309 TYR B N 1
ATOM 5783 C CA . TYR B 1 309 ? -15.734 21 17.078 1 92.62 309 TYR B CA 1
ATOM 5784 C C . TYR B 1 309 ? -16.203 20.953 15.633 1 92.62 309 TYR B C 1
ATOM 5786 O O . TYR B 1 309 ? -17.312 21.344 15.312 1 92.62 309 TYR B O 1
ATOM 5794 N N . ALA B 1 310 ? -15.344 20.453 14.727 1 94.31 310 ALA B N 1
ATOM 5795 C CA . ALA B 1 310 ? -15.625 20.469 13.289 1 94.31 310 ALA B CA 1
ATOM 5796 C C . ALA B 1 310 ? -16.781 19.531 12.945 1 94.31 310 ALA B C 1
ATOM 5798 O O . ALA B 1 310 ? -17.641 19.859 12.148 1 94.31 310 ALA B O 1
ATOM 5799 N N . LYS B 1 311 ? -16.844 18.344 13.562 1 95.12 311 LYS B N 1
ATOM 5800 C CA . LYS B 1 311 ? -17.922 17.391 13.312 1 95.12 311 LYS B CA 1
ATOM 5801 C C . LYS B 1 311 ? -19.266 17.938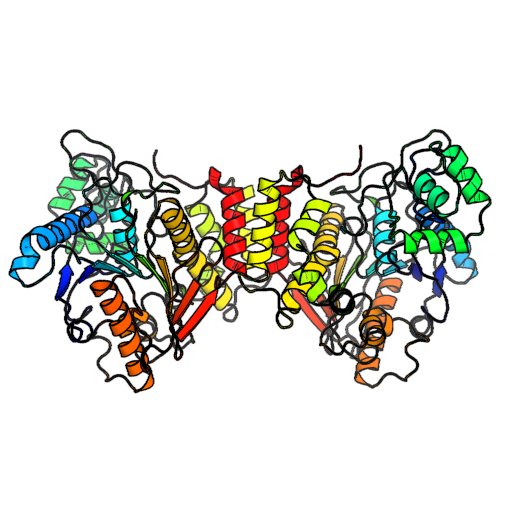 13.805 1 95.12 311 LYS B C 1
ATOM 5803 O O . LYS B 1 311 ? -20.281 17.797 13.125 1 95.12 311 LYS B O 1
ATOM 5808 N N . ILE B 1 312 ? -19.219 18.594 14.961 1 93.5 312 ILE B N 1
ATOM 5809 C CA . ILE B 1 312 ? -20.438 19.172 15.516 1 93.5 312 ILE B CA 1
ATOM 5810 C C . ILE B 1 312 ? -20.953 20.281 14.602 1 93.5 312 ILE B C 1
ATOM 5812 O O . ILE B 1 312 ? -22.141 20.328 14.289 1 93.5 312 ILE B O 1
ATOM 5816 N N . ALA B 1 313 ? -20.047 21.156 14.188 1 90.94 313 ALA B N 1
ATOM 5817 C CA . ALA B 1 313 ? -20.438 22.234 13.289 1 90.94 313 ALA B CA 1
ATOM 5818 C C . ALA B 1 313 ? -21.016 21.703 11.992 1 90.94 313 ALA B C 1
ATOM 5820 O O . ALA B 1 313 ? -21.906 22.328 11.398 1 90.94 313 ALA B O 1
ATOM 5821 N N . ALA B 1 314 ? -20.594 20.531 11.562 1 92.25 314 ALA B N 1
ATOM 5822 C CA . ALA B 1 314 ? -21.031 19.953 10.297 1 92.25 314 ALA B CA 1
ATOM 5823 C C . ALA B 1 314 ? -22.141 18.938 10.508 1 92.25 314 ALA B C 1
ATOM 5825 O O . ALA B 1 314 ? -22.594 18.297 9.562 1 92.25 314 ALA B O 1
ATOM 5826 N N . ASN B 1 315 ? -22.578 18.688 11.672 1 93.12 315 ASN B N 1
ATOM 5827 C CA . ASN B 1 315 ? -23.609 17.734 12.039 1 93.12 315 ASN B CA 1
ATOM 5828 C C . ASN B 1 315 ? -23.234 16.312 11.633 1 93.12 315 ASN B C 1
ATOM 5830 O O . ASN B 1 315 ? -24.031 15.625 11 1 93.12 315 ASN B O 1
ATOM 5834 N N . ILE B 1 316 ? -22 15.961 11.922 1 93.5 316 ILE B N 1
ATOM 5835 C CA . ILE B 1 316 ? -21.469 14.633 11.617 1 93.5 316 ILE B CA 1
ATOM 5836 C C . ILE B 1 316 ? -21.359 13.812 12.898 1 93.5 316 ILE B C 1
ATOM 5838 O O . ILE B 1 316 ? -20.797 14.273 13.891 1 93.5 316 ILE B O 1
ATOM 5842 N N . THR B 1 317 ? -21.812 12.555 12.828 1 92.5 317 THR B N 1
ATOM 5843 C CA . THR B 1 317 ? -21.812 11.727 14.023 1 92.5 317 THR B CA 1
ATOM 5844 C C . THR B 1 317 ? -20.891 10.516 13.852 1 92.5 317 THR B C 1
ATOM 5846 O O . THR B 1 317 ? -20.672 9.766 14.805 1 92.5 317 THR B O 1
ATOM 5849 N N . GLU B 1 318 ? -20.375 10.328 12.688 1 90.12 318 GLU B N 1
ATOM 5850 C CA . GLU B 1 318 ? -19.484 9.203 12.43 1 90.12 318 GLU B CA 1
ATOM 5851 C C . GLU B 1 318 ? -18.328 9.18 13.422 1 90.12 318 GLU B C 1
ATOM 5853 O O . GLU B 1 318 ? -17.891 10.227 13.906 1 90.12 318 GLU B O 1
ATOM 5858 N N . GLY B 1 319 ? -17.828 8.023 13.719 1 92.19 319 GLY B N 1
ATOM 5859 C CA . GLY B 1 319 ? -16.719 7.871 14.641 1 92.19 319 GLY B CA 1
ATOM 5860 C C . GLY B 1 319 ? -15.422 8.469 14.117 1 92.19 319 GLY B C 1
ATOM 5861 O O . GLY B 1 319 ? -15.328 8.812 12.938 1 92.19 319 GLY B O 1
ATOM 5862 N N . GLY B 1 320 ? -14.453 8.625 15.07 1 95.44 320 GLY B N 1
ATOM 5863 C CA . GLY B 1 320 ? -13.18 9.227 14.703 1 95.44 320 GLY B CA 1
ATOM 5864 C C . GLY B 1 320 ? -13.188 10.742 14.805 1 95.44 320 GLY B C 1
ATOM 5865 O O . GLY B 1 320 ? -14.117 11.328 15.359 1 95.44 320 GLY B O 1
ATOM 5866 N N . ALA B 1 321 ? -12.125 11.32 14.398 1 98.5 321 ALA B N 1
ATOM 5867 C CA . ALA B 1 321 ? -11.969 12.766 14.531 1 98.5 321 ALA B CA 1
ATOM 5868 C C . ALA B 1 321 ? -11.688 13.414 13.18 1 98.5 321 ALA B C 1
ATOM 5870 O O . ALA B 1 321 ? -10.852 12.922 12.414 1 98.5 321 ALA B O 1
ATOM 5871 N N . ALA B 1 322 ? -12.422 14.461 12.906 1 98.19 322 ALA B N 1
ATOM 5872 C CA . ALA B 1 322 ? -12.227 15.234 11.68 1 98.19 322 ALA B CA 1
ATOM 5873 C C . ALA B 1 322 ? -11.211 16.359 11.906 1 98.19 322 ALA B C 1
ATOM 5875 O O . ALA B 1 322 ? -10.703 16.531 13.016 1 98.19 322 ALA B O 1
ATOM 5876 N N . HIS B 1 323 ? -10.891 17.016 10.812 1 97.38 323 HIS B N 1
ATOM 5877 C CA . HIS B 1 323 ? -9.977 18.156 10.844 1 97.38 323 HIS B CA 1
ATOM 5878 C C . HIS B 1 323 ? -10.406 19.172 11.891 1 97.38 323 HIS B C 1
ATOM 5880 O O . HIS B 1 323 ? -11.578 19.578 11.93 1 97.38 323 HIS B O 1
ATOM 5886 N N . ALA B 1 324 ? -9.492 19.5 12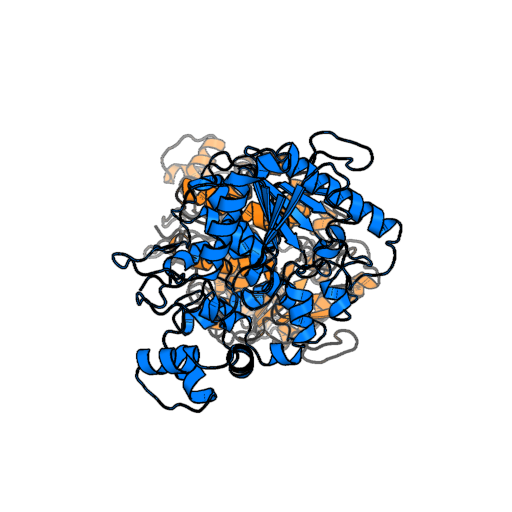.859 1 96.94 324 ALA B N 1
ATOM 5887 C CA . ALA B 1 324 ? -9.648 20.562 13.844 1 96.94 324 ALA B CA 1
ATOM 5888 C C . ALA B 1 324 ? -10.5 20.078 15.023 1 96.94 324 ALA B C 1
ATOM 5890 O O . ALA B 1 324 ? -10.734 20.844 15.969 1 96.94 324 ALA B O 1
ATOM 5891 N N . ASP B 1 325 ? -10.875 18.859 15.031 1 97.69 325 ASP B N 1
ATOM 5892 C CA . ASP B 1 325 ? -11.75 18.375 16.094 1 97.69 325 ASP B CA 1
ATOM 5893 C C . ASP B 1 325 ? -11.055 18.484 17.453 1 97.69 325 ASP B C 1
ATOM 5895 O O . ASP B 1 325 ? -11.711 18.75 18.469 1 97.69 325 ASP B O 1
ATOM 5899 N N . GLU B 1 326 ? -9.781 18.266 17.547 1 97.38 326 GLU B N 1
ATOM 5900 C CA . GLU B 1 326 ? -9.078 18.219 18.812 1 97.38 326 GLU B CA 1
ATOM 5901 C C . GLU B 1 326 ? -9.023 19.594 19.469 1 97.38 326 GLU B C 1
ATOM 5903 O O . GLU B 1 326 ? -8.727 19.719 20.656 1 97.38 326 GLU B O 1
ATOM 5908 N N . MET B 1 327 ? -9.375 20.656 18.703 1 96.19 327 MET B N 1
ATOM 5909 C CA . MET B 1 327 ? -9.352 22.016 19.25 1 96.19 327 MET B CA 1
ATOM 5910 C C . MET B 1 327 ? -10.367 22.172 20.375 1 96.19 327 MET B C 1
ATOM 5912 O O . MET B 1 327 ? -10.148 22.922 21.328 1 96.19 327 MET B O 1
ATOM 5916 N N . GLY B 1 328 ? -11.445 21.406 20.297 1 96.38 328 GLY B N 1
ATOM 5917 C CA . GLY B 1 328 ? -12.461 21.453 21.344 1 96.38 328 GLY B CA 1
ATOM 5918 C C . GLY B 1 328 ? -11.977 20.906 22.672 1 96.38 328 GLY B C 1
ATOM 5919 O O . GLY B 1 328 ? -12.633 21.094 23.703 1 96.38 328 GLY B O 1
ATOM 5920 N N . TYR B 1 329 ? -10.797 20.391 22.688 1 97.38 329 TYR B N 1
ATOM 5921 C CA . TYR B 1 329 ? -10.242 19.797 23.891 1 97.38 329 TYR B CA 1
ATOM 5922 C C . TYR B 1 329 ? -9.023 20.594 24.375 1 97.38 329 TYR B C 1
ATOM 5924 O O . TYR B 1 329 ? -8.359 20.188 25.328 1 97.38 329 TYR B O 1
ATOM 5932 N N . LEU B 1 330 ? -8.75 21.656 23.734 1 96.94 330 LEU B N 1
ATOM 5933 C CA . LEU B 1 330 ? -7.664 22.547 24.125 1 96.94 330 LEU B CA 1
ATOM 5934 C C . LEU B 1 330 ? -8.195 23.906 24.531 1 96.94 330 LEU B C 1
ATOM 5936 O O . LEU B 1 330 ? -7.617 24.578 25.391 1 96.94 330 LEU B O 1
ATOM 5940 N N . PHE B 1 331 ? -9.32 24.312 23.891 1 95.94 331 PHE B N 1
ATOM 5941 C CA . PHE B 1 331 ? -9.82 25.672 24.078 1 95.94 331 PHE B CA 1
ATOM 5942 C C . PHE B 1 331 ? -11.281 25.656 24.531 1 95.94 331 PHE B C 1
ATOM 5944 O O . PHE B 1 331 ? -12.047 24.781 24.125 1 95.94 331 PHE B O 1
ATOM 5951 N N . SER B 1 332 ? -11.617 26.609 25.375 1 93.06 332 SER B N 1
ATOM 5952 C CA . SER B 1 332 ? -13.023 26.938 25.625 1 93.06 332 SER B CA 1
ATOM 5953 C C . SER B 1 332 ? -13.617 27.719 24.453 1 93.06 332 SER B C 1
ATOM 5955 O O . SER B 1 332 ? -13.18 28.828 24.156 1 93.06 332 SER B O 1
ATOM 5957 N N . MET B 1 333 ? -14.531 27.109 23.797 1 91.12 333 MET B N 1
ATOM 5958 C CA . MET B 1 333 ? -15.086 27.703 22.594 1 91.12 333 MET B CA 1
ATOM 5959 C C . MET B 1 333 ? -16.547 28.078 22.781 1 91.12 333 MET B C 1
ATOM 5961 O O . MET B 1 333 ? -17.312 27.344 23.406 1 91.12 333 MET B O 1
ATOM 5965 N N . ALA B 1 334 ? -16.875 29.203 22.219 1 86.62 334 ALA B N 1
ATOM 5966 C CA . ALA B 1 334 ? -18.25 29.672 22.312 1 86.62 334 ALA B CA 1
ATOM 5967 C C . ALA B 1 334 ? -19.219 28.703 21.641 1 86.62 334 ALA B C 1
ATOM 5969 O O . ALA B 1 334 ? -20.359 28.578 22.062 1 86.62 334 ALA B O 1
ATOM 5970 N N . ALA B 1 335 ? -18.766 28.031 20.672 1 85 335 ALA B N 1
ATOM 5971 C CA . ALA B 1 335 ? -19.578 27.109 19.891 1 85 335 ALA B CA 1
ATOM 5972 C C . ALA B 1 335 ? -19.875 25.828 20.688 1 85 335 ALA B C 1
ATOM 5974 O O . ALA B 1 335 ? -20.766 25.062 20.328 1 85 335 ALA B O 1
ATOM 5975 N N . LEU B 1 336 ? -19.094 25.578 21.719 1 87.38 336 LEU B N 1
ATOM 5976 C CA . LEU B 1 336 ? -19.234 24.406 22.562 1 87.38 336 LEU B CA 1
ATOM 5977 C C . LEU B 1 336 ? -19.609 24.797 23.984 1 87.38 336 LEU B C 1
ATOM 5979 O O . LEU B 1 336 ? -18.797 24.734 24.891 1 87.38 336 LEU B O 1
ATOM 5983 N N . GLN B 1 337 ? -20.797 25.109 24.219 1 79.31 337 GLN B N 1
ATOM 5984 C CA . GLN B 1 337 ? -21.203 25.766 25.453 1 79.31 337 GLN B CA 1
ATOM 5985 C C . GLN B 1 337 ? -21.547 24.734 26.531 1 79.31 337 GLN B C 1
ATOM 5987 O O . GLN B 1 337 ? -21.469 25.031 27.719 1 79.31 337 GLN B O 1
ATOM 5992 N N . ASP B 1 338 ? -21.797 23.594 26.156 1 84.12 338 ASP B N 1
ATOM 5993 C CA . ASP B 1 338 ? -22.188 22.594 27.156 1 84.12 338 ASP B CA 1
ATOM 5994 C C . ASP B 1 338 ? -20.969 22.125 27.953 1 84.12 338 ASP B C 1
ATOM 5996 O O . ASP B 1 338 ? -19.859 22.047 27.422 1 84.12 338 ASP B O 1
ATOM 6000 N N . ALA B 1 339 ? -21.25 21.891 29.234 1 89.75 339 ALA B N 1
ATOM 6001 C CA . ALA B 1 339 ? -20.203 21.312 30.078 1 89.75 339 ALA B CA 1
ATOM 6002 C C . ALA B 1 339 ? -19.781 19.953 29.547 1 89.75 339 ALA B C 1
ATOM 6004 O O . ALA B 1 339 ? -20.609 19.156 29.094 1 89.75 339 ALA B O 1
ATOM 6005 N N . PRO B 1 340 ? -18.469 19.781 29.609 1 93.62 340 PRO B N 1
ATOM 6006 C CA . PRO B 1 340 ? -18.016 18.469 29.156 1 93.62 340 PRO B CA 1
ATOM 6007 C C . PRO B 1 340 ? -18.5 17.328 30.047 1 93.62 340 PRO B C 1
ATOM 6009 O O . PRO B 1 340 ? -18.562 17.469 31.266 1 93.62 340 PRO B O 1
ATOM 6012 N N . ASN B 1 341 ? -18.969 16.25 29.422 1 95.31 341 ASN B N 1
ATOM 6013 C CA . ASN B 1 341 ? -19.203 15.039 30.203 1 95.31 341 ASN B CA 1
ATOM 6014 C C . ASN B 1 341 ? -17.891 14.445 30.734 1 95.31 341 ASN B C 1
ATOM 6016 O O . ASN B 1 341 ? -16.812 14.953 30.422 1 95.31 341 ASN B O 1
ATOM 6020 N N . ALA B 1 342 ? -17.969 13.367 31.469 1 97 342 ALA B N 1
ATOM 6021 C CA . ALA B 1 342 ? -16.812 12.82 32.156 1 97 342 ALA B CA 1
ATOM 6022 C C . ALA B 1 342 ? -15.742 12.359 31.172 1 97 342 ALA B C 1
ATOM 6024 O O . ALA B 1 342 ? -14.547 12.586 31.391 1 97 342 ALA B O 1
ATOM 6025 N N . ALA B 1 343 ? -16.156 11.672 30.156 1 97.56 343 ALA B N 1
ATOM 6026 C CA . ALA B 1 343 ? -15.219 11.164 29.156 1 97.56 343 ALA B CA 1
ATOM 6027 C C . ALA B 1 343 ? -14.531 12.32 28.422 1 97.56 343 ALA B C 1
ATOM 6029 O O . ALA B 1 343 ? -13.32 12.281 28.188 1 97.56 343 ALA B O 1
ATOM 6030 N N . ASP B 1 344 ? -15.297 13.336 28.078 1 97.75 344 ASP B N 1
ATOM 6031 C CA . ASP B 1 344 ? -14.75 14.516 27.406 1 97.75 344 ASP B CA 1
ATOM 6032 C C . ASP B 1 344 ? -13.797 15.273 28.312 1 97.75 344 ASP B C 1
ATOM 6034 O O . ASP B 1 344 ? -12.758 15.766 27.859 1 97.75 344 ASP B O 1
ATOM 6038 N N . GLN B 1 345 ? -14.172 15.359 29.562 1 97.56 345 GLN B N 1
ATOM 6039 C CA . GLN B 1 345 ? -13.328 16.047 30.531 1 97.56 345 GLN B CA 1
ATOM 6040 C C . GLN B 1 345 ? -11.977 15.359 30.688 1 97.56 345 GLN B C 1
ATOM 6042 O O . GLN B 1 345 ? -10.945 16.016 30.812 1 97.56 345 GLN B O 1
ATOM 6047 N N . LEU B 1 346 ? -12.031 14.07 30.688 1 98.31 346 LEU B N 1
ATOM 6048 C CA . LEU B 1 346 ? -10.797 13.312 30.812 1 98.31 346 LEU B CA 1
ATOM 6049 C C . LEU B 1 346 ? -9.859 13.602 29.641 1 98.31 346 LEU B C 1
ATOM 6051 O O . LEU B 1 346 ? -8.672 13.844 29.844 1 98.31 346 LEU B O 1
ATOM 6055 N N . VAL B 1 347 ? -10.383 13.555 28.438 1 98.44 347 VAL B N 1
ATOM 6056 C CA . VAL B 1 347 ? -9.578 13.82 27.25 1 98.44 347 VAL B CA 1
ATOM 6057 C C . VAL B 1 347 ? -9.094 15.266 27.266 1 98.44 347 VAL B C 1
ATOM 6059 O O . VAL B 1 347 ? -7.938 15.547 26.938 1 98.44 347 VAL B O 1
ATOM 6062 N N . LEU B 1 348 ? -9.961 16.188 27.672 1 97.88 348 LEU B N 1
ATOM 6063 C CA . LEU B 1 348 ? -9.617 17.594 27.812 1 97.88 348 LEU B CA 1
ATOM 6064 C C . LEU B 1 348 ? -8.469 17.781 28.781 1 97.88 348 LEU B C 1
ATOM 6066 O O . LEU B 1 348 ? -7.492 18.469 28.484 1 97.88 348 LEU B O 1
ATOM 6070 N N . ASP B 1 349 ? -8.547 17.141 29.922 1 98.38 349 ASP B N 1
ATOM 6071 C CA . ASP B 1 349 ? -7.512 17.234 30.938 1 98.38 349 ASP B CA 1
ATOM 6072 C C . ASP B 1 349 ? -6.191 16.656 30.453 1 98.38 349 ASP B C 1
ATOM 6074 O O . ASP B 1 349 ? -5.125 17.219 30.688 1 98.38 349 ASP B O 1
ATOM 6078 N N . ARG B 1 350 ? -6.277 15.555 29.812 1 98.69 350 ARG B N 1
ATOM 6079 C CA . ARG B 1 350 ? -5.078 14.906 29.297 1 98.69 350 ARG B CA 1
ATOM 6080 C C . ARG B 1 350 ? -4.398 15.773 28.25 1 98.69 350 ARG B C 1
ATOM 6082 O O . ARG B 1 350 ? -3.186 15.977 28.297 1 98.69 350 ARG B O 1
ATOM 6089 N N . MET B 1 351 ? -5.168 16.266 27.297 1 98.56 351 MET B N 1
ATOM 6090 C CA . MET B 1 351 ? -4.594 17.047 26.203 1 98.56 351 MET B CA 1
ATOM 6091 C C . MET B 1 351 ? -3.973 18.344 26.734 1 98.56 351 MET B C 1
ATOM 6093 O O . MET B 1 351 ? -2.838 18.672 26.391 1 98.56 351 MET B O 1
ATOM 6097 N N . THR B 1 352 ? -4.699 19.078 27.578 1 98.5 352 THR B N 1
ATOM 6098 C CA . THR B 1 352 ? -4.176 20.344 28.078 1 98.5 352 THR B CA 1
ATOM 6099 C C . THR B 1 352 ? -2.939 20.109 28.938 1 98.5 352 THR B C 1
ATOM 6101 O O . THR B 1 352 ? -1.986 20.891 28.891 1 98.5 352 THR B O 1
ATOM 6104 N N . THR B 1 353 ? -2.951 19 29.672 1 98.75 353 THR B N 1
ATOM 6105 C CA . THR B 1 353 ? -1.783 18.688 30.484 1 98.75 353 THR B CA 1
ATOM 6106 C C . THR B 1 353 ? -0.588 18.344 29.594 1 98.75 353 THR B C 1
ATOM 6108 O O . THR B 1 353 ? 0.516 18.844 29.812 1 98.75 353 THR B O 1
ATOM 6111 N N . MET B 1 354 ? -0.766 17.516 28.594 1 98.88 354 MET B N 1
ATOM 6112 C CA . MET B 1 354 ? 0.334 17.125 27.719 1 98.88 354 MET B CA 1
ATOM 6113 C C . MET B 1 354 ? 0.871 18.328 26.938 1 98.88 354 MET B C 1
ATOM 6115 O O . MET B 1 354 ? 2.084 18.484 26.797 1 98.88 354 MET B O 1
ATOM 6119 N N . TRP B 1 355 ? 0.018 19.156 26.406 1 98.81 355 TRP B N 1
ATOM 6120 C CA . TRP B 1 355 ? 0.425 20.328 25.641 1 98.81 355 TRP B CA 1
ATOM 6121 C C . TRP B 1 355 ? 1.188 21.312 26.516 1 98.81 355 TRP B C 1
ATOM 6123 O O . TRP B 1 355 ? 2.225 21.844 26.109 1 98.81 355 TRP B O 1
ATOM 6133 N N . THR B 1 356 ? 0.685 21.547 27.75 1 98.69 356 THR B N 1
ATOM 6134 C CA . THR B 1 356 ? 1.351 22.516 28.625 1 98.69 356 THR B CA 1
ATOM 6135 C C . THR B 1 356 ? 2.625 21.906 29.203 1 98.69 356 THR B C 1
ATOM 6137 O O . THR B 1 356 ? 3.604 22.625 29.438 1 98.69 356 THR B O 1
ATOM 6140 N N . ASN B 1 357 ? 2.639 20.594 29.516 1 98.81 357 ASN B N 1
ATOM 6141 C CA . ASN B 1 357 ? 3.885 19.938 29.875 1 98.81 357 ASN B CA 1
ATOM 6142 C C . ASN B 1 357 ? 4.953 20.125 28.797 1 98.81 357 ASN B C 1
ATOM 6144 O O . ASN B 1 357 ? 6.109 20.422 29.109 1 98.81 357 ASN B O 1
ATOM 6148 N N . PHE B 1 358 ? 4.539 19.938 27.594 1 98.81 358 PHE B N 1
ATOM 6149 C CA . PHE B 1 358 ? 5.488 20.094 26.5 1 98.81 358 PHE B CA 1
ATOM 6150 C C . PHE B 1 358 ? 6.051 21.516 26.469 1 98.81 358 PHE B C 1
ATOM 6152 O O . PHE B 1 358 ? 7.25 21.703 26.266 1 98.81 358 PHE B O 1
ATOM 6159 N N . ALA B 1 359 ? 5.207 22.5 26.641 1 98.5 359 ALA B N 1
ATOM 6160 C CA . ALA B 1 359 ? 5.645 23.891 26.656 1 98.5 359 ALA B CA 1
ATOM 6161 C C . ALA B 1 359 ? 6.621 24.141 27.812 1 98.5 359 ALA B C 1
ATOM 6163 O O . ALA B 1 359 ? 7.613 24.859 27.641 1 98.5 359 ALA B O 1
ATOM 6164 N N . LYS B 1 360 ? 6.379 23.531 28.953 1 98 360 LYS B N 1
ATOM 6165 C CA . LYS B 1 360 ? 7.152 23.812 30.156 1 98 360 LYS B CA 1
ATOM 6166 C C . LYS B 1 360 ? 8.43 22.984 30.188 1 98 360 LYS B C 1
ATOM 6168 O O . LYS B 1 360 ? 9.484 23.453 30.625 1 98 360 LYS B O 1
ATOM 6173 N N . TYR B 1 361 ? 8.328 21.703 29.703 1 98.06 361 TYR B N 1
ATOM 6174 C CA . TYR B 1 361 ? 9.398 20.766 29.984 1 98.06 361 TYR B CA 1
ATOM 6175 C C . TYR B 1 361 ? 9.961 20.188 28.688 1 98.06 361 TYR B C 1
ATOM 6177 O O . TYR B 1 361 ? 10.906 19.391 28.719 1 98.06 361 TYR B O 1
ATOM 6185 N N . SER B 1 362 ? 9.43 20.578 27.531 1 98.44 362 SER B N 1
ATOM 6186 C CA . SER B 1 362 ? 9.797 20.031 26.234 1 98.44 362 SER B CA 1
ATOM 6187 C C . SER B 1 362 ? 9.539 18.516 26.188 1 98.44 362 SER B C 1
ATOM 6189 O O . SER B 1 362 ? 10.227 17.781 25.469 1 98.44 362 SER B O 1
ATOM 6191 N N . ASP B 1 363 ? 8.625 18.078 27.062 1 98.62 363 ASP B N 1
ATOM 6192 C CA . ASP B 1 363 ? 8.18 16.688 27.234 1 98.62 363 ASP B CA 1
ATOM 6193 C C . ASP B 1 363 ? 6.711 16.641 27.625 1 98.62 363 ASP B C 1
ATOM 6195 O O . ASP B 1 363 ? 6.34 17.078 28.719 1 98.62 363 ASP B O 1
ATOM 6199 N N . PRO B 1 364 ? 5.855 16.047 26.797 1 98.81 364 PRO B N 1
ATOM 6200 C CA . PRO B 1 364 ? 4.43 16.031 27.141 1 98.81 364 PRO B CA 1
ATOM 6201 C C . PRO B 1 364 ? 4.125 15.164 28.359 1 98.81 364 PRO B C 1
ATOM 6203 O O . PRO B 1 364 ? 3.086 15.336 29 1 98.81 364 PRO B O 1
ATOM 6206 N N . THR B 1 365 ? 5.02 14.227 28.609 1 98.69 365 THR B N 1
ATOM 6207 C CA . THR B 1 365 ? 4.824 13.328 29.75 1 98.69 365 THR B CA 1
ATOM 6208 C C . THR B 1 365 ? 6.102 13.219 30.578 1 98.69 365 THR B C 1
ATOM 6210 O O . THR B 1 365 ? 6.664 12.125 30.703 1 98.69 365 THR B O 1
ATOM 6213 N N . PRO B 1 366 ? 6.48 14.297 31.203 1 98.06 366 PRO B N 1
ATOM 6214 C CA . PRO B 1 366 ? 7.711 14.25 32 1 98.06 366 PRO B CA 1
ATOM 6215 C C . PRO B 1 366 ? 7.645 13.227 33.125 1 98.06 366 PRO B C 1
ATOM 6217 O O . PRO B 1 366 ? 8.68 12.734 33.594 1 98.06 366 PRO B O 1
ATOM 6220 N N . GLU B 1 367 ? 6.434 12.945 33.594 1 97 367 GLU B N 1
ATOM 6221 C CA . GLU B 1 367 ? 6.191 11.906 34.594 1 97 367 GLU B CA 1
ATOM 6222 C C . GLU B 1 367 ? 4.926 11.117 34.281 1 97 367 GLU B C 1
ATOM 6224 O O . GLU B 1 367 ? 4 11.641 33.656 1 97 367 GLU B O 1
ATOM 6229 N N . VAL B 1 368 ? 4.961 9.883 34.688 1 97.12 368 VAL B N 1
ATOM 6230 C CA . VAL B 1 368 ? 3.76 9.062 34.562 1 97.12 368 VAL B CA 1
ATOM 6231 C C . VAL B 1 368 ? 2.842 9.328 35.75 1 97.12 368 VAL B C 1
ATOM 6233 O O . VAL B 1 368 ? 3.291 9.32 36.906 1 97.12 368 VAL B O 1
ATOM 6236 N N . THR B 1 369 ? 1.6 9.609 35.531 1 97.88 369 THR B N 1
ATOM 6237 C CA . THR B 1 369 ? 0.588 9.875 36.562 1 97.88 369 THR B CA 1
ATOM 6238 C C . THR B 1 369 ? -0.684 9.086 36.281 1 97.88 369 THR B C 1
ATOM 6240 O O . THR B 1 369 ? -0.773 8.375 35.281 1 97.88 369 THR B O 1
ATOM 6243 N N . ASP B 1 370 ? -1.658 9.219 37.125 1 97.62 370 ASP B N 1
ATOM 6244 C CA . ASP B 1 370 ? -2.949 8.578 36.906 1 97.62 370 ASP B CA 1
ATOM 6245 C C . ASP B 1 370 ? -3.643 9.164 35.656 1 97.62 370 ASP B C 1
ATOM 6247 O O . ASP B 1 370 ? -4.305 8.445 34.906 1 97.62 370 ASP B O 1
ATOM 6251 N N . LEU B 1 371 ? -3.453 10.43 35.438 1 97.94 371 LEU B N 1
ATOM 6252 C CA . LEU B 1 371 ? -4.055 11.117 34.281 1 97.94 371 LEU B CA 1
ATOM 6253 C C . LEU B 1 371 ? -3.344 10.742 33 1 97.94 371 LEU B C 1
ATOM 6255 O O . LEU B 1 371 ? -3.986 10.578 31.953 1 97.94 371 LEU B O 1
ATOM 6259 N N . LEU B 1 372 ? -2.018 10.695 33.062 1 98.5 372 LEU B N 1
ATOM 6260 C CA . LEU B 1 372 ? -1.157 10.289 31.953 1 98.5 372 LEU B CA 1
ATOM 6261 C C . LEU B 1 372 ? -0.417 9 32.281 1 98.5 372 LEU B C 1
ATOM 6263 O O . LEU B 1 372 ? 0.764 9.031 32.656 1 98.5 372 LEU B O 1
ATOM 6267 N N . PRO B 1 373 ? -1.056 7.871 32.031 1 97.5 373 PRO B N 1
ATOM 6268 C CA . PRO B 1 373 ? -0.569 6.602 32.562 1 97.5 373 PRO B CA 1
ATOM 6269 C C . PRO B 1 373 ? 0.543 5.98 31.734 1 97.5 373 PRO B C 1
ATOM 6271 O O . PRO B 1 373 ? 0.983 4.863 32.031 1 97.5 373 PRO B O 1
ATOM 6274 N N . LEU B 1 374 ? 1.037 6.602 30.688 1 96.56 374 LEU B N 1
ATOM 6275 C CA . LEU B 1 374 ? 2.15 6.059 29.922 1 96.56 374 LEU B CA 1
ATOM 6276 C C . LEU B 1 374 ? 3.096 7.168 29.469 1 96.56 374 LEU B C 1
ATOM 6278 O O . LEU B 1 374 ? 2.686 8.328 29.344 1 96.56 374 LEU B O 1
ATOM 6282 N N . LYS B 1 375 ? 4.312 6.816 29.219 1 98.06 375 LYS B N 1
ATOM 6283 C CA . LYS B 1 375 ? 5.324 7.73 28.703 1 98.06 375 LYS B CA 1
ATOM 6284 C C . LYS B 1 375 ? 5.191 7.914 27.203 1 98.06 375 LYS B C 1
ATOM 6286 O O . LYS B 1 375 ? 5.07 6.938 26.453 1 98.06 375 LYS B O 1
ATOM 6291 N N . TRP B 1 376 ? 5.105 9.141 26.766 1 98.56 376 TRP B N 1
ATOM 6292 C CA . TRP B 1 376 ? 5.145 9.469 25.344 1 98.56 376 TRP B CA 1
ATOM 6293 C C . TRP B 1 376 ? 6.57 9.422 24.812 1 98.56 376 TRP B C 1
ATOM 6295 O O . TRP B 1 376 ? 7.312 10.398 24.906 1 98.56 376 TRP B O 1
ATOM 6305 N N . THR B 1 377 ? 6.941 8.281 24.156 1 98.06 377 THR B N 1
ATOM 6306 C CA . THR B 1 377 ? 8.273 8.086 23.609 1 98.06 377 THR B CA 1
ATOM 6307 C C . THR B 1 377 ? 8.43 8.836 22.281 1 98.06 377 THR B C 1
ATOM 6309 O O . THR B 1 377 ? 7.582 8.727 21.406 1 98.06 377 THR B O 1
ATOM 6312 N N . PRO B 1 378 ? 9.469 9.672 22.125 1 98.5 378 PRO B N 1
ATOM 6313 C CA . PRO B 1 378 ? 9.688 10.367 20.859 1 98.5 378 PRO B CA 1
ATOM 6314 C C . PRO B 1 378 ? 10 9.414 19.703 1 98.5 378 PRO B C 1
ATOM 6316 O O . PRO B 1 378 ? 10.422 8.281 19.938 1 98.5 378 PRO B O 1
ATOM 6319 N N . VAL B 1 379 ? 9.812 9.891 18.531 1 97.94 379 VAL B N 1
ATOM 6320 C CA . VAL B 1 379 ? 10.125 9.164 17.297 1 97.94 379 VAL B CA 1
ATOM 6321 C C . VAL B 1 379 ? 11.617 8.836 17.266 1 97.94 379 VAL B C 1
ATOM 6323 O O . VAL B 1 379 ? 12.445 9.633 17.719 1 97.94 379 VAL B O 1
ATOM 6326 N N . THR B 1 380 ? 12 7.625 16.75 1 95.88 380 THR B N 1
ATOM 6327 C CA . THR B 1 380 ? 13.383 7.246 16.5 1 95.88 380 THR B CA 1
ATOM 6328 C C . THR B 1 380 ? 13.594 6.867 15.031 1 95.88 380 THR B C 1
ATOM 6330 O O . THR B 1 380 ? 12.633 6.793 14.266 1 95.88 380 THR B O 1
ATOM 6333 N N . VAL B 1 381 ? 14.805 6.672 14.672 1 90.38 381 VAL B N 1
ATOM 6334 C CA . VAL B 1 381 ? 15.133 6.293 13.305 1 90.38 381 VAL B CA 1
ATOM 6335 C C 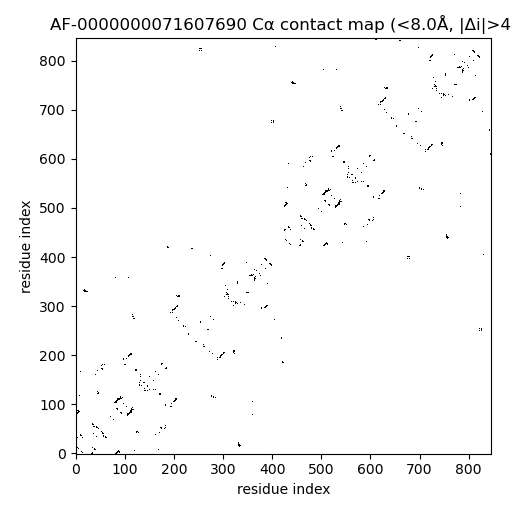. VAL B 1 381 ? 14.531 4.926 12.992 1 90.38 381 VAL B C 1
ATOM 6337 O O . VAL B 1 381 ? 14.102 4.676 11.859 1 90.38 381 VAL B O 1
ATOM 6340 N N . ASP B 1 382 ? 14.352 4.098 14.008 1 90.69 382 ASP B N 1
ATOM 6341 C CA . ASP B 1 382 ? 13.898 2.725 13.797 1 90.69 382 ASP B CA 1
ATOM 6342 C C . ASP B 1 382 ? 12.391 2.607 13.992 1 90.69 382 ASP B C 1
ATOM 6344 O O . ASP B 1 382 ? 11.75 1.724 13.414 1 90.69 382 ASP B O 1
ATOM 6348 N N . THR B 1 383 ? 11.867 3.488 14.875 1 95.94 383 THR B N 1
ATOM 6349 C CA . THR B 1 383 ? 10.461 3.355 15.234 1 95.94 383 THR B CA 1
ATOM 6350 C C . THR B 1 383 ? 9.758 4.711 15.172 1 95.94 383 THR B C 1
ATOM 6352 O O . THR B 1 383 ? 10.18 5.664 15.828 1 95.94 383 THR B O 1
ATOM 6355 N N . LEU B 1 384 ? 8.734 4.773 14.391 1 97.81 384 LEU B N 1
ATOM 6356 C CA . LEU B 1 384 ? 7.887 5.957 14.336 1 97.81 384 LEU B CA 1
ATOM 6357 C C . LEU B 1 384 ? 6.816 5.91 15.422 1 97.81 384 LEU B C 1
ATOM 6359 O O . LEU B 1 384 ? 5.633 5.727 15.125 1 97.81 384 LEU B O 1
ATOM 6363 N N . TYR B 1 385 ? 7.223 6.129 16.672 1 98.19 385 TYR B N 1
ATOM 6364 C CA . TYR B 1 385 ? 6.293 6.129 17.797 1 98.19 385 TYR B CA 1
ATOM 6365 C C . TYR B 1 385 ? 5.219 7.191 17.609 1 98.19 385 TYR B C 1
ATOM 6367 O O . TYR B 1 385 ? 5.508 8.305 17.172 1 98.19 385 TYR B O 1
ATOM 6375 N N . CYS B 1 386 ? 4.016 6.824 17.875 1 98.5 386 CYS B N 1
ATOM 6376 C CA . CYS B 1 386 ? 2.873 7.719 17.75 1 98.5 386 CYS B CA 1
ATOM 6377 C C . CYS B 1 386 ? 1.904 7.539 18.906 1 98.5 386 CYS B C 1
ATOM 6379 O O . CYS B 1 386 ? 1.46 6.422 19.172 1 98.5 386 CYS B O 1
ATOM 6381 N N . MET B 1 387 ? 1.628 8.586 19.625 1 98.75 387 MET B N 1
ATOM 6382 C CA . MET B 1 387 ? 0.612 8.555 20.672 1 98.75 387 MET B CA 1
ATOM 6383 C C . MET B 1 387 ? -0.786 8.695 20.078 1 98.75 387 MET B C 1
ATOM 6385 O O . MET B 1 387 ? -1.123 9.727 19.5 1 98.75 387 MET B O 1
ATOM 6389 N N . GLU B 1 388 ? -1.562 7.668 20.172 1 98.62 388 GLU B N 1
ATOM 6390 C CA . GLU B 1 388 ? -2.975 7.797 19.828 1 98.62 388 GLU B CA 1
ATOM 6391 C C . GLU B 1 388 ? -3.785 8.32 21.016 1 98.62 388 GLU B C 1
ATOM 6393 O O . GLU B 1 388 ? -3.811 7.699 22.078 1 98.62 388 GLU B O 1
ATOM 6398 N N . ILE B 1 389 ? -4.363 9.43 20.797 1 98.75 389 ILE B N 1
ATOM 6399 C CA . ILE B 1 389 ? -5.184 10.062 21.812 1 98.75 389 ILE B CA 1
ATOM 6400 C C . ILE B 1 389 ? -6.656 9.758 21.562 1 98.75 389 ILE B C 1
ATOM 6402 O O . ILE B 1 389 ? -7.27 10.344 20.672 1 98.75 389 ILE B O 1
ATOM 6406 N N . ASN B 1 390 ? -7.188 8.867 22.234 1 98.31 390 ASN B N 1
ATOM 6407 C CA . ASN B 1 390 ? -8.578 8.43 22.266 1 98.31 390 ASN B CA 1
ATOM 6408 C C . ASN B 1 390 ? -9.102 8.312 23.703 1 98.31 390 ASN B C 1
ATOM 6410 O O . ASN B 1 390 ? -8.562 8.945 24.609 1 98.31 390 ASN B O 1
ATOM 6414 N N . SER B 1 391 ? -10.195 7.613 23.875 1 97.06 391 SER B N 1
ATOM 6415 C CA . SER B 1 391 ? -10.672 7.391 25.25 1 97.06 391 SER B CA 1
ATOM 6416 C C . SER B 1 391 ? -9.57 6.816 26.125 1 97.06 391 SER B C 1
ATOM 6418 O O . SER B 1 391 ? -9.539 7.055 27.328 1 97.06 391 SER B O 1
ATOM 6420 N N . THR B 1 392 ? -8.719 6.094 25.531 1 97.38 392 THR B N 1
ATOM 6421 C CA . THR B 1 392 ? -7.484 5.633 26.156 1 97.38 392 THR B CA 1
ATOM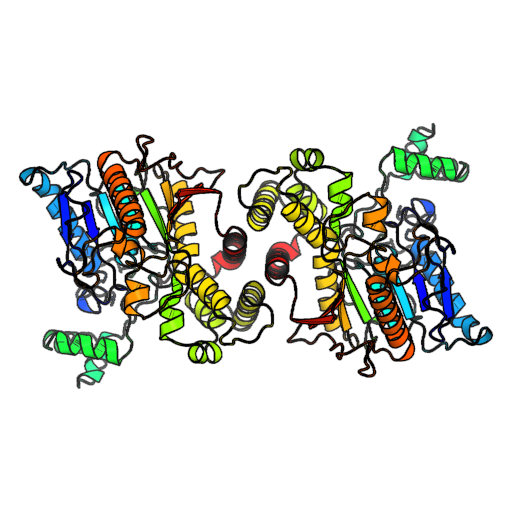 6422 C C . THR B 1 392 ? -6.27 6.141 25.375 1 97.38 392 THR B C 1
ATOM 6424 O O . THR B 1 392 ? -6.363 6.449 24.188 1 97.38 392 THR B O 1
ATOM 6427 N N . LEU B 1 393 ? -5.145 6.324 26.125 1 98.25 393 LEU B N 1
ATOM 6428 C CA . LEU B 1 393 ? -3.877 6.656 25.484 1 98.25 393 LEU B CA 1
ATOM 6429 C C . LEU B 1 393 ? -3.123 5.391 25.078 1 98.25 393 LEU B C 1
ATOM 6431 O O . LEU B 1 393 ? -2.967 4.477 25.891 1 98.25 393 LEU B O 1
ATOM 6435 N N . THR B 1 394 ? -2.766 5.293 23.812 1 97.75 394 THR B N 1
ATOM 6436 C CA . THR B 1 394 ? -1.997 4.148 23.328 1 97.75 394 THR B CA 1
ATOM 6437 C C . THR B 1 394 ? -0.781 4.609 22.531 1 97.75 394 THR B C 1
ATOM 6439 O O . THR B 1 394 ? -0.873 5.547 21.734 1 97.75 394 THR B O 1
ATOM 6442 N N . LEU B 1 395 ? 0.389 4.055 22.844 1 97.25 395 LEU B N 1
ATOM 6443 C CA . LEU B 1 395 ? 1.591 4.309 22.062 1 97.25 395 LEU B CA 1
ATOM 6444 C C . LEU B 1 395 ? 1.788 3.229 21 1 97.25 395 LEU B C 1
ATOM 6446 O O . LEU B 1 395 ? 1.937 2.051 21.328 1 97.25 395 LEU B O 1
ATOM 6450 N N . THR B 1 396 ? 1.715 3.588 19.734 1 94.12 396 THR B N 1
ATOM 6451 C CA . THR B 1 396 ? 1.868 2.633 18.641 1 94.12 396 THR B CA 1
ATOM 6452 C C . THR B 1 396 ? 3.094 2.969 17.797 1 94.12 396 THR B C 1
ATOM 6454 O O . THR B 1 396 ? 3.68 4.043 17.938 1 94.12 396 THR B O 1
ATOM 6457 N N . GLY B 1 397 ? 3.508 1.983 16.969 1 95.38 397 GLY B N 1
ATOM 6458 C CA . GLY B 1 397 ? 4.594 2.201 16.031 1 95.38 397 GLY B CA 1
ATOM 6459 C C . GLY B 1 397 ? 4.125 2.277 14.586 1 95.38 397 GLY B C 1
ATOM 6460 O O . GLY B 1 397 ? 3.672 1.277 14.023 1 95.38 397 GLY B O 1
ATOM 6461 N N . ARG B 1 398 ? 4.289 3.453 14.008 1 96.12 398 ARG B N 1
ATOM 6462 C CA . ARG B 1 398 ? 4.039 3.688 12.594 1 96.12 398 ARG B CA 1
ATOM 6463 C C . ARG B 1 398 ? 2.58 3.41 12.242 1 96.12 398 ARG B C 1
ATOM 6465 O O . ARG B 1 398 ? 2.289 2.535 11.422 1 96.12 398 ARG B O 1
ATOM 6472 N N . PRO B 1 399 ? 1.674 4.195 12.781 1 96 399 PRO B N 1
ATOM 6473 C CA . PRO B 1 399 ? 0.266 4.023 12.414 1 96 399 PRO B CA 1
ATOM 6474 C C . PRO B 1 399 ? 0.011 4.238 10.93 1 96 399 PRO B C 1
ATOM 6476 O O . PRO B 1 399 ? 0.78 4.934 10.258 1 96 399 PRO B O 1
ATOM 6479 N N . LEU B 1 400 ? -1.078 3.6 10.43 1 97.62 400 LEU B N 1
ATOM 6480 C CA . LEU B 1 400 ? -1.476 3.717 9.031 1 97.62 400 LEU B CA 1
ATOM 6481 C C . LEU B 1 400 ? -0.339 3.297 8.109 1 97.62 400 LEU B C 1
ATOM 6483 O O . LEU B 1 400 ? -0.139 3.9 7.051 1 97.62 400 LEU B O 1
ATOM 6487 N N . HIS B 1 401 ? 0.416 2.266 8.523 1 97.38 401 HIS B N 1
ATOM 6488 C CA . HIS B 1 401 ? 1.672 1.884 7.891 1 97.38 401 HIS B CA 1
ATOM 6489 C C . HIS B 1 401 ? 1.45 1.455 6.445 1 97.38 401 HIS B C 1
ATOM 6491 O O . HIS B 1 401 ? 2.27 1.75 5.57 1 97.38 401 HIS B O 1
ATOM 6497 N N . GLU B 1 402 ? 0.319 0.817 6.066 1 97.81 402 GLU B N 1
ATOM 6498 C CA . GLU B 1 402 ? 0.058 0.389 4.695 1 97.81 402 GLU B CA 1
ATOM 6499 C C . GLU B 1 402 ? -0.072 1.586 3.758 1 97.81 402 GLU B C 1
ATOM 6501 O O . GLU B 1 402 ? 0.624 1.664 2.744 1 97.81 402 GLU B O 1
ATOM 6506 N N . ARG B 1 403 ? -0.957 2.545 4.164 1 98.5 403 ARG B N 1
ATOM 6507 C CA . ARG B 1 403 ? -1.226 3.703 3.318 1 98.5 403 ARG B CA 1
ATOM 6508 C C . ARG B 1 403 ? 0.012 4.586 3.189 1 98.5 403 ARG B C 1
ATOM 6510 O O . ARG B 1 403 ? 0.342 5.043 2.094 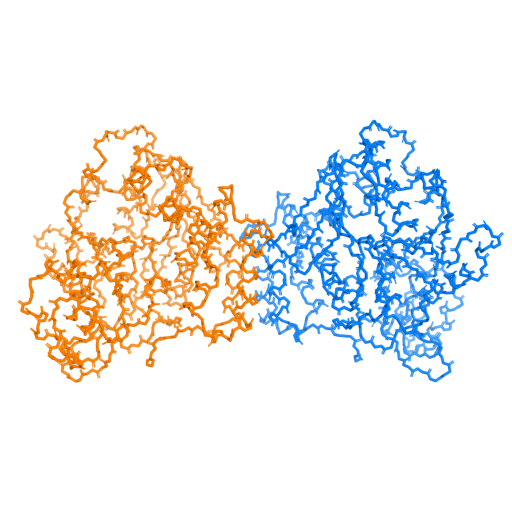1 98.5 403 ARG B O 1
ATOM 6517 N N . MET B 1 404 ? 0.754 4.746 4.258 1 98.44 404 MET B N 1
ATOM 6518 C CA . MET B 1 404 ? 1.921 5.625 4.223 1 98.44 404 MET B CA 1
ATOM 6519 C C . MET B 1 404 ? 3.064 4.98 3.447 1 98.44 404 MET B C 1
ATOM 6521 O O . MET B 1 404 ? 3.822 5.668 2.762 1 98.44 404 MET B O 1
ATOM 6525 N N . ALA B 1 405 ? 3.186 3.613 3.531 1 98.5 405 ALA B N 1
ATOM 6526 C CA . ALA B 1 405 ? 4.207 2.932 2.742 1 98.5 405 ALA B CA 1
ATOM 6527 C C . ALA B 1 405 ? 3.92 3.057 1.248 1 98.5 405 ALA B C 1
ATOM 6529 O O . ALA B 1 405 ? 4.84 3.213 0.443 1 98.5 405 ALA B O 1
ATOM 6530 N N . PHE B 1 406 ? 2.66 2.953 0.872 1 98.75 406 PHE B N 1
ATOM 6531 C CA . PHE B 1 406 ? 2.262 3.133 -0.519 1 98.75 406 PHE B CA 1
ATOM 6532 C C . PHE B 1 406 ? 2.609 4.535 -1.006 1 98.75 406 PHE B C 1
ATOM 6534 O O . PHE B 1 406 ? 3.189 4.695 -2.082 1 98.75 406 PHE B O 1
ATOM 6541 N N . TRP B 1 407 ? 2.295 5.57 -0.171 1 98.44 407 TRP B N 1
ATOM 6542 C CA . TRP B 1 407 ? 2.594 6.957 -0.516 1 98.44 407 TRP B CA 1
ATOM 6543 C C . TRP B 1 407 ? 4.098 7.184 -0.612 1 98.44 407 TRP B C 1
ATOM 6545 O O . TRP B 1 407 ? 4.566 7.918 -1.484 1 98.44 407 TRP B O 1
ATOM 6555 N N . GLU B 1 408 ? 4.852 6.605 0.289 1 97.5 408 GLU B N 1
ATOM 6556 C CA . GLU B 1 408 ? 6.301 6.75 0.281 1 97.5 408 GLU B CA 1
ATOM 6557 C C . GLU B 1 408 ? 6.91 6.164 -0.99 1 97.5 408 GLU B C 1
ATOM 6559 O O . GLU B 1 408 ? 7.793 6.77 -1.602 1 97.5 408 GLU B O 1
ATOM 6564 N N . LEU B 1 409 ? 6.422 4.973 -1.354 1 98.31 409 LEU B N 1
ATOM 6565 C CA . LEU B 1 409 ? 6.895 4.336 -2.58 1 98.31 409 LEU B CA 1
ATOM 6566 C C . LEU B 1 409 ? 6.539 5.176 -3.801 1 98.31 409 LEU B C 1
ATOM 6568 O O . LEU B 1 409 ? 7.367 5.355 -4.699 1 98.31 409 LEU B O 1
ATOM 6572 N N . PHE B 1 410 ? 5.352 5.695 -3.816 1 98.38 410 PHE B N 1
ATOM 6573 C CA . PHE B 1 410 ? 4.887 6.531 -4.918 1 98.38 410 PHE B CA 1
ATOM 6574 C C . PHE B 1 410 ? 5.75 7.777 -5.055 1 98.38 410 PHE B C 1
ATOM 6576 O O . PHE B 1 410 ? 6.168 8.133 -6.156 1 98.38 410 PHE B O 1
ATOM 6583 N N . LEU B 1 411 ? 5.953 8.414 -3.936 1 96.44 411 LEU B N 1
ATOM 6584 C CA . LEU B 1 411 ? 6.754 9.641 -3.963 1 96.44 411 LEU B CA 1
ATOM 6585 C C . LEU B 1 411 ? 8.18 9.344 -4.418 1 96.44 411 LEU B C 1
ATOM 6587 O O . LEU B 1 411 ? 8.75 10.102 -5.203 1 96.44 411 LEU B O 1
ATOM 6591 N N . LYS B 1 412 ? 8.75 8.266 -3.912 1 95.81 412 LYS B N 1
ATOM 6592 C CA . LYS B 1 412 ? 10.102 7.902 -4.32 1 95.81 412 LYS B CA 1
ATOM 6593 C C . LYS B 1 412 ? 10.188 7.711 -5.832 1 95.81 412 LYS B C 1
ATOM 6595 O O . LYS B 1 412 ? 11.133 8.18 -6.473 1 95.81 412 LYS B O 1
ATOM 6600 N N . MET B 1 413 ? 9.188 7.043 -6.375 1 97 413 MET B N 1
ATOM 6601 C CA . MET B 1 413 ? 9.164 6.762 -7.809 1 97 413 MET B CA 1
ATOM 6602 C C . MET B 1 413 ? 9.039 8.055 -8.609 1 97 413 MET B C 1
ATOM 6604 O O . MET B 1 413 ? 9.617 8.172 -9.695 1 97 413 MET B O 1
ATOM 6608 N N . ASN B 1 414 ? 8.305 9.055 -8.078 1 96.69 414 ASN B N 1
ATOM 6609 C CA . ASN B 1 414 ? 7.902 10.188 -8.898 1 96.69 414 ASN B CA 1
ATOM 6610 C C . ASN B 1 414 ? 8.477 11.5 -8.367 1 96.69 414 ASN B C 1
ATOM 6612 O O . ASN B 1 414 ? 8.016 12.578 -8.727 1 96.69 414 ASN B O 1
ATOM 6616 N N . LYS B 1 415 ? 9.461 11.484 -7.535 1 93.31 415 LYS B N 1
ATOM 6617 C CA . LYS B 1 415 ? 10.023 12.648 -6.852 1 93.31 415 LYS B CA 1
ATOM 6618 C C . LYS B 1 415 ? 10.445 13.727 -7.848 1 93.31 415 LYS B C 1
ATOM 6620 O O . LYS B 1 415 ? 10.266 14.922 -7.598 1 93.31 415 LYS B O 1
ATOM 6625 N N . ALA B 1 416 ? 10.984 13.297 -8.969 1 93.31 416 ALA B N 1
ATOM 6626 C CA . ALA B 1 416 ? 11.508 14.227 -9.969 1 93.31 416 ALA B CA 1
ATOM 6627 C C . ALA B 1 416 ? 10.383 15.023 -10.617 1 93.31 416 ALA B C 1
ATOM 6629 O O . ALA B 1 416 ? 10.617 16.094 -11.188 1 93.31 416 ALA B O 1
ATOM 6630 N N . LEU B 1 417 ? 9.18 14.555 -10.5 1 94.5 417 LEU B N 1
ATOM 6631 C CA . LEU B 1 417 ? 8.047 15.18 -11.172 1 94.5 417 LEU B CA 1
ATOM 6632 C C . LEU B 1 417 ? 7.301 16.109 -10.219 1 94.5 417 LEU B C 1
ATOM 6634 O O . LEU B 1 417 ? 6.363 16.797 -10.633 1 94.5 417 LEU B O 1
ATOM 6638 N N . LEU B 1 418 ? 7.699 16.203 -8.922 1 91.31 418 LEU B N 1
ATOM 6639 C CA . LEU B 1 418 ? 7.059 17.109 -7.965 1 91.31 418 LEU B CA 1
ATOM 6640 C C . LEU B 1 418 ? 7.195 18.562 -8.406 1 91.31 418 LEU B C 1
ATOM 6642 O O . LEU B 1 418 ? 8.289 19 -8.773 1 91.31 418 LEU B O 1
ATOM 6646 N N . LYS B 1 419 ? 6.113 19.219 -8.344 1 88.62 419 LYS B N 1
ATOM 6647 C CA . LYS B 1 419 ? 6.141 20.641 -8.672 1 88.62 419 LYS B CA 1
ATOM 6648 C C . LYS B 1 419 ? 6.883 21.438 -7.605 1 88.62 419 LYS B C 1
ATOM 6650 O O . LYS B 1 419 ? 6.707 21.188 -6.406 1 88.62 419 LYS B O 1
ATOM 6655 N N . LYS B 1 420 ? 7.809 22.344 -8.023 1 80.62 420 LYS B N 1
ATOM 6656 C CA . LYS B 1 420 ? 8.602 23.156 -7.105 1 80.62 420 LYS B CA 1
ATOM 6657 C C . LYS B 1 420 ? 8.125 24.609 -7.109 1 80.62 420 LYS B C 1
ATOM 6659 O O . LYS B 1 420 ? 8.469 25.375 -6.211 1 80.62 420 LYS B O 1
ATOM 6664 N N . PHE B 1 421 ? 7.359 25.016 -7.918 1 66.5 421 PHE B N 1
ATOM 6665 C CA . PHE B 1 421 ? 6.785 26.344 -8.102 1 66.5 421 PHE B CA 1
ATOM 6666 C C . PHE B 1 421 ? 7.852 27.422 -7.941 1 66.5 421 PHE B C 1
ATOM 6668 O O . PHE B 1 421 ? 7.625 28.438 -7.281 1 66.5 421 PHE B O 1
ATOM 6675 N N . ASP B 1 422 ? 9.203 27.141 -8.25 1 64.88 422 ASP B N 1
ATOM 6676 C CA . ASP B 1 422 ? 10.258 28.141 -8.133 1 64.88 422 ASP B CA 1
ATOM 6677 C C . ASP B 1 422 ? 10.453 28.906 -9.445 1 64.88 422 ASP B C 1
ATOM 6679 O O . ASP B 1 422 ? 11.219 29.859 -9.5 1 64.88 422 ASP B O 1
ATOM 6683 N N . ASP B 1 423 ? 9.844 28.516 -10.625 1 56.06 423 ASP B N 1
ATOM 6684 C CA . ASP B 1 423 ? 10.008 29.281 -11.852 1 56.06 423 ASP B CA 1
ATOM 6685 C C . ASP B 1 423 ? 8.875 30.297 -12.016 1 56.06 423 ASP B C 1
ATOM 6687 O O . ASP B 1 423 ? 7.73 30.016 -11.648 1 56.06 423 ASP B O 1
#

Organism: Manduca sexta (NCBI:txid7130)

InterPro domains:
  IPR002018 Carboxylesterase, type B [PF00135] (1-407)
  IPR019826 Carboxylesterase type B, active site [PS00122] (74-89)
  IPR029058 Alpha/Beta hydrolase fold [G3DSA:3.40.50.1820] (1-416)
  IPR029058 Alpha/Beta hydrolase fold [SSF53474] (1-408)

pLDDT: mean 94.7, std 5.21, range [55.75, 98.94]

Sequence (846 aa):
MIWIYGGAFLRGSSSRASAGPDYLVRHDVILVTINYRVGPYGFMCLDIPEVPGNQGLKDQYLAIKWVKENIAAFGGDVNKITLFGESAGGHSIDLHLRSSNEKLFNNAILQSGSAVAATVFQEPDKEAPIKLAEHLGLNTTCIHEALEFLAGTEPEQIIEATVALDMSFKPCVEKDIDGVDNFITTTWVDTAVPKVANMPVLLGFNNHEFLTIYANNGVDHYKESNIFQNSLQSQFKFSEDELVEMSNLFRHFYMGDRPITEELEWPIVDFGSDYTYIHPIRRTINKFMESGAGDLYYYMFSYSGGRNYAKIAANITEGGAAHADEMGYLFSMAALQDAPNAADQLVLDRMTTMWTNFAKYSDPTPEVTDLLPLKWTPVTVDTLYCMEINSTLTLTGRPLHERMAFWELFLKMNKALLKKFDDMIWIYGGAFLRGSSSRASAGPDYLVRHDVILVTINYRVGPYGFMCLDIPEVPGNQGLKDQYLAIKWVKENIAAFGGDVNKITLFGESAGGHSIDLHLRSSNEKLFNNAILQSGSAVAATVFQEPDKEAPIKLAEHLGLNTTCIHEALEFLAGTEPEQIIEATVALDMSFKPCVEKDIDGVDNFITTTWVDTAVPKVANMPVLLGFNNHEFLTIYANNGVDHYKESNIFQNSLQSQFKFSEDELVEMSNLFRHFYMGDRPITEELEWPIVDFGSDYTYIHPIRRTINKFMESGAGDLYYYMFSYSGGRNYAKIAANITEGGAAHADEMGYLFSMAALQDAPNAADQLVLDRMTTMWTNFAKYSDPTPEVTDLLPLKWTPVTVDTLYCMEINSTLTLTGRPLHERMAFWELFLKMNKALLKKFDD

Nearest PDB structures (foldseek):
  5w1u-assembly2_B  TM=9.034E-01  e=1.099E-27  Culex quinquefasciatus
  2fj0-assembly1_A  TM=8.532E-01  e=9.548E-25  Manduca sexta
  5thm-assembly1_A  TM=8.559E-01  e=2.646E-25  Drosophila melanogaster
  7mp4-assembly8_H  TM=8.543E-01  e=4.352E-24  Epiphyas postvittana
  3biw-assembly2_C  TM=7.859E-01  e=1.871E-23  Rattus norvegicus

Solvent-accessible surface area (backbone atoms only — not comparable to full-atom values): 44399 Å² total; per-residue (Å²): 62,39,41,33,60,36,44,72,42,54,46,76,66,62,39,59,51,66,53,17,58,71,60,44,47,77,69,82,51,62,80,43,68,49,68,58,50,38,20,73,73,6,16,42,43,60,66,37,86,92,39,39,42,33,46,20,59,51,38,44,50,52,51,50,49,48,45,53,75,43,33,53,82,74,72,42,59,70,82,49,31,20,42,33,19,32,38,38,15,6,18,44,52,45,42,58,40,58,26,82,60,82,88,73,59,48,33,39,35,22,36,48,26,28,52,67,10,61,84,38,55,55,77,70,60,71,55,47,48,34,54,52,25,40,76,75,71,43,86,61,91,48,58,68,59,21,46,53,51,53,71,71,44,61,65,69,56,53,55,49,47,35,61,75,67,69,60,82,30,43,58,60,61,22,64,90,46,91,95,49,92,78,63,38,66,57,60,68,74,92,48,79,28,68,67,36,44,67,24,32,34,36,37,34,40,37,75,31,32,23,43,54,59,49,61,73,59,35,62,66,49,55,63,73,36,58,62,54,43,54,54,47,56,71,46,33,70,60,54,73,69,52,38,53,52,53,23,48,44,51,42,24,33,54,52,29,53,60,72,81,43,83,84,46,48,59,42,54,23,50,48,47,18,36,60,47,38,51,48,25,34,50,53,45,52,53,38,38,57,76,28,42,31,34,57,35,38,36,38,35,38,40,44,63,60,93,43,31,44,42,30,57,77,67,73,51,80,69,81,41,15,26,49,66,11,69,50,44,35,48,25,44,29,64,89,57,72,67,78,69,52,72,72,46,42,51,49,25,52,41,47,31,46,26,56,48,30,25,48,75,66,68,30,49,38,83,60,71,42,90,81,43,75,58,71,75,60,49,46,49,97,83,35,48,28,27,41,34,45,37,98,56,82,44,84,43,46,31,77,65,24,46,66,50,34,44,51,51,51,50,44,66,68,44,54,89,35,48,66,60,73,73,123,62,40,43,33,61,36,44,71,42,55,47,77,66,59,39,58,52,66,53,16,56,71,60,45,48,75,69,81,52,61,79,43,66,50,69,57,49,39,20,71,74,6,16,43,42,60,65,38,84,92,40,38,42,33,45,17,59,51,39,45,50,52,50,49,49,50,44,53,76,45,33,52,82,76,73,43,58,70,85,48,31,20,41,35,19,34,38,38,14,5,20,45,53,44,43,59,39,58,25,83,60,82,89,74,62,50,33,40,34,23,36,46,26,27,54,67,10,60,83,37,54,55,78,69,62,68,56,48,46,34,54,52,26,40,76,74,72,44,87,59,91,46,60,67,59,21,46,55,52,52,71,71,42,61,64,68,59,53,54,50,48,35,61,74,67,69,61,82,33,43,59,60,62,23,62,90,47,91,96,50,92,78,65,38,66,58,62,68,75,94,49,79,28,69,68,35,43,65,25,32,34,37,36,34,39,38,74,30,32,23,43,53,59,48,62,73,60,34,63,67,50,55,64,72,38,60,62,55,43,55,55,47,55,72,47,32,67,59,54,74,69,53,39,53,52,53,23,48,44,53,42,23,34,54,51,28,52,59,73,82,43,81,85,45,46,59,43,54,23,50,49,47,18,35,60,45,37,51,49,24,33,50,52,44,52,54,38,39,58,74,27,43,32,34,57,35,39,35,34,35,37,41,47,62,60,94,41,30,44,42,30,58,76,65,73,51,81,70,83,40,13,27,48,66,12,69,49,42,36,50,24,45,30,63,92,57,73,68,79,69,53,72,72,47,41,51,48,24,51,40,46,32,46,27,54,50,30,27,47,75,66,68,31,50,40,83,60,72,41,91,81,42,76,57,72,74,62,48,46,50,97,82,36,47,28,27,40,32,42,36,99,55,81,43,82,43,45,32,77,66,24,46,65,50,32,43,50,51,52,50,44,66,69,45,53,88,35,48,66,59,71,74,125

Secondary structure (DSSP, 8-state):
-EEE--STTT-----TTTSBTHHHHTTS---EE-----HHHHH---SBTTB-S-HHHHHHHHHHHHHHHHGGGGT--TT--EEEEETHHHHHHHHHHHSSSPP--SEEEEES--TT-TTT-----TTHHHHHHHHTT---S-HHHHHHHHHTS-HHHHHHHHHHTT------PPP--TT---S--S--TT---GGGBT--EEEEEETTTTHHHHHHH-HHHHHHS-HHHHHHHHHB---HHHHHHHHHHHHHHHHTT----GGGHHHHHHHHHIIIIIHHHHHHHHHHHHTTBS-EEEEEE---STT-HHHHHTT---SS--TTGGGGGTSB-TT--SPP-HHHHHHHHHHHHHHHHHHHHS-S-SS--SSS-S--PPP-SS--EEEEESSSEEEEESTTHHHHHHHHHHHHHHGGGB-----/-EEE--STTT-----TTTSBGGGTGGGS---EE-----HHHHH---SBTTB-S-HHHHHHHHHHHHHHHHGGGGT--TT--EEEEETHHHHHHHHHHHSSSPP--SEEEEES--TT-TTT-----TTHHHHHHHHTT---S-HHHHHHHHHTS-HHHHHHHHHHTT------PPP--TT---S--S--TT---GGGBT--EEEEEETTTTHHHHHHH-HHHHHHS-HHHHHHHHHB---HHHHHHHHHHHHHHHHTT----TT-HHHHHHHHHIIIIIHHHHHHHHHHHHTTBS-EEEEEE---STT-HHHHHTT---SS--TTGGGGGTSB-TT--SPP-HHHHHHHHHHHHHHHHHHHHS-S-SS--SSS-S--PPP-SS--EEEEESSSEEEEESTTHHHHHHHHHHHHHHGGGB-----

Foldseek 3Di:
DEEDEADLLQDDDDDCQQFPQVLQVVLVDDYHYDDFHGDCVQAADQQDQVDQGRRRLVRVVVVLVVCLVCVVVVVDDSQQFEQEYAHVSLQSVQLQLQWPDDDRHQEYERELYFVLFLSADAFHDNCLLQQLQVLVPDHDPDSVVSVVVVVPDDPVSSSVSCVVVVHHGHGDAGDDDPPHDDGHNFFPPLDARQSQAAGQYEYEYWQQACQLVDLVCDQVNCLPDLVLLVLCVRWFQDDPVRSVVRSVVLCCVQPNPDHRDPVSRVSVSNVCSCRGGVLSVVSVVVNSVVNNHHFYFYAYEFAQDLQQPSCVVSVHRDGTHYRPRCSSLQRDHNSRPDDDDPLSVLLSNLVSQQVSCCSVPVASPPDADPSRNDGRHGQDPVWHWYWYRYSDTDTDTCPPVSVNVVVVVVCVVRVVGTDRSSD/DEEDEADLLQDDDQDCQQFPCVLQVVLVDDYHYDDFHGDCVQAADQQDQVDQGRRRLVRVVVVLVVCLVCVVVVVDDSQQFEQEYAHLSLQSVQLQLQWPDDDRHFEYERELYFVQFLSADAFHDNCLLQQLQVLVPDHDPDSVVSVVSVVPDDPVSSSVSCVVVVHHGHGDAGDDDPPHDDTHNFFPVLDARQSQAAGQYEYEYWQQACQLVDLVCDQVNCLPDLVLLVLCVRWFQDDPVRSVVRSVVLCCLQPNPDHRDPVSRVSVSNVCSCRGGVLSVVSVVVNSVVNRHHFYFYAYEFAQDLQQPSCVVSVHRDGTHYRPRCSSLQRDHNSRPDDDDPLSVLLSNLVSQQVSCCSVPVASPPDADPSRNDGRHGQDPVWHWYWYRYSDTDIDTCPPVSVNVVVVVVCVVRVVGTDRSSD